Protein AF-A0A934S1L2-F1 (afdb_monomer)

Structure (mmCIF, N/CA/C/O backbone):
data_AF-A0A934S1L2-F1
#
_entry.id   AF-A0A934S1L2-F1
#
loop_
_atom_site.group_PDB
_atom_site.id
_atom_site.type_symbol
_atom_site.label_atom_id
_atom_site.label_alt_id
_atom_site.label_comp_id
_atom_site.label_asym_id
_atom_site.label_entity_id
_atom_site.label_seq_id
_atom_site.pdbx_PDB_ins_code
_atom_site.Cartn_x
_atom_site.Cartn_y
_atom_site.Cartn_z
_atom_site.occupancy
_atom_site.B_iso_or_equiv
_atom_site.auth_seq_id
_atom_site.auth_comp_id
_atom_site.auth_asym_id
_atom_site.auth_atom_id
_atom_site.pdbx_PDB_model_num
ATOM 1 N N . MET A 1 1 ? -12.663 4.516 -68.652 1.00 31.70 1 MET A N 1
ATOM 2 C CA . MET A 1 1 ? -12.032 4.063 -69.914 1.00 31.70 1 MET A CA 1
ATOM 3 C C . MET A 1 1 ? -10.531 4.299 -69.807 1.00 31.70 1 MET A C 1
ATOM 5 O O . MET A 1 1 ? -10.120 5.447 -69.832 1.00 31.70 1 MET A O 1
ATOM 9 N N . LYS A 1 2 ? -9.725 3.248 -69.613 1.00 24.12 2 LYS A N 1
ATOM 10 C CA . LYS A 1 2 ? -8.250 3.314 -69.620 1.00 24.12 2 LYS A CA 1
ATOM 11 C C . LYS A 1 2 ? -7.743 2.659 -70.919 1.00 24.12 2 LYS A C 1
ATOM 13 O O . LYS A 1 2 ? -8.262 1.589 -71.253 1.00 24.12 2 LYS A O 1
ATOM 18 N N . PRO A 1 3 ? -6.792 3.243 -71.672 1.00 32.38 3 PRO A N 1
ATOM 19 C CA . PRO A 1 3 ? -6.249 2.599 -72.861 1.00 32.38 3 PRO A CA 1
ATOM 20 C C . PRO A 1 3 ? -5.174 1.571 -72.479 1.00 32.38 3 PRO A C 1
ATOM 22 O O . PRO A 1 3 ? -4.343 1.805 -71.607 1.00 32.38 3 PRO A O 1
ATOM 25 N N . LYS A 1 4 ? -5.214 0.414 -73.148 1.00 32.12 4 LYS A N 1
ATOM 26 C CA . LYS A 1 4 ? -4.217 -0.660 -73.062 1.00 32.12 4 LYS A CA 1
ATOM 27 C C . LYS A 1 4 ? -2.995 -0.301 -73.911 1.00 32.12 4 LYS A C 1
ATOM 29 O O . LYS A 1 4 ? -3.156 -0.089 -75.112 1.00 32.12 4 LYS A O 1
ATOM 34 N N . LEU A 1 5 ? -1.792 -0.365 -73.341 1.00 25.08 5 LEU A N 1
ATOM 35 C CA . LEU A 1 5 ? -0.559 -0.552 -74.110 1.00 25.08 5 LEU A CA 1
ATOM 36 C C . LEU A 1 5 ? -0.109 -2.015 -73.974 1.00 25.08 5 LEU A C 1
ATOM 38 O O . LEU A 1 5 ? 0.040 -2.525 -72.869 1.00 25.08 5 LEU A O 1
ATOM 42 N N . LYS A 1 6 ? 0.057 -2.701 -75.110 1.00 32.34 6 LYS A N 1
ATOM 43 C CA . LYS A 1 6 ? 0.648 -4.044 -75.213 1.00 32.34 6 LYS A CA 1
ATOM 44 C C . LYS A 1 6 ? 2.148 -3.900 -75.479 1.00 32.34 6 LYS A C 1
ATOM 46 O O . LYS A 1 6 ? 2.502 -3.228 -76.444 1.00 32.34 6 LYS A O 1
ATOM 51 N N . LEU A 1 7 ? 2.995 -4.597 -74.723 1.00 27.27 7 LEU A N 1
ATOM 52 C CA . LEU A 1 7 ? 4.399 -4.822 -75.083 1.00 27.27 7 LEU A CA 1
ATOM 53 C C . LEU A 1 7 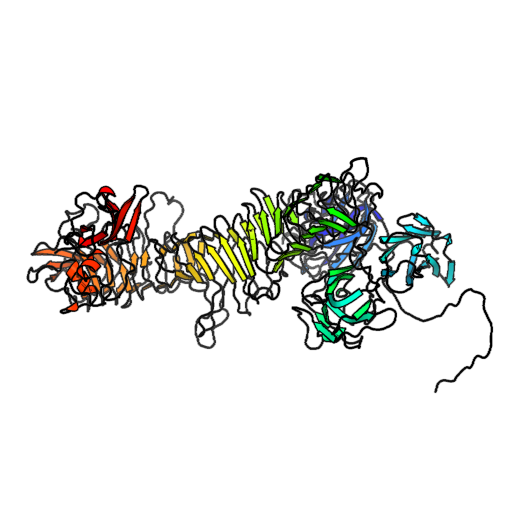? 4.588 -6.275 -75.548 1.00 27.27 7 LEU A C 1
ATOM 55 O O . LEU A 1 7 ? 4.289 -7.214 -74.818 1.00 27.27 7 LEU A O 1
ATOM 59 N N . ASN A 1 8 ? 5.082 -6.445 -76.776 1.00 31.16 8 ASN A N 1
ATOM 60 C CA . ASN A 1 8 ? 5.596 -7.702 -77.322 1.00 31.16 8 ASN A CA 1
ATOM 61 C C . ASN A 1 8 ? 7.125 -7.586 -77.404 1.00 31.16 8 ASN A C 1
ATOM 63 O O . ASN A 1 8 ? 7.610 -6.678 -78.074 1.00 31.16 8 ASN A O 1
ATOM 67 N N . GLY A 1 9 ? 7.880 -8.525 -76.828 1.00 29.22 9 GLY A N 1
ATOM 68 C CA . GLY A 1 9 ? 9.319 -8.641 -77.093 1.00 29.22 9 GLY A CA 1
ATOM 69 C C . GLY A 1 9 ? 10.062 -9.514 -76.086 1.00 29.22 9 GLY A C 1
ATOM 70 O O . GLY A 1 9 ? 10.144 -9.178 -74.916 1.00 29.22 9 GLY A O 1
ATOM 71 N N . ARG A 1 10 ? 10.595 -10.648 -76.554 1.00 34.94 10 ARG A N 1
ATOM 72 C CA . ARG A 1 10 ? 11.405 -11.609 -75.789 1.00 34.94 10 ARG A CA 1
ATOM 73 C C . ARG A 1 10 ? 12.843 -11.103 -75.624 1.00 34.94 10 ARG A C 1
ATOM 75 O O . ARG A 1 10 ? 13.474 -10.854 -76.643 1.00 34.94 10 ARG A O 1
ATOM 82 N N . PHE A 1 11 ? 13.391 -11.129 -74.407 1.00 26.38 11 PHE A N 1
ATOM 83 C CA . PHE A 1 11 ? 14.832 -11.287 -74.159 1.00 26.38 11 PHE A CA 1
ATOM 84 C C . PHE A 1 11 ? 15.067 -12.184 -72.935 1.00 26.38 11 PHE A C 1
ATOM 86 O O . PHE A 1 11 ? 14.374 -12.071 -71.928 1.00 26.38 11 PHE A O 1
ATOM 93 N N . ARG A 1 12 ? 16.011 -13.125 -73.068 1.00 29.88 12 ARG A N 1
ATOM 94 C CA . ARG A 1 12 ? 16.513 -14.002 -72.003 1.00 29.88 12 ARG A CA 1
ATOM 95 C C . ARG A 1 12 ? 17.789 -13.390 -71.413 1.00 29.88 12 ARG A C 1
ATOM 97 O O . ARG A 1 12 ? 18.685 -13.074 -72.184 1.00 29.88 12 ARG A O 1
ATOM 104 N N . ALA A 1 13 ? 17.797 -13.297 -70.081 1.00 37.22 13 ALA A N 1
ATOM 105 C CA . ALA A 1 13 ? 18.895 -13.322 -69.105 1.00 37.22 13 ALA A CA 1
ATOM 106 C C . ALA A 1 13 ? 20.261 -12.703 -69.473 1.00 37.22 13 ALA A C 1
ATOM 108 O O . ALA A 1 13 ? 20.979 -13.244 -70.309 1.00 37.22 13 ALA A O 1
ATOM 109 N N . ILE A 1 14 ? 20.655 -11.659 -68.733 1.00 27.20 14 ILE A N 1
ATOM 110 C CA . ILE A 1 14 ? 21.750 -11.655 -67.738 1.00 27.20 14 ILE A CA 1
ATOM 111 C C . ILE A 1 14 ? 21.571 -10.400 -66.852 1.00 27.20 14 ILE A C 1
ATOM 113 O O . ILE A 1 14 ? 21.129 -9.360 -67.330 1.00 27.20 14 ILE A O 1
ATOM 117 N N . SER A 1 15 ? 21.835 -10.580 -65.559 1.00 37.47 15 SER A N 1
ATOM 118 C CA . SER A 1 15 ? 21.619 -9.711 -64.398 1.00 37.47 15 SER A CA 1
ATOM 119 C C . SER A 1 15 ? 22.060 -8.249 -64.531 1.00 37.47 15 SER A C 1
ATOM 121 O O . SER A 1 15 ? 23.162 -7.991 -65.003 1.00 37.47 15 SER A O 1
ATOM 123 N N . ALA A 1 16 ? 21.212 -7.338 -64.032 1.00 29.36 16 ALA A N 1
ATOM 124 C CA . ALA A 1 16 ? 21.517 -6.097 -63.301 1.00 29.36 16 ALA A CA 1
ATOM 125 C C . ALA A 1 16 ? 20.371 -5.083 -63.484 1.00 29.36 16 ALA A C 1
ATOM 127 O O . ALA A 1 16 ? 20.005 -4.758 -64.610 1.00 29.36 16 ALA A O 1
ATOM 128 N N . ILE A 1 17 ? 19.872 -4.561 -62.359 1.00 36.16 17 ILE A N 1
ATOM 129 C CA . ILE A 1 17 ? 19.097 -3.317 -62.231 1.00 36.16 17 ILE A CA 1
ATOM 130 C C . ILE A 1 17 ? 17.709 -3.349 -62.898 1.00 36.16 17 ILE A C 1
ATOM 132 O O . ILE A 1 17 ? 17.526 -3.004 -64.064 1.00 36.16 17 ILE A O 1
ATOM 136 N N . ALA A 1 18 ? 16.693 -3.672 -62.098 1.00 25.02 18 ALA A N 1
ATOM 137 C CA . ALA A 1 18 ? 15.327 -3.225 -62.335 1.00 25.02 18 ALA A CA 1
ATOM 138 C C . ALA A 1 18 ? 14.848 -2.499 -61.077 1.00 25.02 18 ALA A C 1
ATOM 140 O O . ALA A 1 18 ? 14.294 -3.105 -60.167 1.00 25.02 18 ALA A O 1
ATOM 141 N N . ALA A 1 19 ? 15.091 -1.188 -61.054 1.00 31.86 19 ALA A N 1
ATOM 142 C CA . ALA A 1 19 ? 14.326 -0.253 -60.252 1.00 31.86 19 ALA A CA 1
ATOM 143 C C . ALA A 1 19 ? 12.846 -0.416 -60.629 1.00 31.86 19 ALA A C 1
ATOM 145 O O . ALA A 1 19 ? 12.402 0.033 -61.691 1.00 31.86 19 ALA A O 1
ATOM 146 N N . VAL A 1 20 ? 12.097 -1.123 -59.789 1.00 26.95 20 VAL A N 1
ATOM 147 C CA . VAL A 1 20 ? 10.642 -1.076 -59.792 1.00 26.95 20 VAL A CA 1
ATOM 148 C C . VAL A 1 20 ? 10.275 0.029 -58.820 1.00 26.95 20 VAL A C 1
ATOM 150 O O . VAL A 1 20 ? 10.408 -0.115 -57.613 1.00 26.95 20 VAL A O 1
ATOM 153 N N . ILE A 1 21 ? 9.832 1.152 -59.381 1.00 30.83 21 ILE A N 1
ATOM 154 C CA . ILE A 1 21 ? 9.065 2.167 -58.665 1.00 30.83 21 ILE A CA 1
ATOM 155 C C . ILE A 1 21 ? 7.718 1.515 -58.323 1.00 30.83 21 ILE A C 1
ATOM 157 O O . ILE A 1 21 ? 6.736 1.645 -59.054 1.00 30.83 21 ILE A O 1
ATOM 161 N N . THR A 1 22 ? 7.691 0.735 -57.252 1.00 26.05 22 THR A N 1
ATOM 162 C CA . THR A 1 22 ? 6.519 0.608 -56.395 1.00 26.05 22 THR A CA 1
ATOM 163 C C . THR A 1 22 ? 6.708 1.669 -55.332 1.00 26.05 22 THR A C 1
ATOM 165 O O . THR A 1 22 ? 7.604 1.563 -54.507 1.00 26.05 22 THR A O 1
ATOM 168 N N . THR A 1 23 ? 5.917 2.737 -55.409 1.00 29.34 23 THR A N 1
ATOM 169 C CA . THR A 1 23 ? 5.725 3.675 -54.301 1.00 29.34 23 THR A CA 1
ATOM 170 C C . THR A 1 23 ? 5.097 2.906 -53.142 1.00 29.34 23 THR A C 1
ATOM 172 O O . THR A 1 23 ? 3.876 2.885 -53.001 1.00 29.34 23 THR A O 1
ATOM 175 N N . THR A 1 24 ? 5.938 2.222 -52.376 1.00 28.72 24 THR A N 1
ATOM 176 C CA . THR A 1 24 ? 5.685 1.869 -50.986 1.00 28.72 24 THR A CA 1
ATOM 177 C C . THR A 1 24 ? 6.277 3.021 -50.193 1.00 28.72 24 THR A C 1
ATOM 179 O O . THR A 1 24 ? 7.479 3.253 -50.230 1.00 28.72 24 THR A O 1
ATOM 182 N N . VAL A 1 25 ? 5.405 3.830 -49.602 1.00 31.61 25 VAL A N 1
ATOM 183 C CA . VAL A 1 25 ? 5.801 4.835 -48.618 1.00 31.61 25 VAL A CA 1
ATOM 184 C C . VAL A 1 25 ? 6.008 4.053 -47.324 1.00 31.61 25 VAL A C 1
ATOM 186 O O . VAL A 1 25 ? 5.019 3.654 -46.717 1.00 31.61 25 VAL A O 1
ATOM 189 N N . CYS A 1 26 ? 7.258 3.780 -46.957 1.00 29.78 26 CYS A N 1
ATOM 190 C CA . CYS A 1 26 ? 7.635 3.242 -45.650 1.00 29.78 26 CYS A CA 1
ATOM 191 C C . CYS A 1 26 ? 8.630 4.204 -44.990 1.00 29.78 26 CYS A C 1
ATOM 193 O O . CYS A 1 26 ? 9.390 4.872 -45.680 1.00 29.78 26 CYS A O 1
ATOM 195 N N . PHE A 1 27 ? 8.502 4.316 -43.666 1.00 37.16 27 PHE A N 1
ATOM 196 C CA . PHE A 1 27 ? 9.268 5.146 -42.732 1.00 37.16 27 PHE A CA 1
ATOM 197 C C . PHE A 1 27 ? 9.518 6.607 -43.140 1.00 37.16 27 PHE A C 1
ATOM 199 O O . PHE A 1 27 ? 10.576 6.986 -43.619 1.00 37.16 27 PHE A O 1
ATOM 206 N N . THR A 1 28 ? 8.580 7.487 -42.784 1.00 34.00 28 THR A N 1
ATOM 207 C CA . THR A 1 28 ? 8.984 8.802 -42.270 1.00 34.00 28 THR A CA 1
ATOM 208 C C . THR A 1 28 ? 8.948 8.735 -40.748 1.00 34.00 28 THR A C 1
ATOM 210 O O . THR A 1 28 ? 8.066 9.328 -40.137 1.00 34.00 28 THR A O 1
ATOM 213 N N . ALA A 1 29 ? 9.891 8.022 -40.127 1.00 36.47 29 ALA A N 1
ATOM 214 C CA . ALA A 1 29 ? 10.466 8.650 -38.945 1.00 36.47 29 ALA A CA 1
ATOM 215 C C . ALA A 1 29 ? 11.124 9.908 -39.513 1.00 36.47 29 ALA A C 1
ATOM 217 O O . ALA A 1 29 ? 11.897 9.808 -40.470 1.00 36.47 29 ALA A O 1
ATOM 218 N N . SER A 1 30 ? 10.739 11.101 -39.064 1.00 39.38 30 SER A N 1
ATOM 219 C CA . SER A 1 30 ? 11.539 12.271 -39.409 1.00 39.38 30 SER A CA 1
ATOM 220 C C . SER A 1 30 ? 12.932 11.982 -38.869 1.00 39.38 30 SER A C 1
ATOM 222 O O . SER A 1 30 ? 13.122 12.000 -37.658 1.00 39.38 30 SER A O 1
ATOM 224 N N . ALA A 1 31 ? 13.866 11.628 -39.741 1.00 46.31 31 ALA A N 1
ATOM 225 C CA . ALA A 1 31 ? 15.243 11.405 -39.370 1.00 46.31 31 ALA A CA 1
ATOM 226 C C . ALA A 1 31 ? 15.805 12.765 -38.940 1.00 46.31 31 ALA A C 1
ATOM 228 O O . ALA A 1 31 ? 16.182 13.597 -39.773 1.00 46.31 31 ALA A O 1
ATOM 229 N N . GLN A 1 32 ? 15.699 13.070 -37.645 1.00 49.31 32 GLN A N 1
ATOM 230 C CA . GLN A 1 32 ? 16.144 14.343 -37.105 1.00 49.31 32 GLN A CA 1
ATOM 231 C C . GLN A 1 32 ? 17.663 14.297 -37.039 1.00 49.31 32 GLN A C 1
ATOM 233 O O . GLN A 1 32 ? 18.263 13.434 -36.413 1.00 49.31 32 GLN A O 1
ATOM 238 N N . ALA A 1 33 ? 18.291 15.218 -37.759 1.00 49.94 33 ALA A N 1
ATOM 239 C CA . ALA A 1 33 ? 19.727 15.396 -37.733 1.00 49.94 33 ALA A CA 1
ATOM 240 C C . ALA A 1 33 ? 20.171 15.807 -36.318 1.00 49.94 33 ALA A C 1
ATOM 242 O O . ALA A 1 33 ? 20.050 16.981 -35.960 1.00 49.94 33 ALA A O 1
ATOM 243 N N . LEU A 1 34 ? 20.694 14.853 -35.544 1.00 54.62 34 LEU A N 1
ATOM 244 C CA . LEU A 1 34 ? 21.275 15.106 -34.224 1.00 54.62 34 LEU A CA 1
ATOM 245 C C . LEU A 1 34 ? 22.608 15.847 -34.353 1.00 54.62 34 LEU A C 1
ATOM 247 O O . LEU A 1 34 ? 23.386 15.587 -35.277 1.00 54.62 34 LEU A O 1
ATOM 251 N N . SER A 1 35 ? 22.892 16.742 -33.409 1.00 65.19 35 SER A N 1
ATOM 252 C CA . SER A 1 35 ? 24.211 17.344 -33.218 1.00 65.19 35 SER A CA 1
ATOM 253 C C . SER A 1 35 ? 24.724 17.079 -31.820 1.00 65.19 35 SER A C 1
ATOM 255 O O . SER A 1 35 ? 24.060 17.395 -30.841 1.00 65.19 35 SER A O 1
ATOM 257 N N . GLU A 1 36 ? 25.962 16.607 -31.735 1.00 72.25 36 GLU A N 1
ATOM 258 C CA . GLU A 1 36 ? 26.721 16.662 -30.495 1.00 72.25 36 GLU A CA 1
ATOM 259 C C . GLU A 1 36 ? 27.206 18.093 -30.262 1.00 72.25 36 GLU A C 1
ATOM 261 O O . GLU A 1 36 ? 27.735 18.754 -31.164 1.00 72.25 36 GLU A O 1
ATOM 266 N N . VAL A 1 37 ? 27.039 18.577 -29.041 1.00 78.25 37 VAL A N 1
ATOM 267 C CA . VAL A 1 37 ? 27.641 19.824 -28.576 1.00 78.25 37 VAL A CA 1
ATOM 268 C C . VAL A 1 37 ? 28.447 19.537 -27.323 1.00 78.25 37 VAL A C 1
ATOM 270 O O . VAL A 1 37 ? 28.008 18.783 -26.460 1.00 78.25 37 VAL A O 1
ATOM 273 N N . THR A 1 38 ? 29.639 20.125 -27.238 1.00 86.94 38 THR A N 1
ATOM 274 C CA . THR A 1 38 ? 30.554 19.927 -26.110 1.00 86.94 38 THR A CA 1
ATOM 275 C C . THR A 1 38 ? 30.813 21.259 -25.425 1.00 86.94 38 THR A C 1
ATOM 277 O O . THR A 1 38 ? 31.438 22.153 -26.002 1.00 86.94 38 THR A O 1
ATOM 280 N N . TYR A 1 39 ? 30.375 21.380 -24.177 1.00 91.69 39 TYR A N 1
ATOM 281 C CA . TYR A 1 39 ? 30.543 22.577 -23.359 1.00 91.69 39 TYR A CA 1
ATOM 282 C C . TYR A 1 39 ? 30.825 22.210 -21.905 1.00 91.69 39 TYR A C 1
ATOM 284 O O . TYR A 1 39 ? 30.475 21.129 -21.444 1.00 91.69 39 TYR A O 1
ATOM 292 N N . GLN A 1 40 ? 31.490 23.111 -21.182 1.00 92.75 40 GLN A N 1
ATOM 293 C CA . GLN A 1 40 ? 31.696 22.956 -19.739 1.00 92.75 40 GLN A CA 1
ATOM 294 C C . GLN A 1 40 ? 30.504 23.492 -18.937 1.00 92.75 40 GLN A C 1
ATOM 296 O O . GLN A 1 40 ? 30.260 23.052 -17.820 1.00 92.75 40 GLN A O 1
ATOM 301 N N . TYR A 1 41 ? 29.751 24.431 -19.509 1.00 95.00 41 TYR A N 1
ATOM 302 C CA . TYR A 1 41 ? 28.587 25.029 -18.874 1.00 95.00 41 TYR A CA 1
ATOM 303 C C . TYR A 1 41 ? 27.391 24.920 -19.807 1.00 95.00 41 TYR A C 1
ATOM 305 O O . TYR A 1 41 ? 27.488 25.287 -20.982 1.00 95.00 41 TYR A O 1
ATOM 313 N N . TYR A 1 42 ? 26.265 24.474 -19.267 1.00 96.25 42 TYR A N 1
ATOM 314 C CA . TYR A 1 42 ? 24.977 24.488 -19.948 1.00 96.25 42 TYR A CA 1
ATOM 315 C C . TYR A 1 42 ? 24.009 25.370 -19.177 1.00 96.25 42 TYR A C 1
ATOM 317 O O . TYR A 1 42 ? 24.064 25.441 -17.951 1.00 96.25 42 TYR A O 1
ATOM 325 N N . ARG A 1 43 ? 23.130 26.069 -19.889 1.00 95.06 43 ARG A N 1
ATOM 326 C CA . ARG A 1 43 ? 22.120 26.933 -19.283 1.00 95.06 43 ARG A CA 1
ATOM 327 C C . ARG A 1 43 ? 20.747 26.636 -19.858 1.00 95.06 43 ARG A C 1
ATOM 329 O O . ARG A 1 43 ? 20.564 26.684 -21.074 1.00 95.06 43 ARG A O 1
ATOM 336 N N . PHE A 1 44 ? 19.800 26.348 -18.972 1.00 95.12 44 PHE A N 1
ATOM 337 C CA . PHE A 1 44 ? 18.397 26.135 -19.297 1.00 95.12 44 PHE A CA 1
ATOM 338 C C . PHE A 1 44 ? 17.598 27.372 -18.887 1.00 95.12 44 PHE A C 1
ATOM 340 O O . PHE A 1 44 ? 17.523 27.721 -17.708 1.00 95.12 44 PHE A O 1
ATOM 347 N N . THR A 1 45 ? 17.007 28.048 -19.869 1.00 93.38 45 THR A N 1
ATOM 348 C CA . THR A 1 45 ? 16.276 29.301 -19.657 1.00 93.38 45 THR A CA 1
ATOM 349 C C . THR A 1 45 ? 14.818 29.117 -20.052 1.00 93.38 45 THR A C 1
ATOM 351 O O . THR A 1 45 ? 14.500 29.048 -21.242 1.00 93.38 45 THR A O 1
ATOM 354 N N . THR A 1 46 ? 13.914 29.083 -19.070 1.00 92.69 46 THR A N 1
ATOM 355 C CA . THR A 1 46 ? 12.468 29.127 -19.324 1.00 92.69 46 THR A CA 1
ATOM 356 C C . THR A 1 46 ? 12.103 30.458 -19.973 1.00 92.69 46 THR A C 1
ATOM 358 O O . THR A 1 46 ? 12.494 31.528 -19.513 1.00 92.69 46 THR A O 1
ATOM 361 N N . THR A 1 47 ? 11.338 30.399 -21.059 1.00 92.38 47 THR A N 1
ATOM 362 C CA . THR A 1 47 ? 10.825 31.588 -21.757 1.00 92.38 47 THR A CA 1
ATOM 363 C C . THR A 1 47 ? 9.312 31.728 -21.642 1.00 92.38 47 THR A C 1
ATOM 365 O O . THR A 1 47 ? 8.808 32.832 -21.831 1.00 92.38 47 THR A O 1
ATOM 368 N N . ALA A 1 48 ? 8.599 30.650 -21.296 1.00 90.69 48 ALA A N 1
ATOM 369 C CA . ALA A 1 48 ? 7.208 30.700 -20.860 1.00 90.69 48 ALA A CA 1
ATOM 370 C C . ALA A 1 48 ? 6.821 29.470 -20.023 1.00 90.69 48 ALA A C 1
ATOM 372 O O . ALA A 1 48 ? 7.326 28.373 -20.284 1.00 90.69 48 ALA A O 1
ATOM 373 N N . ALA A 1 49 ? 5.862 29.626 -19.104 1.00 88.88 49 ALA A N 1
ATOM 374 C CA . ALA A 1 49 ? 5.246 28.524 -18.348 1.00 88.88 49 ALA A CA 1
ATOM 375 C C . ALA A 1 49 ? 3.778 28.267 -18.746 1.00 88.88 49 ALA A C 1
ATOM 377 O O . ALA A 1 49 ? 3.111 29.124 -19.336 1.00 88.88 49 ALA A O 1
ATOM 378 N N . ASN A 1 50 ? 3.261 27.080 -18.418 1.00 84.88 50 ASN A N 1
ATOM 379 C CA . ASN A 1 50 ? 1.892 26.625 -18.722 1.00 84.88 50 ASN A CA 1
ATOM 380 C C . ASN A 1 50 ? 0.780 27.581 -18.242 1.00 84.88 50 ASN A C 1
ATOM 382 O O . ASN A 1 50 ? -0.228 27.750 -18.925 1.00 84.88 50 ASN A O 1
ATOM 386 N N . GLY A 1 51 ? 0.955 28.214 -17.083 1.00 79.44 51 GLY A N 1
ATOM 387 C CA . GLY A 1 51 ? 0.003 29.146 -16.469 1.00 79.44 51 GLY A CA 1
ATOM 388 C C . GLY A 1 51 ? 0.071 30.578 -16.989 1.00 79.44 51 GLY A C 1
ATOM 389 O O . GLY A 1 51 ? -0.717 31.418 -16.554 1.00 79.44 51 GLY A O 1
ATOM 390 N N . GLY A 1 52 ? 1.000 30.862 -17.903 1.00 77.44 52 GLY A N 1
ATOM 391 C CA . GLY A 1 52 ? 1.343 32.214 -18.331 1.00 77.44 52 GLY A CA 1
ATOM 392 C C . GLY A 1 52 ? 2.387 32.889 -17.434 1.00 77.44 52 GLY A C 1
ATOM 393 O O . GLY A 1 52 ? 2.681 32.446 -16.326 1.00 77.44 52 GLY A O 1
ATOM 394 N N . ASP A 1 53 ? 2.933 34.000 -17.924 1.00 77.00 53 ASP A N 1
ATOM 395 C CA . ASP A 1 53 ? 4.179 34.593 -17.407 1.00 77.00 53 ASP A CA 1
ATOM 396 C C . ASP A 1 53 ? 3.930 35.693 -16.351 1.00 77.00 53 ASP A C 1
ATOM 398 O O . ASP A 1 53 ? 4.731 36.603 -16.171 1.00 77.00 53 ASP A O 1
ATOM 402 N N . GLY A 1 54 ? 2.771 35.660 -15.680 1.00 70.75 54 GLY A N 1
ATOM 403 C CA . GLY A 1 54 ? 2.316 36.739 -14.791 1.00 70.75 54 GLY A CA 1
ATOM 404 C C . GLY A 1 54 ? 3.132 36.889 -13.502 1.00 70.75 54 GLY A C 1
ATOM 405 O O . GLY A 1 54 ? 3.323 38.013 -13.043 1.00 70.75 54 GLY A O 1
ATOM 406 N N . ASN A 1 55 ? 3.632 35.769 -12.964 1.00 73.94 55 ASN A N 1
ATOM 407 C CA . ASN A 1 55 ? 4.416 35.715 -11.721 1.00 73.94 55 ASN A CA 1
ATOM 408 C C . ASN A 1 55 ? 5.846 35.177 -11.921 1.00 73.94 55 ASN A C 1
ATOM 410 O O . ASN A 1 55 ? 6.615 35.155 -10.966 1.00 73.94 55 ASN A O 1
ATOM 414 N N . TYR A 1 56 ? 6.192 34.729 -13.137 1.00 83.94 56 TYR A N 1
ATOM 415 C CA . TYR A 1 56 ? 7.478 34.096 -13.476 1.00 83.94 56 TYR A CA 1
ATOM 416 C C . TYR A 1 56 ? 7.904 32.950 -12.537 1.00 83.94 56 TYR A C 1
ATOM 418 O O . TYR A 1 56 ? 9.089 32.713 -12.326 1.00 83.94 56 TYR A O 1
ATOM 426 N N . GLU A 1 57 ? 6.927 32.224 -11.994 1.00 87.06 57 GLU A N 1
ATOM 427 C CA . GLU A 1 57 ? 7.161 31.035 -11.175 1.00 87.06 57 GLU A CA 1
ATOM 428 C C . GLU A 1 57 ? 7.443 29.820 -12.056 1.00 87.06 57 GLU A C 1
ATOM 430 O O . GLU A 1 57 ? 6.741 29.588 -13.049 1.00 87.06 57 GLU A O 1
ATOM 435 N N . GLN A 1 58 ? 8.432 29.024 -11.665 1.00 88.31 58 GLN A N 1
ATOM 436 C CA . GLN A 1 58 ? 8.824 27.816 -12.381 1.00 88.31 58 GLN A CA 1
ATOM 437 C C . GLN A 1 58 ? 9.245 26.703 -11.427 1.00 88.31 58 GLN A C 1
ATOM 439 O O . GLN A 1 58 ? 9.695 26.956 -10.312 1.00 88.31 58 GLN A O 1
ATOM 444 N N . GLN A 1 59 ? 9.072 25.464 -11.876 1.00 90.31 59 GLN A N 1
ATOM 445 C CA . GLN A 1 59 ? 9.482 24.283 -11.126 1.00 90.31 59 GLN A CA 1
ATOM 446 C C . GLN A 1 59 ? 9.778 23.114 -12.061 1.00 90.31 59 GLN A C 1
ATOM 448 O O . GLN A 1 59 ? 9.154 22.986 -13.122 1.00 90.31 59 GLN A O 1
ATOM 453 N N . LEU A 1 60 ? 10.685 22.250 -11.628 1.00 89.50 60 LEU A N 1
ATOM 454 C CA . LEU A 1 60 ? 11.093 21.018 -12.297 1.00 89.50 60 LEU A CA 1
ATOM 455 C C . LEU A 1 60 ? 11.540 20.022 -11.221 1.00 89.50 60 LEU A C 1
ATOM 457 O O . LEU A 1 60 ? 12.056 20.445 -10.188 1.00 89.50 60 LEU A O 1
ATOM 461 N N . SER A 1 61 ? 11.339 18.728 -11.455 1.00 83.31 61 SER A N 1
ATOM 462 C CA . SER A 1 61 ? 11.800 17.693 -10.519 1.00 83.31 61 SER A CA 1
ATOM 463 C C . SER A 1 61 ? 13.131 17.089 -10.909 1.00 83.31 61 SER A C 1
ATOM 465 O O . SER A 1 61 ? 13.914 16.783 -10.038 1.00 83.31 61 SER A O 1
ATOM 467 N N . GLU A 1 62 ? 13.420 16.963 -12.200 1.00 85.31 62 GLU A N 1
ATOM 468 C CA . GLU A 1 62 ? 14.674 16.366 -12.658 1.00 85.31 62 GLU A CA 1
ATOM 469 C C . GLU A 1 62 ? 14.992 16.884 -14.063 1.00 85.31 62 GLU A C 1
ATOM 471 O O . GLU A 1 62 ? 14.092 17.301 -14.802 1.00 85.31 62 GLU A O 1
ATOM 476 N N . ILE A 1 63 ? 16.259 16.857 -14.454 1.00 88.25 63 ILE A N 1
ATOM 477 C CA . ILE A 1 63 ? 16.714 17.108 -15.820 1.00 88.25 63 ILE A CA 1
ATOM 478 C C . ILE A 1 63 ? 17.789 16.091 -16.186 1.00 88.25 63 ILE A C 1
ATOM 480 O O . ILE A 1 63 ? 18.719 15.850 -15.417 1.00 88.25 63 ILE A O 1
ATOM 484 N N . ALA A 1 64 ? 17.685 15.497 -17.371 1.00 83.00 64 ALA A N 1
ATOM 485 C CA . ALA A 1 64 ? 18.696 14.572 -17.851 1.00 83.00 64 ALA A CA 1
ATOM 486 C C . ALA A 1 64 ? 19.312 15.048 -19.161 1.00 83.00 64 ALA A C 1
ATOM 488 O O . ALA A 1 64 ? 18.659 15.606 -20.045 1.00 83.00 64 ALA A O 1
ATOM 489 N N . PHE A 1 65 ? 20.608 14.785 -19.281 1.00 84.88 65 PHE A N 1
ATOM 490 C CA . PHE A 1 65 ? 21.356 14.947 -20.513 1.00 84.88 65 PHE A CA 1
ATOM 491 C C . PHE A 1 65 ? 21.711 13.581 -21.071 1.00 84.88 65 PHE A C 1
ATOM 493 O O . PHE A 1 65 ? 22.055 12.669 -20.318 1.00 84.88 65 PHE A O 1
ATOM 500 N N . TYR A 1 66 ? 21.653 13.459 -22.392 1.00 74.69 66 TYR A N 1
ATOM 501 C CA . TYR A 1 66 ? 21.961 12.229 -23.102 1.00 74.69 66 TYR A CA 1
ATOM 502 C C . TYR A 1 66 ? 23.051 12.478 -24.131 1.00 74.69 66 TYR A C 1
ATOM 504 O O . TYR A 1 66 ? 23.100 13.537 -24.761 1.00 74.69 66 TYR A O 1
ATOM 512 N N . ASN A 1 67 ? 23.888 11.471 -24.340 1.00 75.12 67 ASN A N 1
ATOM 513 C CA . ASN A 1 67 ? 24.776 11.375 -25.483 1.00 75.12 67 ASN A CA 1
ATOM 514 C C . ASN A 1 67 ? 24.435 10.112 -26.284 1.00 75.12 67 ASN A C 1
ATOM 516 O O . ASN A 1 67 ? 24.615 9.003 -25.791 1.00 75.12 67 ASN A O 1
ATOM 520 N N . HIS A 1 68 ? 23.901 10.283 -27.491 1.00 66.62 68 HIS A N 1
ATOM 521 C CA . HIS A 1 68 ? 23.391 9.222 -28.367 1.00 66.62 68 HIS A CA 1
ATOM 522 C C . HIS A 1 68 ? 22.488 8.220 -27.630 1.00 66.62 68 HIS A C 1
ATOM 524 O O . HIS A 1 68 ? 22.732 7.017 -27.615 1.00 66.62 68 HIS A O 1
ATOM 530 N N . GLY A 1 69 ? 21.474 8.745 -26.934 1.00 58.91 69 GLY A N 1
ATOM 531 C CA . GLY A 1 69 ? 20.519 7.941 -26.164 1.00 58.91 69 GLY A CA 1
ATOM 532 C C . GLY A 1 69 ? 21.050 7.401 -24.831 1.00 58.91 69 GLY A C 1
ATOM 533 O O . GLY A 1 69 ? 20.267 6.879 -24.042 1.00 58.91 69 GLY A O 1
ATOM 534 N N . VAL A 1 70 ? 22.342 7.570 -24.524 1.00 60.81 70 VAL A N 1
ATOM 535 C CA . VAL A 1 70 ? 22.933 7.191 -23.232 1.00 60.81 70 VAL A CA 1
ATOM 536 C C . VAL A 1 70 ? 22.807 8.348 -22.247 1.00 60.81 70 VAL A C 1
ATOM 538 O O . VAL A 1 70 ? 23.373 9.416 -22.475 1.00 60.81 70 VAL A O 1
ATOM 541 N N . ARG A 1 71 ? 22.078 8.145 -21.144 1.00 69.25 71 ARG A N 1
ATOM 542 C CA . ARG A 1 71 ? 21.919 9.141 -20.073 1.00 69.25 71 ARG A CA 1
ATOM 543 C C . ARG A 1 71 ? 23.248 9.381 -19.349 1.00 69.25 71 ARG A C 1
ATOM 545 O O . ARG A 1 71 ? 23.965 8.436 -19.034 1.00 69.25 71 ARG A O 1
ATOM 552 N N . LEU A 1 72 ? 23.567 10.641 -19.068 1.00 74.69 72 LEU A N 1
ATOM 553 C CA . LEU A 1 72 ? 24.746 11.025 -18.291 1.00 74.69 72 LEU A CA 1
ATOM 554 C C . LEU A 1 72 ? 24.507 10.881 -16.779 1.00 74.69 72 LEU A C 1
ATOM 556 O O . LEU A 1 72 ? 23.428 11.200 -16.281 1.00 74.69 72 LEU A O 1
ATOM 560 N N . ASN A 1 73 ? 25.545 10.467 -16.045 1.00 73.56 73 ASN A N 1
ATOM 561 C CA . ASN A 1 73 ? 25.525 10.324 -14.587 1.00 73.56 73 ASN A CA 1
ATOM 562 C C . ASN A 1 73 ? 25.773 11.652 -13.856 1.00 73.56 73 ASN A C 1
ATOM 564 O O . ASN A 1 73 ? 26.922 11.983 -13.556 1.00 73.56 73 ASN A O 1
ATOM 568 N N . LEU A 1 74 ? 24.703 12.397 -13.566 1.00 79.06 74 LEU A N 1
ATOM 569 C CA . LEU A 1 74 ? 24.784 13.724 -12.943 1.00 79.06 74 LEU A CA 1
ATOM 570 C C . LEU A 1 74 ? 24.787 13.706 -11.397 1.00 79.06 74 LEU A C 1
ATOM 572 O O . LEU A 1 74 ? 25.479 14.526 -10.799 1.00 79.06 74 LEU A O 1
ATOM 576 N N . ASN A 1 75 ? 24.088 12.770 -10.739 1.00 68.38 75 ASN A N 1
ATOM 577 C CA . ASN A 1 75 ? 24.088 12.620 -9.263 1.00 68.38 75 ASN A CA 1
ATOM 578 C C . ASN A 1 75 ? 25.319 11.888 -8.718 1.00 68.38 75 ASN A C 1
ATOM 580 O O . ASN A 1 75 ? 25.519 11.853 -7.506 1.00 68.38 75 ASN A O 1
ATOM 584 N N . GLY A 1 76 ? 26.088 11.208 -9.569 1.00 57.00 76 GLY A N 1
ATOM 585 C CA . GLY A 1 76 ? 27.045 10.200 -9.112 1.00 57.00 76 GLY A CA 1
ATOM 586 C C . GLY A 1 76 ? 26.392 8.873 -8.697 1.00 57.00 76 GLY A C 1
ATOM 587 O O . GLY A 1 76 ? 27.122 7.945 -8.361 1.00 57.00 76 GLY A O 1
ATOM 588 N N . ASN A 1 77 ? 25.060 8.752 -8.788 1.00 47.03 77 ASN A N 1
ATOM 589 C CA . ASN A 1 77 ? 24.291 7.544 -8.460 1.00 47.03 77 ASN A CA 1
ATOM 590 C C . ASN A 1 77 ? 23.926 6.710 -9.707 1.00 47.03 77 ASN A C 1
ATOM 592 O O . ASN A 1 77 ? 23.228 5.711 -9.587 1.00 47.03 77 ASN A O 1
ATOM 596 N N . LEU A 1 78 ? 24.360 7.093 -10.913 1.00 43.53 78 LEU A N 1
ATOM 597 C CA . LEU A 1 78 ? 24.151 6.319 -12.146 1.00 43.53 78 LEU A CA 1
ATOM 598 C C . LEU A 1 78 ? 25.471 5.715 -12.644 1.00 43.53 78 LEU A C 1
ATOM 600 O O . LEU A 1 78 ? 26.156 6.342 -13.431 1.00 43.53 78 LEU A O 1
ATOM 604 N N . THR A 1 79 ? 25.900 4.510 -12.278 1.00 38.12 79 THR A N 1
ATOM 605 C CA . THR A 1 79 ? 27.247 4.042 -12.688 1.00 38.12 79 THR A CA 1
ATOM 606 C C . THR A 1 79 ? 27.423 3.690 -14.178 1.00 38.12 79 THR A C 1
ATOM 608 O O . THR A 1 79 ? 28.431 3.083 -14.541 1.00 38.12 79 THR A O 1
ATOM 611 N N . SER A 1 80 ? 26.528 4.099 -15.091 1.00 34.91 80 SER A N 1
ATOM 612 C CA . SER A 1 80 ? 26.863 4.123 -16.523 1.00 34.91 80 SER A CA 1
ATOM 613 C C . SER A 1 80 ? 27.730 5.344 -16.839 1.00 34.91 80 SER A C 1
ATOM 615 O O . SER A 1 80 ? 27.235 6.463 -16.978 1.00 34.91 80 SER A O 1
ATOM 617 N N . GLY A 1 81 ? 29.033 5.101 -16.975 1.00 46.09 81 GLY A N 1
ATOM 618 C CA . GLY A 1 81 ? 30.040 6.138 -17.191 1.00 46.09 81 GLY A CA 1
ATOM 619 C C . GLY A 1 81 ? 30.586 6.706 -15.882 1.00 46.09 81 GLY A C 1
ATOM 620 O O . GLY A 1 81 ? 29.934 6.650 -14.838 1.00 46.09 81 GLY A O 1
ATOM 621 N N . ASP A 1 82 ? 31.813 7.231 -15.942 1.00 48.62 82 ASP A N 1
ATOM 622 C CA . ASP A 1 82 ? 32.408 7.966 -14.826 1.00 48.62 82 ASP A CA 1
ATOM 623 C C . ASP A 1 82 ? 31.414 9.034 -14.353 1.00 48.62 82 ASP A C 1
ATOM 625 O O . ASP A 1 82 ? 30.826 9.729 -15.187 1.00 48.62 82 ASP A O 1
ATOM 629 N N . ALA A 1 83 ? 31.211 9.150 -13.033 1.00 64.62 83 ALA A N 1
ATOM 630 C CA . ALA A 1 83 ? 30.401 10.223 -12.463 1.00 64.62 83 ALA A CA 1
ATOM 631 C C . ALA A 1 83 ? 30.819 11.543 -13.107 1.00 64.62 83 ALA A C 1
ATOM 633 O O . ALA A 1 83 ? 32.015 11.833 -13.185 1.00 64.62 83 ALA A O 1
ATOM 634 N N . VAL A 1 84 ? 29.843 12.300 -13.604 1.00 76.69 84 VAL A N 1
ATOM 635 C CA . VAL A 1 84 ? 30.065 13.564 -14.297 1.00 76.69 84 VAL A CA 1
ATOM 636 C C . VAL A 1 84 ? 29.674 14.663 -13.315 1.00 76.69 84 VAL A C 1
ATOM 638 O O . VAL A 1 84 ? 28.509 15.064 -13.296 1.00 76.69 84 VAL A O 1
ATOM 641 N N . PRO A 1 85 ? 30.597 15.135 -12.453 1.00 80.81 85 PRO A N 1
ATOM 642 C CA . PRO A 1 85 ? 30.225 16.012 -11.360 1.00 80.81 85 PRO A CA 1
ATOM 643 C C . PRO A 1 85 ? 29.697 17.321 -11.936 1.00 80.81 85 PRO A C 1
ATOM 645 O O . PRO A 1 85 ? 30.347 17.964 -12.772 1.00 80.81 85 PRO A O 1
ATOM 648 N N . VAL A 1 86 ? 28.503 17.691 -11.488 1.00 88.31 86 VAL A N 1
ATOM 649 C CA . VAL A 1 86 ? 27.809 18.898 -11.912 1.00 88.31 86 VAL A CA 1
ATOM 650 C C . VAL A 1 86 ? 27.391 19.699 -10.692 1.00 88.31 86 VAL A C 1
ATOM 652 O O . VAL A 1 86 ? 26.954 19.160 -9.679 1.00 88.31 86 VAL A O 1
ATOM 655 N N . THR A 1 87 ? 27.531 21.013 -10.784 1.00 88.31 87 THR A N 1
ATOM 656 C CA . THR A 1 87 ? 26.904 21.951 -9.855 1.00 88.31 87 THR A CA 1
ATOM 657 C C . THR A 1 87 ? 25.751 22.630 -10.574 1.00 88.31 87 THR A C 1
ATOM 659 O O . THR A 1 87 ? 25.952 23.187 -11.657 1.00 88.31 87 THR A O 1
ATOM 662 N N . VAL A 1 88 ? 24.559 22.593 -9.979 1.00 90.00 88 VAL A N 1
ATOM 663 C CA . VAL A 1 88 ? 23.363 23.248 -10.517 1.00 90.00 88 VAL A CA 1
ATOM 664 C C . VAL A 1 88 ? 23.046 24.479 -9.678 1.00 90.00 88 VAL A C 1
ATOM 666 O O . VAL A 1 88 ? 22.915 24.388 -8.460 1.00 90.00 88 VAL A O 1
ATOM 669 N N . THR A 1 89 ? 22.941 25.645 -10.315 1.00 88.81 89 THR A N 1
ATOM 670 C CA . THR A 1 89 ? 22.619 26.907 -9.633 1.00 88.81 89 THR A CA 1
ATOM 671 C C . THR A 1 89 ? 21.619 27.745 -10.412 1.00 88.81 89 THR A C 1
ATOM 673 O O . THR A 1 89 ? 21.514 27.658 -11.635 1.00 88.81 89 THR A O 1
ATOM 676 N N . GLU A 1 90 ? 20.904 28.614 -9.703 1.00 88.12 90 GLU A N 1
ATOM 677 C CA . GLU A 1 90 ? 20.187 29.716 -10.334 1.00 88.12 90 GLU A CA 1
ATOM 678 C C . GLU A 1 90 ? 21.161 30.834 -10.721 1.00 88.12 90 GLU A C 1
ATOM 680 O O . GLU A 1 90 ? 22.011 31.263 -9.933 1.00 88.12 90 GLU A O 1
ATOM 685 N N . GLN A 1 91 ? 21.047 31.338 -11.949 1.00 83.50 91 GLN A N 1
ATOM 686 C CA . GLN A 1 91 ? 21.953 32.366 -12.443 1.00 83.50 91 GLN A CA 1
ATOM 687 C C . GLN A 1 91 ? 21.847 33.657 -11.613 1.00 83.50 91 GLN A C 1
ATOM 689 O O . GLN A 1 91 ? 20.837 34.355 -11.647 1.00 83.50 91 GLN A O 1
ATOM 694 N N . GLY A 1 92 ? 22.950 34.037 -10.961 1.00 73.12 92 GLY A N 1
ATOM 695 C CA . GLY A 1 92 ? 23.052 35.282 -10.191 1.00 73.12 92 GLY A CA 1
ATOM 696 C C . GLY A 1 92 ? 22.635 35.164 -8.723 1.00 73.12 92 GLY A C 1
ATOM 697 O O . GLY A 1 92 ? 22.622 36.185 -8.035 1.00 73.12 92 GLY A O 1
ATOM 698 N N . VAL A 1 93 ? 22.340 33.951 -8.250 1.00 69.38 93 VAL A N 1
ATOM 699 C CA . VAL A 1 93 ? 22.094 33.627 -6.840 1.00 69.38 93 VAL A CA 1
ATOM 700 C C . VAL A 1 93 ? 23.330 32.907 -6.290 1.00 69.38 93 VAL A C 1
ATOM 702 O O . VAL A 1 93 ? 23.908 32.061 -6.976 1.00 69.38 93 VAL A O 1
ATOM 705 N N . ASP A 1 94 ? 23.782 33.273 -5.086 1.00 59.09 94 ASP A N 1
ATOM 706 C CA . ASP A 1 94 ? 24.860 32.528 -4.423 1.00 59.09 94 ASP A CA 1
ATOM 707 C C . ASP A 1 94 ? 24.362 31.102 -4.125 1.00 59.09 94 ASP A C 1
ATOM 709 O O . ASP A 1 94 ? 23.226 30.954 -3.671 1.00 59.09 94 ASP A O 1
ATOM 713 N N . PRO A 1 95 ? 25.170 30.057 -4.376 1.00 56.62 95 PRO A N 1
ATOM 714 C CA . PRO A 1 95 ? 24.762 28.679 -4.136 1.00 56.62 95 PRO A CA 1
ATOM 715 C C . PRO A 1 95 ? 24.375 28.506 -2.665 1.00 56.62 95 PRO A C 1
ATOM 717 O O . PRO A 1 95 ? 25.204 28.674 -1.768 1.00 56.62 95 PRO A O 1
ATOM 720 N N . VAL A 1 96 ? 23.103 28.200 -2.427 1.00 55.28 96 VAL A N 1
ATOM 721 C CA . VAL A 1 96 ? 22.620 27.761 -1.123 1.00 55.28 96 VAL A CA 1
ATOM 722 C C . VAL A 1 96 ? 22.833 26.254 -1.088 1.00 55.28 96 VAL A C 1
ATOM 724 O O . VAL A 1 96 ? 22.276 25.530 -1.908 1.00 55.28 96 VAL A O 1
ATOM 727 N N . GLU A 1 97 ? 23.693 25.782 -0.188 1.00 49.78 97 GLU A N 1
ATOM 728 C CA . GLU A 1 97 ? 23.669 24.371 0.184 1.00 49.78 97 GLU A CA 1
ATOM 729 C C . GLU A 1 97 ? 22.411 24.156 1.034 1.00 49.78 97 GLU A C 1
ATOM 731 O O . GLU A 1 97 ? 22.266 24.794 2.079 1.00 49.78 97 GLU A O 1
ATOM 736 N N . ASP A 1 98 ? 21.547 23.239 0.596 1.00 53.09 98 ASP A N 1
ATOM 737 C CA . ASP A 1 98 ? 20.562 22.559 1.447 1.00 53.09 98 ASP A CA 1
ATOM 738 C C . ASP A 1 98 ? 19.241 23.316 1.730 1.00 53.09 98 ASP A C 1
ATOM 740 O O . ASP A 1 98 ? 18.813 23.474 2.876 1.00 53.09 98 ASP A O 1
ATOM 744 N N . ASP A 1 99 ? 18.546 23.774 0.684 1.00 61.59 99 ASP A N 1
ATOM 745 C CA . ASP A 1 99 ? 17.113 24.078 0.752 1.00 61.59 99 ASP A CA 1
ATOM 746 C C . ASP A 1 99 ? 16.259 22.926 0.195 1.00 61.59 99 ASP A C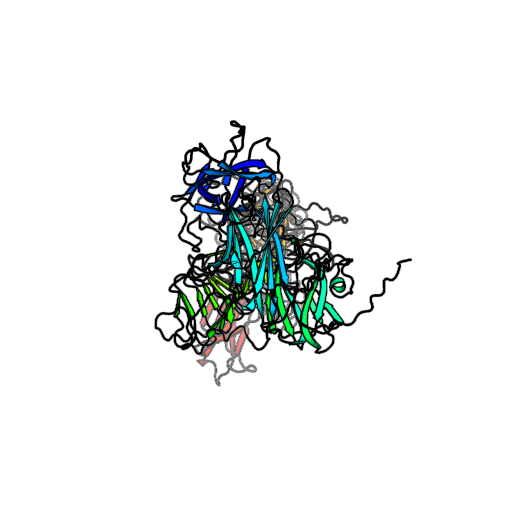 1
ATOM 748 O O . ASP A 1 99 ? 16.586 22.286 -0.801 1.00 61.59 99 ASP A O 1
ATOM 752 N N . ALA A 1 100 ? 15.119 22.667 0.847 1.00 77.00 100 ALA A N 1
ATOM 753 C CA . ALA A 1 100 ? 14.216 21.563 0.506 1.00 77.00 100 ALA A CA 1
ATOM 754 C C . ALA A 1 100 ? 13.675 21.616 -0.939 1.00 77.00 100 ALA A C 1
ATOM 756 O O . ALA A 1 100 ? 13.180 20.607 -1.437 1.00 77.00 100 ALA A O 1
ATOM 757 N N . GLU A 1 101 ? 13.769 22.770 -1.608 1.00 83.88 101 GLU A N 1
ATOM 758 C CA . GLU A 1 101 ? 13.334 22.974 -2.994 1.00 83.88 101 GLU A CA 1
ATOM 759 C C . GLU A 1 101 ? 14.441 23.580 -3.890 1.00 83.88 101 GLU A C 1
ATOM 761 O O . GLU A 1 101 ? 14.159 24.321 -4.837 1.00 83.88 101 GLU A O 1
ATOM 766 N N . GLY A 1 102 ? 15.706 23.278 -3.584 1.00 85.12 102 GLY A N 1
ATOM 767 C CA . GLY A 1 102 ? 16.877 23.834 -4.262 1.00 85.12 102 GLY A CA 1
ATOM 768 C C . GLY A 1 102 ? 17.156 23.307 -5.671 1.00 85.12 102 GLY A C 1
ATOM 769 O O . GLY A 1 102 ? 16.676 22.236 -6.045 1.00 85.12 102 GLY A O 1
ATOM 770 N N . PRO A 1 103 ? 18.008 23.994 -6.465 1.00 88.00 103 PRO A N 1
ATOM 771 C CA . PRO A 1 103 ? 18.367 23.576 -7.828 1.00 88.00 103 PRO A CA 1
ATOM 772 C C . PRO A 1 103 ? 19.043 22.204 -7.926 1.00 88.00 103 PRO A C 1
ATOM 774 O O . PRO A 1 103 ? 18.962 21.561 -8.970 1.00 88.00 103 PRO A O 1
ATOM 777 N N . MET A 1 104 ? 19.704 21.743 -6.859 1.00 85.94 104 MET A N 1
ATOM 778 C CA . MET A 1 104 ? 20.351 20.424 -6.832 1.00 85.94 104 MET A CA 1
ATOM 779 C C . MET A 1 104 ? 19.353 19.262 -6.820 1.00 85.94 104 MET A C 1
ATOM 781 O O . MET A 1 104 ? 19.725 18.166 -7.231 1.00 85.94 104 MET A O 1
ATOM 785 N N . ASN A 1 105 ? 18.087 19.507 -6.463 1.00 84.75 105 ASN A N 1
ATOM 786 C CA . ASN A 1 105 ? 17.025 18.507 -6.586 1.00 84.75 105 ASN A CA 1
ATOM 787 C C . ASN A 1 105 ? 16.795 18.084 -8.046 1.00 84.75 105 ASN A C 1
ATOM 789 O O . ASN A 1 105 ? 16.207 17.050 -8.285 1.00 84.75 105 ASN A O 1
ATOM 793 N N . LEU A 1 106 ? 17.275 18.849 -9.037 1.00 86.94 106 LEU A N 1
ATOM 794 C CA . LEU A 1 106 ? 17.119 18.514 -10.460 1.00 86.94 106 LEU A CA 1
ATOM 795 C C . LEU A 1 106 ? 18.001 17.374 -10.954 1.00 86.94 106 LEU A C 1
ATOM 797 O O . LEU A 1 106 ? 17.875 16.980 -12.114 1.00 86.94 106 LEU A O 1
ATOM 801 N N . VAL A 1 107 ? 18.962 16.951 -10.146 1.00 82.75 107 VAL A N 1
ATOM 802 C CA . VAL A 1 107 ? 19.940 15.935 -10.524 1.00 82.75 107 VAL A CA 1
ATOM 803 C C . VAL A 1 107 ? 20.102 14.903 -9.423 1.00 82.75 107 VAL A C 1
ATOM 805 O O . VAL A 1 107 ? 21.112 14.216 -9.426 1.00 82.75 107 VAL A O 1
ATOM 808 N N . ASP A 1 108 ? 19.178 14.810 -8.462 1.00 71.56 108 ASP A N 1
ATOM 809 C CA . ASP A 1 108 ? 19.270 13.889 -7.323 1.00 71.56 108 ASP A CA 1
ATOM 810 C C . ASP A 1 108 ? 18.702 12.493 -7.645 1.00 71.56 108 ASP A C 1
ATOM 812 O O . ASP A 1 108 ? 19.001 11.519 -6.948 1.00 71.56 108 ASP A O 1
ATOM 816 N N . GLY A 1 109 ? 17.989 12.357 -8.769 1.00 68.31 109 GLY A N 1
ATOM 817 C CA . GLY A 1 109 ? 17.365 11.114 -9.213 1.00 68.31 109 GLY A CA 1
ATOM 818 C C . GLY A 1 109 ? 16.008 10.825 -8.565 1.00 68.31 109 GLY A C 1
ATOM 819 O O . GLY A 1 109 ? 15.503 9.710 -8.713 1.00 68.31 109 GLY A O 1
ATOM 820 N N . LEU A 1 110 ? 15.406 11.787 -7.863 1.00 68.50 110 LEU A N 1
ATOM 821 C CA . LEU A 1 110 ? 14.127 11.657 -7.172 1.00 68.50 110 LEU A CA 1
ATOM 822 C C . LEU A 1 110 ? 13.070 12.559 -7.819 1.00 68.50 110 LEU A C 1
ATOM 824 O O . LEU A 1 110 ? 13.080 13.772 -7.689 1.00 68.50 110 LEU A O 1
ATOM 828 N N . LEU A 1 111 ? 12.032 11.966 -8.416 1.00 68.06 111 LEU A N 1
ATOM 829 C CA . LEU A 1 111 ? 10.912 12.754 -8.962 1.00 68.06 111 LEU A CA 1
ATOM 830 C C . LEU A 1 111 ? 10.050 13.433 -7.879 1.00 68.06 111 LEU A C 1
ATOM 832 O O . LEU A 1 111 ? 9.179 14.240 -8.190 1.00 68.06 111 LEU A O 1
ATOM 836 N N . THR A 1 112 ? 10.251 13.071 -6.611 1.00 64.12 112 THR A N 1
ATOM 837 C CA . THR A 1 112 ? 9.480 13.578 -5.469 1.00 64.12 112 THR A CA 1
ATOM 838 C C . THR A 1 112 ? 10.071 14.837 -4.850 1.00 64.12 112 THR A C 1
ATOM 840 O O . THR A 1 112 ? 9.359 15.556 -4.145 1.00 64.12 112 THR A O 1
ATOM 843 N N . THR A 1 113 ? 11.359 15.091 -5.071 1.00 75.75 113 THR A N 1
ATOM 844 C CA . THR A 1 113 ? 11.976 16.380 -4.772 1.00 75.75 113 THR A CA 1
ATOM 845 C C . THR A 1 113 ? 11.747 17.289 -5.979 1.00 75.75 113 THR A C 1
ATOM 847 O O . THR A 1 113 ? 11.376 16.852 -7.074 1.00 75.75 113 THR A O 1
ATOM 850 N N . LYS A 1 114 ? 11.836 18.597 -5.771 1.00 85.25 114 LYS A N 1
ATOM 851 C CA . LYS A 1 114 ? 11.701 19.553 -6.869 1.00 85.25 114 LYS A CA 1
ATOM 852 C C . LYS A 1 114 ? 12.588 20.742 -6.623 1.00 85.25 114 LYS A C 1
ATOM 854 O O . LYS A 1 114 ? 12.779 21.139 -5.479 1.00 85.25 114 LYS A O 1
ATOM 859 N N . TRP A 1 115 ? 13.054 21.347 -7.695 1.00 90.88 115 TRP A N 1
ATOM 860 C CA . TRP A 1 115 ? 13.460 22.735 -7.651 1.00 90.88 115 TRP A CA 1
ATOM 861 C C . TRP A 1 115 ? 12.235 23.623 -7.856 1.00 90.88 115 TRP A C 1
ATOM 863 O O . TRP A 1 115 ? 11.422 23.384 -8.760 1.00 90.88 115 TRP A O 1
ATOM 873 N N . TYR A 1 116 ? 12.114 24.662 -7.037 1.00 88.75 116 TYR A N 1
ATOM 874 C CA . TYR A 1 116 ? 11.123 25.717 -7.202 1.00 88.75 116 TYR A CA 1
ATOM 875 C C . TYR A 1 116 ? 11.801 27.086 -7.215 1.00 88.75 116 TYR A C 1
ATOM 877 O O . TYR A 1 116 ? 12.603 27.416 -6.348 1.00 88.75 116 TYR A O 1
ATOM 885 N N . SER A 1 117 ? 11.416 27.908 -8.189 1.00 85.56 117 SER A N 1
ATOM 886 C CA . SER A 1 117 ? 11.866 29.289 -8.317 1.00 85.56 117 SER A CA 1
ATOM 887 C C . SER A 1 117 ? 10.658 30.217 -8.362 1.00 85.56 117 SER A C 1
ATOM 889 O O . SER A 1 117 ? 9.843 30.164 -9.291 1.00 85.56 117 SER A O 1
ATOM 891 N N . GLY A 1 118 ? 10.541 31.073 -7.348 1.00 77.00 118 GLY A N 1
ATOM 892 C CA . GLY A 1 118 ? 9.511 32.102 -7.237 1.00 77.00 118 GLY A CA 1
ATOM 893 C C . GLY A 1 118 ? 9.856 33.130 -6.156 1.00 77.00 118 GLY A C 1
ATOM 894 O O . GLY A 1 118 ? 10.501 32.810 -5.162 1.00 77.00 118 GLY A O 1
ATOM 895 N N . GLY A 1 119 ? 9.458 34.387 -6.359 1.00 61.00 119 GLY A N 1
ATOM 896 C CA . GLY A 1 119 ? 9.732 35.470 -5.408 1.00 61.00 119 GLY A CA 1
ATOM 897 C C . GLY A 1 119 ? 8.769 35.487 -4.215 1.00 61.00 119 GLY A C 1
ATOM 898 O O . GLY A 1 119 ? 7.619 35.057 -4.322 1.00 61.00 119 GLY A O 1
ATOM 899 N N . ALA A 1 120 ? 9.207 36.053 -3.084 1.00 56.34 120 ALA A N 1
ATOM 900 C CA . ALA A 1 120 ? 8.286 36.487 -2.033 1.00 56.34 120 ALA A CA 1
ATOM 901 C C . ALA A 1 120 ? 7.304 37.536 -2.609 1.00 56.34 120 ALA A C 1
ATOM 903 O O . ALA A 1 120 ? 7.676 38.261 -3.533 1.00 56.34 120 ALA A O 1
ATOM 904 N N . PRO A 1 121 ? 6.078 37.696 -2.069 1.00 52.12 121 PRO A N 1
ATOM 905 C CA . PRO A 1 121 ? 5.061 38.611 -2.616 1.00 52.12 121 PRO A CA 1
ATOM 906 C C . PRO A 1 121 ? 5.511 40.075 -2.789 1.00 52.12 121 PRO A C 1
ATOM 908 O O . PRO A 1 121 ? 4.853 40.855 -3.475 1.00 52.12 121 PRO A O 1
ATOM 911 N N . GLU A 1 122 ? 6.605 40.455 -2.132 1.00 54.91 122 GLU A N 1
ATOM 912 C CA . GLU A 1 122 ? 7.203 41.787 -2.119 1.00 54.91 122 GLU A CA 1
ATOM 913 C C . GLU A 1 122 ? 8.317 42.000 -3.168 1.00 54.91 122 GLU A C 1
ATOM 915 O O . GLU A 1 122 ? 8.628 43.151 -3.469 1.00 54.91 122 GLU A O 1
ATOM 920 N N . ASP A 1 123 ? 8.796 40.932 -3.820 1.00 58.69 123 ASP A N 1
ATOM 921 C CA . ASP A 1 123 ? 9.758 40.947 -4.931 1.00 58.69 123 ASP A CA 1
ATOM 922 C C . ASP A 1 123 ? 9.202 40.136 -6.117 1.00 58.69 123 ASP A C 1
ATOM 924 O O . ASP A 1 123 ? 9.651 39.029 -6.406 1.00 58.69 123 ASP A O 1
ATOM 928 N N . THR A 1 124 ? 8.192 40.663 -6.820 1.00 60.00 124 THR A N 1
ATOM 929 C CA . THR A 1 124 ? 7.691 40.028 -8.054 1.00 60.00 124 THR A CA 1
ATOM 930 C C . THR A 1 124 ? 8.813 39.963 -9.095 1.00 60.00 124 THR A C 1
ATOM 932 O O . THR A 1 124 ? 9.247 41.029 -9.561 1.00 60.00 124 THR A O 1
ATOM 935 N N . PRO A 1 125 ? 9.274 38.763 -9.496 1.00 69.62 125 PRO A N 1
ATOM 936 C CA . PRO A 1 125 ? 10.288 38.632 -10.530 1.00 69.62 125 PRO A CA 1
ATOM 937 C C . PRO A 1 125 ? 9.776 39.240 -11.841 1.00 69.62 125 PRO A C 1
ATOM 939 O O . PRO A 1 125 ? 8.574 39.299 -12.096 1.00 69.62 125 PRO A O 1
ATOM 942 N N . THR A 1 126 ? 10.689 39.736 -12.676 1.00 77.62 126 THR A N 1
ATOM 943 C CA . THR A 1 126 ? 10.343 40.340 -13.983 1.00 77.62 126 THR A CA 1
ATOM 944 C C . THR A 1 126 ? 10.733 39.460 -15.171 1.00 77.62 126 THR A C 1
ATOM 946 O O . THR A 1 126 ? 10.479 39.835 -16.315 1.00 77.62 126 THR A O 1
ATOM 949 N N . ALA A 1 127 ? 11.355 38.312 -14.895 1.00 83.94 127 ALA A N 1
ATOM 950 C CA . ALA A 1 127 ? 11.752 37.278 -15.839 1.00 83.94 127 ALA A CA 1
ATOM 951 C C . ALA A 1 127 ? 11.981 35.960 -15.079 1.00 83.94 127 ALA A C 1
ATOM 953 O O . ALA A 1 127 ? 12.212 35.985 -13.870 1.00 83.94 127 ALA A O 1
ATOM 954 N N . TYR A 1 128 ? 11.963 34.837 -15.798 1.00 88.12 128 TYR A N 1
ATOM 955 C CA . TYR A 1 128 ? 12.405 33.548 -15.269 1.00 88.12 128 TYR A CA 1
ATOM 956 C C . TYR A 1 128 ? 13.915 33.558 -15.018 1.00 88.12 128 TYR A C 1
ATOM 958 O O . TYR A 1 128 ? 14.684 34.012 -15.871 1.00 88.12 128 TYR A O 1
ATOM 966 N N . THR A 1 129 ? 14.342 33.037 -13.870 1.00 87.81 129 THR A N 1
ATOM 967 C CA . THR A 1 129 ? 15.763 32.880 -13.542 1.00 87.81 129 THR A CA 1
ATOM 968 C C . THR A 1 129 ? 16.326 31.646 -14.261 1.00 87.81 129 THR A C 1
ATOM 970 O O . THR A 1 129 ? 15.766 30.561 -14.113 1.00 87.81 129 THR A O 1
ATOM 973 N N . PRO A 1 130 ? 17.401 31.759 -15.061 1.00 91.00 130 PRO A N 1
ATOM 974 C CA . PRO A 1 130 ? 17.999 30.599 -15.722 1.00 91.00 130 PRO A CA 1
ATOM 975 C C . PRO A 1 130 ? 18.651 29.614 -14.745 1.00 91.00 130 PRO A C 1
ATOM 977 O O . PRO A 1 130 ? 19.278 30.035 -13.772 1.00 91.00 130 PRO A O 1
ATOM 980 N N . LEU A 1 131 ? 18.594 28.323 -15.072 1.00 93.25 131 LEU A N 1
ATOM 981 C CA . LEU A 1 131 ? 19.371 27.265 -14.422 1.00 93.25 131 LEU A CA 1
ATOM 982 C C . LEU A 1 131 ? 20.721 27.102 -15.118 1.00 93.25 131 LEU A C 1
ATOM 984 O O . LEU A 1 131 ? 20.771 27.010 -16.345 1.00 93.25 131 LEU A O 1
ATOM 988 N N . VAL A 1 132 ? 21.804 27.031 -14.350 1.00 93.88 132 VAL A N 1
ATOM 989 C CA . VAL A 1 132 ? 23.170 26.825 -14.843 1.00 93.88 132 VAL A CA 1
ATOM 990 C C . VAL A 1 132 ? 23.697 25.487 -14.342 1.00 93.88 132 VAL A C 1
ATOM 992 O O . VAL A 1 132 ? 23.770 25.260 -13.140 1.00 93.88 132 VAL A O 1
ATOM 995 N N . PHE A 1 133 ? 24.116 24.641 -15.277 1.00 94.12 133 PHE A N 1
ATOM 996 C CA . PHE A 1 133 ? 24.793 23.369 -15.050 1.00 94.12 133 PHE A CA 1
ATOM 997 C C . PHE A 1 133 ? 26.282 23.576 -15.313 1.00 94.12 133 PHE A C 1
ATOM 999 O O . PHE A 1 133 ? 26.693 23.763 -16.462 1.00 94.12 133 PHE A O 1
ATOM 1006 N N . ALA A 1 134 ? 27.087 23.593 -14.255 1.00 92.94 134 ALA A N 1
ATOM 1007 C CA . ALA A 1 134 ? 28.532 23.766 -14.323 1.00 92.94 134 ALA A CA 1
ATOM 1008 C C . ALA A 1 134 ? 29.237 22.424 -14.110 1.00 92.94 134 ALA A C 1
ATOM 1010 O O . ALA A 1 134 ? 29.148 21.841 -13.032 1.00 92.94 134 ALA A O 1
ATOM 1011 N N . PHE A 1 135 ? 29.954 21.958 -15.129 1.00 91.38 135 PHE A N 1
ATOM 1012 C CA . PHE A 1 135 ? 30.687 20.696 -15.100 1.00 91.38 135 PHE A CA 1
ATOM 1013 C C . PHE A 1 135 ? 32.172 20.900 -14.783 1.00 91.38 135 PHE A C 1
ATOM 1015 O O . PHE A 1 135 ? 32.790 21.891 -15.188 1.00 91.38 135 PHE A O 1
ATOM 1022 N N . GLU A 1 136 ? 32.794 19.928 -14.113 1.00 87.62 136 GLU A N 1
ATOM 1023 C CA . GLU A 1 136 ? 34.240 19.970 -13.836 1.00 87.62 136 GLU A CA 1
ATOM 1024 C C . GLU A 1 136 ? 35.101 19.880 -15.109 1.00 87.62 136 GLU A C 1
ATOM 1026 O O . GLU A 1 136 ? 36.196 20.446 -15.169 1.00 87.62 136 GLU A O 1
ATOM 1031 N N . ALA A 1 137 ? 34.584 19.231 -16.153 1.00 87.19 137 ALA A N 1
ATOM 1032 C CA . ALA A 1 137 ? 35.196 19.126 -17.474 1.00 87.19 137 ALA A CA 1
ATOM 1033 C C . ALA A 1 137 ? 34.143 19.333 -18.579 1.00 87.19 137 ALA A C 1
ATOM 1035 O O . ALA A 1 137 ? 32.953 19.189 -18.315 1.00 87.19 137 ALA A O 1
ATOM 1036 N N . PRO A 1 138 ? 34.540 19.673 -19.822 1.00 87.50 138 PRO A N 1
ATOM 1037 C CA . PRO A 1 138 ? 33.601 19.755 -20.936 1.00 87.50 138 PRO A CA 1
ATOM 1038 C C . PRO A 1 138 ? 32.866 18.428 -21.172 1.00 87.50 138 PRO A C 1
ATOM 1040 O O . PRO A 1 138 ? 33.502 17.391 -21.352 1.00 87.50 138 PRO A O 1
ATOM 1043 N N . VAL A 1 139 ? 31.536 18.488 -21.216 1.00 87.44 139 VAL A N 1
ATOM 1044 C CA . VAL A 1 139 ? 30.629 17.348 -21.399 1.00 87.44 139 VAL A CA 1
ATOM 1045 C C . VAL A 1 139 ? 29.971 17.437 -22.767 1.00 87.44 139 VAL A C 1
ATOM 1047 O O . VAL A 1 139 ? 29.578 18.527 -23.186 1.00 87.44 139 VAL A O 1
ATOM 1050 N N . THR A 1 140 ? 29.853 16.302 -23.458 1.00 84.62 140 THR A N 1
ATOM 1051 C CA . THR A 1 140 ? 29.181 16.203 -24.763 1.00 84.62 140 THR A CA 1
ATOM 1052 C C . THR A 1 140 ? 27.764 15.679 -24.588 1.00 84.62 140 THR A C 1
ATOM 1054 O O . THR A 1 140 ? 27.575 14.666 -23.917 1.00 84.62 140 THR A O 1
ATOM 1057 N N . ILE A 1 141 ? 26.791 16.359 -25.195 1.00 84.00 141 ILE A N 1
ATOM 1058 C CA . ILE A 1 141 ? 25.379 15.960 -25.200 1.00 84.00 141 ILE A CA 1
ATOM 1059 C C . ILE A 1 141 ? 24.832 15.979 -26.633 1.00 84.00 141 ILE A C 1
ATOM 1061 O O . ILE A 1 141 ? 25.269 16.792 -27.451 1.00 84.00 141 ILE A O 1
ATOM 1065 N N . SER A 1 142 ? 23.865 15.112 -26.925 1.00 75.12 142 SER A N 1
ATOM 1066 C CA . SER A 1 142 ? 23.124 15.045 -28.194 1.00 75.12 142 SER A CA 1
ATOM 1067 C C . SER A 1 142 ? 21.630 15.342 -28.024 1.00 75.12 142 SER A C 1
ATOM 1069 O O . SER A 1 142 ? 20.969 15.751 -28.978 1.00 75.12 142 SER A O 1
ATOM 1071 N N . SER A 1 143 ? 21.092 15.128 -26.822 1.00 78.06 143 SER A N 1
ATOM 1072 C CA . SER A 1 143 ? 19.700 15.408 -26.463 1.00 78.06 143 SER A CA 1
ATOM 1073 C C . SER A 1 143 ? 19.551 15.600 -24.949 1.00 78.06 143 SER A C 1
ATOM 1075 O O . SER A 1 143 ? 20.495 15.399 -24.179 1.00 78.06 143 SER A O 1
ATOM 1077 N N . TYR A 1 144 ? 18.380 16.058 -24.516 1.00 87.56 144 TYR A N 1
ATOM 1078 C CA . TYR A 1 144 ? 18.064 16.311 -23.107 1.00 87.56 144 TYR A CA 1
ATOM 1079 C C . TYR A 1 144 ? 16.574 16.124 -22.830 1.00 87.56 144 TYR A C 1
ATOM 1081 O O . TYR A 1 144 ? 15.758 16.293 -23.726 1.00 87.56 144 TYR A O 1
ATOM 1089 N N . ASP A 1 145 ? 16.179 15.846 -21.599 1.00 84.06 145 ASP A N 1
ATOM 1090 C CA . ASP A 1 145 ? 14.780 15.897 -21.167 1.00 84.06 145 ASP A CA 1
ATOM 1091 C C . ASP A 1 145 ? 14.675 16.462 -19.745 1.00 84.06 145 ASP A C 1
ATOM 1093 O O . ASP A 1 145 ? 15.677 16.769 -19.102 1.00 84.06 145 ASP A O 1
ATOM 1097 N N . PHE A 1 146 ? 13.447 16.665 -19.271 1.00 85.69 146 PHE A N 1
ATOM 1098 C CA . PHE A 1 146 ? 13.187 17.068 -17.894 1.00 85.69 146 PHE A CA 1
ATOM 1099 C C . PHE A 1 146 ? 11.894 16.449 -17.371 1.00 85.69 146 PHE A C 1
ATOM 1101 O O . PHE A 1 146 ? 10.979 16.129 -18.142 1.00 85.69 146 PHE A O 1
ATOM 1108 N N . ALA A 1 147 ? 11.810 16.318 -16.051 1.00 79.12 147 ALA A N 1
ATOM 1109 C CA . ALA A 1 147 ? 10.634 15.856 -15.342 1.00 79.12 147 ALA A CA 1
ATOM 1110 C C . ALA A 1 147 ? 9.823 17.013 -14.759 1.00 79.12 147 ALA A C 1
ATOM 1112 O O . ALA A 1 147 ? 10.341 17.962 -14.162 1.00 79.12 147 ALA A O 1
ATOM 1113 N N . SER A 1 148 ? 8.511 16.912 -14.935 1.00 76.88 148 SER A N 1
ATOM 1114 C CA . SER A 1 148 ? 7.528 17.798 -14.321 1.00 76.88 148 SER A CA 1
ATOM 1115 C C . SER A 1 148 ? 7.485 17.592 -12.806 1.00 76.88 148 SER A C 1
ATOM 1117 O O . SER A 1 148 ? 7.532 16.445 -12.370 1.00 76.88 148 SER A O 1
ATOM 1119 N N . ALA A 1 149 ? 7.297 18.660 -12.031 1.00 81.50 149 ALA A N 1
ATOM 1120 C CA . ALA A 1 149 ? 7.238 18.564 -10.574 1.00 81.50 149 ALA A CA 1
ATOM 1121 C C . ALA A 1 149 ? 5.850 18.205 -10.011 1.00 81.50 149 ALA A C 1
ATOM 1123 O O . ALA A 1 149 ? 4.827 18.321 -10.699 1.00 81.50 149 ALA A O 1
ATOM 1124 N N . ASN A 1 150 ? 5.831 17.840 -8.724 1.00 72.50 150 ASN A N 1
ATOM 1125 C CA . ASN A 1 150 ? 4.675 17.281 -8.007 1.00 72.50 150 ASN A CA 1
ATOM 1126 C C . ASN A 1 150 ? 3.585 18.274 -7.574 1.00 72.50 150 ASN A C 1
ATOM 1128 O O . ASN A 1 150 ? 2.502 17.861 -7.167 1.00 72.50 150 ASN A O 1
ATOM 1132 N N . ASP A 1 151 ? 3.817 19.583 -7.691 1.00 73.69 151 ASP A N 1
ATOM 1133 C CA . ASP A 1 151 ? 2.934 20.591 -7.082 1.00 73.69 151 ASP A CA 1
ATOM 1134 C C . ASP A 1 151 ? 1.896 21.199 -8.055 1.00 73.69 151 ASP A C 1
ATOM 1136 O O . ASP A 1 151 ? 0.739 20.771 -8.102 1.00 73.69 151 ASP A O 1
ATOM 1140 N N . TYR A 1 152 ? 2.271 22.174 -8.899 1.00 78.44 152 TYR A N 1
ATOM 1141 C CA . TYR A 1 152 ? 1.348 22.808 -9.854 1.00 78.44 152 TYR A CA 1
ATOM 1142 C C . TYR A 1 152 ? 1.809 22.779 -11.319 1.00 78.44 152 TYR A C 1
ATOM 1144 O O . TYR A 1 152 ? 2.760 23.453 -11.705 1.00 78.44 152 TYR A O 1
ATOM 1152 N N . MET A 1 153 ? 1.006 22.149 -12.192 1.00 78.88 153 MET A N 1
ATOM 1153 C CA . MET A 1 153 ? 1.269 22.098 -13.644 1.00 78.88 153 MET A CA 1
ATOM 1154 C C . MET A 1 153 ? 1.403 23.463 -14.322 1.00 78.88 153 MET A C 1
ATOM 1156 O O . MET A 1 153 ? 2.027 23.549 -15.378 1.00 78.88 153 MET A O 1
ATOM 1160 N N . TYR A 1 154 ? 0.822 24.525 -13.753 1.00 85.38 154 TYR A N 1
ATOM 1161 C CA . TYR A 1 154 ? 0.891 25.867 -14.335 1.00 85.38 154 TYR A CA 1
ATOM 1162 C C . TYR A 1 154 ? 2.312 26.456 -14.289 1.00 85.38 154 TYR A C 1
ATOM 1164 O O . TYR A 1 154 ? 2.634 27.318 -15.102 1.00 85.38 154 TYR A O 1
ATOM 1172 N N . ARG A 1 155 ? 3.172 25.983 -13.381 1.00 87.75 155 ARG A N 1
ATOM 1173 C CA . ARG A 1 155 ? 4.559 26.447 -13.226 1.00 87.75 155 ARG A CA 1
ATOM 1174 C C . ARG A 1 155 ? 5.543 25.698 -14.132 1.00 87.75 155 ARG A C 1
ATOM 1176 O O . ARG A 1 155 ? 6.724 26.015 -14.153 1.00 87.75 155 ARG A O 1
ATOM 1183 N N . HIS A 1 156 ? 5.096 24.683 -14.872 1.00 87.62 156 HIS A N 1
ATOM 1184 C CA . HIS A 1 156 ? 6.001 23.903 -15.716 1.00 87.62 156 HIS A CA 1
ATOM 1185 C C . HIS A 1 156 ? 6.404 24.693 -16.972 1.00 87.62 156 HIS A C 1
ATOM 1187 O O . HIS A 1 156 ? 5.533 25.336 -17.578 1.00 87.62 156 HIS A O 1
ATOM 1193 N N . PRO A 1 157 ? 7.684 24.634 -17.393 1.00 90.44 157 PRO A N 1
ATOM 1194 C CA . PRO A 1 157 ? 8.130 25.234 -18.646 1.00 90.44 157 PRO A CA 1
ATOM 1195 C C . PRO A 1 157 ? 7.335 24.698 -19.844 1.00 90.44 157 PRO A C 1
ATOM 1197 O O . PRO A 1 157 ? 7.192 23.489 -20.012 1.00 90.44 157 PRO A O 1
ATOM 1200 N N . ARG A 1 158 ? 6.838 25.605 -20.692 1.00 88.31 158 ARG A N 1
ATOM 1201 C CA . ARG A 1 158 ? 6.210 25.291 -21.994 1.00 88.31 158 ARG A CA 1
ATOM 1202 C C . ARG A 1 158 ? 7.017 25.803 -23.189 1.00 88.31 158 ARG A C 1
ATOM 1204 O O . ARG A 1 158 ? 6.781 25.397 -24.321 1.00 88.31 158 ARG A O 1
ATOM 1211 N N . SER A 1 159 ? 7.940 26.729 -22.940 1.00 91.44 159 SER A N 1
ATOM 1212 C CA . SER A 1 159 ? 8.900 27.246 -23.916 1.00 91.44 159 SER A CA 1
ATOM 1213 C C . SER A 1 159 ? 10.213 27.529 -23.197 1.00 91.44 159 SER A C 1
ATOM 1215 O O . SER A 1 159 ? 10.197 28.040 -22.075 1.00 91.44 159 SER A O 1
ATOM 1217 N N . TRP A 1 160 ? 11.349 27.239 -23.826 1.00 94.00 160 TRP A N 1
ATOM 1218 C CA . TRP A 1 160 ? 12.675 27.415 -23.225 1.00 94.00 160 TRP A CA 1
ATOM 1219 C C . TRP A 1 160 ? 13.781 27.455 -24.285 1.00 94.00 160 TRP A C 1
ATOM 1221 O O . TRP A 1 160 ? 13.579 27.095 -25.449 1.00 94.00 160 TRP A O 1
ATOM 1231 N N . THR A 1 161 ? 14.965 27.890 -23.869 1.00 95.12 161 THR A N 1
ATOM 1232 C CA . THR A 1 161 ? 16.205 27.767 -24.641 1.00 95.12 161 THR A CA 1
ATOM 1233 C C . THR A 1 161 ? 17.230 26.971 -23.852 1.00 95.12 161 THR A C 1
ATOM 1235 O O . THR A 1 161 ? 17.397 27.209 -22.654 1.00 95.12 161 THR A O 1
ATOM 1238 N N . LEU A 1 162 ? 17.944 26.079 -24.538 1.00 94.88 162 LEU A N 1
ATOM 1239 C CA . LEU A 1 162 ? 19.155 25.451 -24.020 1.00 94.88 162 LEU A CA 1
ATOM 1240 C C . LEU A 1 162 ? 20.368 26.130 -24.659 1.00 94.88 162 LEU A C 1
ATOM 1242 O O . LEU A 1 162 ? 20.414 26.354 -25.873 1.00 94.88 162 LEU A O 1
ATOM 1246 N N . GLU A 1 163 ? 21.349 26.478 -23.839 1.00 94.81 163 GLU A N 1
ATOM 1247 C CA . GLU A 1 163 ? 22.523 27.244 -24.245 1.00 94.81 163 GLU A CA 1
ATOM 1248 C C . GLU A 1 163 ? 23.803 26.586 -23.721 1.00 94.81 163 GLU A C 1
ATOM 1250 O O . GLU A 1 163 ? 23.812 26.037 -22.623 1.00 94.81 163 GLU A O 1
ATOM 1255 N N . GLY A 1 164 ? 24.896 26.671 -24.481 1.00 92.69 164 GLY A N 1
ATOM 1256 C CA . GLY A 1 164 ? 26.203 26.119 -24.115 1.00 92.69 164 GLY A CA 1
ATOM 1257 C C . GLY A 1 164 ? 27.292 27.188 -24.020 1.00 92.69 164 GLY A C 1
ATOM 1258 O O . GLY A 1 164 ? 27.289 28.166 -24.776 1.00 92.69 164 GLY A O 1
ATOM 1259 N N . SER A 1 165 ? 28.236 27.016 -23.093 1.00 94.50 165 SER A N 1
ATOM 1260 C CA . SER A 1 165 ? 29.392 27.898 -22.911 1.00 94.50 165 SER A CA 1
ATOM 1261 C C . SER A 1 165 ? 30.658 27.141 -22.501 1.00 94.50 165 SER A C 1
ATOM 1263 O O . SER A 1 165 ? 30.634 26.175 -21.741 1.00 94.50 165 SER A O 1
ATOM 1265 N N . SER A 1 166 ? 31.805 27.594 -23.010 1.00 92.56 166 SER A N 1
ATOM 1266 C CA . SER A 1 166 ? 33.125 27.085 -22.619 1.00 92.56 166 SER A CA 1
ATOM 1267 C C . SER A 1 166 ? 33.755 27.855 -21.455 1.00 92.56 166 SER A C 1
ATOM 1269 O O . SER A 1 166 ? 34.734 27.386 -20.891 1.00 92.56 166 SER A O 1
ATOM 1271 N N . ASP A 1 167 ? 33.255 29.051 -21.133 1.00 90.69 167 ASP A N 1
ATOM 1272 C CA . ASP A 1 167 ? 33.844 29.950 -20.128 1.00 90.69 167 ASP A CA 1
ATOM 1273 C C . ASP A 1 167 ? 32.865 30.364 -19.018 1.00 90.69 167 ASP A C 1
ATOM 1275 O O . ASP A 1 167 ? 33.246 31.111 -18.118 1.00 90.69 167 ASP A O 1
ATOM 1279 N N . GLY A 1 168 ? 31.612 29.902 -19.085 1.00 88.44 168 GLY A N 1
ATOM 1280 C CA . GLY A 1 168 ? 30.555 30.217 -18.123 1.00 88.44 168 GLY A CA 1
ATOM 1281 C C . GLY A 1 168 ? 30.030 31.652 -18.230 1.00 88.44 168 GLY A C 1
ATOM 1282 O O . GLY A 1 168 ? 29.181 32.052 -17.434 1.00 88.44 168 GLY A O 1
ATOM 1283 N N . VAL A 1 169 ? 30.508 32.432 -19.207 1.00 88.81 169 VAL A N 1
ATOM 1284 C CA . VAL A 1 169 ? 30.176 33.853 -19.397 1.00 88.81 169 VAL A CA 1
ATOM 1285 C C . VAL A 1 169 ? 29.488 34.074 -20.740 1.00 88.81 169 VAL A C 1
ATOM 1287 O O . VAL A 1 169 ? 28.443 34.722 -20.808 1.00 88.81 169 VAL A O 1
ATOM 1290 N N . ASN A 1 170 ? 30.060 33.543 -21.818 1.00 90.69 170 ASN A N 1
ATOM 1291 C CA . ASN A 1 170 ? 29.564 33.698 -23.178 1.00 90.69 170 ASN A CA 1
ATOM 1292 C C . ASN A 1 170 ? 28.788 32.447 -23.583 1.00 90.69 170 ASN A C 1
ATOM 1294 O O . ASN A 1 170 ? 29.382 31.404 -23.858 1.00 90.69 170 ASN A O 1
ATOM 1298 N N . TYR A 1 171 ? 27.463 32.564 -23.623 1.00 93.00 171 TYR A N 1
ATOM 1299 C CA . TYR A 1 171 ? 26.561 31.474 -23.988 1.00 93.00 171 TYR A CA 1
ATOM 1300 C C . TYR A 1 171 ? 26.135 31.567 -25.451 1.00 93.00 171 TYR A C 1
ATOM 1302 O O . TYR A 1 171 ? 25.870 32.653 -25.972 1.00 93.00 171 TYR A O 1
ATOM 1310 N N . THR A 1 172 ? 26.066 30.409 -26.102 1.00 90.44 172 THR A N 1
ATOM 1311 C CA . THR A 1 172 ? 25.515 30.237 -27.448 1.00 90.44 172 THR A CA 1
ATOM 1312 C C . THR A 1 172 ? 24.255 29.390 -27.351 1.00 90.44 172 THR A C 1
ATOM 1314 O O . THR A 1 172 ? 24.281 28.334 -26.725 1.00 90.44 172 THR A O 1
ATOM 1317 N N . VAL A 1 173 ? 23.161 29.836 -27.970 1.00 90.50 173 VAL A N 1
ATOM 1318 C CA . VAL A 1 173 ? 21.924 29.047 -28.055 1.00 90.50 173 VAL A CA 1
ATOM 1319 C C . VAL A 1 173 ? 22.186 27.801 -28.899 1.00 90.50 173 VAL A C 1
ATOM 1321 O O . VAL A 1 173 ? 22.626 27.924 -30.043 1.00 90.50 173 VAL A O 1
ATOM 1324 N N . ILE A 1 174 ? 21.920 26.628 -28.325 1.00 88.44 174 ILE A N 1
ATOM 1325 C CA . ILE A 1 174 ? 22.077 25.320 -28.978 1.00 88.44 174 ILE A CA 1
ATOM 1326 C C . ILE A 1 174 ? 20.730 24.653 -29.266 1.00 88.44 174 ILE A C 1
ATOM 1328 O O . ILE A 1 174 ? 20.632 23.923 -30.244 1.00 88.44 174 ILE A O 1
ATOM 1332 N N . ASP A 1 175 ? 19.681 24.955 -28.493 1.00 89.38 175 ASP A N 1
ATOM 1333 C CA . ASP A 1 175 ? 18.310 24.533 -28.797 1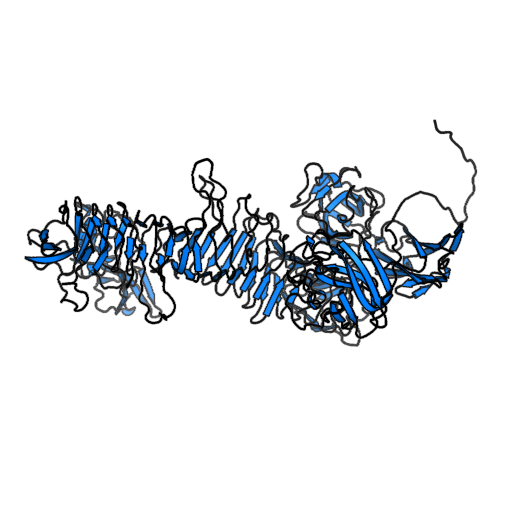.00 89.38 175 ASP A CA 1
ATOM 1334 C C . ASP A 1 175 ? 17.276 25.595 -28.380 1.00 89.38 175 ASP A C 1
ATOM 1336 O O . ASP A 1 175 ? 17.496 26.406 -27.474 1.00 89.38 175 ASP A O 1
ATOM 1340 N N . THR A 1 176 ? 16.132 25.617 -29.062 1.00 90.94 176 THR A N 1
ATOM 1341 C CA . THR A 1 176 ? 14.989 26.487 -28.760 1.00 90.94 176 THR A CA 1
ATOM 1342 C C . THR A 1 176 ? 13.689 25.722 -28.951 1.00 90.94 176 THR A C 1
ATOM 1344 O O . THR A 1 176 ? 13.391 25.242 -30.045 1.00 90.94 176 THR A O 1
ATOM 1347 N N . ARG A 1 177 ? 12.868 25.683 -27.900 1.00 90.44 177 ARG A N 1
ATOM 1348 C CA . ARG A 1 177 ? 11.554 25.034 -27.900 1.00 90.44 177 ARG A CA 1
ATOM 1349 C C . ARG A 1 177 ? 10.466 26.055 -27.593 1.00 90.44 177 ARG A C 1
ATOM 1351 O O . ARG A 1 177 ? 10.629 26.932 -26.744 1.00 90.44 177 ARG A O 1
ATOM 1358 N N . THR A 1 178 ? 9.353 25.977 -28.318 1.00 91.25 178 THR A N 1
ATOM 1359 C CA . THR A 1 178 ? 8.236 26.925 -28.205 1.00 91.25 178 THR A CA 1
ATOM 1360 C C . THR A 1 178 ? 6.912 26.178 -28.210 1.00 91.25 178 THR A C 1
ATOM 1362 O O . THR A 1 178 ? 6.668 25.381 -29.110 1.00 91.25 178 THR A O 1
ATOM 1365 N N . ASP A 1 179 ? 6.062 26.472 -27.226 1.00 85.88 179 ASP A N 1
ATOM 1366 C CA . ASP A 1 179 ? 4.710 25.922 -27.067 1.00 85.88 179 ASP A CA 1
ATOM 1367 C C . ASP A 1 179 ? 4.673 24.381 -26.988 1.00 85.88 179 ASP A C 1
ATOM 1369 O O . ASP A 1 179 ? 3.755 23.730 -27.487 1.00 85.88 179 ASP A O 1
ATOM 1373 N N . VAL A 1 180 ? 5.671 23.801 -26.318 1.00 80.12 180 VAL A N 1
ATOM 1374 C CA . VAL A 1 180 ? 5.814 22.367 -26.046 1.00 80.12 180 VAL A CA 1
ATOM 1375 C C . VAL A 1 180 ? 5.476 22.130 -24.568 1.00 80.12 180 VAL A C 1
ATOM 1377 O O . VAL A 1 180 ? 6.316 22.318 -23.696 1.00 80.12 180 VAL A O 1
ATOM 1380 N N . ALA A 1 181 ? 4.216 21.794 -24.271 1.00 70.81 181 ALA A N 1
ATOM 1381 C CA . ALA A 1 181 ? 3.673 21.805 -22.906 1.00 70.81 181 ALA A CA 1
ATOM 1382 C C . ALA A 1 181 ? 3.580 20.404 -22.256 1.00 70.81 181 ALA A C 1
ATOM 1384 O O . ALA A 1 181 ? 2.935 19.523 -22.834 1.00 70.81 181 ALA A O 1
ATOM 1385 N N . PRO A 1 182 ? 4.118 20.209 -21.034 1.00 69.12 182 PRO A N 1
ATOM 1386 C CA . PRO A 1 182 ? 3.881 19.014 -20.223 1.00 69.12 182 PRO A CA 1
ATOM 1387 C C . PRO A 1 182 ? 2.398 18.805 -19.915 1.00 69.12 182 PRO A C 1
ATOM 1389 O O . PRO A 1 182 ? 1.712 19.741 -19.497 1.00 69.12 182 PRO A O 1
ATOM 1392 N N . VAL A 1 183 ? 1.916 17.570 -20.097 1.00 61.09 183 VAL A N 1
ATOM 1393 C CA . VAL A 1 183 ? 0.508 17.175 -19.872 1.00 61.09 183 VAL A CA 1
ATOM 1394 C C . VAL A 1 183 ? 0.295 16.340 -18.607 1.00 61.09 183 VAL A C 1
ATOM 1396 O O . VAL A 1 183 ? -0.846 16.064 -18.245 1.00 61.09 183 VAL A O 1
ATOM 1399 N N . SER A 1 184 ? 1.375 15.973 -17.921 1.00 57.59 184 SER A N 1
ATOM 1400 C CA . SER A 1 184 ? 1.376 15.187 -16.687 1.00 57.59 184 SER A CA 1
ATOM 1401 C C . SER A 1 184 ? 2.286 15.817 -15.626 1.00 57.59 184 SER A C 1
ATOM 1403 O O . SER A 1 184 ? 3.054 16.739 -15.914 1.00 57.59 184 SER A O 1
ATOM 1405 N N . ARG A 1 185 ? 2.127 15.351 -14.383 1.00 62.34 185 ARG A N 1
ATOM 1406 C CA . ARG A 1 185 ? 3.013 15.613 -13.236 1.00 62.34 185 ARG A CA 1
ATOM 1407 C C . ARG A 1 185 ? 3.902 14.391 -12.992 1.00 62.34 185 ARG A C 1
ATOM 1409 O O . ARG A 1 185 ? 3.625 13.335 -13.565 1.00 62.34 185 ARG A O 1
ATOM 1416 N N . ASP A 1 186 ? 4.946 14.543 -12.179 1.00 58.84 186 ASP A N 1
ATOM 1417 C CA . ASP A 1 186 ? 5.792 13.455 -11.648 1.00 58.84 186 ASP A CA 1
ATOM 1418 C C . ASP A 1 186 ? 6.323 12.482 -12.696 1.00 58.84 186 ASP A C 1
ATOM 1420 O O . ASP A 1 186 ? 6.445 11.278 -12.483 1.00 58.84 186 ASP A O 1
ATOM 1424 N N . SER A 1 187 ? 6.580 13.003 -13.889 1.00 57.66 187 SER A N 1
ATOM 1425 C CA . SER A 1 187 ? 6.989 12.209 -15.031 1.00 57.66 187 SER A CA 1
ATOM 1426 C C . SER A 1 187 ? 7.921 13.010 -15.916 1.00 57.66 187 SER A C 1
ATOM 1428 O O . SER A 1 187 ? 7.813 14.233 -16.045 1.00 57.66 187 SER A O 1
ATOM 1430 N N . TYR A 1 188 ? 8.839 12.293 -16.553 1.00 61.38 188 TYR A N 1
ATOM 1431 C CA . TYR A 1 188 ? 9.620 12.841 -17.645 1.00 61.38 188 TYR A CA 1
ATOM 1432 C C . TYR A 1 188 ? 8.702 13.234 -18.793 1.00 61.38 188 TYR A C 1
ATOM 1434 O O . TYR A 1 188 ? 7.886 12.439 -19.263 1.00 61.38 188 TYR A O 1
ATOM 1442 N N . PHE A 1 189 ? 8.852 14.471 -19.257 1.00 60.25 189 PHE A N 1
ATOM 1443 C CA . PHE A 1 189 ? 8.021 15.009 -20.324 1.00 60.25 189 PHE A CA 1
ATOM 1444 C C . PHE A 1 189 ? 8.308 14.345 -21.685 1.00 60.25 189 PHE A C 1
ATOM 1446 O O . PHE A 1 189 ? 7.408 14.231 -22.515 1.00 60.25 189 PHE A O 1
ATOM 1453 N N . ALA A 1 190 ? 9.532 13.854 -21.898 1.00 54.66 190 ALA A N 1
ATOM 1454 C CA . ALA A 1 190 ? 9.960 13.177 -23.123 1.00 54.66 190 ALA A CA 1
ATOM 1455 C C . ALA A 1 190 ? 10.829 11.944 -22.808 1.00 54.66 190 ALA A C 1
ATOM 1457 O O . ALA A 1 190 ? 11.994 11.883 -23.189 1.00 54.66 190 ALA A O 1
ATOM 1458 N N . TYR A 1 191 ? 10.270 10.968 -22.084 1.00 43.09 191 TYR A N 1
ATOM 1459 C CA . TYR A 1 191 ? 10.983 9.729 -21.762 1.00 43.09 191 TYR A CA 1
ATOM 1460 C C . TYR A 1 191 ? 11.176 8.857 -23.017 1.00 43.09 191 TYR A C 1
ATOM 1462 O O . TYR A 1 191 ? 10.193 8.513 -23.670 1.00 43.09 191 TYR A O 1
ATOM 1470 N N . GLN A 1 192 ? 12.431 8.497 -23.317 1.00 43.66 192 GLN A N 1
ATOM 1471 C CA . GLN A 1 192 ? 12.896 7.773 -24.518 1.00 43.66 192 GLN A CA 1
ATOM 1472 C C . GLN A 1 192 ? 12.767 8.548 -25.838 1.00 43.66 192 GLN A C 1
ATOM 1474 O O . GLN A 1 192 ? 11.913 8.290 -26.682 1.00 43.66 192 GLN A O 1
ATOM 1479 N N . GLY A 1 193 ? 13.688 9.493 -26.013 1.00 52.56 193 GLY A N 1
ATOM 1480 C CA . GLY A 1 193 ? 13.899 10.250 -27.247 1.00 52.56 193 GLY A CA 1
ATOM 1481 C C . GLY A 1 193 ? 14.489 11.626 -26.964 1.00 52.56 193 GLY A C 1
ATOM 1482 O O . GLY A 1 193 ? 15.303 12.111 -27.737 1.00 52.56 193 GLY A O 1
ATOM 1483 N N . GLY A 1 194 ? 14.153 12.216 -25.811 1.00 66.12 194 GLY A N 1
ATOM 1484 C CA . GLY A 1 194 ? 14.616 13.546 -25.433 1.00 66.12 194 GLY A CA 1
ATOM 1485 C C . GLY A 1 194 ? 14.257 14.632 -26.455 1.00 66.12 194 GLY A C 1
ATOM 1486 O O . GLY A 1 194 ? 13.628 14.423 -27.491 1.00 66.12 194 GLY A O 1
ATOM 1487 N N . PHE A 1 195 ? 14.640 15.855 -26.140 1.00 77.31 195 PHE A N 1
ATOM 1488 C CA . PHE A 1 195 ? 14.706 16.960 -27.072 1.00 77.31 195 PHE A CA 1
ATOM 1489 C C . PHE A 1 195 ? 16.056 16.902 -27.778 1.00 77.31 195 PHE A C 1
ATOM 1491 O O . PHE A 1 195 ? 17.081 17.310 -27.232 1.00 77.31 195 PHE A O 1
ATOM 1498 N N . ASP A 1 196 ? 16.039 16.389 -29.002 1.00 77.44 196 ASP A N 1
ATOM 1499 C CA . ASP A 1 196 ? 17.213 16.341 -29.869 1.00 77.44 196 ASP A CA 1
ATOM 1500 C C . ASP A 1 196 ? 17.801 17.725 -30.138 1.00 77.44 196 ASP A C 1
ATOM 1502 O O . ASP A 1 196 ? 17.074 18.693 -30.389 1.00 77.44 196 ASP A O 1
ATOM 1506 N N . ILE A 1 197 ? 19.130 17.824 -30.116 1.00 80.31 197 ILE A N 1
ATOM 1507 C CA . ILE A 1 197 ? 19.829 19.076 -30.401 1.00 80.31 197 ILE A CA 1
ATOM 1508 C C . ILE A 1 197 ? 19.927 19.264 -31.924 1.00 80.31 197 ILE A C 1
ATOM 1510 O O . ILE A 1 197 ? 20.512 18.416 -32.607 1.00 80.31 197 ILE A O 1
ATOM 1514 N N . PRO A 1 198 ? 19.398 20.369 -32.486 1.00 73.12 198 PRO A N 1
ATOM 1515 C CA . PRO A 1 198 ? 19.393 20.593 -33.931 1.00 73.12 198 PRO A CA 1
ATOM 1516 C C . PRO A 1 198 ? 20.801 20.718 -34.544 1.00 73.12 198 PRO A C 1
ATOM 1518 O O . PRO A 1 198 ? 21.641 21.472 -34.050 1.00 73.12 198 PRO A O 1
ATOM 1521 N N . SER A 1 199 ? 21.051 20.058 -35.685 1.00 67.38 199 SER A N 1
ATOM 1522 C CA . SER A 1 199 ? 22.331 20.166 -36.408 1.00 67.38 199 SER A CA 1
ATOM 1523 C C . SER A 1 199 ? 22.542 21.476 -37.173 1.00 67.38 199 SER A C 1
ATOM 1525 O O . SER A 1 199 ? 21.662 21.978 -37.871 1.00 67.38 199 SER A O 1
ATOM 1527 N N . SER A 1 200 ? 23.776 21.995 -37.107 1.00 65.31 200 SER A N 1
ATOM 1528 C CA . SER A 1 200 ? 24.258 23.147 -37.890 1.00 65.31 200 SER A CA 1
ATOM 1529 C C . SER A 1 200 ? 24.930 22.762 -39.224 1.00 65.31 200 SER A C 1
ATOM 1531 O O . SER A 1 200 ? 25.326 23.638 -39.993 1.00 65.31 200 SER A O 1
ATOM 1533 N N . SER A 1 201 ? 25.019 21.460 -39.532 1.00 66.38 201 SER A N 1
ATOM 1534 C CA . SER A 1 201 ? 25.761 20.899 -40.678 1.00 66.38 201 SER A CA 1
ATOM 1535 C C . SER A 1 201 ? 25.110 21.098 -42.055 1.00 66.38 201 SER A C 1
ATOM 1537 O O . SER A 1 201 ? 25.766 20.907 -43.083 1.00 66.38 201 SER A O 1
ATOM 1539 N N . GLY A 1 202 ? 23.809 21.409 -42.098 1.00 68.25 202 GLY A N 1
ATOM 1540 C CA . GLY A 1 202 ? 23.029 21.428 -43.340 1.00 68.25 202 GLY A CA 1
ATOM 1541 C C . GLY A 1 202 ? 22.808 20.051 -43.984 1.00 68.25 202 GLY A C 1
ATOM 1542 O O . GLY A 1 202 ? 22.349 19.994 -45.129 1.00 68.25 202 GLY A O 1
ATOM 1543 N N . LEU A 1 203 ? 23.151 18.962 -43.283 1.00 74.56 203 LEU A N 1
ATOM 1544 C CA . LEU A 1 203 ? 22.846 17.585 -43.664 1.00 74.56 203 LEU A CA 1
ATOM 1545 C C . LEU A 1 203 ? 21.529 17.137 -43.013 1.00 74.56 203 LEU A C 1
ATOM 1547 O O . LEU A 1 203 ? 21.231 17.506 -41.881 1.00 74.56 203 LEU A O 1
ATOM 1551 N N . THR A 1 204 ? 20.752 16.321 -43.718 1.00 74.50 204 THR A N 1
ATOM 1552 C CA . THR A 1 204 ? 19.541 15.650 -43.214 1.00 74.50 204 THR A CA 1
ATOM 1553 C C . THR A 1 204 ? 19.441 14.275 -43.856 1.00 74.50 204 THR A C 1
ATOM 1555 O O . THR A 1 204 ? 19.858 14.102 -44.999 1.00 74.50 204 THR A O 1
ATOM 1558 N N . PHE A 1 205 ? 18.913 13.283 -43.152 1.00 72.06 205 PHE A N 1
ATOM 1559 C CA . PHE A 1 205 ? 18.632 11.987 -43.762 1.00 72.06 205 PHE A CA 1
ATOM 1560 C C . PHE A 1 205 ? 17.315 12.080 -44.553 1.00 72.06 205 PHE A C 1
ATOM 1562 O O . PHE A 1 205 ? 16.304 12.550 -44.042 1.00 72.06 205 PHE A O 1
ATOM 1569 N N . ASP A 1 206 ? 17.368 11.695 -45.828 1.00 72.56 206 ASP A N 1
ATOM 1570 C CA . ASP A 1 206 ? 16.245 11.675 -46.777 1.00 72.56 206 ASP A CA 1
ATOM 1571 C C . ASP A 1 206 ? 15.342 10.463 -46.528 1.00 72.56 206 ASP A C 1
ATOM 1573 O O . ASP A 1 206 ? 14.123 10.573 -46.437 1.00 72.56 206 ASP A O 1
ATOM 1577 N N . TYR A 1 207 ? 15.975 9.292 -46.427 1.00 67.31 207 TYR A N 1
ATOM 1578 C CA . TYR A 1 207 ? 15.323 8.013 -46.196 1.00 67.31 207 TYR A CA 1
ATOM 1579 C C . TYR A 1 207 ? 16.291 7.039 -45.527 1.00 67.31 207 TYR A C 1
ATOM 1581 O O . TYR A 1 207 ? 17.518 7.156 -45.657 1.00 67.31 207 TYR A O 1
ATOM 1589 N N . PHE A 1 208 ? 15.718 6.062 -44.835 1.00 67.62 208 PHE A N 1
ATOM 1590 C CA . PHE A 1 208 ? 16.439 5.020 -44.129 1.00 67.62 208 PHE A CA 1
ATOM 1591 C C . PHE A 1 208 ? 15.579 3.749 -44.122 1.00 67.62 208 PHE A C 1
ATOM 1593 O O . PHE A 1 208 ? 14.615 3.663 -43.366 1.00 67.62 208 PHE A O 1
ATOM 1600 N N . ASP A 1 209 ? 15.906 2.784 -44.986 1.00 66.25 209 ASP A N 1
ATOM 1601 C CA . ASP A 1 209 ? 15.020 1.662 -45.315 1.00 66.25 209 ASP A CA 1
ATOM 1602 C C . ASP A 1 209 ? 15.707 0.312 -45.087 1.00 66.25 209 ASP A C 1
ATOM 1604 O O . ASP A 1 209 ? 16.803 0.070 -45.595 1.00 66.25 209 ASP A O 1
ATOM 1608 N N . CYS A 1 210 ? 15.031 -0.611 -44.402 1.00 58.56 210 CYS A N 1
ATOM 1609 C CA . CYS A 1 210 ? 15.399 -2.025 -44.393 1.00 58.56 210 CYS A CA 1
ATOM 1610 C C . CYS A 1 210 ? 14.540 -2.786 -45.416 1.00 58.56 210 CYS A C 1
ATOM 1612 O O . CYS A 1 210 ? 13.344 -2.540 -45.551 1.00 58.56 210 CYS A O 1
ATOM 1614 N N . TYR A 1 211 ? 15.146 -3.680 -46.196 1.00 54.19 211 TYR A N 1
ATOM 1615 C CA . TYR A 1 211 ? 14.418 -4.520 -47.148 1.00 54.19 211 TYR A CA 1
ATOM 1616 C C . TYR A 1 211 ? 14.824 -5.981 -46.983 1.00 54.19 211 TYR A C 1
ATOM 1618 O O . TYR A 1 211 ? 16.020 -6.228 -47.115 1.00 54.19 211 TYR A O 1
ATOM 1626 N N . PRO A 1 212 ? 13.879 -6.932 -46.827 1.00 51.97 212 PRO A N 1
ATOM 1627 C CA . PRO A 1 212 ? 12.427 -6.717 -46.740 1.00 51.97 212 PRO A CA 1
ATOM 1628 C C . PRO A 1 212 ? 11.978 -6.191 -45.360 1.00 51.97 212 PRO A C 1
ATOM 1630 O O . PRO A 1 212 ? 12.586 -6.543 -44.359 1.00 51.97 212 PRO A O 1
ATOM 1633 N N . ASP A 1 213 ? 10.892 -5.402 -45.320 1.00 61.22 213 ASP A N 1
ATOM 1634 C CA . ASP A 1 213 ? 10.168 -5.049 -44.081 1.00 61.22 213 ASP A CA 1
ATOM 1635 C C . ASP A 1 213 ? 9.701 -6.349 -43.401 1.00 61.22 213 ASP A C 1
ATOM 1637 O O . ASP A 1 213 ? 8.795 -7.018 -43.929 1.00 61.22 213 ASP A O 1
ATOM 1641 N N . PRO A 1 214 ? 10.345 -6.767 -42.295 1.00 64.25 214 PRO A N 1
ATOM 1642 C CA . PRO A 1 214 ? 10.472 -5.971 -41.064 1.00 64.25 214 PRO A CA 1
ATOM 1643 C C . PRO A 1 214 ? 11.893 -5.855 -40.470 1.00 64.25 214 PRO A C 1
ATOM 1645 O O . PRO A 1 214 ? 12.807 -6.577 -40.844 1.00 64.25 214 PRO A O 1
ATOM 1648 N N . ALA A 1 215 ? 12.054 -5.023 -39.430 1.00 68.12 215 ALA A N 1
ATOM 1649 C CA . ALA A 1 215 ? 13.301 -4.867 -38.656 1.00 68.12 215 ALA A CA 1
ATOM 1650 C C . ALA A 1 215 ? 13.762 -6.136 -37.896 1.00 68.12 215 ALA A C 1
ATOM 1652 O O . ALA A 1 215 ? 14.854 -6.157 -37.321 1.00 68.12 215 ALA A O 1
ATOM 1653 N N . ILE A 1 216 ? 12.932 -7.188 -37.895 1.00 71.19 216 ILE A N 1
ATOM 1654 C CA . ILE A 1 216 ? 13.286 -8.538 -37.452 1.00 71.19 216 ILE A CA 1
ATOM 1655 C C . ILE A 1 216 ? 13.256 -9.467 -38.670 1.00 71.19 216 ILE A C 1
ATOM 1657 O O . ILE A 1 216 ? 12.184 -9.722 -39.222 1.00 71.19 216 ILE A O 1
ATOM 1661 N N . VAL A 1 217 ? 14.417 -9.985 -39.075 1.00 70.38 217 VAL A N 1
ATOM 1662 C CA . VAL A 1 217 ? 14.588 -10.780 -40.309 1.00 70.38 217 VAL A CA 1
ATOM 1663 C C . VAL A 1 217 ? 15.150 -12.169 -40.028 1.00 70.38 217 VAL A C 1
ATOM 1665 O O . VAL A 1 217 ? 15.852 -12.361 -39.036 1.00 70.38 217 VAL A O 1
ATOM 1668 N N . ALA A 1 218 ? 14.879 -13.139 -40.907 1.00 69.88 218 ALA A N 1
ATOM 1669 C CA . ALA A 1 218 ? 15.482 -14.462 -40.792 1.00 69.88 218 ALA A CA 1
ATOM 1670 C C . ALA A 1 218 ? 16.935 -14.467 -41.307 1.00 69.88 218 ALA A C 1
ATOM 1672 O O . ALA A 1 218 ? 17.274 -13.803 -42.292 1.00 69.88 218 ALA A O 1
ATOM 1673 N N . ALA A 1 219 ? 17.806 -15.245 -40.669 1.00 64.00 219 ALA A N 1
ATOM 1674 C CA . ALA A 1 219 ? 19.184 -15.431 -41.097 1.00 64.00 219 ALA A CA 1
ATOM 1675 C C . ALA A 1 219 ? 19.233 -16.012 -42.523 1.00 64.00 219 ALA A C 1
ATOM 1677 O O . ALA A 1 219 ? 18.721 -17.099 -42.792 1.00 64.00 219 ALA A O 1
ATOM 1678 N N . GLY A 1 220 ? 19.878 -15.290 -43.444 1.00 58.50 220 GLY A N 1
ATOM 1679 C CA . GLY A 1 220 ? 19.982 -15.684 -44.852 1.00 58.50 220 GLY A CA 1
ATOM 1680 C C . GLY A 1 220 ? 18.874 -15.151 -45.768 1.00 58.50 220 GLY A C 1
ATOM 1681 O O . GLY A 1 220 ? 18.946 -15.397 -46.976 1.00 58.50 220 GLY A O 1
ATOM 1682 N N . ASP A 1 221 ? 17.903 -14.390 -45.248 1.00 64.06 221 ASP A N 1
ATOM 1683 C CA . ASP A 1 221 ? 17.063 -13.533 -46.089 1.00 64.06 221 ASP A CA 1
ATOM 1684 C C . ASP A 1 221 ? 17.926 -12.454 -46.767 1.00 64.06 221 ASP A C 1
ATOM 1686 O O . ASP A 1 221 ? 18.951 -12.018 -46.236 1.00 64.06 221 ASP A O 1
ATOM 1690 N N . THR A 1 222 ? 17.543 -12.022 -47.975 1.00 61.03 222 THR A N 1
ATOM 1691 C CA . THR A 1 222 ? 18.220 -10.910 -48.660 1.00 61.03 222 THR A CA 1
ATOM 1692 C C . THR A 1 222 ? 17.852 -9.597 -47.977 1.00 61.03 222 THR A C 1
ATOM 1694 O O . THR A 1 222 ? 16.961 -8.895 -48.455 1.00 61.03 222 THR A O 1
ATOM 1697 N N . SER A 1 223 ? 18.523 -9.307 -46.864 1.00 62.94 223 SER A N 1
ATOM 1698 C CA . SER A 1 223 ? 18.251 -8.162 -46.002 1.00 62.94 223 SER A CA 1
ATOM 1699 C C . SER A 1 223 ? 19.272 -7.052 -46.246 1.00 62.94 223 SER A C 1
ATOM 1701 O O . SER A 1 223 ? 20.445 -7.190 -45.907 1.00 62.94 223 SER A O 1
ATOM 1703 N N . SER A 1 224 ? 18.851 -5.945 -46.856 1.00 69.12 224 SER A N 1
ATOM 1704 C CA . SER A 1 224 ? 19.715 -4.786 -47.105 1.00 69.12 224 SER A CA 1
ATOM 1705 C C . SER A 1 224 ? 19.217 -3.558 -46.369 1.00 69.12 224 SER A C 1
ATOM 1707 O O . SER A 1 224 ? 18.021 -3.271 -46.404 1.00 69.12 224 SER A O 1
ATOM 1709 N N . LEU A 1 225 ? 20.144 -2.797 -45.801 1.00 72.50 225 LEU A N 1
ATOM 1710 C CA . LEU A 1 225 ? 19.890 -1.445 -45.340 1.00 72.50 225 LEU A CA 1
ATOM 1711 C C . LEU A 1 225 ? 20.229 -0.454 -46.454 1.00 72.50 225 LEU A C 1
ATOM 1713 O O . LEU A 1 225 ? 21.362 -0.435 -46.935 1.00 72.50 225 LEU A O 1
ATOM 1717 N N . GLY A 1 226 ? 19.262 0.370 -46.842 1.00 77.25 226 GLY A N 1
ATOM 1718 C CA . GLY A 1 226 ? 19.433 1.519 -47.720 1.00 77.25 226 GLY A CA 1
ATOM 1719 C C . GLY A 1 226 ? 19.383 2.829 -46.937 1.00 77.25 226 GLY A C 1
ATOM 1720 O O . GLY A 1 226 ? 18.570 2.985 -46.033 1.00 77.25 226 GLY A O 1
ATOM 1721 N N . TRP A 1 227 ? 20.222 3.793 -47.307 1.00 78.69 227 TRP A N 1
ATOM 1722 C CA . TRP A 1 227 ? 20.202 5.140 -46.725 1.00 78.69 227 TRP A CA 1
ATOM 1723 C C . TRP A 1 227 ? 20.278 6.206 -47.811 1.00 78.69 227 TRP A C 1
ATOM 1725 O O . TRP A 1 227 ? 20.930 6.001 -48.837 1.00 78.69 227 TRP A O 1
ATOM 1735 N N . GLY A 1 228 ? 19.666 7.361 -47.557 1.00 83.19 228 GLY A N 1
ATOM 1736 C CA . GLY A 1 228 ? 19.812 8.589 -48.334 1.00 83.19 228 GLY A CA 1
ATOM 1737 C C . GLY A 1 228 ? 20.053 9.783 -47.416 1.00 83.19 228 GLY A C 1
ATOM 1738 O O . GLY A 1 228 ? 19.386 9.928 -46.402 1.00 83.19 228 GLY A O 1
ATOM 1739 N N . ILE A 1 229 ? 21.009 10.643 -47.760 1.00 83.00 229 ILE A N 1
ATOM 1740 C CA . ILE A 1 229 ? 21.387 11.844 -47.004 1.00 83.00 229 ILE A CA 1
ATOM 1741 C C . ILE A 1 229 ? 21.337 13.044 -47.947 1.00 83.00 229 ILE A C 1
ATOM 1743 O O . ILE A 1 229 ? 22.074 13.096 -48.934 1.00 83.00 229 ILE A O 1
ATOM 1747 N N . LEU A 1 230 ? 20.490 14.021 -47.644 1.00 82.94 230 LEU A N 1
ATOM 1748 C CA . LEU A 1 230 ? 20.448 15.324 -48.296 1.00 82.94 230 LEU A CA 1
ATOM 1749 C C . LEU A 1 230 ? 21.472 16.258 -47.653 1.00 82.94 230 LEU A C 1
ATOM 1751 O O . LEU A 1 230 ? 21.499 16.425 -46.439 1.00 82.94 230 LEU A O 1
ATOM 1755 N N . GLY A 1 231 ? 22.279 16.919 -48.474 1.00 81.25 231 GLY A N 1
ATOM 1756 C CA . GLY A 1 231 ? 23.126 18.037 -48.078 1.00 81.25 231 GLY A CA 1
ATOM 1757 C C . GLY A 1 231 ? 22.820 19.277 -48.907 1.00 81.25 231 GLY A C 1
ATOM 1758 O O . GLY A 1 231 ? 22.748 19.212 -50.140 1.00 81.25 231 GLY A O 1
ATOM 1759 N N . ASP A 1 232 ? 22.667 20.422 -48.249 1.00 77.75 232 ASP A N 1
ATOM 1760 C CA . ASP A 1 232 ? 22.512 21.712 -48.922 1.00 77.75 232 ASP A CA 1
ATOM 1761 C C . ASP A 1 232 ? 23.887 22.349 -49.194 1.00 77.75 232 ASP A C 1
ATOM 1763 O O . ASP A 1 232 ? 24.701 22.611 -48.309 1.00 77.75 232 ASP A O 1
ATOM 1767 N N . THR A 1 233 ? 24.162 22.616 -50.468 1.00 68.56 233 THR A N 1
ATOM 1768 C CA . THR A 1 233 ? 25.400 23.254 -50.950 1.00 68.56 233 THR A CA 1
ATOM 1769 C C . THR A 1 233 ? 25.628 24.669 -50.413 1.00 68.56 233 THR A C 1
ATOM 1771 O O . THR A 1 233 ? 26.759 25.150 -50.465 1.00 68.56 233 THR A O 1
ATOM 1774 N N . SER A 1 234 ? 24.600 25.333 -49.882 1.00 67.31 234 SER A N 1
ATOM 1775 C CA . SER A 1 234 ? 24.707 26.650 -49.244 1.00 67.31 234 SER A CA 1
ATOM 1776 C C . SER A 1 234 ? 25.164 26.601 -47.780 1.00 67.31 234 SER A C 1
ATOM 1778 O O . SER A 1 234 ? 25.633 27.617 -47.266 1.00 67.31 234 SER A O 1
ATOM 1780 N N . THR A 1 235 ? 25.099 25.433 -47.136 1.00 63.62 235 THR A N 1
ATOM 1781 C CA . THR A 1 235 ? 25.381 25.233 -45.703 1.00 63.62 235 THR A CA 1
ATOM 1782 C C . THR A 1 235 ? 26.356 24.087 -45.422 1.00 63.62 235 THR A C 1
ATOM 1784 O O . THR A 1 235 ? 26.509 23.704 -44.270 1.00 63.62 235 THR A O 1
ATOM 1787 N N . GLY A 1 236 ? 27.098 23.596 -46.423 1.00 67.62 236 GLY A N 1
ATOM 1788 C CA . GLY A 1 236 ? 28.189 22.622 -46.225 1.00 67.62 236 GLY A CA 1
ATOM 1789 C C . GLY A 1 236 ? 28.313 21.555 -47.313 1.00 67.62 236 GLY A C 1
ATOM 1790 O O . GLY A 1 236 ? 29.379 20.961 -47.467 1.00 67.62 236 GLY A O 1
ATOM 1791 N N . GLY A 1 237 ? 27.272 21.372 -48.132 1.00 77.88 237 GLY A N 1
ATOM 1792 C CA . GLY A 1 237 ? 27.253 20.415 -49.240 1.00 77.88 237 GLY A CA 1
ATOM 1793 C C . GLY A 1 237 ? 27.074 18.961 -48.801 1.00 77.88 237 GLY A C 1
ATOM 1794 O O . GLY A 1 237 ? 26.690 18.683 -47.670 1.00 77.88 237 GLY A O 1
ATOM 1795 N N . ALA A 1 238 ? 27.314 18.036 -49.735 1.00 82.56 238 ALA A N 1
ATOM 1796 C CA . ALA A 1 238 ? 27.195 16.592 -49.523 1.00 82.56 238 ALA A CA 1
ATOM 1797 C C . ALA A 1 238 ? 28.114 16.077 -48.395 1.00 82.56 238 ALA A C 1
ATOM 1799 O O . ALA A 1 238 ? 29.163 16.682 -48.152 1.00 82.56 238 ALA A O 1
ATOM 1800 N N . PRO A 1 239 ? 27.781 14.940 -47.757 1.00 86.62 239 PRO A N 1
ATOM 1801 C CA . PRO A 1 239 ? 28.666 14.318 -46.777 1.00 86.62 239 PRO A CA 1
ATOM 1802 C C . PRO A 1 239 ? 30.027 13.961 -47.398 1.00 86.62 239 PRO A C 1
ATOM 1804 O O . PRO A 1 239 ? 30.103 13.435 -48.510 1.00 86.62 239 PRO A O 1
ATOM 1807 N N . THR A 1 240 ? 31.105 14.251 -46.669 1.00 87.81 240 THR A N 1
ATOM 1808 C CA . THR A 1 240 ? 32.491 13.881 -47.000 1.00 87.81 240 THR A CA 1
ATOM 1809 C C . THR A 1 240 ? 32.923 12.550 -46.386 1.00 87.81 240 THR A C 1
ATOM 1811 O O . THR A 1 240 ? 33.900 11.968 -46.851 1.00 87.81 240 THR A O 1
ATOM 1814 N N . SER A 1 241 ? 32.207 12.069 -45.371 1.00 88.31 241 SER A N 1
ATOM 1815 C CA . SER A 1 241 ? 32.375 10.741 -44.774 1.00 88.31 241 SER A CA 1
ATOM 1816 C C . SER A 1 241 ? 31.020 10.188 -44.354 1.00 88.31 241 SER A C 1
ATOM 1818 O O . SER A 1 241 ? 30.189 10.946 -43.849 1.00 88.31 241 SER A O 1
ATOM 1820 N N . ILE A 1 242 ? 30.816 8.887 -44.553 1.00 88.19 242 ILE A N 1
ATOM 1821 C CA . ILE A 1 242 ? 29.669 8.134 -44.041 1.00 88.19 242 ILE A CA 1
ATOM 1822 C C . ILE A 1 242 ? 30.211 6.869 -43.382 1.00 88.19 242 ILE A C 1
ATOM 1824 O O . ILE A 1 242 ? 30.856 6.060 -44.047 1.00 88.19 242 ILE A O 1
ATOM 1828 N N . THR A 1 243 ? 29.945 6.698 -42.095 1.00 82.50 243 THR A N 1
ATOM 1829 C CA . THR A 1 243 ? 30.475 5.595 -41.289 1.00 82.50 243 THR A CA 1
ATOM 1830 C C . THR A 1 243 ? 29.340 4.907 -40.549 1.00 82.50 243 THR A C 1
ATOM 1832 O O . THR A 1 243 ? 28.432 5.579 -40.075 1.00 82.50 243 THR A O 1
ATOM 1835 N N . LEU A 1 244 ? 29.400 3.585 -40.420 1.00 78.50 244 LEU A N 1
ATOM 1836 C CA . LEU A 1 244 ? 28.526 2.812 -39.540 1.00 78.50 244 LEU A CA 1
ATOM 1837 C C . LEU A 1 244 ? 29.249 2.510 -38.221 1.00 78.50 244 LEU A C 1
ATOM 1839 O O . LEU A 1 244 ? 30.396 2.049 -38.232 1.00 78.50 244 LEU A O 1
ATOM 1843 N N . MET A 1 245 ? 28.582 2.759 -37.100 1.00 66.38 245 MET A N 1
ATOM 1844 C CA . MET A 1 245 ? 29.035 2.421 -35.749 1.00 66.38 245 MET A CA 1
ATOM 1845 C C . MET A 1 245 ? 28.052 1.436 -35.093 1.00 66.38 245 MET A C 1
ATOM 1847 O O . MET A 1 245 ? 26.872 1.529 -35.412 1.00 66.38 245 MET A O 1
ATOM 1851 N N . PRO A 1 246 ? 28.491 0.532 -34.194 1.00 51.69 246 PRO A N 1
ATOM 1852 C CA . PRO A 1 246 ? 29.886 0.237 -33.849 1.00 51.69 246 PRO A CA 1
ATOM 1853 C C . PRO A 1 246 ? 30.644 -0.455 -35.003 1.00 51.69 246 PRO A C 1
ATOM 1855 O O . PRO A 1 246 ? 30.049 -0.976 -35.940 1.00 51.69 246 PRO A O 1
ATOM 1858 N N . GLY A 1 247 ? 31.983 -0.421 -34.966 1.00 60.84 247 GLY A N 1
ATOM 1859 C CA . GLY A 1 247 ? 32.849 -1.087 -35.958 1.00 60.84 247 GLY A CA 1
ATOM 1860 C C . GLY A 1 247 ? 33.508 -0.173 -37.000 1.00 60.84 247 GLY A C 1
ATOM 1861 O O . GLY A 1 247 ? 34.352 -0.639 -37.764 1.00 60.84 247 GLY A O 1
ATOM 1862 N N . ASN A 1 248 ? 33.182 1.126 -37.005 1.00 68.06 248 ASN A N 1
ATOM 1863 C CA . ASN A 1 248 ? 33.775 2.152 -37.876 1.00 68.06 248 ASN A CA 1
ATOM 1864 C C . ASN A 1 248 ? 33.822 1.741 -39.359 1.00 68.06 248 ASN A C 1
ATOM 1866 O O . ASN A 1 248 ? 34.823 1.951 -40.052 1.00 68.06 248 ASN A O 1
ATOM 1870 N N . ILE A 1 249 ? 32.744 1.133 -39.850 1.00 77.88 249 ILE A N 1
ATOM 1871 C CA . ILE A 1 249 ? 32.684 0.632 -41.223 1.00 77.88 249 ILE A CA 1
ATOM 1872 C C . ILE A 1 249 ? 32.479 1.824 -42.159 1.00 77.88 249 ILE A C 1
ATOM 1874 O O . ILE A 1 249 ? 31.466 2.513 -42.084 1.00 77.88 249 ILE A O 1
ATOM 1878 N N . ASP A 1 250 ? 33.444 2.072 -43.045 1.00 83.75 250 ASP A N 1
ATOM 1879 C CA . ASP A 1 250 ? 33.380 3.170 -44.012 1.00 83.75 250 ASP A CA 1
ATOM 1880 C C . ASP A 1 250 ? 32.396 2.851 -45.150 1.00 83.75 250 ASP A C 1
ATOM 1882 O O . ASP A 1 250 ? 32.689 2.087 -46.077 1.00 83.75 250 ASP A O 1
ATOM 1886 N N . LEU A 1 251 ? 31.224 3.481 -45.093 1.00 85.38 251 LEU A N 1
ATOM 1887 C CA . LEU A 1 251 ? 30.168 3.384 -46.097 1.00 85.38 251 LEU A CA 1
ATOM 1888 C C . LEU A 1 251 ? 30.351 4.385 -47.244 1.00 85.38 251 LEU A C 1
ATOM 1890 O O . LEU A 1 251 ? 29.635 4.310 -48.245 1.00 85.38 251 LEU A O 1
ATOM 1894 N N . THR A 1 252 ? 31.316 5.305 -47.153 1.00 84.62 252 THR A N 1
ATOM 1895 C CA . THR A 1 252 ? 31.551 6.343 -48.171 1.00 84.62 252 THR A CA 1
ATOM 1896 C C . THR A 1 252 ? 31.803 5.712 -49.540 1.00 84.62 252 THR A C 1
ATOM 1898 O O . THR A 1 252 ? 31.264 6.162 -50.551 1.00 84.62 252 THR A O 1
ATOM 1901 N N . SER A 1 253 ? 32.560 4.611 -49.573 1.00 80.19 253 SER A N 1
ATOM 1902 C CA . SER A 1 253 ? 32.870 3.861 -50.799 1.00 80.19 253 SER A CA 1
ATOM 1903 C C . SER A 1 253 ? 31.683 3.086 -51.395 1.00 80.19 253 SER A C 1
ATOM 1905 O O . SER A 1 253 ? 31.724 2.722 -52.571 1.00 80.19 253 SER A O 1
ATOM 1907 N N . LEU A 1 254 ? 30.625 2.869 -50.608 1.00 81.12 254 LEU A N 1
ATOM 1908 C CA . LEU A 1 254 ? 29.382 2.198 -51.004 1.00 81.12 254 LEU A CA 1
ATOM 1909 C C . LEU A 1 254 ? 28.281 3.192 -51.415 1.00 81.12 254 LEU A C 1
ATOM 1911 O O . LEU A 1 254 ? 27.176 2.781 -51.774 1.00 81.12 254 LEU A O 1
ATOM 1915 N N . SER A 1 255 ? 28.579 4.494 -51.378 1.00 86.31 255 SER A N 1
ATOM 1916 C CA . SER A 1 255 ? 27.617 5.562 -51.641 1.00 86.31 255 SER A CA 1
ATOM 1917 C C . SER A 1 255 ? 27.699 6.127 -53.067 1.00 86.31 255 SER A C 1
ATOM 1919 O O . SER A 1 255 ? 28.727 6.072 -53.746 1.00 86.31 255 SER A O 1
ATOM 1921 N N . GLN A 1 256 ? 26.586 6.682 -53.535 1.00 86.19 256 GLN A N 1
ATOM 1922 C CA . GLN A 1 256 ? 26.435 7.396 -54.798 1.00 86.19 256 GLN A CA 1
ATOM 1923 C C . GLN A 1 256 ? 25.813 8.764 -54.536 1.00 86.19 256 GLN A C 1
ATOM 1925 O O . GLN A 1 256 ? 24.965 8.902 -53.662 1.00 86.19 256 GLN A O 1
ATOM 1930 N N . THR A 1 257 ? 26.193 9.770 -55.326 1.00 85.31 257 THR A N 1
ATOM 1931 C CA . THR A 1 257 ? 25.754 11.153 -55.112 1.00 85.31 257 THR A CA 1
ATOM 1932 C C . THR A 1 257 ? 25.074 11.731 -56.349 1.00 85.31 257 THR A C 1
ATOM 1934 O O . THR A 1 257 ? 25.592 11.637 -57.464 1.00 85.31 257 THR A O 1
ATOM 1937 N N . THR A 1 258 ? 23.930 12.386 -56.155 1.00 84.50 258 THR A N 1
ATOM 1938 C CA . THR A 1 258 ? 23.195 13.123 -57.191 1.00 84.50 258 THR A CA 1
ATOM 1939 C C . THR A 1 258 ? 22.850 14.531 -56.719 1.00 84.50 258 THR A C 1
ATOM 1941 O O . THR A 1 258 ? 22.333 14.702 -55.623 1.00 84.50 258 THR A O 1
ATOM 1944 N N . THR A 1 259 ? 23.080 15.545 -57.555 1.00 82.69 259 THR A N 1
ATOM 1945 C CA . THR A 1 259 ? 22.801 16.955 -57.221 1.00 82.69 259 THR A CA 1
ATOM 1946 C C . THR A 1 259 ? 21.649 17.501 -58.060 1.00 82.69 259 THR A C 1
ATOM 1948 O O . THR A 1 259 ? 21.645 17.358 -59.285 1.00 82.69 259 THR A O 1
ATOM 1951 N N . SER A 1 260 ? 20.699 18.176 -57.412 1.00 78.50 260 SER A N 1
ATOM 1952 C CA . SER A 1 260 ? 19.585 18.885 -58.045 1.00 78.50 260 SER A CA 1
ATOM 1953 C C . SER A 1 260 ? 19.403 20.264 -57.403 1.00 78.50 260 SER A C 1
ATOM 1955 O O . SER A 1 260 ? 18.967 20.393 -56.260 1.00 78.50 260 SER A O 1
ATOM 1957 N N . GLY A 1 261 ? 19.742 21.326 -58.141 1.00 82.44 261 GLY A N 1
ATOM 1958 C CA . GLY A 1 261 ? 19.721 22.689 -57.602 1.00 82.44 261 GLY A CA 1
ATOM 1959 C C . GLY A 1 261 ? 20.773 22.882 -56.505 1.00 82.44 261 GLY A C 1
ATOM 1960 O O . GLY A 1 261 ? 21.943 22.585 -56.732 1.00 82.44 261 GLY A O 1
ATOM 1961 N N . THR A 1 262 ? 20.363 23.395 -55.341 1.00 78.25 262 THR A N 1
ATOM 1962 C CA . THR A 1 262 ? 21.232 23.545 -54.161 1.00 78.25 262 THR A CA 1
ATOM 1963 C C . THR A 1 262 ? 21.307 22.286 -53.297 1.00 78.25 262 THR A C 1
ATOM 1965 O O . THR A 1 262 ? 22.158 22.231 -52.416 1.00 78.25 262 THR A O 1
ATOM 1968 N N . GLN A 1 263 ? 20.480 21.267 -53.553 1.00 80.44 263 GLN A N 1
ATOM 1969 C CA . GLN A 1 263 ? 20.470 20.021 -52.786 1.00 80.44 263 GLN A CA 1
ATOM 1970 C C . GLN A 1 263 ? 21.300 18.930 -53.457 1.00 80.44 263 GLN A C 1
ATOM 1972 O O . GLN A 1 263 ? 21.270 18.751 -54.679 1.00 80.44 263 GLN A O 1
ATOM 1977 N N . THR A 1 264 ? 22.016 18.169 -52.641 1.00 83.12 264 THR A N 1
ATOM 1978 C CA . THR A 1 264 ? 22.768 16.988 -53.054 1.00 83.12 264 THR A CA 1
ATOM 1979 C C . THR A 1 264 ? 22.340 15.789 -52.221 1.00 83.12 264 THR A C 1
ATOM 1981 O O . THR A 1 264 ? 22.468 15.830 -51.009 1.00 83.12 264 THR A O 1
ATOM 1984 N N . THR A 1 265 ? 21.869 14.725 -52.863 1.00 85.44 265 THR A N 1
ATOM 1985 C CA . THR A 1 265 ? 21.503 13.462 -52.211 1.00 85.44 265 THR A CA 1
ATOM 1986 C C . THR A 1 265 ? 22.656 12.475 -52.347 1.00 85.44 265 THR A C 1
ATOM 1988 O O . THR A 1 265 ? 23.037 12.143 -53.472 1.00 85.44 265 THR A O 1
ATOM 1991 N N . THR A 1 266 ? 23.200 11.991 -51.234 1.00 87.38 266 THR A N 1
ATOM 1992 C CA . THR A 1 266 ? 24.151 10.873 -51.180 1.00 87.38 266 THR A CA 1
ATOM 1993 C C . THR A 1 266 ? 23.455 9.649 -50.598 1.00 87.38 266 THR A C 1
ATOM 1995 O O . THR A 1 266 ? 22.942 9.720 -49.490 1.00 87.38 266 THR A O 1
ATOM 1998 N N . TYR A 1 267 ? 23.431 8.531 -51.319 1.00 87.19 267 TYR A N 1
ATOM 1999 C CA . TYR A 1 267 ? 22.698 7.323 -50.933 1.00 87.19 267 TYR A CA 1
ATOM 2000 C C . TYR A 1 267 ? 23.517 6.048 -51.140 1.00 87.19 267 TYR A C 1
ATOM 2002 O O . TYR A 1 267 ? 24.420 6.026 -51.975 1.00 87.19 267 TYR A O 1
ATOM 2010 N N . GLY A 1 268 ? 23.210 4.972 -50.421 1.00 84.31 268 GLY A N 1
ATOM 2011 C CA . GLY A 1 268 ? 23.922 3.694 -50.530 1.00 84.31 268 GLY A CA 1
ATOM 2012 C C . GLY A 1 268 ? 23.128 2.512 -49.978 1.00 84.31 268 GLY A C 1
ATOM 2013 O O . GLY A 1 268 ? 22.005 2.690 -49.510 1.00 84.31 268 GLY A O 1
ATOM 2014 N N . TYR A 1 269 ? 23.709 1.312 -50.095 1.00 80.31 269 TYR A N 1
ATOM 2015 C CA . TYR A 1 269 ? 23.140 0.062 -49.577 1.00 80.31 269 TYR A CA 1
ATOM 2016 C C . TYR A 1 269 ? 24.226 -0.808 -48.931 1.00 80.31 269 TYR A C 1
ATOM 2018 O O . TYR A 1 269 ? 25.334 -0.904 -49.469 1.00 80.31 269 TYR A O 1
ATOM 2026 N N . ILE A 1 270 ? 23.899 -1.481 -47.827 1.00 74.81 270 ILE A N 1
ATOM 2027 C CA . ILE A 1 270 ? 24.746 -2.482 -47.161 1.00 74.81 270 ILE A CA 1
ATOM 2028 C C . ILE A 1 270 ? 23.939 -3.749 -46.867 1.00 74.81 270 ILE A C 1
ATOM 2030 O O . ILE A 1 270 ? 22.749 -3.682 -46.569 1.00 74.81 270 ILE A O 1
ATOM 2034 N N . ASP A 1 271 ? 24.585 -4.907 -46.990 1.00 72.81 271 ASP A N 1
ATOM 2035 C CA . ASP A 1 271 ? 24.006 -6.204 -46.638 1.00 72.81 271 ASP A CA 1
ATOM 2036 C C . ASP A 1 271 ? 24.073 -6.397 -45.116 1.00 72.81 271 ASP A C 1
ATOM 2038 O O . ASP A 1 271 ? 25.167 -6.444 -44.545 1.00 72.81 271 ASP A O 1
ATOM 2042 N N . LEU A 1 272 ? 22.915 -6.500 -44.462 1.00 65.12 272 LEU A N 1
ATOM 2043 C CA . LEU A 1 272 ? 22.818 -6.629 -43.005 1.00 65.12 272 LEU A CA 1
ATOM 2044 C C . LEU A 1 272 ? 23.419 -7.950 -42.503 1.00 65.12 272 LEU A C 1
ATOM 2046 O O . LEU A 1 272 ? 23.885 -8.026 -41.372 1.00 65.12 272 LEU A O 1
ATOM 2050 N N . THR A 1 273 ? 23.503 -8.979 -43.351 1.00 58.91 273 THR A N 1
ATOM 2051 C CA . THR A 1 273 ? 24.141 -10.254 -42.980 1.00 58.91 273 THR A CA 1
ATOM 2052 C C . THR A 1 273 ? 25.669 -10.166 -42.901 1.00 58.91 273 THR A C 1
ATOM 2054 O O . THR A 1 273 ? 26.317 -11.086 -42.407 1.00 58.91 273 THR A O 1
ATOM 2057 N N . SER A 1 274 ? 26.262 -9.063 -43.374 1.00 61.12 274 SER A N 1
ATOM 2058 C CA . SER A 1 274 ? 27.714 -8.834 -43.365 1.00 61.12 274 SER A CA 1
ATOM 2059 C C . SER A 1 274 ? 28.233 -8.058 -42.148 1.00 61.12 274 SER A C 1
ATOM 2061 O O . SER A 1 274 ? 29.442 -7.848 -42.050 1.00 61.12 274 SER A O 1
ATOM 2063 N N . ILE A 1 275 ? 27.346 -7.642 -41.236 1.00 63.03 275 ILE A N 1
ATOM 2064 C CA . ILE A 1 275 ? 27.657 -6.738 -40.115 1.00 63.03 275 ILE A CA 1
ATOM 2065 C C . ILE A 1 275 ? 27.373 -7.329 -38.711 1.00 63.03 275 ILE A C 1
ATOM 2067 O O . ILE A 1 275 ? 27.276 -6.553 -37.771 1.00 63.03 275 ILE A O 1
ATOM 2071 N N . ASP A 1 276 ? 27.287 -8.664 -38.577 1.00 54.28 276 ASP A N 1
ATOM 2072 C CA . ASP A 1 276 ? 27.018 -9.476 -37.353 1.00 54.28 276 ASP A CA 1
ATOM 2073 C C . ASP A 1 276 ? 27.499 -8.883 -35.995 1.00 54.28 276 ASP A C 1
ATOM 2075 O O . ASP A 1 276 ? 28.650 -8.424 -35.955 1.00 54.28 276 ASP A O 1
ATOM 2079 N N . PRO A 1 277 ? 26.730 -8.950 -34.868 1.00 62.59 277 PRO A N 1
ATOM 2080 C CA . PRO A 1 277 ? 25.351 -9.445 -34.656 1.00 62.59 277 PRO A CA 1
ATOM 2081 C C . PRO A 1 277 ? 24.290 -8.349 -34.416 1.00 62.59 277 PRO A C 1
ATOM 2083 O O . PRO A 1 277 ? 24.602 -7.167 -34.334 1.00 62.59 277 PRO A O 1
ATOM 2086 N N . SER A 1 278 ? 23.016 -8.768 -34.295 1.00 60.09 278 SER A N 1
ATOM 2087 C CA . SER A 1 278 ? 21.848 -7.946 -33.909 1.00 60.09 278 SER A CA 1
ATOM 2088 C C . SER A 1 278 ? 22.192 -6.856 -32.890 1.00 60.09 278 SER A C 1
ATOM 2090 O O . SER A 1 278 ? 22.820 -7.137 -31.872 1.00 60.09 278 SER A O 1
ATOM 2092 N N . GLY A 1 279 ? 21.724 -5.631 -33.115 1.00 59.97 279 GLY A N 1
ATOM 2093 C CA . GLY A 1 279 ? 22.036 -4.520 -32.224 1.00 59.97 279 GLY A CA 1
ATOM 2094 C C . GLY A 1 279 ? 21.571 -3.173 -32.754 1.00 59.97 279 GLY A C 1
ATOM 2095 O O . GLY A 1 279 ? 20.918 -3.082 -33.799 1.00 59.97 279 GLY A O 1
ATOM 2096 N N . THR A 1 280 ? 21.917 -2.129 -32.006 1.00 63.94 280 THR A N 1
ATOM 2097 C CA . THR A 1 280 ? 21.729 -0.735 -32.410 1.00 63.94 280 THR A CA 1
ATOM 2098 C C . THR A 1 280 ? 22.993 -0.232 -33.087 1.00 63.94 280 THR A C 1
ATOM 2100 O O . THR A 1 280 ? 24.101 -0.412 -32.581 1.00 63.94 280 THR A O 1
ATOM 2103 N N . TYR A 1 281 ? 22.813 0.404 -34.235 1.00 67.94 281 TYR A N 1
ATOM 2104 C CA . TYR A 1 281 ? 23.874 0.971 -35.040 1.00 67.94 281 TYR A CA 1
ATOM 2105 C C . TYR A 1 281 ? 23.559 2.426 -35.352 1.00 67.94 281 TYR A C 1
ATOM 2107 O O . TYR A 1 281 ? 22.403 2.799 -35.540 1.00 67.94 281 TYR A O 1
ATOM 2115 N N . THR A 1 282 ? 24.606 3.224 -35.494 1.00 69.50 282 THR A N 1
ATOM 2116 C CA . THR A 1 282 ? 24.508 4.637 -35.847 1.00 69.50 282 THR A CA 1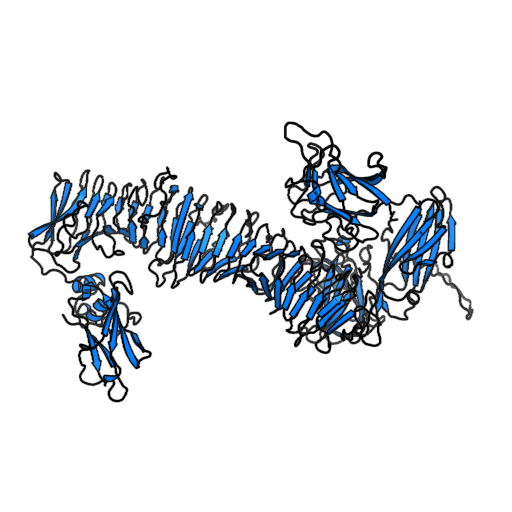
ATOM 2117 C C . THR A 1 282 ? 25.189 4.859 -37.187 1.00 69.50 282 THR A C 1
ATOM 2119 O O . THR A 1 282 ? 26.384 4.578 -37.343 1.00 69.50 282 THR A O 1
ATOM 2122 N N . ILE A 1 283 ? 24.458 5.385 -38.171 1.00 78.00 283 ILE A N 1
ATOM 2123 C CA . ILE A 1 283 ? 25.090 5.992 -39.344 1.00 78.00 283 ILE A CA 1
ATOM 2124 C C . ILE A 1 283 ? 25.531 7.402 -38.977 1.00 78.00 283 ILE A C 1
ATOM 2126 O O . ILE A 1 283 ? 24.722 8.248 -38.606 1.00 78.00 283 ILE A O 1
ATOM 2130 N N . VAL A 1 284 ? 26.821 7.660 -39.153 1.00 81.50 284 VAL A N 1
ATOM 2131 C CA . VAL A 1 284 ? 27.464 8.953 -38.941 1.00 81.50 284 VAL A CA 1
ATOM 2132 C C . VAL A 1 284 ? 27.809 9.554 -40.292 1.00 81.50 284 VAL A C 1
ATOM 2134 O O . VAL A 1 284 ? 28.599 8.978 -41.041 1.00 81.50 284 VAL A O 1
ATOM 2137 N N . ALA A 1 285 ? 27.252 10.719 -40.604 1.00 84.62 285 ALA A N 1
ATOM 2138 C CA . ALA A 1 285 ? 27.565 11.453 -41.822 1.00 84.62 285 ALA A CA 1
ATOM 2139 C C . ALA A 1 285 ? 28.108 12.844 -41.494 1.00 84.62 285 ALA A C 1
ATOM 2141 O O . ALA A 1 285 ? 27.466 13.617 -40.791 1.00 84.62 285 ALA A O 1
ATOM 2142 N N . SER A 1 286 ? 29.277 13.190 -42.033 1.00 84.38 286 SER A N 1
ATOM 2143 C CA . SER A 1 286 ? 29.943 14.463 -41.719 1.00 84.38 286 SER A CA 1
ATOM 2144 C C . SER A 1 286 ? 30.305 15.244 -42.969 1.00 84.38 286 SER A C 1
ATOM 2146 O O . SER A 1 286 ? 30.680 14.664 -43.991 1.00 84.38 286 SER A O 1
ATOM 2148 N N . ASN A 1 287 ? 30.256 16.570 -42.872 1.00 83.50 287 ASN A N 1
ATOM 2149 C CA . ASN A 1 287 ? 30.855 17.510 -43.817 1.00 83.50 287 ASN A CA 1
ATOM 2150 C C . ASN A 1 287 ? 31.732 18.536 -43.065 1.00 83.50 287 ASN A C 1
ATOM 2152 O O . ASN A 1 287 ? 31.992 18.405 -41.871 1.00 83.50 287 ASN A O 1
ATOM 2156 N N . ALA A 1 288 ? 32.213 19.570 -43.762 1.00 78.12 288 ALA A N 1
ATOM 2157 C CA . ALA A 1 288 ? 33.076 20.594 -43.164 1.00 78.12 288 ALA A CA 1
ATOM 2158 C C . ALA A 1 288 ? 32.385 21.474 -42.099 1.00 78.12 288 ALA A C 1
ATOM 2160 O O . ALA A 1 288 ? 33.076 22.174 -41.360 1.00 78.12 288 ALA A O 1
ATOM 2161 N N . ASN A 1 289 ? 31.051 21.457 -42.042 1.00 74.69 289 ASN A N 1
ATOM 2162 C CA . ASN A 1 289 ? 30.235 22.318 -41.191 1.00 74.69 289 ASN A CA 1
ATOM 2163 C C . ASN A 1 289 ? 29.560 21.561 -40.040 1.00 74.69 289 ASN A C 1
ATOM 2165 O O . ASN A 1 289 ? 28.950 22.196 -39.186 1.00 74.69 289 ASN A O 1
ATOM 2169 N N . GLY A 1 290 ? 29.677 20.233 -39.991 1.00 71.75 290 GLY A N 1
ATOM 2170 C CA . GLY A 1 290 ? 29.216 19.434 -38.863 1.00 71.75 290 GLY A CA 1
ATOM 2171 C C . GLY A 1 290 ? 28.944 17.979 -39.225 1.00 71.75 290 GLY A C 1
ATOM 2172 O O . GLY A 1 290 ? 29.181 17.533 -40.351 1.00 71.75 290 GLY A O 1
ATOM 2173 N N . THR A 1 291 ? 28.420 17.256 -38.244 1.00 75.31 291 THR A N 1
ATOM 2174 C CA . THR A 1 291 ? 28.055 15.841 -38.338 1.00 75.31 291 THR A CA 1
ATOM 2175 C C . THR A 1 291 ? 26.559 15.681 -38.077 1.00 75.31 291 THR A C 1
ATOM 2177 O O . THR A 1 291 ? 25.956 16.506 -37.387 1.00 75.31 291 THR A O 1
ATOM 2180 N N . VAL A 1 292 ? 25.965 14.647 -38.667 1.00 73.50 292 VAL A N 1
ATOM 2181 C CA . VAL A 1 292 ? 24.621 14.153 -38.364 1.00 73.50 292 VAL A CA 1
ATOM 2182 C C . VAL A 1 292 ? 24.674 12.661 -38.101 1.00 73.50 292 VAL A C 1
ATOM 2184 O O . VAL A 1 292 ? 25.481 11.940 -38.696 1.00 73.50 292 VAL A O 1
ATOM 2187 N N . TYR A 1 293 ? 23.787 12.222 -37.225 1.00 73.31 293 TYR A N 1
ATOM 2188 C CA . TYR A 1 293 ? 23.693 10.851 -36.755 1.00 73.31 293 TYR A CA 1
ATOM 2189 C C . TYR A 1 293 ? 22.292 10.319 -37.059 1.00 73.31 293 TYR A C 1
ATOM 2191 O O . TYR A 1 293 ? 21.328 11.086 -37.030 1.00 73.31 293 TYR A O 1
ATOM 2199 N N . GLN A 1 294 ? 22.187 9.032 -37.377 1.00 73.25 294 GLN A N 1
ATOM 2200 C CA . GLN A 1 294 ? 20.917 8.316 -37.449 1.00 73.25 294 GLN A CA 1
ATOM 2201 C C . GLN A 1 294 ? 21.084 6.933 -36.841 1.00 73.25 294 GLN A C 1
ATOM 2203 O O . GLN A 1 294 ? 21.836 6.111 -37.371 1.00 73.25 294 GLN A O 1
ATOM 2208 N N . ASP A 1 295 ? 20.341 6.684 -35.770 1.00 69.38 295 ASP A N 1
ATOM 2209 C CA . ASP A 1 295 ? 20.293 5.383 -35.122 1.00 69.38 295 ASP A CA 1
ATOM 2210 C C . ASP A 1 295 ? 19.283 4.468 -35.808 1.00 69.38 295 ASP A C 1
ATOM 2212 O O . ASP A 1 295 ? 18.239 4.906 -36.302 1.00 69.38 295 ASP A O 1
ATOM 2216 N N . PHE A 1 296 ? 19.587 3.179 -35.820 1.00 68.81 296 PHE A N 1
ATOM 2217 C CA . PHE A 1 296 ? 18.649 2.128 -36.173 1.00 68.81 296 PHE A CA 1
ATOM 2218 C C . PHE A 1 296 ? 18.995 0.850 -35.432 1.00 68.81 296 PHE A C 1
ATOM 2220 O O . PHE A 1 296 ? 20.155 0.580 -35.125 1.00 68.81 296 PHE A O 1
ATOM 2227 N N . SER A 1 297 ? 17.984 0.025 -35.213 1.00 68.44 297 SER A N 1
ATOM 2228 C CA . SER A 1 297 ? 18.162 -1.289 -34.615 1.00 68.44 297 SER A CA 1
ATOM 2229 C C . SER A 1 297 ? 17.643 -2.346 -35.577 1.00 68.44 297 SER A C 1
ATOM 2231 O O . SER A 1 297 ? 16.599 -2.167 -36.208 1.00 68.44 297 SER A O 1
ATOM 2233 N N . TYR A 1 298 ? 18.352 -3.467 -35.675 1.00 69.88 298 TYR A N 1
ATOM 2234 C CA . TYR A 1 298 ? 17.845 -4.659 -36.352 1.00 69.88 298 TYR A CA 1
ATOM 2235 C C . TYR A 1 298 ? 18.110 -5.900 -35.504 1.00 69.88 298 TYR A C 1
ATOM 2237 O O . TYR A 1 298 ? 19.080 -5.961 -34.742 1.00 69.88 298 TYR A O 1
ATOM 2245 N N . ARG A 1 299 ? 17.237 -6.897 -35.646 1.00 72.31 299 ARG A N 1
ATOM 2246 C CA . ARG A 1 299 ? 17.367 -8.189 -34.973 1.00 72.31 299 ARG A CA 1
ATOM 2247 C C . ARG A 1 299 ? 17.266 -9.318 -35.991 1.00 72.31 299 ARG A C 1
ATOM 2249 O O . ARG A 1 299 ? 16.342 -9.366 -36.796 1.00 72.31 299 ARG A O 1
ATOM 2256 N N . VAL A 1 300 ? 18.219 -10.237 -35.957 1.00 72.25 300 VAL A N 1
ATOM 2257 C CA . VAL A 1 300 ? 18.214 -11.443 -36.789 1.00 72.25 300 VAL A CA 1
ATOM 2258 C C . VAL A 1 300 ? 17.710 -12.614 -35.956 1.00 72.25 300 VAL A C 1
ATO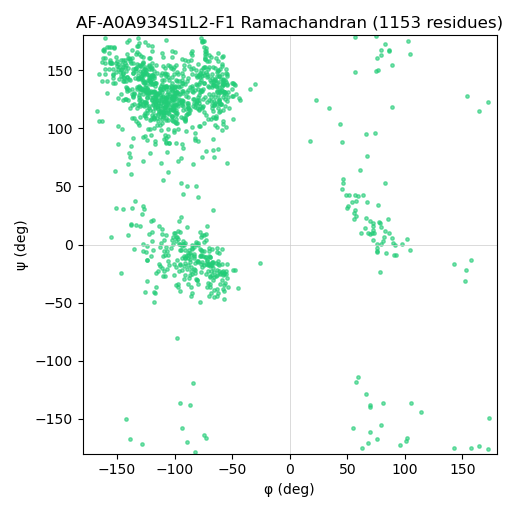M 2260 O O . VAL A 1 300 ? 18.180 -12.841 -34.843 1.00 72.25 300 VAL A O 1
ATOM 2263 N N . VAL A 1 301 ? 16.755 -13.355 -36.505 1.00 73.06 301 VAL A N 1
ATOM 2264 C CA . VAL A 1 301 ? 16.224 -14.609 -35.953 1.00 73.06 301 VAL A CA 1
ATOM 2265 C C . VAL A 1 301 ? 16.463 -15.747 -36.945 1.00 73.06 301 VAL A C 1
ATOM 2267 O O . VAL A 1 301 ? 16.879 -15.518 -38.076 1.00 73.06 301 VAL A O 1
ATOM 2270 N N . ASP A 1 302 ? 16.219 -16.994 -36.562 1.00 71.56 302 ASP A N 1
ATOM 2271 C CA . ASP A 1 302 ? 16.359 -18.142 -37.475 1.00 71.56 302 ASP A CA 1
ATOM 2272 C C . ASP A 1 302 ? 15.165 -18.332 -38.437 1.00 71.56 302 ASP A C 1
ATOM 2274 O O . ASP A 1 302 ? 15.294 -19.048 -39.431 1.00 71.56 302 ASP A O 1
ATOM 2278 N N . GLY A 1 303 ? 14.028 -17.668 -38.192 1.00 73.88 303 GLY A N 1
ATOM 2279 C CA . GLY A 1 303 ? 12.841 -17.732 -39.048 1.00 73.88 303 GLY A CA 1
ATOM 2280 C C . GLY A 1 303 ? 12.021 -19.013 -38.892 1.00 73.88 303 GLY A C 1
ATOM 2281 O O . GLY A 1 303 ? 11.466 -19.518 -39.873 1.00 73.88 303 GLY A O 1
ATOM 2282 N N . SER A 1 304 ? 11.956 -19.564 -37.686 1.00 79.44 304 SER A N 1
ATOM 2283 C CA . SER A 1 304 ? 11.319 -20.851 -37.421 1.00 79.44 304 SER A CA 1
ATOM 2284 C C . SER A 1 304 ? 9.796 -20.854 -37.500 1.00 79.44 304 SER A C 1
ATOM 2286 O O . SER A 1 304 ? 9.111 -19.843 -37.361 1.00 79.44 304 SER A O 1
ATOM 2288 N N . SER A 1 305 ? 9.247 -22.053 -37.711 1.00 87.38 305 SER A N 1
ATOM 2289 C CA . SER A 1 305 ? 7.806 -22.307 -37.671 1.00 87.38 305 SER A CA 1
ATOM 2290 C C . SER A 1 305 ? 7.397 -22.926 -36.340 1.00 87.38 305 SER A C 1
ATOM 2292 O O . SER A 1 305 ? 7.997 -23.898 -35.885 1.00 87.38 305 SER A O 1
ATOM 2294 N N . VAL A 1 306 ? 6.306 -22.434 -35.766 1.00 87.69 306 VAL A N 1
ATOM 2295 C CA . VAL A 1 306 ? 5.701 -22.952 -34.538 1.00 87.69 306 VAL A CA 1
ATOM 2296 C C . VAL A 1 306 ? 4.393 -23.673 -34.846 1.00 87.69 306 VAL A C 1
ATOM 2298 O O . VAL A 1 306 ? 3.730 -23.361 -35.831 1.00 87.69 306 VAL A O 1
ATOM 2301 N N . THR A 1 307 ? 4.012 -24.655 -34.022 1.00 92.38 307 THR A N 1
ATOM 2302 C CA . THR A 1 307 ? 2.684 -25.290 -34.076 1.00 92.38 307 THR A CA 1
ATOM 2303 C C . THR A 1 307 ? 2.003 -25.224 -32.713 1.00 92.38 307 THR A C 1
ATOM 2305 O O . THR A 1 307 ? 2.448 -25.875 -31.770 1.00 92.38 307 THR A O 1
ATOM 2308 N N . CYS A 1 308 ? 0.917 -24.459 -32.608 1.00 93.12 308 CYS A N 1
ATOM 2309 C CA . CYS A 1 308 ? 0.140 -24.299 -31.375 1.00 93.12 308 CYS A CA 1
ATOM 2310 C C . CYS A 1 308 ? -1.329 -23.967 -31.677 1.00 93.12 308 CYS A C 1
ATOM 2312 O O . CYS A 1 308 ? -1.687 -23.708 -32.828 1.00 93.12 308 CYS A O 1
ATOM 2314 N N . GLN A 1 309 ? -2.192 -24.004 -30.658 1.00 95.94 309 GLN A N 1
ATOM 2315 C CA . GLN A 1 309 ? -3.596 -23.588 -30.786 1.00 95.94 309 GLN A CA 1
ATOM 2316 C C . GLN A 1 309 ? -3.835 -22.162 -30.276 1.00 95.94 309 GLN A C 1
ATOM 2318 O O . GLN A 1 309 ? -4.684 -21.455 -30.820 1.00 95.94 309 GLN A O 1
ATOM 2323 N N . TYR A 1 310 ? -3.118 -21.756 -29.232 1.00 94.44 310 TYR A N 1
ATOM 2324 C CA . TYR A 1 310 ? -3.287 -20.465 -28.582 1.00 94.44 310 TYR A CA 1
ATOM 2325 C C . TYR A 1 310 ? -2.011 -19.640 -28.691 1.00 94.44 310 TYR A C 1
ATOM 2327 O O . TYR A 1 310 ? -0.906 -20.180 -28.590 1.00 94.44 310 TYR A O 1
ATOM 2335 N N . VAL A 1 311 ? -2.182 -18.332 -28.869 1.00 96.31 311 VAL A N 1
ATOM 2336 C CA . VAL A 1 311 ? -1.093 -17.351 -28.897 1.00 96.31 311 VAL A CA 1
ATOM 2337 C C . VAL A 1 311 ? -1.450 -16.200 -27.971 1.00 96.31 311 VAL A C 1
ATOM 2339 O O . VAL A 1 311 ? -2.581 -15.720 -28.008 1.00 96.31 311 VAL A O 1
ATOM 2342 N N . ARG A 1 312 ? -0.505 -15.747 -27.152 1.00 92.62 312 ARG A N 1
ATOM 2343 C CA . ARG A 1 312 ? -0.654 -14.581 -26.283 1.00 92.62 312 ARG A CA 1
ATOM 2344 C C . ARG A 1 312 ? 0.356 -13.516 -26.695 1.00 92.62 312 ARG A C 1
ATOM 2346 O O . ARG A 1 312 ? 1.544 -13.800 -26.794 1.00 92.62 312 ARG A O 1
ATOM 2353 N N . PHE A 1 313 ? -0.148 -12.318 -26.966 1.00 94.75 313 PHE A N 1
ATOM 2354 C CA . PHE A 1 313 ? 0.623 -11.109 -27.236 1.00 94.75 313 PHE A CA 1
ATOM 2355 C C . PHE A 1 313 ? 0.504 -10.192 -26.022 1.00 94.75 313 PHE A C 1
ATOM 2357 O O . PHE A 1 313 ? -0.603 -9.770 -25.681 1.00 94.75 313 PHE A O 1
ATOM 2364 N N . THR A 1 314 ? 1.628 -9.871 -25.392 1.00 85.50 314 THR A N 1
ATOM 2365 C CA . THR A 1 314 ? 1.684 -8.999 -24.215 1.00 85.50 314 THR A CA 1
ATOM 2366 C C . THR A 1 314 ? 2.518 -7.766 -24.557 1.00 85.50 314 THR A C 1
ATOM 2368 O O . THR A 1 314 ? 3.732 -7.902 -24.703 1.00 85.50 314 THR A O 1
ATOM 2371 N N . PRO A 1 315 ? 1.918 -6.572 -24.713 1.00 81.50 315 PRO A N 1
ATOM 2372 C CA . PRO A 1 315 ? 2.686 -5.349 -24.915 1.00 81.50 315 PRO A CA 1
ATOM 2373 C C . PRO A 1 315 ? 3.501 -5.027 -23.655 1.00 81.50 315 PRO A C 1
ATOM 2375 O O . PRO A 1 315 ? 2.997 -5.145 -22.541 1.00 81.50 315 PRO A O 1
ATOM 2378 N N . LEU A 1 316 ? 4.756 -4.619 -23.836 1.00 77.12 316 LEU A N 1
ATOM 2379 C CA . LEU A 1 316 ? 5.698 -4.329 -22.747 1.00 77.12 316 LEU A CA 1
ATOM 2380 C C . LEU A 1 316 ? 6.119 -2.859 -22.725 1.00 77.12 316 LEU A C 1
ATOM 2382 O O . LEU A 1 316 ? 6.244 -2.275 -21.654 1.00 77.12 316 LEU A O 1
ATOM 2386 N N . ALA A 1 317 ? 6.281 -2.248 -23.902 1.00 69.50 317 ALA A N 1
ATOM 2387 C CA . ALA A 1 317 ? 6.558 -0.823 -24.042 1.00 69.50 317 ALA A CA 1
ATOM 2388 C C . ALA A 1 317 ? 5.848 -0.230 -25.263 1.00 69.50 317 ALA A C 1
ATOM 2390 O O . ALA A 1 317 ? 5.543 -0.923 -26.241 1.00 69.50 317 ALA A O 1
ATOM 2391 N N . PHE A 1 318 ? 5.617 1.078 -25.206 1.00 78.38 318 PHE A N 1
ATOM 2392 C CA . PHE A 1 318 ? 4.945 1.867 -26.235 1.00 78.38 318 PHE A CA 1
ATOM 2393 C C . PHE A 1 318 ? 5.864 2.985 -26.714 1.00 78.38 318 PHE A C 1
ATOM 2395 O O . PHE A 1 318 ? 6.784 3.371 -26.002 1.00 78.38 318 PHE A O 1
ATOM 2402 N N . ARG A 1 319 ? 5.594 3.542 -27.900 1.00 79.31 319 ARG A N 1
ATOM 2403 C CA . ARG A 1 319 ? 6.396 4.651 -28.452 1.00 79.31 319 ARG A CA 1
ATOM 2404 C C . ARG A 1 319 ? 6.437 5.894 -27.544 1.00 79.31 319 ARG A C 1
ATOM 2406 O O . ARG A 1 319 ? 7.332 6.712 -27.677 1.00 79.31 319 ARG A O 1
ATOM 2413 N N . GLY A 1 320 ? 5.454 6.071 -26.662 1.00 65.88 320 GLY A N 1
ATOM 2414 C CA . GLY A 1 320 ? 5.461 7.121 -25.640 1.00 65.88 320 GLY A CA 1
ATOM 2415 C C . GLY A 1 320 ? 4.872 6.620 -24.324 1.00 65.88 320 GLY A C 1
ATOM 2416 O O . GLY A 1 320 ? 4.904 5.427 -24.032 1.00 65.88 320 GLY A O 1
ATOM 2417 N N . THR A 1 321 ? 4.252 7.511 -23.550 1.00 67.44 321 THR A N 1
ATOM 2418 C CA . THR A 1 321 ? 3.566 7.192 -22.283 1.00 67.44 321 THR A CA 1
ATOM 2419 C C . THR A 1 321 ? 2.037 7.219 -22.436 1.00 67.44 321 THR A C 1
ATOM 2421 O O . THR A 1 321 ? 1.345 8.036 -21.823 1.00 67.44 321 THR A O 1
ATOM 2424 N N . PRO A 1 322 ? 1.441 6.359 -23.282 1.00 75.94 322 PRO A N 1
ATOM 2425 C CA . PRO A 1 322 ? 0.024 6.438 -23.562 1.00 75.94 322 PRO A CA 1
ATOM 2426 C C . PRO A 1 322 ? -0.817 5.940 -22.380 1.00 75.94 322 PRO A C 1
ATOM 2428 O O . PRO A 1 322 ? -0.450 5.029 -21.627 1.00 75.94 322 PRO A O 1
ATOM 2431 N N . ASN A 1 323 ? -2.029 6.478 -22.296 1.00 79.44 323 ASN A N 1
ATOM 2432 C CA . ASN A 1 323 ? -3.078 5.984 -21.407 1.00 79.44 323 ASN A CA 1
ATOM 2433 C C . ASN A 1 323 ? -3.843 4.769 -21.971 1.00 79.44 323 ASN A C 1
ATOM 2435 O O . ASN A 1 323 ? -4.827 4.354 -21.375 1.00 79.44 323 ASN A O 1
ATOM 2439 N N . SER A 1 324 ? -3.469 4.260 -23.149 1.00 88.25 324 SER A N 1
ATOM 2440 C CA . SER A 1 324 ? -4.170 3.178 -23.858 1.00 88.25 324 SER A CA 1
ATOM 2441 C C . SER A 1 324 ? -3.289 2.543 -24.942 1.00 88.25 324 SER A C 1
ATOM 2443 O O . SER A 1 324 ? -2.364 3.186 -25.436 1.00 88.25 324 SER A O 1
ATOM 2445 N N . ILE A 1 325 ? -3.585 1.301 -25.329 1.00 93.75 325 ILE A N 1
ATOM 2446 C CA . ILE A 1 325 ? -3.034 0.622 -26.517 1.00 93.75 325 ILE A CA 1
ATOM 2447 C C . ILE A 1 325 ? -4.064 0.650 -27.641 1.00 93.75 325 ILE A C 1
ATOM 2449 O O . ILE A 1 325 ? -5.266 0.636 -27.373 1.00 93.75 325 ILE A O 1
ATOM 2453 N N . GLN A 1 326 ? -3.606 0.648 -28.895 1.00 95.50 326 GLN A N 1
ATOM 2454 C CA . GLN A 1 326 ? -4.488 0.437 -30.038 1.00 95.50 326 GLN A CA 1
ATOM 2455 C C . GLN A 1 326 ? -3.841 -0.307 -31.199 1.00 95.50 326 GLN A C 1
ATOM 2457 O O . GLN A 1 326 ? -2.676 -0.071 -31.511 1.00 95.50 326 GLN A O 1
ATOM 2462 N N . LEU A 1 327 ? -4.632 -1.133 -31.882 1.00 97.75 327 LEU A N 1
ATOM 2463 C CA . LEU A 1 327 ? -4.254 -1.838 -33.109 1.00 97.75 327 LEU A CA 1
ATOM 2464 C C . LEU A 1 327 ? -5.470 -1.939 -34.034 1.00 97.75 327 LEU A C 1
ATOM 2466 O O . LEU A 1 327 ? -6.597 -2.054 -33.555 1.00 97.75 327 LEU A O 1
ATOM 2470 N N . SER A 1 328 ? -5.246 -1.914 -35.343 1.00 96.94 328 SER A N 1
ATOM 2471 C CA . SER A 1 328 ? -6.301 -2.117 -36.344 1.00 96.94 328 SER A CA 1
ATOM 2472 C C . SER A 1 328 ? -6.464 -3.562 -36.774 1.00 96.94 328 SER A C 1
ATOM 2474 O O . SER A 1 328 ? -7.555 -3.949 -37.136 1.00 96.94 328 SER A O 1
ATOM 2476 N N . GLU A 1 329 ? -5.401 -4.360 -36.745 1.00 97.56 329 GLU A N 1
ATOM 2477 C CA . GLU A 1 329 ? -5.439 -5.754 -37.190 1.00 97.56 329 GLU A CA 1
ATOM 2478 C C . GLU A 1 329 ? -4.247 -6.504 -36.588 1.00 97.56 329 GLU A C 1
ATOM 2480 O O . GLU A 1 329 ? -3.191 -5.901 -36.361 1.00 97.56 329 GLU A O 1
ATOM 2485 N N . PHE A 1 330 ? -4.398 -7.808 -36.362 1.00 98.06 330 PHE A N 1
ATOM 2486 C CA . PHE A 1 330 ? -3.327 -8.718 -35.980 1.00 98.06 330 PHE A CA 1
ATOM 2487 C C . PHE A 1 330 ? -3.436 -10.034 -36.760 1.00 98.06 330 PHE A C 1
ATOM 2489 O O . PHE A 1 330 ? -4.410 -10.777 -36.651 1.00 98.06 330 PHE A O 1
ATOM 2496 N N . GLU A 1 331 ? -2.395 -10.364 -37.518 1.00 97.44 331 GLU A N 1
ATOM 2497 C CA . GLU A 1 331 ? -2.414 -11.471 -38.471 1.00 97.44 331 GLU A CA 1
ATOM 2498 C C . GLU A 1 331 ? -1.236 -12.423 -38.267 1.00 97.44 331 GLU A C 1
ATOM 2500 O O . GLU A 1 331 ? -0.111 -11.997 -38.010 1.00 97.44 331 GLU A O 1
ATOM 2505 N N . PHE A 1 332 ? -1.480 -13.720 -38.465 1.00 97.00 332 PHE A N 1
ATOM 2506 C CA . PHE A 1 332 ? -0.464 -14.775 -38.439 1.00 97.00 332 PHE A CA 1
ATOM 2507 C C . PHE A 1 332 ? -0.273 -15.366 -39.835 1.00 97.00 332 PHE A C 1
ATOM 2509 O O . PHE A 1 332 ? -1.236 -15.514 -40.586 1.00 97.00 332 PHE A O 1
ATOM 2516 N N . TYR A 1 333 ? 0.950 -15.759 -40.180 1.00 94.88 333 TYR A N 1
ATOM 2517 C CA . TYR A 1 333 ? 1.304 -16.253 -41.507 1.00 94.88 333 TYR A CA 1
ATOM 2518 C C . TYR A 1 333 ? 2.161 -17.514 -41.439 1.00 94.88 333 TYR A C 1
ATOM 2520 O O . TYR A 1 333 ? 3.025 -17.645 -40.581 1.00 94.88 333 TYR A O 1
ATOM 2528 N N . ASN A 1 334 ? 1.941 -18.430 -42.378 1.00 93.62 334 ASN A N 1
ATOM 2529 C CA . ASN A 1 334 ? 2.852 -19.521 -42.711 1.00 93.62 334 ASN A CA 1
ATOM 2530 C C . ASN A 1 334 ? 3.409 -19.254 -44.115 1.00 93.62 334 ASN A C 1
ATOM 2532 O O . ASN A 1 334 ? 2.713 -19.443 -45.126 1.00 93.62 334 ASN A O 1
ATOM 2536 N N . GLY A 1 335 ? 4.620 -18.703 -44.174 1.00 87.38 335 GLY A N 1
ATOM 2537 C CA . GLY A 1 335 ? 5.176 -18.083 -45.367 1.00 87.38 335 GLY A CA 1
ATOM 2538 C C . GLY A 1 335 ? 4.294 -16.926 -45.843 1.00 87.38 335 GLY A C 1
ATOM 2539 O O . GLY A 1 335 ? 4.130 -15.907 -45.173 1.00 87.38 335 GLY A O 1
ATOM 2540 N N . ASP A 1 336 ? 3.685 -17.088 -47.019 1.00 87.31 336 ASP A N 1
ATOM 2541 C CA . ASP A 1 336 ? 2.756 -16.098 -47.576 1.00 87.31 336 ASP A CA 1
ATOM 2542 C C . ASP A 1 336 ? 1.276 -16.368 -47.300 1.00 87.31 336 ASP A C 1
ATOM 2544 O O . ASP A 1 336 ? 0.418 -15.582 -47.703 1.00 87.31 336 ASP A O 1
ATOM 2548 N N . THR A 1 337 ? 0.963 -17.451 -46.593 1.00 94.50 337 THR A N 1
ATOM 2549 C CA . THR A 1 337 ? -0.420 -17.871 -46.347 1.00 94.50 337 THR A CA 1
ATOM 2550 C C . THR A 1 337 ? -0.902 -17.371 -44.991 1.00 94.50 337 THR A C 1
ATOM 2552 O O . THR A 1 337 ? -0.311 -17.729 -43.979 1.00 94.50 337 THR A O 1
ATOM 2555 N N . LEU A 1 338 ? -1.988 -16.592 -44.967 1.00 95.69 338 LEU A N 1
ATOM 2556 C CA . LEU A 1 338 ? -2.652 -16.151 -43.735 1.00 95.69 338 LEU A CA 1
ATOM 2557 C C . LEU A 1 338 ? -3.219 -17.355 -42.961 1.00 95.69 338 LEU A C 1
ATOM 2559 O O . LEU A 1 338 ? -3.901 -18.207 -43.542 1.00 95.69 338 LEU A O 1
ATOM 2563 N N . VAL A 1 339 ? -2.961 -17.412 -41.657 1.00 96.81 339 VAL A N 1
ATOM 2564 C CA . VAL A 1 339 ? -3.493 -18.419 -40.734 1.00 96.81 339 VAL A CA 1
ATOM 2565 C C . VAL A 1 339 ? -4.769 -17.877 -40.086 1.00 96.81 339 VAL A C 1
ATOM 2567 O O . VAL A 1 339 ? -4.737 -16.805 -39.483 1.00 96.81 339 VAL A O 1
ATOM 2570 N N . PRO A 1 340 ? -5.908 -18.584 -40.202 1.00 93.56 340 PRO A N 1
ATOM 2571 C CA . PRO A 1 340 ? -7.176 -18.086 -39.690 1.00 93.56 340 PRO A CA 1
ATOM 2572 C C . PRO A 1 340 ? -7.199 -18.088 -38.158 1.00 93.56 340 PRO A C 1
ATOM 2574 O O . PRO A 1 340 ? -6.958 -19.115 -37.520 1.00 93.56 340 PRO A O 1
ATOM 2577 N N . VAL A 1 341 ? -7.572 -16.951 -37.575 1.00 96.62 341 VAL A N 1
ATOM 2578 C CA . VAL A 1 341 ? -7.897 -16.837 -36.151 1.00 96.62 341 VAL A CA 1
ATOM 2579 C C . VAL A 1 341 ? -9.387 -17.113 -35.962 1.00 96.62 341 VAL A C 1
ATOM 2581 O O . VAL A 1 341 ? -10.224 -16.572 -36.680 1.00 96.62 341 VAL A O 1
ATOM 2584 N N . THR A 1 342 ? -9.739 -17.972 -35.002 1.00 96.00 342 THR A N 1
ATOM 2585 C CA . THR A 1 342 ? -11.148 -18.292 -34.710 1.00 96.00 342 THR A CA 1
ATOM 2586 C C . THR A 1 342 ? -11.768 -17.273 -33.761 1.00 96.00 342 THR A C 1
ATOM 2588 O O . THR A 1 342 ? -12.915 -16.871 -33.943 1.00 96.00 342 THR A O 1
ATOM 2591 N N . SER A 1 343 ? -11.026 -16.869 -32.733 1.00 97.00 343 SER A N 1
ATOM 2592 C CA . SER A 1 343 ? -11.455 -15.842 -31.787 1.00 97.00 343 SER A CA 1
ATOM 2593 C C . SER A 1 343 ? -10.258 -15.192 -31.111 1.00 97.00 343 SER A C 1
ATOM 2595 O O . SER A 1 343 ? -9.208 -15.816 -30.966 1.00 97.00 343 SER A O 1
ATOM 2597 N N . VAL A 1 344 ? -10.452 -13.976 -30.618 1.00 97.69 344 VAL A N 1
ATOM 2598 C CA . VAL A 1 344 ? -9.488 -13.245 -29.797 1.00 97.69 344 VAL A CA 1
ATOM 2599 C C . VAL A 1 344 ? -10.187 -12.735 -28.541 1.00 97.69 344 VAL A C 1
ATOM 2601 O O . VAL A 1 344 ? -11.365 -12.374 -28.575 1.00 97.69 344 VAL A O 1
ATOM 2604 N N . THR A 1 345 ? -9.470 -12.726 -27.427 1.00 95.44 345 THR A N 1
ATOM 2605 C CA . THR A 1 345 ? -9.916 -12.128 -26.168 1.00 95.44 345 THR A CA 1
ATOM 2606 C C . THR A 1 345 ? -8.879 -11.133 -25.674 1.00 95.44 345 THR A C 1
ATOM 2608 O O . THR A 1 345 ? -7.687 -11.335 -25.885 1.00 95.44 345 THR A O 1
ATOM 2611 N N . ASN A 1 346 ? -9.331 -10.090 -24.986 1.00 93.81 346 ASN A N 1
ATOM 2612 C CA . ASN A 1 346 ? -8.488 -9.143 -24.261 1.00 93.81 346 ASN A CA 1
ATOM 2613 C C . ASN A 1 346 ? -8.864 -9.264 -22.775 1.00 93.81 346 ASN A C 1
ATOM 2615 O O . ASN A 1 346 ? -9.839 -8.639 -22.346 1.00 93.81 346 ASN A O 1
ATOM 2619 N N . PRO A 1 347 ? -8.209 -10.175 -22.024 1.00 85.12 347 PRO A N 1
ATOM 2620 C CA . PRO A 1 347 ? -8.536 -10.420 -20.623 1.00 85.12 347 PRO A CA 1
ATOM 2621 C C . PRO A 1 347 ? -8.429 -9.130 -19.810 1.00 85.12 347 PRO A C 1
ATOM 2623 O O . PRO A 1 347 ? -7.439 -8.414 -19.923 1.00 85.12 347 PRO A O 1
ATOM 2626 N N . ASN A 1 348 ? -9.454 -8.838 -19.005 1.00 83.75 348 ASN A N 1
ATOM 2627 C CA . ASN A 1 348 ? -9.565 -7.604 -18.217 1.00 83.75 348 ASN A CA 1
ATOM 2628 C C . ASN A 1 348 ? -9.509 -6.309 -19.053 1.00 83.75 348 ASN A C 1
ATOM 2630 O O . ASN A 1 348 ? -9.136 -5.262 -18.536 1.00 83.75 348 ASN A O 1
ATOM 2634 N N . GLY A 1 349 ? -9.871 -6.363 -20.338 1.00 83.19 349 GLY A N 1
ATOM 2635 C CA . GLY A 1 349 ? -9.874 -5.209 -21.233 1.00 83.19 349 GLY A CA 1
ATOM 2636 C C . GLY A 1 349 ? -10.900 -4.135 -20.876 1.00 83.19 349 GLY A C 1
ATOM 2637 O O . GLY A 1 349 ? -12.069 -4.435 -20.628 1.00 83.19 349 GLY A O 1
ATOM 2638 N N . ASN A 1 350 ? -10.489 -2.873 -20.942 1.00 90.44 350 ASN A N 1
ATOM 2639 C CA . ASN A 1 350 ? -11.341 -1.692 -20.865 1.00 90.44 350 ASN A CA 1
ATOM 2640 C C . ASN A 1 350 ? -11.436 -1.039 -22.251 1.00 90.44 350 ASN A C 1
ATOM 2642 O O . ASN A 1 350 ? -10.657 -0.148 -22.602 1.00 90.44 350 ASN A O 1
ATOM 2646 N N . THR A 1 351 ? -12.400 -1.515 -23.042 1.00 89.38 351 THR A N 1
ATOM 2647 C CA . THR A 1 351 ? -12.563 -1.141 -24.455 1.00 89.38 351 THR A CA 1
ATOM 2648 C C . THR A 1 351 ? -13.899 -0.423 -24.696 1.00 89.38 351 THR A C 1
ATOM 2650 O O . THR A 1 351 ? -14.936 -0.866 -24.189 1.00 89.38 351 THR A O 1
ATOM 2653 N N . PRO A 1 352 ? -13.937 0.676 -25.473 1.00 90.06 352 PRO A N 1
ATOM 2654 C CA . PRO A 1 352 ? -15.193 1.276 -25.915 1.00 90.06 352 PRO A CA 1
ATOM 2655 C C . PRO A 1 352 ? -16.013 0.317 -26.789 1.00 90.06 352 PRO A C 1
ATOM 2657 O O . PRO A 1 352 ? -15.467 -0.463 -27.563 1.00 90.06 352 PRO A O 1
ATOM 2660 N N . ALA A 1 353 ? -17.344 0.434 -26.752 1.00 82.75 353 ALA A N 1
ATOM 2661 C CA . ALA A 1 353 ? -18.247 -0.508 -27.427 1.00 82.75 353 ALA A CA 1
ATOM 2662 C C . ALA A 1 353 ? -18.044 -0.645 -28.955 1.00 82.75 353 ALA A C 1
ATOM 2664 O O . ALA A 1 353 ? -18.387 -1.680 -29.519 1.00 82.75 353 ALA A O 1
ATOM 2665 N N . ALA A 1 354 ? -17.514 0.384 -29.629 1.00 88.88 354 ALA A N 1
ATOM 2666 C CA . ALA A 1 354 ? -17.224 0.365 -31.069 1.00 88.88 354 ALA A CA 1
ATOM 2667 C C . ALA A 1 354 ? -15.764 -0.008 -31.402 1.00 88.88 354 ALA A C 1
ATOM 2669 O O . ALA A 1 354 ? -15.417 -0.137 -32.573 1.00 88.88 354 ALA A O 1
ATOM 2670 N N . GLU A 1 355 ? -14.920 -0.171 -30.384 1.00 94.62 355 GLU A N 1
ATOM 2671 C CA . GLU A 1 355 ? -13.467 -0.349 -30.493 1.00 94.62 355 GLU A CA 1
ATOM 2672 C C . GLU A 1 355 ? -13.018 -1.608 -29.732 1.00 94.62 355 GLU A C 1
ATOM 2674 O O . GLU A 1 355 ? -11.951 -1.661 -29.120 1.00 94.62 355 GLU A O 1
ATOM 2679 N N . GLY A 1 356 ? -13.889 -2.620 -29.720 1.00 94.50 356 GLY A N 1
ATOM 2680 C CA . GLY A 1 356 ? -13.670 -3.873 -29.010 1.00 94.50 356 GLY A CA 1
ATOM 2681 C C . GLY A 1 356 ? -12.628 -4.768 -29.682 1.00 94.50 356 GLY A C 1
ATOM 2682 O O . GLY A 1 356 ? -12.271 -4.593 -30.845 1.00 94.50 356 GLY A O 1
ATOM 2683 N N . VAL A 1 357 ? -12.181 -5.785 -28.942 1.00 96.12 357 VAL A N 1
ATOM 2684 C CA . VAL A 1 357 ? -11.093 -6.691 -29.352 1.00 96.12 357 VAL A CA 1
ATOM 2685 C C . VAL A 1 357 ? -11.334 -7.406 -30.686 1.00 96.12 357 VAL A C 1
ATOM 2687 O O . VAL A 1 357 ? -10.383 -7.754 -31.369 1.00 96.12 357 VAL A O 1
ATOM 2690 N N . ALA A 1 358 ? -12.590 -7.592 -31.102 1.00 95.12 358 ALA A N 1
ATOM 2691 C CA . ALA A 1 358 ? -12.915 -8.224 -32.381 1.00 95.12 358 ALA A CA 1
ATOM 2692 C C . ALA A 1 358 ? -12.354 -7.466 -33.597 1.00 95.12 358 ALA A C 1
ATOM 2694 O O . ALA A 1 358 ? -12.123 -8.091 -34.627 1.00 95.12 358 ALA A O 1
ATOM 2695 N N . ASN A 1 359 ? -12.102 -6.160 -33.461 1.00 96.56 359 ASN A N 1
ATOM 2696 C CA . ASN A 1 359 ? -11.567 -5.338 -34.540 1.00 96.56 359 ASN A CA 1
ATOM 2697 C C . ASN A 1 359 ? -10.128 -5.735 -34.917 1.00 96.56 359 ASN A C 1
ATOM 2699 O O . ASN A 1 359 ? -9.724 -5.463 -36.028 1.00 96.56 359 ASN A O 1
ATOM 2703 N N . VAL A 1 360 ? -9.361 -6.426 -34.057 1.00 97.31 360 VAL A N 1
ATOM 2704 C CA . VAL A 1 360 ? -8.001 -6.889 -34.425 1.00 97.31 360 VAL A CA 1
ATOM 2705 C C . VAL A 1 360 ? -7.979 -8.159 -35.283 1.00 97.31 360 VAL A C 1
ATOM 2707 O O . VAL A 1 360 ? -6.893 -8.680 -35.513 1.00 97.31 360 VAL A O 1
ATOM 2710 N N . ILE A 1 361 ? -9.138 -8.722 -35.640 1.00 97.12 361 ILE A N 1
ATOM 2711 C CA . ILE A 1 361 ? -9.248 -9.940 -36.467 1.00 97.12 361 ILE A CA 1
ATOM 2712 C C . ILE A 1 361 ? -10.363 -9.833 -37.527 1.00 97.12 361 ILE A C 1
ATOM 2714 O O . ILE A 1 361 ? -10.870 -10.860 -37.994 1.00 97.12 361 ILE A O 1
ATOM 2718 N N . ASP A 1 362 ? -10.837 -8.623 -37.844 1.00 95.25 362 ASP A N 1
ATOM 2719 C CA . ASP A 1 362 ? -12.022 -8.408 -38.690 1.00 95.25 362 ASP A CA 1
ATOM 2720 C C . ASP A 1 362 ? -11.712 -8.252 -40.192 1.00 95.25 362 ASP A C 1
ATOM 2722 O O . ASP A 1 362 ? -12.629 -8.326 -41.022 1.00 95.25 362 ASP A O 1
ATOM 2726 N N . GLY A 1 363 ? -10.436 -8.129 -40.564 1.00 94.06 363 GLY A N 1
ATOM 2727 C CA . GLY A 1 363 ? -9.974 -7.936 -41.936 1.00 94.06 363 GLY A CA 1
ATOM 2728 C C . GLY A 1 363 ? -10.046 -6.485 -42.427 1.00 94.06 363 GLY A C 1
ATOM 2729 O O . GLY A 1 363 ? -9.851 -6.257 -43.629 1.00 94.06 363 GLY A O 1
ATOM 2730 N N . ASP A 1 364 ? -10.381 -5.512 -41.574 1.00 93.81 364 ASP A N 1
ATOM 2731 C CA . ASP A 1 364 ? -10.563 -4.102 -41.922 1.00 93.81 364 ASP A CA 1
ATOM 2732 C C . ASP A 1 364 ? -9.567 -3.195 -41.187 1.00 93.81 364 ASP A C 1
ATOM 2734 O O . ASP A 1 364 ? -9.794 -2.719 -40.082 1.00 93.81 364 ASP A O 1
ATOM 2738 N N . TYR A 1 365 ? -8.500 -2.804 -41.889 1.00 94.69 365 TYR A N 1
ATOM 2739 C CA . TYR A 1 365 ? -7.444 -1.936 -41.349 1.00 94.69 365 TYR A CA 1
ATOM 2740 C C . TYR A 1 365 ? -7.922 -0.521 -40.963 1.00 94.69 365 TYR A C 1
ATOM 2742 O O . TYR A 1 365 ? -7.114 0.299 -40.529 1.00 94.69 365 TYR A O 1
ATOM 2750 N N . SER A 1 366 ? -9.193 -0.176 -41.197 1.00 93.00 366 SER A N 1
ATOM 2751 C CA . SER A 1 366 ? -9.782 1.108 -40.806 1.00 93.00 366 SER A CA 1
ATOM 2752 C C . SER A 1 366 ? -10.574 1.063 -39.498 1.00 93.00 366 SER A C 1
ATOM 2754 O O . SER A 1 366 ? -10.887 2.130 -38.955 1.00 93.00 366 SER A O 1
ATOM 2756 N N . THR A 1 367 ? -10.888 -0.126 -38.977 1.00 94.19 367 THR A N 1
ATOM 2757 C CA . THR A 1 367 ? -11.428 -0.302 -37.624 1.00 94.19 367 THR A CA 1
ATOM 2758 C C . THR A 1 367 ? -10.266 -0.378 -36.631 1.00 94.19 367 THR A C 1
ATOM 2760 O O . THR A 1 367 ? -9.099 -0.456 -37.018 1.00 94.19 367 THR A O 1
ATOM 2763 N N . LYS A 1 368 ? -10.539 -0.235 -35.330 1.00 95.31 368 LYS A N 1
ATOM 2764 C CA . LYS A 1 368 ? -9.489 -0.352 -34.311 1.00 95.31 368 LYS A CA 1
ATOM 2765 C C . LYS A 1 368 ? -9.991 -0.991 -33.040 1.00 95.31 368 LYS A C 1
ATOM 2767 O O . LYS A 1 368 ? -11.108 -0.721 -32.607 1.00 95.31 368 LYS A O 1
ATOM 2772 N N . TRP A 1 369 ? -9.137 -1.771 -32.414 1.00 97.56 369 TRP A N 1
ATOM 2773 C CA . TRP A 1 369 ? -9.231 -2.075 -31.001 1.00 97.56 369 TRP A CA 1
ATOM 2774 C C . TRP A 1 369 ? -8.507 -0.989 -30.207 1.00 97.56 369 TRP A C 1
ATOM 2776 O O . TRP A 1 369 ? -7.414 -0.567 -30.589 1.00 97.56 369 TRP A O 1
ATOM 2786 N N . LEU A 1 370 ? -9.129 -0.530 -29.124 1.00 96.25 370 LEU A N 1
ATOM 2787 C CA . LEU A 1 370 ? -8.552 0.400 -28.157 1.00 96.25 370 LEU A CA 1
ATOM 2788 C C . LEU A 1 370 ? -8.782 -0.161 -26.758 1.00 96.25 370 LEU A C 1
ATOM 2790 O O . LEU A 1 370 ? -9.929 -0.407 -26.388 1.00 96.25 370 LEU A O 1
ATOM 2794 N N . ASP A 1 371 ? -7.720 -0.290 -25.970 1.00 95.38 371 ASP A N 1
ATOM 2795 C CA . ASP A 1 371 ? -7.810 -0.714 -24.573 1.00 95.38 371 ASP A CA 1
ATOM 2796 C C . ASP A 1 371 ? -7.080 0.261 -23.642 1.00 95.38 371 ASP A C 1
ATOM 2798 O O . ASP A 1 371 ? -5.883 0.518 -23.790 1.00 95.38 371 ASP A O 1
ATOM 2802 N N . PHE A 1 372 ? -7.802 0.801 -22.660 1.00 90.56 372 PHE A N 1
ATOM 2803 C CA . PHE A 1 372 ? -7.248 1.706 -21.647 1.00 90.56 372 PHE A CA 1
ATOM 2804 C C . PHE A 1 372 ? -6.431 0.981 -20.575 1.00 90.56 372 PHE A C 1
ATOM 2806 O O . PHE A 1 372 ? -5.583 1.602 -19.934 1.00 90.56 372 PHE A O 1
ATOM 2813 N N . ASN A 1 373 ? -6.621 -0.331 -20.414 1.00 85.12 373 ASN A N 1
ATOM 2814 C CA . ASN A 1 373 ? -5.834 -1.126 -19.471 1.00 85.12 373 ASN A CA 1
ATOM 2815 C C . ASN A 1 373 ? -4.485 -1.562 -20.052 1.00 85.12 373 ASN A C 1
ATOM 2817 O O . ASN A 1 373 ? -3.623 -2.020 -19.302 1.00 85.12 373 ASN A O 1
ATOM 2821 N N . LYS A 1 374 ? -4.272 -1.362 -21.362 1.00 87.50 374 LYS A N 1
ATOM 2822 C CA . LYS A 1 374 ? -3.048 -1.753 -22.079 1.00 87.50 374 LYS A CA 1
ATOM 2823 C C . LYS A 1 374 ? -2.747 -3.252 -21.946 1.00 87.50 374 LYS A C 1
ATOM 2825 O O . LYS A 1 374 ? -1.590 -3.659 -21.963 1.00 87.50 374 LYS A O 1
ATOM 2830 N N . GLY A 1 375 ? -3.795 -4.057 -21.795 1.00 79.88 375 GLY A N 1
ATOM 2831 C CA . GLY A 1 375 ? -3.735 -5.498 -21.630 1.00 79.88 375 GLY A CA 1
ATOM 2832 C C . GLY A 1 375 ? -3.380 -6.226 -22.925 1.00 79.88 375 GLY A C 1
ATOM 2833 O O . GLY A 1 375 ? -3.511 -5.700 -24.030 1.00 79.88 375 GLY A O 1
ATOM 2834 N N . GLY A 1 376 ? -2.935 -7.471 -22.773 1.00 87.56 376 GLY A N 1
ATOM 2835 C CA . GLY A 1 376 ? -2.566 -8.333 -23.890 1.00 87.56 376 GLY A CA 1
ATOM 2836 C C . GLY A 1 376 ? -3.753 -8.896 -24.677 1.00 87.56 376 GLY A C 1
ATOM 2837 O O . GLY A 1 376 ? -4.916 -8.822 -24.265 1.00 87.56 376 GLY A O 1
ATOM 2838 N N . LEU A 1 377 ? -3.438 -9.511 -25.814 1.00 96.81 377 LEU A N 1
ATOM 2839 C CA . LEU A 1 377 ? -4.372 -10.249 -26.660 1.00 96.81 377 LEU A CA 1
ATOM 2840 C C . LEU A 1 377 ? -4.109 -11.747 -26.529 1.00 96.81 377 LEU A C 1
ATOM 2842 O O . LEU A 1 377 ? -2.965 -12.191 -26.584 1.00 96.81 377 LEU A O 1
ATOM 2846 N N . VAL A 1 378 ? -5.172 -12.535 -26.395 1.00 96.56 378 VAL A N 1
ATOM 2847 C CA . VAL A 1 378 ? -5.117 -14.000 -26.415 1.00 96.56 378 VAL A CA 1
ATOM 2848 C C . VAL A 1 378 ? -5.913 -14.497 -27.612 1.00 96.56 378 VAL A C 1
ATOM 2850 O O . VAL A 1 378 ? -7.139 -14.378 -27.657 1.00 96.56 378 VAL A O 1
ATOM 2853 N N . PHE A 1 379 ? -5.209 -15.049 -28.589 1.00 97.88 379 PHE A N 1
ATOM 2854 C CA . PHE A 1 379 ? -5.756 -15.593 -29.821 1.00 97.88 379 PHE A CA 1
ATOM 2855 C C . PHE A 1 379 ? -5.997 -17.094 -29.676 1.00 97.88 379 PHE A C 1
ATOM 2857 O O . PHE A 1 379 ? -5.148 -17.833 -29.181 1.00 97.88 379 PHE A O 1
ATOM 2864 N N . ASN A 1 380 ? -7.146 -17.555 -30.162 1.00 97.25 380 ASN A N 1
ATOM 2865 C CA . ASN A 1 380 ? -7.483 -18.962 -30.320 1.00 97.25 380 ASN A CA 1
ATOM 2866 C C . ASN A 1 380 ? -7.619 -19.265 -31.813 1.00 97.25 380 ASN A C 1
ATOM 2868 O O . ASN A 1 380 ? -8.516 -18.756 -32.494 1.00 97.25 380 ASN A O 1
ATOM 2872 N N . LEU A 1 381 ? -6.750 -20.133 -32.318 1.00 96.69 381 LEU A N 1
ATOM 2873 C CA . LEU A 1 381 ? -6.723 -20.557 -33.718 1.00 96.69 381 LEU A CA 1
ATOM 2874 C C . LEU A 1 381 ? -7.756 -21.668 -34.011 1.00 96.69 381 LEU A C 1
ATOM 2876 O O . LEU A 1 381 ? -7.865 -22.155 -35.133 1.00 96.69 381 LEU A O 1
ATOM 2880 N N . GLY A 1 382 ? -8.533 -22.087 -33.004 1.00 93.75 382 GLY A N 1
ATOM 2881 C CA . GLY A 1 382 ? -9.600 -23.096 -33.080 1.00 93.75 382 GLY A CA 1
ATOM 2882 C C . GLY A 1 382 ? -9.101 -24.545 -33.091 1.00 93.75 382 GLY A C 1
ATOM 2883 O O . GLY A 1 382 ? -9.829 -25.459 -32.708 1.00 93.75 382 GLY A O 1
ATOM 2884 N N . SER A 1 383 ? -7.857 -24.757 -33.512 1.00 93.06 383 SER A N 1
ATOM 2885 C CA . SER A 1 383 ? -7.108 -26.017 -33.473 1.00 93.06 383 SER A CA 1
ATOM 2886 C C . SER A 1 383 ? -5.613 -25.706 -33.550 1.00 93.06 383 SER A C 1
ATOM 2888 O O . SER A 1 383 ? -5.251 -24.570 -33.850 1.00 93.06 383 SER A O 1
ATOM 2890 N N . SER A 1 384 ? -4.740 -26.690 -33.322 1.00 94.50 384 SER A N 1
ATOM 2891 C CA . SER A 1 384 ? -3.305 -26.496 -33.549 1.00 94.50 384 SER A CA 1
ATOM 2892 C C . SER A 1 384 ? -3.025 -26.152 -35.021 1.00 94.50 384 SER A C 1
ATOM 2894 O O . SER A 1 384 ? -3.350 -26.937 -35.914 1.00 94.50 384 SER A O 1
ATOM 2896 N N . GLN A 1 385 ? -2.423 -24.990 -35.271 1.00 96.00 385 GLN A N 1
ATOM 2897 C CA . GLN A 1 385 ? -2.032 -24.482 -36.589 1.00 96.00 385 GLN A CA 1
ATOM 2898 C C . GLN A 1 385 ? -0.522 -24.236 -36.632 1.00 96.00 385 GLN A C 1
ATOM 2900 O O . GLN A 1 385 ? 0.084 -23.957 -35.600 1.00 96.00 385 GLN A O 1
ATOM 2905 N N . THR A 1 386 ? 0.075 -24.312 -37.825 1.00 94.94 386 THR A N 1
ATOM 2906 C CA . THR A 1 386 ? 1.500 -24.016 -38.045 1.00 94.94 386 THR A CA 1
ATOM 2907 C C . THR A 1 386 ? 1.673 -22.657 -38.719 1.00 94.94 386 THR A C 1
ATOM 2909 O O . THR A 1 386 ? 1.051 -22.428 -39.759 1.00 94.94 386 THR A O 1
ATOM 2912 N N . PHE A 1 387 ? 2.529 -21.794 -38.172 1.00 94.62 387 PHE A N 1
ATOM 2913 C CA . PHE A 1 387 ? 2.822 -20.445 -38.675 1.00 94.62 387 PHE A CA 1
ATOM 2914 C C . PHE A 1 387 ? 4.273 -20.043 -38.347 1.00 94.62 387 PHE A C 1
ATOM 2916 O O . PHE A 1 387 ? 4.885 -20.620 -37.453 1.00 94.62 387 PHE A O 1
ATOM 2923 N N . ASP A 1 388 ? 4.849 -19.121 -39.117 1.00 91.44 388 ASP A N 1
ATOM 2924 C CA . ASP A 1 388 ? 6.269 -18.721 -39.079 1.00 91.44 388 ASP A CA 1
ATOM 2925 C C . ASP A 1 388 ? 6.481 -17.203 -38.943 1.00 91.44 388 ASP A C 1
ATOM 2927 O O . ASP A 1 388 ? 7.609 -16.724 -38.823 1.00 91.44 388 ASP A O 1
ATOM 2931 N N . SER A 1 389 ? 5.397 -16.431 -38.997 1.00 90.88 389 SER A N 1
ATOM 2932 C CA . SER A 1 389 ? 5.438 -14.983 -38.859 1.00 90.88 389 SER A CA 1
ATOM 2933 C C . SER A 1 389 ? 4.105 -14.400 -38.407 1.00 90.88 389 SER A C 1
ATOM 2935 O O . SER A 1 389 ? 3.063 -15.059 -38.460 1.00 90.88 389 SER A O 1
ATOM 2937 N N . TYR A 1 390 ? 4.140 -13.148 -37.968 1.00 94.75 390 TYR A N 1
ATOM 2938 C CA . TYR A 1 390 ? 2.967 -12.348 -37.631 1.00 94.75 390 TYR A CA 1
ATOM 2939 C C . TYR A 1 390 ? 3.164 -10.901 -38.076 1.00 94.75 390 TYR A C 1
ATOM 2941 O O . TYR A 1 390 ? 4.277 -10.472 -38.366 1.00 94.75 390 TYR A O 1
ATOM 2949 N N . GLN A 1 391 ? 2.085 -10.138 -38.137 1.00 94.50 391 GLN A N 1
ATOM 2950 C CA . GLN A 1 391 ? 2.148 -8.688 -38.268 1.00 94.50 391 GLN A CA 1
ATOM 2951 C C . GLN A 1 391 ? 0.974 -8.059 -37.530 1.00 94.50 391 GLN A C 1
ATOM 2953 O O . GLN A 1 391 ? -0.057 -8.703 -37.334 1.00 94.50 391 GLN A O 1
ATOM 2958 N N . PHE A 1 392 ? 1.108 -6.787 -37.179 1.00 95.75 392 PHE A N 1
ATOM 2959 C CA . PHE A 1 392 ? -0.021 -5.984 -36.732 1.00 95.75 392 PHE A CA 1
ATOM 2960 C C . PHE A 1 392 ? -0.091 -4.672 -37.506 1.00 95.75 392 PHE A C 1
ATOM 2962 O O . PHE A 1 392 ? 0.866 -4.261 -38.168 1.00 95.75 392 PHE A O 1
ATOM 2969 N N . VAL A 1 393 ? -1.252 -4.028 -37.454 1.00 95.62 393 VAL A N 1
ATOM 2970 C CA . VAL A 1 393 ? -1.533 -2.777 -38.163 1.00 95.62 393 VAL A CA 1
ATOM 2971 C C . VAL A 1 393 ? -1.765 -1.665 -37.152 1.00 95.62 393 VAL A C 1
ATOM 2973 O O . VAL A 1 393 ? -2.548 -1.816 -36.214 1.00 95.62 393 VAL A O 1
ATOM 2976 N N . THR A 1 394 ? -1.083 -0.537 -37.338 1.00 94.44 394 THR A N 1
ATOM 2977 C CA . THR A 1 394 ? -1.267 0.659 -36.505 1.00 94.44 394 THR A CA 1
ATOM 2978 C C . THR A 1 394 ? -2.675 1.226 -36.681 1.00 94.44 394 THR A C 1
ATOM 2980 O O . THR A 1 394 ? -3.198 1.234 -37.789 1.00 94.44 394 THR A O 1
ATOM 2983 N N . ALA A 1 395 ? -3.289 1.733 -35.609 1.00 94.81 395 ALA A N 1
ATOM 2984 C CA . ALA A 1 395 ? -4.623 2.341 -35.687 1.00 94.81 395 ALA A CA 1
ATOM 2985 C C . ALA A 1 395 ? -4.623 3.722 -36.379 1.00 94.81 395 ALA A C 1
ATOM 2987 O O . ALA A 1 395 ? -3.645 4.111 -37.008 1.00 94.81 395 ALA A O 1
ATOM 2988 N N . ASN A 1 396 ? -5.705 4.500 -36.267 1.00 92.88 396 ASN A N 1
ATOM 2989 C CA . ASN A 1 396 ? -5.911 5.714 -37.068 1.00 92.88 396 ASN A CA 1
ATOM 2990 C C . ASN A 1 396 ? -5.511 7.062 -36.414 1.00 92.88 396 ASN A C 1
ATOM 2992 O O . ASN A 1 396 ? -5.278 8.014 -37.155 1.00 92.88 396 ASN A O 1
ATOM 2996 N N . ASP A 1 397 ? -5.429 7.197 -35.079 1.00 80.44 397 ASP A N 1
ATOM 2997 C CA . ASP A 1 397 ? -5.396 8.517 -34.394 1.00 80.44 397 ASP A CA 1
ATOM 2998 C C . ASP A 1 397 ? -4.142 8.927 -33.557 1.00 80.44 397 ASP A C 1
ATOM 3000 O O . ASP A 1 397 ? -3.730 10.077 -33.656 1.00 80.44 397 ASP A O 1
ATOM 3004 N N . ALA A 1 398 ? -3.509 8.059 -32.753 1.00 83.94 398 ALA A N 1
ATOM 3005 C CA . ALA A 1 398 ? -2.339 8.381 -31.912 1.00 83.94 398 ALA A CA 1
ATOM 3006 C C . ALA A 1 398 ? -1.137 7.410 -32.034 1.00 83.94 398 ALA A C 1
ATOM 3008 O O . ALA A 1 398 ? -1.242 6.243 -31.659 1.00 83.94 398 ALA A O 1
ATOM 3009 N N . ILE A 1 399 ? 0.027 7.922 -32.459 1.00 83.00 399 ILE A N 1
ATOM 3010 C CA . ILE A 1 399 ? 1.286 7.153 -32.606 1.00 83.00 399 ILE A CA 1
ATOM 3011 C C . ILE A 1 399 ? 1.912 6.708 -31.274 1.00 83.00 399 ILE A C 1
ATOM 3013 O O . ILE A 1 399 ? 2.603 5.697 -31.216 1.00 83.00 399 ILE A O 1
ATOM 3017 N N . ALA A 1 400 ? 1.664 7.446 -30.185 1.00 78.38 400 ALA A N 1
ATOM 3018 C CA . ALA A 1 400 ? 2.234 7.149 -28.867 1.00 78.38 400 ALA A CA 1
ATOM 3019 C C . ALA A 1 400 ? 1.681 5.849 -28.254 1.00 78.38 400 ALA A C 1
ATOM 3021 O O . ALA A 1 400 ? 2.266 5.320 -27.317 1.00 78.38 400 ALA A O 1
ATOM 3022 N N . ARG A 1 401 ? 0.546 5.356 -28.771 1.00 89.06 401 ARG A N 1
ATOM 3023 C CA . ARG A 1 401 ? -0.164 4.153 -28.306 1.00 89.06 401 ARG A CA 1
ATOM 3024 C C . ARG A 1 401 ? 0.312 2.864 -28.971 1.00 89.06 401 ARG A C 1
ATOM 3026 O O . ARG A 1 401 ? -0.157 1.788 -28.606 1.00 89.06 401 ARG A O 1
ATOM 3033 N N . ASP A 1 402 ? 1.173 2.981 -29.977 1.00 89.50 402 ASP A N 1
ATOM 3034 C CA . ASP A 1 402 ? 1.637 1.835 -30.740 1.00 89.50 402 ASP A CA 1
ATOM 3035 C C . ASP A 1 402 ? 2.685 1.061 -29.908 1.00 89.50 402 ASP A C 1
ATOM 3037 O O . ASP A 1 402 ? 3.593 1.686 -29.340 1.00 89.50 402 ASP A O 1
ATOM 3041 N N . PRO A 1 403 ? 2.575 -0.277 -29.796 1.00 89.75 403 PRO A N 1
ATOM 3042 C CA . PRO A 1 403 ? 3.552 -1.088 -29.080 1.00 89.75 403 PRO A CA 1
ATOM 3043 C C . PRO A 1 403 ? 4.887 -1.094 -29.831 1.00 89.75 403 PRO A C 1
ATOM 3045 O O . PRO A 1 403 ? 4.913 -1.178 -31.059 1.00 89.75 403 PRO A O 1
ATOM 3048 N N . VAL A 1 404 ? 5.992 -1.012 -29.093 1.00 79.81 404 VAL A N 1
ATOM 3049 C CA . VAL A 1 404 ? 7.372 -1.050 -29.623 1.00 79.81 404 VAL A CA 1
ATOM 3050 C C . VAL A 1 404 ? 8.214 -2.152 -28.980 1.00 79.81 404 VAL A C 1
ATOM 3052 O O . VAL A 1 404 ? 9.265 -2.509 -29.503 1.00 79.81 404 VAL A O 1
ATOM 3055 N N . GLN A 1 405 ? 7.734 -2.727 -27.876 1.00 80.25 405 GLN A N 1
ATOM 3056 C CA . GLN A 1 405 ? 8.264 -3.947 -27.273 1.00 80.25 405 GLN A CA 1
ATOM 3057 C C . GLN A 1 405 ? 7.105 -4.811 -26.787 1.00 80.25 405 GLN A C 1
ATOM 3059 O O . GLN A 1 405 ? 6.095 -4.284 -26.307 1.00 80.25 405 GLN A O 1
ATOM 3064 N N . TRP A 1 406 ? 7.226 -6.126 -26.922 1.00 83.56 406 TRP A N 1
ATOM 3065 C CA . TRP A 1 406 ? 6.186 -7.078 -26.540 1.00 83.56 406 TRP A CA 1
ATOM 3066 C C . TRP A 1 406 ? 6.734 -8.500 -26.388 1.00 83.56 406 TRP A C 1
ATOM 3068 O O . TRP A 1 406 ? 7.770 -8.861 -26.946 1.00 83.56 406 TRP A O 1
ATOM 3078 N N . GLN A 1 407 ? 5.993 -9.333 -25.666 1.00 82.69 407 GLN A N 1
ATOM 3079 C CA . GLN A 1 407 ? 6.245 -10.762 -25.528 1.00 82.69 407 GLN A CA 1
ATOM 3080 C C . GLN A 1 407 ? 5.206 -11.563 -26.316 1.00 82.69 407 GLN A C 1
ATOM 3082 O O . GLN A 1 407 ? 4.009 -11.267 -26.268 1.00 82.69 407 GLN A O 1
ATOM 3087 N N . MET A 1 408 ? 5.671 -12.588 -27.028 1.00 83.62 408 MET A N 1
ATOM 3088 C CA . MET A 1 408 ? 4.850 -13.580 -27.716 1.00 83.62 408 MET A CA 1
ATOM 3089 C C . MET A 1 408 ? 4.966 -14.920 -27.007 1.00 83.62 408 MET A C 1
ATOM 3091 O O . MET A 1 408 ? 6.062 -15.442 -26.810 1.00 83.62 408 MET A O 1
ATOM 3095 N N . GLU A 1 409 ? 3.829 -15.517 -26.676 1.00 85.19 409 GLU A N 1
ATOM 3096 C CA . GLU A 1 409 ? 3.759 -16.823 -26.029 1.00 85.19 409 GLU A CA 1
ATOM 3097 C C . GLU A 1 409 ? 2.780 -17.732 -26.758 1.00 85.19 409 GLU A C 1
ATOM 3099 O O . GLU A 1 409 ? 1.826 -17.283 -27.392 1.00 85.19 409 GLU A O 1
ATOM 3104 N N . ILE A 1 410 ? 3.002 -19.033 -26.646 1.00 86.31 410 ILE A N 1
ATOM 3105 C CA . ILE A 1 410 ? 2.213 -20.069 -27.301 1.00 86.31 410 ILE A CA 1
ATOM 3106 C C . ILE A 1 410 ? 1.716 -21.091 -26.288 1.00 86.31 410 ILE A C 1
ATOM 3108 O O . ILE A 1 410 ? 2.367 -21.361 -25.280 1.00 86.31 410 ILE A O 1
ATOM 3112 N N . SER A 1 411 ? 0.568 -21.695 -26.575 1.00 84.88 411 SER A N 1
ATOM 3113 C CA . SER A 1 411 ? 0.010 -22.777 -25.768 1.00 84.88 411 SER A CA 1
ATOM 3114 C C . SER A 1 411 ? -0.795 -23.761 -26.622 1.00 84.88 411 SER A C 1
ATOM 3116 O O . SER A 1 411 ? -1.342 -23.418 -27.676 1.00 84.88 411 SER A O 1
ATOM 3118 N N . ASN A 1 412 ? -0.869 -25.013 -26.169 1.00 88.31 412 ASN A N 1
ATOM 3119 C CA . ASN A 1 412 ? -1.746 -26.035 -26.746 1.00 88.31 412 ASN A CA 1
ATOM 3120 C C . ASN A 1 412 ? -3.030 -26.255 -25.934 1.00 88.31 412 ASN A C 1
ATOM 3122 O O . ASN A 1 412 ? -3.969 -26.842 -26.462 1.00 88.31 412 ASN A O 1
ATOM 3126 N N . ASP A 1 413 ? -3.088 -25.797 -24.683 1.00 81.44 413 ASP A N 1
ATOM 3127 C CA . ASP A 1 413 ? -4.216 -26.019 -23.766 1.00 81.44 413 ASP A CA 1
ATOM 3128 C C . ASP A 1 413 ? -4.871 -24.719 -23.268 1.00 81.44 413 ASP A C 1
ATOM 3130 O O . ASP A 1 413 ? -5.952 -24.760 -22.684 1.00 81.44 413 ASP A O 1
ATOM 3134 N N . GLY A 1 414 ? -4.252 -23.566 -23.534 1.00 78.44 414 GLY A N 1
ATOM 3135 C CA . GLY A 1 414 ? -4.707 -22.251 -23.084 1.00 78.44 414 GLY A CA 1
ATOM 3136 C C . GLY A 1 414 ? -4.360 -21.941 -21.624 1.00 78.44 414 GLY A C 1
ATOM 3137 O O . GLY A 1 414 ? -4.690 -20.856 -21.149 1.00 78.44 414 GLY A O 1
ATOM 3138 N N . THR A 1 415 ? -3.688 -22.855 -20.918 1.00 70.31 415 THR A N 1
ATOM 3139 C CA . THR A 1 415 ? -3.332 -22.723 -19.496 1.00 70.31 415 THR A CA 1
ATOM 3140 C C . THR A 1 415 ? -1.827 -22.723 -19.262 1.00 70.31 415 THR A C 1
ATOM 3142 O O . THR A 1 415 ? -1.333 -21.927 -18.469 1.00 70.31 415 THR A O 1
ATOM 3145 N N . THR A 1 416 ? -1.080 -23.577 -19.957 1.00 67.69 416 THR A N 1
ATOM 3146 C CA . THR A 1 416 ? 0.379 -23.646 -19.881 1.00 67.69 416 THR A CA 1
ATOM 3147 C C . THR A 1 416 ? 0.974 -22.926 -21.079 1.00 67.69 416 THR A C 1
ATOM 3149 O O . THR A 1 416 ? 0.709 -23.293 -22.225 1.00 67.69 416 THR A O 1
ATOM 3152 N N . TRP A 1 417 ? 1.771 -21.896 -20.809 1.00 75.69 417 TRP A N 1
ATOM 3153 C CA . TRP A 1 417 ? 2.329 -21.004 -21.820 1.00 75.69 417 TRP A CA 1
ATOM 3154 C C . TRP A 1 417 ? 3.835 -21.206 -21.952 1.00 75.69 417 TRP A C 1
ATOM 3156 O O . TRP A 1 417 ? 4.537 -21.439 -20.970 1.00 75.69 417 TRP A O 1
ATOM 3166 N N . THR A 1 418 ? 4.328 -21.133 -23.182 1.00 72.75 418 THR A N 1
ATOM 3167 C CA . THR A 1 418 ? 5.755 -21.138 -23.506 1.00 72.75 418 THR A CA 1
ATOM 3168 C C . THR A 1 418 ? 6.078 -19.850 -24.238 1.00 72.75 418 THR A C 1
ATOM 3170 O O . THR A 1 418 ? 5.364 -19.482 -25.170 1.00 72.75 418 THR A O 1
ATOM 3173 N N . VAL A 1 419 ? 7.143 -19.166 -23.830 1.00 75.00 419 VAL A N 1
ATOM 3174 C CA . VAL A 1 419 ? 7.616 -17.969 -24.529 1.00 75.00 419 VAL A CA 1
ATOM 3175 C C . VAL A 1 419 ? 8.160 -18.378 -25.894 1.00 75.00 419 VAL A C 1
ATOM 3177 O O . VAL A 1 419 ? 9.018 -19.250 -25.986 1.00 75.00 419 VAL A O 1
ATOM 3180 N N . LEU A 1 420 ? 7.612 -17.777 -26.949 1.00 76.31 420 LEU A N 1
ATOM 3181 C CA . LEU A 1 420 ? 8.065 -17.943 -28.327 1.00 76.31 420 LEU A CA 1
ATOM 3182 C C . LEU A 1 420 ? 9.025 -16.822 -28.717 1.00 76.31 420 LEU A C 1
ATOM 3184 O O . LEU A 1 420 ? 9.991 -17.078 -29.419 1.00 76.31 420 LEU A O 1
ATOM 3188 N N . ASP A 1 421 ? 8.756 -15.588 -28.292 1.00 77.75 421 ASP A N 1
ATOM 3189 C CA . ASP A 1 421 ? 9.626 -14.454 -28.590 1.00 77.75 421 ASP A CA 1
ATOM 3190 C C . ASP A 1 421 ? 9.510 -13.354 -27.526 1.00 77.75 421 ASP A C 1
ATOM 3192 O O . ASP A 1 421 ? 8.429 -13.107 -26.988 1.00 77.75 421 ASP A O 1
ATOM 3196 N N . TYR A 1 422 ? 10.617 -12.660 -27.269 1.00 72.81 422 TYR A N 1
ATOM 3197 C CA . TYR A 1 422 ? 10.678 -11.438 -26.473 1.00 72.81 422 TYR A CA 1
ATOM 3198 C C . TYR A 1 422 ? 11.240 -10.304 -27.343 1.00 72.81 422 TYR A C 1
ATOM 3200 O O . TYR A 1 422 ? 12.455 -10.124 -27.487 1.00 72.81 422 TYR A O 1
ATOM 3208 N N . VAL A 1 423 ? 10.338 -9.534 -27.955 1.00 71.81 423 VAL A N 1
ATOM 3209 C CA . VAL A 1 423 ? 10.677 -8.358 -28.764 1.00 71.81 423 VAL A CA 1
ATOM 3210 C C . VAL A 1 423 ? 10.948 -7.200 -27.811 1.00 71.81 423 VAL A C 1
ATOM 3212 O O . VAL A 1 423 ? 10.047 -6.481 -27.399 1.00 71.81 423 VAL A O 1
ATOM 3215 N N . GLY A 1 424 ? 12.208 -7.093 -27.411 1.00 57.91 424 GLY A N 1
ATOM 3216 C CA . GLY A 1 424 ? 12.686 -6.259 -26.306 1.00 57.91 424 GLY A CA 1
ATOM 3217 C C . GLY A 1 424 ? 14.028 -6.746 -25.758 1.00 57.91 424 GLY A C 1
ATOM 3218 O O . GLY A 1 424 ? 14.681 -6.031 -25.003 1.00 57.91 424 GLY A O 1
ATOM 3219 N N . SER A 1 425 ? 14.445 -7.964 -26.129 1.00 54.00 425 SER A N 1
ATOM 3220 C CA . SER A 1 425 ? 15.717 -8.565 -25.712 1.00 54.00 425 SER A CA 1
ATOM 3221 C C . SER A 1 425 ? 16.882 -7.671 -26.138 1.00 54.00 425 SER A C 1
ATOM 3223 O O . SER A 1 425 ? 16.848 -7.089 -27.227 1.00 54.00 425 SER A O 1
ATOM 3225 N N . GLY A 1 426 ? 17.866 -7.487 -25.253 1.00 49.34 426 GLY A N 1
ATOM 3226 C CA . GLY A 1 426 ? 18.948 -6.519 -25.457 1.00 49.34 426 GLY A CA 1
ATOM 3227 C C . GLY A 1 426 ? 18.470 -5.080 -25.704 1.00 49.34 426 GLY A C 1
ATOM 3228 O O . GLY A 1 426 ? 19.205 -4.283 -26.278 1.00 49.34 426 GLY A O 1
ATOM 3229 N N . GLY A 1 427 ? 17.246 -4.709 -25.290 1.00 50.53 427 GLY A N 1
ATOM 3230 C CA . GLY A 1 427 ? 16.687 -3.347 -25.431 1.00 50.53 427 GLY A CA 1
ATOM 3231 C C . GLY A 1 427 ? 16.367 -2.959 -26.843 1.00 50.53 427 GLY A C 1
ATOM 3232 O O . GLY A 1 427 ? 16.243 -1.776 -27.147 1.00 50.53 427 GLY A O 1
ATOM 3233 N N . PHE A 1 428 ? 16.225 -3.959 -27.698 1.00 59.88 428 PHE A N 1
ATOM 3234 C CA . PHE A 1 428 ? 15.711 -3.767 -29.025 1.00 59.88 428 PHE A CA 1
ATOM 3235 C C . PHE A 1 428 ? 14.330 -3.101 -28.943 1.00 59.88 428 PHE A C 1
ATOM 3237 O O . PHE A 1 428 ? 13.398 -3.637 -28.341 1.00 59.88 428 PHE A O 1
ATOM 3244 N N . VAL A 1 429 ? 14.208 -1.914 -29.530 1.00 63.25 429 VAL A N 1
ATOM 3245 C CA . VAL A 1 429 ? 12.937 -1.207 -29.698 1.00 63.25 429 VAL A CA 1
ATOM 3246 C C . VAL A 1 429 ? 12.507 -1.428 -31.138 1.00 63.25 429 VAL A C 1
ATOM 3248 O O . VAL A 1 429 ? 13.194 -1.003 -32.067 1.00 63.25 429 VAL A O 1
ATOM 3251 N N . TYR A 1 430 ? 11.387 -2.119 -31.343 1.00 77.31 430 TYR A N 1
ATOM 3252 C CA . TYR A 1 430 ? 10.887 -2.344 -32.690 1.00 77.31 430 TYR A CA 1
ATOM 3253 C C . TYR A 1 430 ? 10.414 -1.008 -33.285 1.00 77.31 430 TYR A C 1
ATOM 3255 O O . TYR A 1 430 ? 9.578 -0.330 -32.675 1.00 77.31 430 TYR A O 1
ATOM 3263 N N . PRO A 1 431 ? 10.889 -0.620 -34.482 1.00 72.88 431 PRO A N 1
ATOM 3264 C CA . PRO A 1 431 ? 10.466 0.604 -35.145 1.00 72.88 431 PRO A CA 1
ATOM 3265 C C . PRO A 1 431 ? 9.071 0.405 -35.745 1.00 72.88 431 PRO A C 1
ATOM 3267 O O . PRO A 1 431 ? 8.898 0.218 -36.947 1.00 72.88 431 PRO A O 1
ATOM 3270 N N . THR A 1 432 ? 8.039 0.418 -34.903 1.00 82.88 432 THR A N 1
ATOM 3271 C CA . THR A 1 432 ? 6.652 0.322 -35.367 1.00 82.88 432 THR A CA 1
ATOM 3272 C C . THR A 1 432 ? 6.368 1.483 -36.336 1.00 82.88 432 THR A C 1
ATOM 3274 O O . THR A 1 432 ? 6.877 2.588 -36.108 1.00 82.88 432 THR A O 1
ATOM 3277 N N . PRO A 1 433 ? 5.587 1.309 -37.419 1.00 79.94 433 PRO A N 1
ATOM 3278 C CA . PRO A 1 433 ? 5.315 2.403 -38.353 1.00 79.94 433 PRO A CA 1
ATOM 3279 C C . PRO A 1 433 ? 4.640 3.606 -37.676 1.00 79.94 433 PRO A C 1
ATOM 3281 O O . PRO A 1 433 ? 3.748 3.436 -36.855 1.00 79.94 433 PRO A O 1
ATOM 3284 N N . GLU A 1 434 ? 5.031 4.834 -38.019 1.00 76.19 434 GLU A N 1
ATOM 3285 C CA . GLU A 1 434 ? 4.301 6.045 -37.585 1.00 76.19 434 GLU A CA 1
ATOM 3286 C C . GLU A 1 434 ? 3.136 6.389 -38.516 1.00 76.19 434 GLU A C 1
ATOM 3288 O O . GLU A 1 434 ? 2.179 7.061 -38.124 1.00 76.19 434 GLU A O 1
ATOM 3293 N N . ALA A 1 435 ? 3.200 5.914 -39.764 1.00 80.06 435 ALA A N 1
ATOM 3294 C CA . ALA A 1 435 ? 2.069 5.966 -40.670 1.00 80.06 435 ALA A CA 1
ATOM 3295 C C . ALA A 1 435 ? 0.914 5.152 -40.074 1.00 80.06 435 ALA A C 1
ATOM 3297 O O . ALA A 1 435 ? 1.101 4.057 -39.541 1.00 80.06 435 ALA A O 1
ATOM 3298 N N . ARG A 1 436 ? -0.293 5.714 -40.133 1.00 90.44 436 ARG A N 1
ATOM 3299 C CA . ARG A 1 436 ? -1.491 5.116 -39.537 1.00 90.44 436 ARG A CA 1
ATOM 3300 C C . ARG A 1 436 ? -2.173 4.158 -40.502 1.00 90.44 436 ARG A C 1
ATOM 3302 O O . ARG A 1 436 ? -2.033 4.314 -41.717 1.00 90.44 436 ARG A O 1
ATOM 3309 N N . ASN A 1 437 ? -2.901 3.178 -39.972 1.00 88.38 437 ASN A N 1
ATOM 3310 C CA . ASN A 1 437 ? -3.485 2.073 -40.742 1.00 88.38 437 ASN A CA 1
ATOM 3311 C C . ASN A 1 437 ? -2.421 1.330 -41.576 1.00 88.38 437 ASN A C 1
ATOM 3313 O O . ASN A 1 437 ? -2.657 0.970 -42.732 1.00 88.38 437 ASN A O 1
ATOM 3317 N N . THR A 1 438 ? -1.212 1.186 -41.023 1.00 89.94 438 THR A N 1
ATOM 3318 C CA . THR A 1 438 ? -0.037 0.645 -41.723 1.00 89.94 438 THR A CA 1
ATOM 3319 C C . THR A 1 438 ? 0.462 -0.617 -41.026 1.00 89.94 438 THR A C 1
ATOM 3321 O O . THR A 1 438 ? 0.615 -0.637 -39.807 1.00 89.94 438 THR A O 1
ATOM 3324 N N . ALA A 1 439 ? 0.691 -1.678 -41.805 1.00 89.75 439 ALA A N 1
ATOM 3325 C CA . ALA A 1 439 ? 1.193 -2.954 -41.303 1.00 89.75 439 ALA A CA 1
ATOM 3326 C C . ALA A 1 439 ? 2.686 -2.875 -40.960 1.00 89.75 439 ALA A C 1
ATOM 3328 O O . ALA A 1 439 ? 3.453 -2.220 -41.663 1.00 89.75 439 ALA A O 1
ATOM 3329 N N . THR A 1 440 ? 3.108 -3.607 -39.932 1.00 85.38 440 THR A N 1
ATOM 3330 C CA . THR A 1 440 ? 4.512 -3.706 -39.490 1.00 85.38 440 THR A CA 1
ATOM 3331 C C . THR A 1 440 ? 5.433 -4.458 -40.449 1.00 85.38 440 THR A C 1
ATOM 3333 O O . THR A 1 440 ? 6.640 -4.459 -40.231 1.00 85.38 440 THR A O 1
ATOM 3336 N N . GLY A 1 441 ? 4.881 -5.141 -41.456 1.00 84.12 441 GLY A N 1
ATOM 3337 C CA . GLY A 1 441 ? 5.580 -6.213 -42.168 1.00 84.12 441 GLY A CA 1
ATOM 3338 C C . GLY A 1 441 ? 5.559 -7.526 -41.377 1.00 84.12 441 GLY A C 1
ATOM 3339 O O . GLY A 1 441 ? 5.181 -7.551 -40.203 1.00 84.12 441 GLY A O 1
ATOM 3340 N N . LYS A 1 442 ? 5.932 -8.633 -42.033 1.00 87.56 442 LYS A N 1
ATOM 3341 C CA . LYS A 1 442 ? 5.828 -9.999 -41.484 1.00 87.56 442 LYS A CA 1
ATOM 3342 C C . LYS A 1 442 ? 6.999 -10.340 -40.572 1.00 87.56 442 LYS A C 1
ATOM 3344 O O . LYS A 1 442 ? 8.026 -10.838 -41.031 1.00 87.56 442 LYS A O 1
ATOM 3349 N N . ILE A 1 443 ? 6.825 -10.078 -39.289 1.00 87.81 443 ILE A N 1
ATOM 3350 C CA . ILE A 1 443 ? 7.798 -10.328 -38.231 1.00 87.81 443 ILE A CA 1
ATOM 3351 C C . ILE A 1 443 ? 8.000 -11.835 -38.083 1.00 87.81 443 ILE A C 1
ATOM 3353 O O . ILE A 1 443 ? 7.042 -12.573 -37.846 1.00 87.81 443 ILE A O 1
ATOM 3357 N N . LYS A 1 444 ? 9.239 -12.293 -38.279 1.00 85.81 444 LYS A N 1
ATOM 3358 C CA . LYS A 1 444 ? 9.628 -13.708 -38.208 1.00 85.81 444 LYS A CA 1
ATOM 3359 C C . LYS A 1 444 ? 9.849 -14.148 -36.761 1.00 85.81 444 LYS A C 1
ATOM 3361 O O . LYS A 1 444 ? 10.324 -13.357 -35.951 1.00 85.81 444 LYS A O 1
ATOM 3366 N N . PHE A 1 445 ? 9.522 -15.404 -36.449 1.00 81.88 445 PHE A N 1
ATOM 3367 C CA . PHE A 1 445 ? 9.798 -15.978 -35.128 1.00 81.88 445 PHE A CA 1
ATOM 3368 C C . PHE A 1 445 ? 11.218 -16.555 -35.034 1.00 81.88 445 PHE A C 1
ATOM 3370 O O . PHE A 1 445 ? 11.751 -17.025 -36.045 1.00 81.88 445 PHE A O 1
ATOM 3377 N N . PRO A 1 446 ? 11.821 -16.561 -33.834 1.00 77.12 446 PRO A N 1
ATOM 3378 C CA . PRO A 1 446 ? 12.932 -17.454 -33.522 1.00 77.12 446 PRO A CA 1
ATOM 3379 C C . PRO A 1 446 ? 12.432 -18.903 -33.329 1.00 77.12 446 PRO A C 1
ATOM 3381 O O . PRO A 1 446 ? 11.228 -19.147 -33.197 1.00 77.12 446 PRO A O 1
ATOM 3384 N N . ASP A 1 447 ? 13.335 -19.883 -33.316 1.00 65.00 447 ASP A N 1
ATOM 3385 C CA . ASP A 1 447 ? 13.022 -21.279 -33.020 1.00 65.00 447 ASP A CA 1
ATOM 3386 C C . ASP A 1 447 ? 12.611 -21.392 -31.550 1.00 65.00 447 ASP A C 1
ATOM 3388 O O . ASP A 1 447 ? 13.420 -21.121 -30.665 1.00 65.00 447 ASP A O 1
ATOM 3392 N N . PRO A 1 448 ? 11.389 -21.859 -31.239 1.00 52.34 448 PRO A N 1
ATOM 3393 C CA . PRO A 1 448 ? 10.987 -22.087 -29.853 1.00 52.34 448 PRO A CA 1
ATOM 3394 C C . PRO A 1 448 ? 11.847 -23.153 -29.146 1.00 52.34 448 PRO A C 1
ATOM 3396 O O . PRO A 1 448 ? 11.779 -23.282 -27.925 1.00 52.34 448 PRO A O 1
ATOM 3399 N N . THR A 1 449 ? 12.629 -23.943 -29.893 1.00 46.84 449 THR A N 1
ATOM 3400 C CA . THR A 1 449 ? 13.630 -24.891 -29.380 1.00 46.84 449 THR A CA 1
ATOM 3401 C C . THR A 1 449 ? 15.075 -24.424 -29.541 1.00 46.84 449 THR A C 1
ATOM 3403 O O . THR A 1 449 ? 15.939 -24.931 -28.822 1.00 46.84 449 THR A O 1
ATOM 3406 N N . ALA A 1 450 ? 15.344 -23.436 -30.400 1.00 43.91 450 ALA A N 1
ATOM 3407 C CA . ALA A 1 450 ? 16.592 -22.686 -30.361 1.00 43.91 450 ALA A CA 1
ATOM 3408 C C . ALA A 1 450 ? 16.362 -21.448 -29.499 1.00 43.91 450 ALA A C 1
ATOM 3410 O O . ALA A 1 450 ? 16.148 -20.332 -29.966 1.00 43.91 450 ALA A O 1
ATOM 3411 N N . SER A 1 451 ? 16.483 -21.667 -28.190 1.00 38.62 451 SER A N 1
ATOM 3412 C CA . SER A 1 451 ? 16.977 -20.604 -27.325 1.00 38.62 451 SER A CA 1
ATOM 3413 C C . SER A 1 451 ? 18.179 -19.964 -28.032 1.00 38.62 451 SER A C 1
ATOM 3415 O O . SER A 1 451 ? 19.079 -20.655 -28.515 1.00 38.62 451 SER A O 1
ATOM 3417 N N . THR A 1 452 ? 18.094 -18.652 -28.191 1.00 40.81 452 THR A N 1
ATOM 3418 C CA . THR A 1 452 ? 18.991 -17.760 -28.925 1.00 40.81 452 THR A CA 1
ATOM 3419 C C . THR A 1 452 ? 20.446 -17.984 -28.543 1.00 40.81 452 THR A C 1
ATOM 3421 O O . THR A 1 452 ? 20.837 -17.604 -27.445 1.00 40.81 452 THR A O 1
ATOM 3424 N N . SER A 1 453 ? 21.252 -18.579 -29.433 1.00 45.00 453 SER A N 1
ATOM 3425 C CA . SER A 1 453 ? 22.563 -19.159 -29.088 1.00 45.00 453 SER A CA 1
ATOM 3426 C C . SER A 1 453 ? 22.435 -20.216 -27.978 1.00 45.00 453 SER A C 1
ATOM 3428 O O . SER A 1 453 ? 21.567 -20.142 -27.116 1.00 45.00 453 SER A O 1
ATOM 3430 N N . THR A 1 454 ? 23.274 -21.251 -27.953 1.00 54.19 454 THR A N 1
ATOM 3431 C CA . THR A 1 454 ? 23.438 -21.966 -26.678 1.00 54.19 454 THR A CA 1
ATOM 3432 C C . THR A 1 454 ? 23.779 -20.903 -25.635 1.00 54.19 454 THR A C 1
ATOM 3434 O O . THR A 1 454 ? 24.793 -20.231 -25.850 1.00 54.19 454 THR A O 1
ATOM 3437 N N . PRO A 1 455 ? 22.946 -20.696 -24.591 1.00 62.69 455 PRO A N 1
ATOM 3438 C CA . PRO A 1 455 ? 23.249 -19.717 -23.564 1.00 62.69 455 PRO A CA 1
ATOM 3439 C C . PRO A 1 455 ? 24.668 -19.970 -23.098 1.00 62.69 455 PRO A C 1
ATOM 3441 O O . PRO A 1 455 ? 25.062 -21.134 -22.958 1.00 62.69 455 PRO A O 1
ATOM 3444 N N . ILE A 1 456 ? 25.438 -18.913 -22.883 1.00 74.56 456 ILE A N 1
ATOM 3445 C CA . ILE A 1 456 ? 26.739 -19.079 -22.250 1.00 74.56 456 ILE A CA 1
ATOM 3446 C C . ILE A 1 456 ? 26.435 -19.564 -20.834 1.00 74.56 456 ILE A C 1
ATOM 3448 O O . ILE A 1 456 ? 25.947 -18.803 -19.998 1.00 74.56 456 ILE A O 1
ATOM 3452 N N . VAL A 1 457 ? 26.615 -20.865 -20.607 1.00 78.19 457 VAL A N 1
ATOM 3453 C CA . VAL A 1 457 ? 26.428 -21.493 -19.303 1.00 78.19 457 VAL A CA 1
ATOM 3454 C C . VAL A 1 457 ? 27.635 -21.146 -18.453 1.00 78.19 457 VAL A C 1
ATOM 3456 O O . VAL A 1 457 ? 28.766 -21.496 -18.772 1.00 78.19 457 VAL A O 1
ATOM 3459 N N . TRP A 1 458 ? 27.419 -20.449 -17.354 1.00 78.56 458 TRP A N 1
ATOM 3460 C CA . TRP A 1 458 ? 28.508 -20.174 -16.438 1.00 78.56 458 TRP A CA 1
ATOM 3461 C C . TRP A 1 458 ? 29.012 -21.478 -15.813 1.00 78.56 458 TRP A C 1
ATOM 3463 O O . TRP A 1 458 ? 28.244 -22.156 -15.143 1.00 78.56 458 TRP A O 1
ATOM 3473 N N . GLU A 1 459 ? 30.285 -21.841 -15.993 1.00 72.44 459 GLU A N 1
ATOM 3474 C CA . GLU A 1 459 ? 30.852 -23.056 -15.373 1.00 72.44 459 GLU A CA 1
ATOM 3475 C C . GLU A 1 459 ? 31.798 -22.763 -14.194 1.00 72.44 459 GLU A C 1
ATOM 3477 O O . GLU A 1 459 ? 31.970 -23.623 -13.330 1.00 72.44 459 GLU A O 1
ATOM 3482 N N . GLY A 1 460 ? 32.360 -21.549 -14.084 1.00 65.25 460 GLY A N 1
ATOM 3483 C CA . GLY A 1 460 ? 33.170 -21.140 -12.926 1.00 65.25 460 GLY A CA 1
ATOM 3484 C C . GLY A 1 460 ? 34.661 -21.509 -12.954 1.00 65.25 460 GLY A C 1
ATOM 3485 O O . GLY A 1 460 ? 35.287 -21.558 -11.897 1.00 65.25 460 GLY A O 1
ATOM 3486 N N . THR A 1 461 ? 35.257 -21.761 -14.126 1.00 56.12 461 THR A N 1
ATOM 3487 C CA . THR A 1 461 ? 36.592 -22.397 -14.259 1.00 56.12 461 THR A CA 1
ATOM 3488 C C . THR A 1 461 ? 37.810 -21.464 -14.159 1.00 56.12 461 THR A C 1
ATOM 3490 O O . THR A 1 461 ? 38.942 -21.944 -14.134 1.00 56.12 461 THR A O 1
ATOM 3493 N N . GLY A 1 462 ? 37.606 -20.151 -14.018 1.00 54.53 462 GLY A N 1
ATOM 3494 C CA . GLY A 1 462 ? 38.600 -19.218 -13.484 1.00 54.53 462 GLY A CA 1
ATOM 3495 C C . GLY A 1 462 ? 39.930 -19.082 -14.234 1.00 54.53 462 GLY A C 1
ATOM 3496 O O . GLY A 1 462 ? 40.955 -19.297 -13.603 1.00 54.53 462 GLY A O 1
ATOM 3497 N N . GLU A 1 463 ? 39.945 -18.600 -15.486 1.00 49.44 463 GLU A N 1
ATOM 3498 C CA . GLU A 1 463 ? 41.058 -17.785 -16.019 1.00 49.44 463 GLU A CA 1
ATOM 3499 C C . GLU A 1 463 ? 40.555 -16.700 -17.012 1.00 49.44 463 GLU A C 1
ATOM 3501 O O . GLU A 1 463 ? 40.385 -16.927 -18.202 1.00 49.44 463 GLU A O 1
ATOM 3506 N N . THR A 1 464 ? 40.412 -15.459 -16.524 1.00 47.72 464 THR A N 1
ATOM 3507 C CA . THR A 1 464 ? 40.496 -14.178 -17.279 1.00 47.72 464 THR A CA 1
ATOM 3508 C C . THR A 1 464 ? 39.385 -13.714 -18.250 1.00 47.72 464 THR A C 1
ATOM 3510 O O . THR A 1 464 ? 39.602 -12.694 -18.903 1.00 47.72 464 THR A O 1
ATOM 3513 N N . ALA A 1 465 ? 38.198 -14.328 -18.320 1.00 47.16 465 ALA A N 1
ATOM 3514 C CA . ALA A 1 465 ? 37.069 -13.781 -19.100 1.00 47.16 465 ALA A CA 1
ATOM 3515 C C . ALA A 1 465 ? 35.788 -13.625 -18.252 1.00 47.16 465 ALA A C 1
ATOM 3517 O O . ALA A 1 465 ? 35.502 -14.511 -17.439 1.00 47.16 465 ALA A O 1
ATOM 3518 N N . PRO A 1 466 ? 35.007 -12.534 -18.420 1.00 53.22 466 PRO A N 1
ATOM 3519 C CA . PRO A 1 466 ? 33.716 -12.404 -17.765 1.00 53.22 466 PRO A CA 1
ATOM 3520 C C . PRO A 1 466 ? 32.764 -13.397 -18.437 1.00 53.22 466 PRO A C 1
ATOM 3522 O O . PRO A 1 466 ? 32.381 -13.194 -19.576 1.00 53.22 466 PRO A O 1
ATOM 3525 N N . TRP A 1 467 ? 32.425 -14.476 -17.732 1.00 56.78 467 TRP A N 1
ATOM 3526 C CA . TRP A 1 467 ? 31.356 -15.428 -18.067 1.00 56.78 467 TRP A CA 1
ATOM 3527 C C . TRP A 1 467 ? 31.700 -16.365 -19.245 1.00 56.78 467 TRP A C 1
ATOM 3529 O O . TRP A 1 467 ? 31.554 -16.010 -20.408 1.00 56.78 467 TRP A O 1
ATOM 3539 N N . ASP A 1 468 ? 32.180 -17.577 -18.941 1.00 53.09 468 ASP A N 1
ATOM 3540 C CA . ASP A 1 468 ? 32.721 -18.526 -19.930 1.00 53.09 468 ASP A CA 1
ATOM 3541 C C . ASP A 1 468 ? 32.119 -19.939 -19.773 1.00 53.09 468 ASP A C 1
ATOM 3543 O O . ASP A 1 468 ? 32.050 -20.471 -18.659 1.00 53.09 468 ASP A O 1
ATOM 3547 N N . THR A 1 469 ? 31.738 -20.543 -20.905 1.00 48.00 469 THR A N 1
ATOM 3548 C CA . THR A 1 469 ? 31.761 -22.004 -21.125 1.00 48.00 469 THR A CA 1
ATOM 3549 C C . THR A 1 469 ? 33.064 -22.292 -21.849 1.00 48.00 469 THR A C 1
ATOM 3551 O O . THR A 1 469 ? 33.227 -21.677 -22.888 1.00 48.00 469 THR A O 1
ATOM 3554 N N . PHE A 1 470 ? 33.898 -23.240 -21.406 1.00 48.03 470 PHE A N 1
ATOM 3555 C CA . PHE A 1 470 ? 35.263 -23.620 -21.868 1.00 48.03 470 PHE A CA 1
ATOM 3556 C C . PHE A 1 470 ? 35.726 -23.354 -23.341 1.00 48.03 470 PHE A C 1
ATOM 3558 O O . PHE A 1 470 ? 36.924 -23.427 -23.610 1.00 48.03 470 PHE A O 1
ATOM 3565 N N . ASP A 1 471 ? 34.826 -23.080 -24.293 1.00 49.97 471 ASP A N 1
ATOM 3566 C CA . ASP A 1 471 ? 35.045 -22.800 -25.715 1.00 49.97 471 ASP A CA 1
ATOM 3567 C C . ASP A 1 471 ? 34.392 -21.487 -26.265 1.00 49.97 471 ASP A C 1
ATOM 3569 O O . ASP A 1 471 ? 34.549 -21.214 -27.461 1.00 49.97 471 ASP A O 1
ATOM 3573 N N . VAL A 1 472 ? 33.676 -20.658 -25.476 1.00 58.09 472 VAL A N 1
ATOM 3574 C CA . VAL A 1 472 ? 32.943 -19.454 -25.962 1.00 58.09 472 VAL A CA 1
ATOM 3575 C C . VAL A 1 472 ? 33.118 -18.238 -25.042 1.00 58.09 472 VAL A C 1
ATOM 3577 O O . VAL A 1 472 ? 32.508 -18.146 -23.983 1.00 58.09 472 VAL A O 1
ATOM 3580 N N . ALA A 1 473 ? 33.874 -17.243 -25.519 1.00 63.53 473 ALA A N 1
ATOM 3581 C CA . ALA A 1 473 ? 34.009 -15.955 -24.844 1.00 63.53 473 ALA A CA 1
ATOM 3582 C C . ALA A 1 473 ? 32.708 -15.135 -24.912 1.00 63.53 473 ALA A C 1
ATOM 3584 O O . ALA A 1 473 ? 32.109 -15.008 -25.983 1.00 63.53 473 ALA A O 1
ATOM 3585 N N . TYR A 1 474 ? 32.320 -14.530 -23.788 1.00 69.94 474 TYR A N 1
ATOM 3586 C CA . TYR A 1 474 ? 31.213 -13.580 -23.709 1.00 69.94 474 TYR A CA 1
ATOM 3587 C C . TYR A 1 474 ? 31.390 -12.369 -24.638 1.00 69.94 474 TYR A C 1
ATOM 3589 O O . TYR A 1 474 ? 32.476 -11.793 -24.757 1.00 69.94 474 TYR A O 1
ATOM 3597 N N . THR A 1 475 ? 30.276 -11.946 -25.235 1.00 67.75 475 THR A N 1
ATOM 3598 C CA . THR A 1 475 ? 30.114 -10.676 -25.948 1.00 67.75 475 THR A CA 1
ATOM 3599 C C . THR A 1 475 ? 28.783 -10.045 -25.556 1.00 67.75 475 THR A C 1
ATOM 3601 O O . THR A 1 475 ? 27.808 -10.766 -25.333 1.00 67.75 475 THR A O 1
ATOM 3604 N N . ASP A 1 476 ? 28.715 -8.714 -25.525 1.00 62.44 476 ASP A N 1
ATOM 3605 C CA . ASP A 1 476 ? 27.461 -8.004 -25.253 1.00 62.44 476 ASP A CA 1
ATOM 3606 C C . ASP A 1 476 ? 26.336 -8.431 -26.207 1.00 62.44 476 ASP A C 1
ATOM 3608 O O . ASP A 1 476 ? 26.570 -8.778 -27.367 1.00 62.44 476 ASP A O 1
ATOM 3612 N N . GLY A 1 477 ? 25.111 -8.464 -25.682 1.00 56.06 477 GLY A N 1
ATOM 3613 C CA . GLY A 1 477 ? 23.937 -9.024 -26.354 1.00 56.06 477 GLY A CA 1
ATOM 3614 C C . GLY A 1 477 ? 23.776 -10.546 -26.227 1.00 56.06 477 GLY A C 1
ATOM 3615 O O . GLY A 1 477 ? 22.727 -11.062 -26.610 1.00 56.06 477 GLY A O 1
ATOM 3616 N N . ALA A 1 478 ? 24.744 -11.279 -25.661 1.00 63.25 478 ALA A N 1
ATOM 3617 C CA . ALA A 1 478 ? 24.616 -12.724 -25.440 1.00 63.25 478 ALA A CA 1
ATOM 3618 C C . ALA A 1 478 ? 23.622 -13.071 -24.314 1.00 63.25 478 ALA A C 1
ATOM 3620 O O . ALA A 1 478 ? 23.520 -12.350 -23.318 1.00 63.25 478 ALA A O 1
ATOM 3621 N N . THR A 1 479 ? 22.926 -14.205 -24.447 1.00 74.00 479 THR A N 1
ATOM 3622 C CA . THR A 1 479 ? 22.141 -14.805 -23.355 1.00 74.00 479 THR A CA 1
ATOM 3623 C C . THR A 1 479 ? 23.055 -15.617 -22.446 1.00 74.00 479 THR A C 1
ATOM 3625 O O . THR A 1 479 ? 23.849 -16.433 -22.920 1.00 74.00 479 THR A O 1
ATOM 3628 N N . VAL A 1 480 ? 22.925 -15.430 -21.135 1.00 80.56 480 VAL A N 1
ATOM 3629 C CA . VAL A 1 480 ? 23.797 -16.060 -20.136 1.00 80.56 480 VAL A CA 1
ATOM 3630 C C . VAL A 1 480 ? 22.949 -16.859 -19.155 1.00 80.56 480 VAL A C 1
ATOM 3632 O O . VAL A 1 480 ? 21.954 -16.354 -18.634 1.00 80.56 480 VAL A O 1
ATOM 3635 N N . LEU A 1 481 ? 23.339 -18.112 -18.915 1.00 83.31 481 LEU A N 1
ATOM 3636 C CA . LEU A 1 481 ? 22.640 -19.048 -18.037 1.00 83.31 481 LEU A CA 1
ATOM 3637 C C . LEU A 1 481 ? 23.516 -19.428 -16.840 1.00 83.31 481 LEU A C 1
ATOM 3639 O O . LEU A 1 481 ? 24.628 -19.924 -16.991 1.00 83.31 481 LEU A O 1
ATOM 3643 N N . PHE A 1 482 ? 22.961 -19.279 -15.648 1.00 87.62 482 PHE A N 1
ATOM 3644 C CA . PHE A 1 482 ? 23.508 -19.768 -14.392 1.00 87.62 482 PHE A CA 1
ATOM 3645 C C . PHE A 1 482 ? 22.594 -20.882 -13.887 1.00 87.62 482 PHE A C 1
ATOM 3647 O O . PHE A 1 482 ? 21.431 -20.626 -13.585 1.00 87.62 482 PHE A O 1
ATOM 3654 N N . ASP A 1 483 ? 23.067 -22.123 -13.810 1.00 87.38 483 ASP A N 1
ATOM 3655 C CA . ASP A 1 483 ? 22.241 -23.257 -13.383 1.00 87.38 483 ASP A CA 1
ATOM 3656 C C . ASP A 1 483 ? 22.933 -24.115 -12.318 1.00 87.38 483 ASP A C 1
ATOM 3658 O O . ASP A 1 483 ? 24.054 -23.853 -11.902 1.00 87.38 483 ASP A O 1
ATOM 3662 N N . ASP A 1 484 ? 22.274 -25.152 -11.809 1.00 87.00 484 ASP A N 1
ATOM 3663 C CA . ASP A 1 484 ? 22.856 -25.985 -10.750 1.00 87.00 484 ASP A CA 1
ATOM 3664 C C . ASP A 1 484 ? 24.082 -26.821 -11.196 1.00 87.00 484 ASP A C 1
ATOM 3666 O O . ASP A 1 484 ? 24.703 -27.489 -10.357 1.00 87.00 484 ASP A O 1
ATOM 3670 N N . THR A 1 485 ? 24.475 -26.796 -12.475 1.00 85.31 485 THR A N 1
ATOM 3671 C CA . THR A 1 485 ? 25.651 -27.523 -12.982 1.00 85.31 485 THR A CA 1
ATOM 3672 C C . THR A 1 485 ? 26.972 -26.785 -12.751 1.00 85.31 485 THR A C 1
ATOM 3674 O O . THR A 1 485 ? 27.999 -27.453 -12.634 1.00 85.31 485 THR A O 1
ATOM 3677 N N . SER A 1 486 ? 26.954 -25.459 -12.563 1.00 82.94 486 SER A N 1
ATOM 3678 C CA . SER A 1 486 ? 28.160 -24.627 -12.404 1.00 82.94 486 SER A CA 1
ATOM 3679 C C . SER A 1 486 ? 28.988 -24.975 -11.161 1.00 82.94 486 SER A C 1
ATOM 3681 O O . SER A 1 486 ? 28.438 -25.289 -10.100 1.00 82.94 486 SER A O 1
ATOM 3683 N N . GLU A 1 487 ? 30.318 -24.874 -11.235 1.00 81.56 487 GLU A N 1
ATOM 3684 C CA . GLU A 1 487 ? 31.202 -25.148 -10.088 1.00 81.56 487 GLU A CA 1
ATOM 3685 C C . GLU A 1 487 ? 31.299 -23.966 -9.110 1.00 81.56 487 GLU A C 1
ATOM 3687 O O . GLU A 1 487 ? 31.460 -24.182 -7.906 1.00 81.56 487 GLU A O 1
ATOM 3692 N N . ALA A 1 488 ? 31.161 -22.731 -9.605 1.00 82.75 488 ALA A N 1
ATOM 3693 C CA . ALA A 1 488 ? 31.237 -21.506 -8.810 1.00 82.75 488 ALA A CA 1
ATOM 3694 C C . ALA A 1 488 ? 29.923 -20.722 -8.849 1.00 82.75 488 ALA A C 1
ATOM 3696 O O . ALA A 1 488 ? 29.396 -20.432 -9.921 1.00 82.75 488 ALA A O 1
ATOM 3697 N N . THR A 1 489 ? 29.433 -20.326 -7.674 1.00 87.56 489 THR A N 1
ATOM 3698 C CA . THR A 1 489 ? 28.158 -19.608 -7.539 1.00 87.56 489 THR A CA 1
ATOM 3699 C C . THR A 1 489 ? 28.306 -18.142 -7.134 1.00 87.56 489 THR A C 1
ATOM 3701 O O . THR A 1 489 ? 27.344 -17.388 -7.225 1.00 87.56 489 THR A O 1
ATOM 3704 N N . ALA A 1 490 ? 29.514 -17.719 -6.752 1.00 87.19 490 ALA A N 1
ATOM 3705 C CA . ALA A 1 490 ? 29.866 -16.312 -6.599 1.00 87.19 490 ALA A CA 1
ATOM 3706 C C . ALA A 1 490 ? 30.414 -15.783 -7.931 1.00 87.19 490 ALA A C 1
ATOM 3708 O O . ALA A 1 490 ? 31.489 -16.190 -8.379 1.00 87.19 490 ALA A O 1
ATOM 3709 N N . ILE A 1 491 ? 29.658 -14.901 -8.573 1.00 86.12 491 ILE A N 1
ATOM 3710 C CA . ILE A 1 491 ? 29.939 -14.354 -9.898 1.00 86.12 491 ILE A CA 1
ATOM 3711 C C . ILE A 1 491 ? 30.517 -12.953 -9.719 1.00 86.12 491 ILE A C 1
ATOM 3713 O O . ILE A 1 491 ? 29.831 -12.056 -9.234 1.00 86.12 491 ILE A O 1
ATOM 3717 N N . ASN A 1 492 ? 31.773 -12.757 -10.127 1.00 82.25 492 ASN A N 1
ATOM 3718 C CA . ASN A 1 492 ? 32.414 -11.444 -10.135 1.00 82.25 492 ASN A CA 1
ATOM 3719 C C . ASN A 1 492 ? 32.442 -10.871 -11.555 1.00 82.25 492 ASN A C 1
ATOM 3721 O O . ASN A 1 492 ? 33.021 -11.465 -12.463 1.00 82.25 492 ASN A O 1
ATOM 3725 N N . VAL A 1 493 ? 31.817 -9.715 -11.738 1.00 77.38 493 VAL A N 1
ATOM 3726 C CA . VAL A 1 493 ? 31.811 -8.943 -12.978 1.00 77.38 493 VAL A CA 1
ATOM 3727 C C . VAL A 1 493 ? 32.994 -7.976 -12.930 1.00 77.38 493 VAL A C 1
ATOM 3729 O O . VAL A 1 493 ? 32.923 -6.934 -12.288 1.00 77.38 493 VAL A O 1
ATOM 3732 N N . ASP A 1 494 ? 34.112 -8.339 -13.560 1.00 68.88 494 ASP A N 1
ATOM 3733 C CA . ASP A 1 494 ? 35.366 -7.561 -13.492 1.00 68.88 494 ASP A CA 1
ATOM 3734 C C . ASP A 1 494 ? 35.313 -6.224 -14.260 1.00 68.88 494 ASP A C 1
ATOM 3736 O O . ASP A 1 494 ? 36.101 -5.316 -13.989 1.00 68.88 494 ASP A O 1
ATOM 3740 N N . ALA A 1 495 ? 34.413 -6.121 -15.239 1.00 67.38 495 ALA A N 1
ATOM 3741 C CA . ALA A 1 495 ? 34.133 -4.926 -16.026 1.00 67.38 495 ALA A CA 1
ATOM 3742 C C . ALA A 1 495 ? 32.658 -4.931 -16.437 1.00 67.38 495 ALA A C 1
ATOM 3744 O O . ALA A 1 495 ? 32.079 -6.002 -16.594 1.00 67.38 495 ALA A O 1
ATOM 3745 N N . SER A 1 496 ? 32.065 -3.750 -16.616 1.00 65.75 496 SER A N 1
ATOM 3746 C CA . SER A 1 496 ? 30.673 -3.586 -17.042 1.00 65.75 496 SER A CA 1
ATOM 3747 C C . SER A 1 496 ? 30.349 -4.422 -18.285 1.00 65.75 496 SER A C 1
ATOM 3749 O O . SER A 1 496 ? 31.049 -4.321 -19.293 1.00 65.75 496 SER A O 1
ATOM 3751 N N . VAL A 1 497 ? 29.279 -5.216 -18.213 1.00 67.81 497 VAL A N 1
ATOM 3752 C CA . VAL A 1 497 ? 28.779 -6.064 -19.309 1.00 67.81 497 VAL A CA 1
ATOM 3753 C C . VAL A 1 497 ? 27.312 -5.749 -19.608 1.00 67.81 497 VAL A C 1
ATOM 3755 O O . VAL A 1 497 ? 26.557 -5.422 -18.689 1.00 67.81 497 VAL A O 1
ATOM 3758 N N . ALA A 1 498 ? 26.892 -5.869 -20.870 1.00 67.25 498 ALA A N 1
ATOM 3759 C CA . ALA A 1 498 ? 25.511 -5.670 -21.320 1.00 67.25 498 ALA A CA 1
ATOM 3760 C C . ALA A 1 498 ? 24.926 -6.923 -22.014 1.00 67.25 498 ALA A C 1
ATOM 3762 O O . ALA A 1 498 ? 24.869 -6.982 -23.247 1.00 67.25 498 ALA A O 1
ATOM 3763 N N . PRO A 1 499 ? 24.490 -7.945 -21.249 1.00 70.38 499 PRO A N 1
ATOM 3764 C CA . PRO A 1 499 ? 23.915 -9.165 -21.816 1.00 70.38 499 PRO A CA 1
ATOM 3765 C C . PRO A 1 499 ? 22.604 -8.899 -22.572 1.00 70.38 499 PRO A C 1
ATOM 3767 O O . PRO A 1 499 ? 21.928 -7.896 -22.350 1.00 70.38 499 PRO A O 1
ATOM 3770 N N . GLY A 1 500 ? 22.204 -9.819 -23.450 1.00 61.47 500 GLY A N 1
ATOM 3771 C CA . GLY A 1 500 ? 20.887 -9.782 -24.102 1.00 61.47 500 GLY A CA 1
ATOM 3772 C C . GLY A 1 500 ? 19.767 -10.303 -23.199 1.00 61.47 500 GLY A C 1
ATOM 3773 O O . GLY A 1 500 ? 18.644 -9.792 -23.234 1.00 61.47 500 GLY A O 1
ATOM 3774 N N . GLU A 1 501 ? 20.087 -11.297 -22.366 1.00 72.50 501 GLU A N 1
ATOM 3775 C CA . GLU A 1 501 ? 19.220 -11.888 -21.343 1.00 72.50 501 GLU A CA 1
ATOM 3776 C C . GLU A 1 501 ? 20.064 -12.634 -20.298 1.00 72.50 501 GLU A C 1
ATOM 3778 O O . GLU A 1 501 ? 21.112 -13.200 -20.614 1.00 72.50 501 GLU A O 1
ATOM 3783 N N . ILE A 1 502 ? 19.608 -12.637 -19.048 1.00 84.00 502 ILE A N 1
ATOM 3784 C CA . ILE A 1 502 ? 20.293 -13.262 -17.917 1.00 84.00 502 ILE A CA 1
ATOM 3785 C C . ILE A 1 502 ? 19.320 -14.212 -17.235 1.00 84.00 502 ILE A C 1
ATOM 3787 O O . ILE A 1 502 ? 18.257 -13.791 -16.783 1.00 84.00 502 ILE A O 1
ATOM 3791 N N . ILE A 1 503 ? 19.680 -15.488 -17.136 1.00 84.38 503 ILE A N 1
ATOM 3792 C CA . ILE A 1 503 ? 18.809 -16.530 -16.594 1.00 84.38 503 ILE A CA 1
ATOM 3793 C C . ILE A 1 503 ? 19.514 -17.224 -15.434 1.00 84.38 503 ILE A C 1
ATOM 3795 O O . ILE A 1 503 ? 20.603 -17.764 -15.594 1.00 84.38 503 ILE A O 1
ATOM 3799 N N . PHE A 1 504 ? 18.856 -17.277 -14.282 1.00 90.81 504 PHE A N 1
ATOM 3800 C CA . PHE A 1 504 ? 19.249 -18.086 -13.134 1.00 90.81 504 PHE A CA 1
ATOM 3801 C C . PHE A 1 504 ? 18.261 -19.243 -12.971 1.00 90.81 504 PHE A C 1
ATOM 3803 O O . PHE A 1 504 ? 17.099 -19.028 -12.648 1.00 90.81 504 PHE A O 1
ATOM 3810 N N . ASN A 1 505 ? 18.713 -20.476 -13.182 1.00 88.69 505 ASN A N 1
ATOM 3811 C CA . ASN A 1 505 ? 17.966 -21.717 -12.982 1.00 88.69 505 ASN A CA 1
ATOM 3812 C C . ASN A 1 505 ? 18.556 -22.492 -11.802 1.00 88.69 505 ASN A C 1
ATOM 3814 O O . ASN A 1 505 ? 19.174 -23.544 -11.973 1.00 88.69 505 ASN A O 1
ATOM 3818 N N . ASN A 1 506 ? 18.373 -21.968 -10.595 1.00 90.69 506 ASN A N 1
ATOM 3819 C CA . ASN A 1 506 ? 19.020 -22.499 -9.404 1.00 90.69 506 ASN A CA 1
ATOM 3820 C C . ASN A 1 506 ? 17.985 -22.985 -8.386 1.00 90.69 506 ASN A C 1
ATOM 3822 O O . ASN A 1 506 ? 17.243 -22.209 -7.784 1.00 90.69 506 ASN A O 1
ATOM 3826 N N . SER A 1 507 ? 17.900 -24.303 -8.218 1.00 90.19 507 SER A N 1
ATOM 3827 C CA . SER A 1 507 ? 17.020 -24.947 -7.236 1.00 90.19 507 SER A CA 1
ATOM 3828 C C . SER A 1 507 ? 17.794 -25.545 -6.066 1.00 90.19 507 SER A C 1
ATOM 3830 O O . SER A 1 507 ? 17.235 -25.666 -4.978 1.00 90.19 507 SER A O 1
ATOM 3832 N N . SER A 1 508 ? 19.057 -25.927 -6.278 1.00 91.69 508 SER A N 1
ATOM 3833 C CA . SER A 1 508 ? 19.903 -26.567 -5.260 1.00 91.69 508 SER A CA 1
ATOM 3834 C C . SER A 1 508 ? 21.057 -25.703 -4.754 1.00 91.69 508 SER A C 1
ATOM 3836 O O . SER A 1 508 ? 21.599 -25.992 -3.687 1.00 91.69 508 SER A O 1
ATOM 3838 N N . LYS A 1 509 ? 21.445 -24.676 -5.513 1.00 92.62 509 LYS A N 1
ATOM 3839 C CA . LYS A 1 509 ? 22.540 -23.756 -5.200 1.00 92.62 509 LYS A CA 1
ATOM 3840 C C . LYS A 1 509 ? 22.041 -22.320 -5.105 1.00 92.62 509 LYS A C 1
ATOM 3842 O O . LYS A 1 509 ? 21.117 -21.932 -5.814 1.00 92.62 509 LYS A O 1
ATOM 3847 N N . ASP A 1 510 ? 22.725 -21.529 -4.290 1.00 95.81 510 ASP A N 1
ATOM 3848 C CA . ASP A 1 510 ? 22.509 -20.089 -4.190 1.00 95.81 510 ASP A CA 1
ATOM 3849 C C . ASP A 1 510 ? 23.603 -19.356 -4.959 1.00 95.81 510 ASP A C 1
ATOM 3851 O O . ASP A 1 510 ? 24.781 -19.711 -4.848 1.00 95.81 510 ASP A O 1
ATOM 3855 N N . TYR A 1 511 ? 23.204 -18.350 -5.731 1.00 94.81 511 TYR A N 1
ATOM 3856 C CA . TYR A 1 511 ? 24.093 -17.524 -6.540 1.00 94.81 511 TYR A CA 1
ATOM 3857 C C . TYR A 1 511 ? 24.237 -16.130 -5.949 1.00 94.81 511 TYR A C 1
ATOM 3859 O O . TYR A 1 511 ? 23.271 -15.573 -5.434 1.00 94.81 511 TYR A O 1
ATOM 3867 N N . SER A 1 512 ? 25.422 -15.543 -6.079 1.00 92.75 512 SER A N 1
ATOM 3868 C CA . SER A 1 512 ? 25.648 -14.127 -5.807 1.00 92.75 512 SER A CA 1
ATOM 3869 C C . SER A 1 512 ? 26.322 -13.448 -6.990 1.00 92.75 512 SER A C 1
ATOM 3871 O O . SER A 1 512 ? 27.183 -14.033 -7.648 1.00 92.75 512 SER A O 1
ATOM 3873 N N . LEU A 1 513 ? 25.911 -12.218 -7.277 1.00 89.31 513 LEU A N 1
ATOM 3874 C CA . LEU A 1 513 ? 26.436 -11.395 -8.353 1.00 89.31 513 LEU A CA 1
ATOM 3875 C C . LEU A 1 513 ? 27.045 -10.122 -7.771 1.00 89.31 513 LEU A C 1
ATOM 3877 O O . LEU A 1 513 ? 26.343 -9.326 -7.154 1.00 89.31 513 LEU A O 1
ATOM 3881 N N . GLN A 1 514 ? 28.335 -9.920 -8.016 1.00 85.31 514 GLN A N 1
ATOM 3882 C CA . GLN A 1 514 ? 29.117 -8.796 -7.505 1.00 85.31 514 GLN A CA 1
ATOM 3883 C C . GLN A 1 514 ? 30.034 -8.201 -8.588 1.00 85.31 514 GLN A C 1
ATOM 3885 O O . GLN A 1 514 ? 30.262 -8.828 -9.620 1.00 85.31 514 GLN A O 1
ATOM 3890 N N . GLY A 1 515 ? 30.608 -7.020 -8.351 1.00 80.56 515 GLY A N 1
ATOM 3891 C CA . GLY A 1 515 ? 31.608 -6.382 -9.217 1.00 80.56 515 GLY A CA 1
ATOM 3892 C C . GLY A 1 515 ? 31.117 -5.082 -9.861 1.00 80.56 515 GLY A C 1
ATOM 3893 O O . GLY A 1 515 ? 30.396 -4.310 -9.241 1.00 80.56 515 GLY A O 1
ATOM 3894 N N . SER A 1 516 ? 31.529 -4.819 -11.102 1.00 71.50 516 SER A N 1
ATOM 3895 C CA . SER A 1 516 ? 31.237 -3.584 -11.853 1.00 71.50 516 SER A CA 1
ATOM 3896 C C . SER A 1 516 ? 29.774 -3.413 -12.294 1.00 71.50 516 SER A C 1
ATOM 3898 O O . SER A 1 516 ? 29.433 -2.356 -12.829 1.00 71.50 516 SER A O 1
ATOM 3900 N N . GLY A 1 517 ? 28.927 -4.424 -12.074 1.00 72.31 517 GLY A N 1
ATOM 3901 C CA . GLY A 1 517 ? 27.493 -4.371 -12.362 1.00 72.31 517 GLY A CA 1
ATOM 3902 C C . GLY A 1 517 ? 27.100 -4.742 -13.794 1.00 72.31 517 GLY A C 1
ATOM 3903 O O . GLY A 1 517 ? 27.934 -4.841 -14.698 1.00 72.31 517 GLY A O 1
ATOM 3904 N N . LEU A 1 518 ? 25.799 -4.955 -13.990 1.00 76.75 518 LEU A N 1
ATOM 3905 C CA . LEU A 1 518 ? 25.171 -5.266 -15.282 1.00 76.75 518 LEU A CA 1
ATOM 3906 C C . LEU A 1 518 ? 24.583 -4.016 -15.935 1.00 76.75 518 LEU A C 1
ATOM 3908 O O . LEU A 1 518 ? 24.052 -3.168 -15.228 1.00 76.75 518 LEU A O 1
ATOM 3912 N N . TYR A 1 519 ? 24.601 -3.920 -17.265 1.00 68.50 519 TYR A N 1
ATOM 3913 C CA . TYR A 1 519 ? 24.117 -2.751 -18.008 1.00 68.50 519 TYR A CA 1
ATOM 3914 C C . TYR A 1 519 ? 23.198 -3.122 -19.164 1.00 68.50 519 TYR A C 1
ATOM 3916 O O . TYR A 1 519 ? 23.053 -4.281 -19.552 1.00 68.50 519 TYR A O 1
ATOM 3924 N N . GLY A 1 520 ? 22.590 -2.088 -19.736 1.00 59.06 520 GLY A N 1
ATOM 3925 C CA . GLY A 1 520 ? 21.737 -2.211 -20.896 1.00 59.06 520 GLY A CA 1
ATOM 3926 C C . GLY A 1 520 ? 20.353 -2.662 -20.479 1.00 59.06 520 GLY A C 1
ATOM 3927 O O . GLY A 1 520 ? 19.742 -2.146 -19.551 1.00 59.06 520 GLY A O 1
ATOM 3928 N N . SER A 1 521 ? 19.809 -3.592 -21.220 1.00 61.88 521 SER A N 1
ATOM 3929 C CA . SER A 1 521 ? 18.365 -3.784 -21.346 1.00 61.88 521 SER A CA 1
ATOM 3930 C C . SER A 1 521 ? 18.005 -5.261 -21.313 1.00 61.88 521 SER A C 1
ATOM 3932 O O . SER A 1 521 ? 16.895 -5.656 -21.671 1.00 61.88 521 SER A O 1
ATOM 3934 N N . ALA A 1 522 ? 18.958 -6.070 -20.845 1.00 65.19 522 ALA A N 1
ATOM 3935 C CA . ALA A 1 522 ? 18.756 -7.464 -20.526 1.00 65.19 522 ALA A CA 1
ATOM 3936 C C . ALA A 1 522 ? 17.601 -7.605 -19.537 1.00 65.19 522 ALA A C 1
ATOM 3938 O O . ALA A 1 522 ? 17.517 -6.866 -18.549 1.00 65.19 522 ALA A O 1
ATOM 3939 N N . ASN A 1 523 ? 16.757 -8.603 -19.772 1.00 73.12 523 ASN A N 1
ATOM 3940 C CA . ASN A 1 523 ? 15.928 -9.116 -18.698 1.00 73.12 523 ASN A CA 1
ATOM 3941 C C . ASN A 1 523 ? 16.781 -9.973 -17.769 1.00 73.12 523 ASN A C 1
ATOM 3943 O O . ASN A 1 523 ? 17.679 -10.686 -18.224 1.00 73.12 523 ASN A O 1
ATOM 3947 N N . LEU A 1 524 ? 16.439 -9.957 -16.487 1.00 86.06 524 LEU A N 1
ATOM 3948 C CA . LEU A 1 524 ? 16.936 -10.912 -15.510 1.00 86.06 524 LEU A CA 1
ATOM 3949 C C . LEU A 1 524 ? 15.787 -11.835 -15.118 1.00 86.06 524 LEU A C 1
ATOM 3951 O O . LEU A 1 524 ? 14.797 -11.383 -14.551 1.00 86.06 524 LEU A O 1
ATOM 3955 N N . VAL A 1 525 ? 15.925 -13.128 -15.394 1.00 84.62 525 VAL A N 1
ATOM 3956 C CA . VAL A 1 525 ? 14.945 -14.157 -15.042 1.00 84.62 525 VAL A CA 1
ATOM 3957 C C . VAL A 1 525 ? 15.527 -15.064 -13.965 1.00 84.62 525 VAL A C 1
ATOM 3959 O O . VAL A 1 525 ? 16.571 -15.682 -14.155 1.00 84.62 525 VAL A O 1
ATOM 3962 N N . LYS A 1 526 ? 14.831 -15.180 -12.837 1.00 90.50 526 LYS A N 1
ATOM 3963 C CA . LYS A 1 526 ? 15.169 -16.055 -11.716 1.00 90.50 526 LYS A CA 1
ATOM 3964 C C . LYS A 1 526 ? 14.134 -17.167 -11.585 1.00 90.50 526 LYS A C 1
ATOM 3966 O O . LYS A 1 526 ? 12.963 -16.930 -11.303 1.00 90.50 526 LYS A O 1
ATOM 3971 N N . ASN A 1 527 ? 14.597 -18.397 -11.746 1.00 84.50 527 ASN A N 1
ATOM 3972 C CA . ASN A 1 527 ? 13.851 -19.638 -11.604 1.00 84.50 527 ASN A CA 1
ATOM 3973 C C . ASN A 1 527 ? 14.473 -20.511 -10.503 1.00 84.50 527 ASN A C 1
ATOM 3975 O O . ASN A 1 527 ? 15.614 -20.310 -10.079 1.00 84.50 527 ASN A O 1
ATOM 3979 N N . GLY A 1 528 ? 13.732 -21.533 -10.078 1.00 85.06 528 GLY A N 1
ATOM 3980 C CA . GLY A 1 528 ? 14.175 -22.478 -9.052 1.00 85.06 528 GLY A CA 1
ATOM 3981 C C . GLY A 1 528 ? 14.120 -21.916 -7.628 1.00 85.06 528 GLY A C 1
ATOM 3982 O O . GLY A 1 528 ? 14.043 -20.713 -7.414 1.00 85.06 528 GLY A O 1
ATOM 3983 N N . SER A 1 529 ? 14.122 -22.803 -6.637 1.00 89.44 529 SER A N 1
ATOM 3984 C CA . SER A 1 529 ? 13.907 -22.460 -5.223 1.00 89.44 529 SER A CA 1
ATOM 3985 C C . SER A 1 529 ? 15.087 -21.791 -4.508 1.00 89.44 529 SER A C 1
ATOM 3987 O O . SER A 1 529 ? 14.909 -21.358 -3.376 1.00 89.44 529 SER A O 1
ATOM 3989 N N . GLY A 1 530 ? 16.277 -21.736 -5.113 1.00 94.06 530 GLY A N 1
ATOM 3990 C CA . GLY A 1 530 ? 17.470 -21.155 -4.488 1.00 94.06 530 GLY A CA 1
ATOM 3991 C C . GLY A 1 530 ? 17.440 -19.627 -4.431 1.00 94.06 530 GLY A C 1
ATOM 3992 O O . GLY A 1 530 ? 16.552 -18.983 -4.999 1.00 94.06 530 GLY A O 1
ATOM 3993 N N . ILE A 1 531 ? 18.440 -19.044 -3.782 1.00 97.88 531 ILE A N 1
ATOM 3994 C CA . ILE A 1 531 ? 18.630 -17.597 -3.634 1.00 97.88 531 ILE A CA 1
ATOM 3995 C C . ILE A 1 531 ? 19.452 -17.059 -4.813 1.00 97.88 531 ILE A C 1
ATOM 3997 O O . ILE A 1 531 ? 20.399 -17.700 -5.273 1.00 97.88 531 ILE A O 1
ATOM 4001 N N . LEU A 1 532 ? 19.091 -15.880 -5.314 1.00 97.38 532 LEU A N 1
ATOM 4002 C CA . LEU A 1 532 ? 19.974 -15.027 -6.108 1.00 97.38 532 LEU A CA 1
ATOM 4003 C C . LEU A 1 532 ? 20.240 -13.740 -5.336 1.00 97.38 532 LEU A C 1
ATOM 4005 O O . LEU A 1 532 ? 19.301 -13.017 -5.031 1.00 97.38 532 LEU A O 1
ATOM 4009 N N . SER A 1 533 ? 21.504 -13.450 -5.059 1.00 96.38 533 SER A N 1
ATOM 4010 C CA . SER A 1 533 ? 21.947 -12.232 -4.391 1.00 96.38 533 SER A CA 1
ATOM 4011 C C . SER A 1 533 ? 22.515 -11.231 -5.392 1.00 96.38 533 SER A C 1
ATOM 4013 O O . SER A 1 533 ? 23.424 -11.565 -6.152 1.00 96.38 533 SER A O 1
ATOM 4015 N N . LEU A 1 534 ? 21.992 -10.008 -5.398 1.00 94.06 534 LEU A N 1
ATOM 4016 C CA . LEU A 1 534 ? 22.521 -8.880 -6.160 1.00 94.06 534 LEU A CA 1
ATOM 4017 C C . LEU A 1 534 ? 23.333 -7.987 -5.216 1.00 94.06 534 LEU A C 1
ATOM 4019 O O . LEU A 1 534 ? 22.783 -7.163 -4.483 1.00 94.06 534 LEU A O 1
ATOM 4023 N N . ASP A 1 535 ? 24.652 -8.166 -5.241 1.00 91.62 535 ASP A N 1
ATOM 4024 C CA . ASP A 1 535 ? 25.614 -7.560 -4.311 1.00 91.62 535 ASP A CA 1
ATOM 4025 C C . ASP A 1 535 ? 26.300 -6.317 -4.884 1.00 91.62 535 ASP A C 1
ATOM 4027 O O . ASP A 1 535 ? 27.252 -5.785 -4.313 1.00 91.62 535 ASP A O 1
ATOM 4031 N N . SER A 1 536 ? 25.872 -5.859 -6.054 1.00 82.31 536 SER A N 1
ATOM 4032 C CA . SER A 1 536 ? 26.444 -4.698 -6.729 1.00 82.31 536 SER A CA 1
ATOM 4033 C C . SER A 1 536 ? 25.368 -3.891 -7.421 1.00 82.31 536 SER A C 1
ATOM 4035 O O . SER A 1 536 ? 24.282 -4.401 -7.706 1.00 82.31 536 SER A O 1
ATOM 4037 N N . ASP A 1 537 ? 25.686 -2.626 -7.670 1.00 81.81 537 ASP A N 1
ATOM 4038 C CA . ASP A 1 537 ? 24.831 -1.732 -8.433 1.00 81.81 537 ASP A CA 1
ATOM 4039 C C . ASP A 1 537 ? 24.659 -2.301 -9.846 1.00 81.81 537 ASP A C 1
ATOM 4041 O O . ASP A 1 537 ? 25.634 -2.697 -10.485 1.00 81.81 537 ASP A O 1
ATOM 4045 N N . ASN A 1 538 ? 23.424 -2.361 -10.339 1.00 75.94 538 ASN A N 1
ATOM 4046 C CA . ASN A 1 538 ? 23.122 -2.772 -11.709 1.00 75.94 538 ASN A CA 1
ATOM 4047 C C . ASN A 1 538 ? 22.372 -1.641 -12.411 1.00 75.94 538 ASN A C 1
ATOM 4049 O O . ASN A 1 538 ? 21.802 -0.780 -11.759 1.00 75.94 538 ASN A O 1
ATOM 4053 N N . TYR A 1 539 ? 22.363 -1.652 -13.740 1.00 71.06 539 TYR A N 1
ATOM 4054 C CA . TYR A 1 539 ? 21.816 -0.625 -14.641 1.00 71.06 539 TYR A CA 1
ATOM 4055 C C . TYR A 1 539 ? 20.986 -1.277 -15.737 1.00 71.06 539 TYR A C 1
ATOM 4057 O O . TYR A 1 539 ? 21.011 -0.872 -16.899 1.00 71.06 539 TYR A O 1
ATOM 4065 N N . LEU A 1 540 ? 20.267 -2.333 -15.357 1.00 69.94 540 LEU A N 1
ATOM 4066 C CA . LEU A 1 540 ? 19.347 -3.029 -16.238 1.00 69.94 540 LEU A CA 1
ATOM 4067 C C . LEU A 1 540 ? 18.072 -2.208 -16.411 1.00 69.94 540 LEU A C 1
ATOM 4069 O O . LEU A 1 540 ? 17.384 -1.883 -15.442 1.00 69.94 540 LEU A O 1
ATOM 4073 N N . SER A 1 541 ? 17.724 -1.934 -17.660 1.00 66.81 541 SER A N 1
ATOM 4074 C CA . SER A 1 541 ? 16.447 -1.339 -18.058 1.00 66.81 541 SER A CA 1
ATOM 4075 C C . SER A 1 541 ? 15.392 -2.355 -18.481 1.00 66.81 541 SER A C 1
ATOM 4077 O O . SER A 1 541 ? 14.202 -2.043 -18.455 1.00 66.81 541 SER A O 1
ATOM 4079 N N . GLY A 1 542 ? 15.812 -3.585 -18.797 1.00 62.72 542 GLY A N 1
ATOM 4080 C CA . GLY A 1 542 ? 14.924 -4.727 -19.020 1.00 62.72 542 GLY A CA 1
ATOM 4081 C C . GLY A 1 542 ? 14.325 -5.235 -17.713 1.00 62.72 542 GLY A C 1
ATOM 4082 O O . GLY A 1 542 ? 14.781 -4.865 -16.634 1.00 62.72 542 GLY A O 1
ATOM 4083 N N . SER A 1 543 ? 13.282 -6.059 -17.791 1.00 76.12 543 SER A N 1
ATOM 4084 C CA . SER A 1 543 ? 12.509 -6.496 -16.620 1.00 76.12 543 SER A CA 1
ATOM 4085 C C . SER A 1 543 ? 13.291 -7.455 -15.716 1.00 76.12 543 SER A C 1
ATOM 4087 O O . SER A 1 543 ? 14.158 -8.197 -16.170 1.00 76.12 543 SER A O 1
ATOM 4089 N N . VAL A 1 544 ? 12.949 -7.470 -14.428 1.00 86.38 544 VAL A N 1
ATOM 4090 C CA . VAL A 1 544 ? 13.423 -8.470 -13.465 1.00 86.38 544 VAL A CA 1
ATOM 4091 C C . VAL A 1 544 ? 12.243 -9.374 -13.150 1.00 86.38 544 VAL A C 1
ATOM 4093 O O . VAL A 1 544 ? 11.222 -8.901 -12.663 1.00 86.38 544 VAL A O 1
ATOM 4096 N N . GLN A 1 545 ? 12.351 -10.659 -13.453 1.00 85.81 545 GLN A N 1
ATOM 4097 C CA . GLN A 1 545 ? 11.281 -11.628 -13.264 1.00 85.81 545 GLN A CA 1
ATOM 4098 C C . GLN A 1 545 ? 11.736 -12.745 -12.336 1.00 85.81 545 GLN A C 1
ATOM 4100 O O . GLN A 1 545 ? 12.618 -13.528 -12.675 1.00 85.81 545 GLN A O 1
ATOM 4105 N N . VAL A 1 546 ? 11.096 -12.848 -11.178 1.00 91.25 546 VAL A N 1
ATOM 4106 C CA . VAL A 1 546 ? 11.316 -13.902 -10.191 1.00 91.25 546 VAL A CA 1
ATOM 4107 C C . VAL A 1 546 ? 10.130 -14.852 -10.254 1.00 91.25 546 VAL A C 1
ATOM 4109 O O . VAL A 1 546 ? 9.027 -14.521 -9.835 1.00 91.25 546 VAL A O 1
ATOM 4112 N N . ASN A 1 547 ? 10.351 -16.039 -10.810 1.00 80.69 547 ASN A N 1
ATOM 4113 C CA . ASN A 1 547 ? 9.325 -17.072 -10.948 1.00 80.69 547 ASN A CA 1
ATOM 4114 C C . ASN A 1 547 ? 9.290 -18.027 -9.747 1.00 80.69 547 ASN A C 1
ATOM 4116 O O . ASN A 1 547 ? 8.261 -18.650 -9.501 1.00 80.69 547 ASN A O 1
ATOM 4120 N N . ALA A 1 548 ? 10.414 -18.191 -9.040 1.00 81.38 548 ALA A N 1
ATOM 4121 C CA . ALA A 1 548 ? 10.529 -19.028 -7.846 1.00 81.38 548 ALA A CA 1
ATOM 4122 C C . ALA A 1 548 ? 11.757 -18.638 -6.998 1.00 81.38 548 ALA A C 1
ATOM 4124 O O . ALA A 1 548 ? 12.752 -18.123 -7.523 1.00 81.38 548 ALA A O 1
ATOM 4125 N N . GLY A 1 549 ? 11.695 -18.955 -5.701 1.00 94.75 549 GLY A N 1
ATOM 4126 C CA . GLY A 1 549 ? 12.791 -18.753 -4.752 1.00 94.75 549 GLY A CA 1
ATOM 4127 C C . GLY A 1 549 ? 12.919 -17.309 -4.268 1.00 94.75 549 GLY A C 1
ATOM 4128 O O . GLY A 1 549 ? 11.947 -16.551 -4.274 1.00 94.75 549 GLY A O 1
ATOM 4129 N N . THR A 1 550 ? 14.132 -16.950 -3.850 1.00 98.12 550 THR A N 1
ATOM 4130 C CA . THR A 1 550 ? 14.433 -15.641 -3.259 1.00 98.12 550 THR A CA 1
ATOM 4131 C C . THR A 1 550 ? 15.323 -14.810 -4.177 1.00 98.12 550 THR A C 1
ATOM 4133 O O . THR A 1 550 ? 16.325 -15.306 -4.701 1.00 98.12 550 THR A O 1
ATOM 4136 N N . LEU A 1 551 ? 14.989 -13.529 -4.324 1.00 97.88 551 LEU A N 1
ATOM 4137 C CA . LEU A 1 551 ? 15.888 -12.494 -4.825 1.00 97.88 551 LEU A CA 1
ATOM 4138 C C . LEU A 1 551 ? 16.332 -11.623 -3.642 1.00 97.88 551 LEU A C 1
ATOM 4140 O O . LEU A 1 551 ? 15.506 -10.932 -3.056 1.00 97.88 551 LEU A O 1
ATOM 4144 N N . SER A 1 552 ? 17.616 -11.666 -3.292 1.00 97.62 552 SER A N 1
ATOM 4145 C CA . SER A 1 552 ? 18.225 -10.835 -2.249 1.00 97.62 552 SER A CA 1
ATOM 4146 C C . SER A 1 552 ? 18.912 -9.628 -2.867 1.00 97.62 552 SER A C 1
ATOM 4148 O O . SER A 1 552 ? 19.690 -9.754 -3.812 1.00 97.62 552 SER A O 1
ATOM 4150 N N . VAL A 1 553 ? 18.636 -8.450 -2.325 1.00 95.25 553 VAL A N 1
ATOM 4151 C CA . VAL A 1 553 ? 19.126 -7.164 -2.808 1.00 95.25 553 VAL A CA 1
ATOM 4152 C C . VAL A 1 553 ? 20.042 -6.548 -1.763 1.00 95.25 553 VAL A C 1
ATOM 4154 O O . VAL A 1 553 ? 19.584 -6.035 -0.744 1.00 95.25 553 VAL A O 1
ATOM 4157 N N . ASN A 1 554 ? 21.343 -6.563 -2.038 1.00 93.06 554 ASN A N 1
ATOM 4158 C CA . ASN A 1 554 ? 22.375 -6.143 -1.088 1.00 93.06 554 ASN A CA 1
ATOM 4159 C C . ASN A 1 554 ? 23.044 -4.813 -1.487 1.00 93.06 554 ASN A C 1
ATOM 4161 O O . ASN A 1 554 ? 23.960 -4.351 -0.808 1.00 93.06 554 ASN A O 1
ATOM 4165 N N . SER A 1 555 ? 22.574 -4.171 -2.560 1.00 87.62 555 SER A N 1
ATOM 4166 C CA . SER A 1 555 ? 22.994 -2.840 -3.018 1.00 87.62 555 SER A CA 1
ATOM 4167 C C . SER A 1 555 ? 21.773 -1.927 -3.202 1.00 87.62 555 SER A C 1
ATOM 4169 O O . SER A 1 555 ? 20.712 -2.383 -3.629 1.00 87.62 555 SER A O 1
ATOM 4171 N N . GLY A 1 556 ? 21.936 -0.627 -2.928 1.00 79.94 556 GLY A N 1
ATOM 4172 C CA . GLY A 1 556 ? 20.871 0.371 -3.085 1.00 79.94 556 GLY A CA 1
ATOM 4173 C C . GLY A 1 556 ? 20.448 0.637 -4.535 1.00 79.94 556 GLY A C 1
ATOM 4174 O O . GLY A 1 556 ? 19.350 1.144 -4.761 1.00 79.94 556 GLY A O 1
ATOM 4175 N N . LEU A 1 557 ? 21.278 0.245 -5.508 1.00 78.50 557 LEU A N 1
ATOM 4176 C CA . LEU A 1 557 ? 21.034 0.363 -6.951 1.00 78.50 557 LEU A CA 1
ATOM 4177 C C . LEU A 1 557 ? 21.021 -1.006 -7.643 1.00 78.50 557 LEU A C 1
ATOM 4179 O O . LEU A 1 557 ? 21.207 -1.111 -8.854 1.00 78.50 557 LEU A O 1
ATOM 4183 N N . ALA A 1 558 ? 20.790 -2.091 -6.903 1.00 82.69 558 ALA A N 1
ATOM 4184 C CA . ALA A 1 558 ? 20.769 -3.437 -7.474 1.00 82.69 558 ALA A CA 1
ATOM 4185 C C . ALA A 1 558 ? 19.726 -3.616 -8.593 1.00 82.69 558 ALA A C 1
ATOM 4187 O O . ALA A 1 558 ? 19.874 -4.505 -9.429 1.00 82.69 558 ALA A O 1
ATOM 4188 N N . PHE A 1 559 ? 18.681 -2.783 -8.614 1.00 73.12 559 PHE A N 1
ATOM 4189 C CA . PHE A 1 559 ? 17.607 -2.812 -9.603 1.00 73.12 559 PHE A CA 1
ATOM 4190 C C . PHE A 1 559 ? 17.766 -1.832 -10.761 1.00 73.12 559 PHE A C 1
ATOM 4192 O O . PHE A 1 559 ? 16.799 -1.655 -11.496 1.00 73.12 559 PHE A O 1
ATOM 4199 N N . GLY A 1 560 ? 18.905 -1.182 -10.969 1.00 68.56 560 GLY A N 1
ATOM 4200 C CA . GLY A 1 560 ? 18.972 -0.152 -12.004 1.00 68.56 560 GLY A CA 1
ATOM 4201 C C . GLY A 1 560 ? 18.923 1.266 -11.472 1.00 68.56 560 GLY A C 1
ATOM 4202 O O . GLY A 1 560 ? 18.644 1.515 -10.300 1.00 68.56 560 GLY A O 1
ATOM 4203 N N . ASP A 1 561 ? 19.089 2.188 -12.422 1.00 60.62 561 ASP A N 1
ATOM 4204 C CA . ASP A 1 561 ? 18.621 3.566 -12.311 1.00 60.62 561 ASP A CA 1
ATOM 4205 C C . ASP A 1 561 ? 17.198 3.577 -11.710 1.00 60.62 561 ASP A C 1
ATOM 4207 O O . ASP A 1 561 ? 16.299 2.930 -12.269 1.00 60.62 561 ASP A O 1
ATOM 4211 N N . PRO A 1 562 ? 16.962 4.304 -10.601 1.00 54.25 562 PRO A N 1
ATOM 4212 C CA . PRO A 1 562 ? 15.646 4.461 -9.996 1.00 54.25 562 PRO A CA 1
ATOM 4213 C C . PRO A 1 562 ? 14.600 5.078 -10.920 1.00 54.25 562 PRO A C 1
ATOM 4215 O O . PRO A 1 562 ? 13.469 5.204 -10.471 1.00 54.25 562 PRO A O 1
ATOM 4218 N N . LEU A 1 563 ? 14.968 5.487 -12.141 1.00 51.94 563 LEU A N 1
ATOM 4219 C CA . LEU A 1 563 ? 14.115 6.050 -13.186 1.00 51.94 563 LEU A CA 1
ATOM 4220 C C . LEU A 1 563 ? 13.870 5.092 -14.371 1.00 51.94 563 LEU A C 1
ATOM 4222 O O . LEU A 1 563 ? 13.311 5.490 -15.398 1.00 51.94 563 LEU A O 1
ATOM 4226 N N . SER A 1 564 ? 14.292 3.833 -14.256 1.00 56.56 564 SER A N 1
ATOM 4227 C CA . SER A 1 564 ? 14.207 2.825 -15.315 1.00 56.56 564 SER A CA 1
ATOM 4228 C C . SER A 1 564 ? 12.796 2.226 -15.474 1.00 56.56 564 SER A C 1
ATOM 4230 O O . SER A 1 564 ? 12.144 1.922 -14.477 1.00 56.56 564 SER A O 1
ATOM 4232 N N . PRO A 1 565 ? 12.299 1.975 -16.703 1.00 53.09 565 PRO A N 1
ATOM 4233 C CA . PRO A 1 565 ? 10.889 1.672 -16.950 1.00 53.09 565 PRO A CA 1
ATOM 4234 C C . PRO A 1 565 ? 10.550 0.184 -16.763 1.00 53.09 565 PRO A C 1
ATOM 4236 O O . PRO A 1 565 ? 9.409 -0.225 -16.982 1.00 53.09 565 PRO A O 1
ATOM 4239 N N . GLY A 1 566 ? 11.541 -0.645 -16.418 1.00 66.12 566 GLY A N 1
ATOM 4240 C CA . GLY A 1 566 ? 11.386 -2.089 -16.323 1.00 66.12 566 GLY A CA 1
ATOM 4241 C C . GLY A 1 566 ? 10.447 -2.501 -15.191 1.00 66.12 566 GLY A C 1
ATOM 4242 O O . GLY A 1 566 ? 10.317 -1.822 -14.173 1.00 66.12 566 GLY A O 1
ATOM 4243 N N . THR A 1 567 ? 9.803 -3.654 -15.348 1.00 76.81 567 THR A N 1
ATOM 4244 C CA . THR A 1 567 ? 8.945 -4.221 -14.300 1.00 76.81 567 THR A CA 1
ATOM 4245 C C . THR A 1 567 ? 9.752 -5.189 -13.437 1.00 76.81 567 THR A C 1
ATOM 4247 O O . THR A 1 567 ? 10.617 -5.904 -13.945 1.00 76.81 567 THR A O 1
ATOM 4250 N N . LEU A 1 568 ? 9.502 -5.186 -12.131 1.00 87.50 568 LEU A N 1
ATOM 4251 C CA . LEU A 1 568 ? 9.911 -6.217 -11.185 1.00 87.50 568 LEU A CA 1
ATOM 4252 C C . LEU A 1 568 ? 8.708 -7.135 -10.943 1.00 87.50 568 LEU A C 1
ATOM 4254 O O . LEU A 1 568 ? 7.755 -6.750 -10.267 1.00 87.50 568 LEU A O 1
ATOM 4258 N N . TYR A 1 569 ? 8.739 -8.324 -11.538 1.00 83.19 569 TYR A N 1
ATOM 4259 C CA . TYR A 1 569 ? 7.725 -9.360 -11.372 1.00 83.19 569 TYR A CA 1
ATOM 4260 C C . TYR A 1 569 ? 8.143 -10.324 -10.266 1.00 83.19 569 TYR A C 1
ATOM 4262 O O . TYR A 1 569 ? 9.183 -10.973 -10.374 1.00 83.19 569 TYR A O 1
ATOM 4270 N N . MET A 1 570 ? 7.305 -10.456 -9.245 1.00 92.62 570 MET A N 1
ATOM 4271 C CA . MET A 1 570 ? 7.428 -11.450 -8.183 1.00 92.62 570 MET A CA 1
ATOM 4272 C C . MET A 1 570 ? 6.263 -12.434 -8.313 1.00 92.62 570 MET A C 1
ATOM 4274 O O . MET A 1 570 ? 5.108 -12.063 -8.104 1.00 92.62 570 MET A O 1
ATOM 4278 N N . GLY A 1 571 ? 6.558 -13.667 -8.723 1.00 83.44 571 GLY A N 1
ATOM 4279 C CA . GLY A 1 571 ? 5.571 -14.736 -8.867 1.00 83.44 571 GLY A CA 1
ATOM 4280 C C . GLY A 1 571 ? 5.138 -15.357 -7.535 1.00 83.44 571 GLY A C 1
ATOM 4281 O O . GLY A 1 571 ? 5.714 -15.086 -6.481 1.00 83.44 571 GLY A O 1
ATOM 4282 N N . ALA A 1 572 ? 4.150 -16.250 -7.601 1.00 86.38 572 ALA A N 1
ATOM 4283 C CA . ALA A 1 572 ? 3.589 -16.905 -6.420 1.00 86.38 572 ALA A CA 1
ATOM 4284 C C . ALA A 1 572 ? 4.647 -17.656 -5.597 1.00 86.38 572 ALA A C 1
ATOM 4286 O O . ALA A 1 572 ? 5.406 -18.473 -6.125 1.00 86.38 572 ALA A O 1
ATOM 4287 N N . GLY A 1 573 ? 4.667 -17.399 -4.287 1.00 87.75 573 GLY A N 1
ATOM 4288 C CA . GLY A 1 573 ? 5.583 -18.020 -3.331 1.00 87.75 573 GLY A CA 1
ATOM 4289 C C . GLY A 1 573 ? 7.036 -17.550 -3.435 1.00 87.75 573 GLY A C 1
ATOM 4290 O O . GLY A 1 573 ? 7.928 -18.253 -2.961 1.00 87.75 573 GLY A O 1
ATOM 4291 N N . THR A 1 574 ? 7.291 -16.408 -4.075 1.00 96.75 574 THR A N 1
ATOM 4292 C CA . THR A 1 574 ? 8.631 -15.808 -4.148 1.00 96.75 574 THR A CA 1
ATOM 4293 C C . THR A 1 574 ? 8.879 -14.823 -3.014 1.00 96.75 574 THR A C 1
ATOM 4295 O O . THR A 1 574 ? 7.941 -14.223 -2.486 1.00 96.75 574 THR A O 1
ATOM 4298 N N . THR A 1 575 ? 10.154 -14.632 -2.673 1.00 98.38 575 THR A N 1
ATOM 4299 C CA . THR A 1 575 ? 10.583 -13.647 -1.672 1.00 98.38 575 THR A CA 1
ATOM 4300 C C . THR A 1 575 ? 11.520 -12.621 -2.298 1.00 98.38 575 THR A C 1
ATOM 4302 O O . THR A 1 575 ? 12.493 -12.980 -2.964 1.00 98.38 575 THR A O 1
ATOM 4305 N N . LEU A 1 576 ? 11.248 -11.342 -2.056 1.00 98.06 576 LEU A N 1
ATOM 4306 C CA . LEU A 1 576 ? 12.176 -10.243 -2.288 1.00 98.06 576 LEU A CA 1
ATOM 4307 C C . LEU A 1 576 ? 12.785 -9.808 -0.950 1.00 98.06 576 LEU A C 1
ATOM 4309 O O . LEU A 1 576 ? 12.081 -9.234 -0.126 1.00 98.06 576 LEU A O 1
ATOM 4313 N N . GLU A 1 577 ? 14.073 -10.060 -0.737 1.00 98.12 577 GLU A N 1
ATOM 4314 C CA . GLU A 1 577 ? 14.796 -9.631 0.467 1.00 98.12 577 GLU A CA 1
ATOM 4315 C C . GLU A 1 577 ? 15.556 -8.331 0.191 1.00 98.12 577 GLU A C 1
ATOM 4317 O O . GLU A 1 577 ? 16.437 -8.287 -0.667 1.00 98.12 577 GLU A O 1
ATOM 4322 N N . ILE A 1 578 ? 15.239 -7.261 0.917 1.00 97.44 578 ILE A N 1
ATOM 4323 C CA . ILE A 1 578 ? 15.896 -5.955 0.789 1.00 97.44 578 ILE A CA 1
ATOM 4324 C C . ILE A 1 578 ? 16.943 -5.824 1.893 1.00 97.44 578 ILE A C 1
ATOM 4326 O O . ILE A 1 578 ? 16.655 -5.304 2.959 1.00 97.44 578 ILE A O 1
ATOM 4330 N N . GLN A 1 579 ? 18.167 -6.296 1.672 1.00 95.06 579 GLN A N 1
ATOM 4331 C CA . GLN A 1 579 ? 19.238 -6.275 2.683 1.00 95.06 579 GLN A CA 1
ATOM 4332 C C . GLN A 1 579 ? 19.986 -4.929 2.749 1.00 95.06 579 GLN A C 1
ATOM 4334 O O . GLN A 1 579 ? 20.759 -4.689 3.676 1.00 95.06 579 GLN A O 1
ATOM 4339 N N . SER A 1 580 ? 19.775 -4.041 1.773 1.00 90.62 580 SER A N 1
ATOM 4340 C CA . SER A 1 580 ? 20.304 -2.671 1.739 1.00 90.62 580 SER A CA 1
ATOM 4341 C C . SER A 1 580 ? 19.204 -1.690 1.350 1.00 90.62 580 SER A C 1
ATOM 4343 O O . SER A 1 580 ? 18.262 -2.068 0.662 1.00 90.62 580 SER A O 1
ATOM 4345 N N . THR A 1 581 ? 19.295 -0.433 1.792 1.00 87.88 581 THR A N 1
ATOM 4346 C CA . THR A 1 581 ? 18.255 0.564 1.505 1.00 87.88 581 THR A CA 1
ATOM 4347 C C . THR A 1 581 ? 18.185 0.842 0.008 1.00 87.88 581 THR A C 1
ATOM 4349 O O . THR A 1 581 ? 19.167 1.278 -0.588 1.00 87.88 581 THR A O 1
ATOM 4352 N N . VAL A 1 582 ? 17.012 0.611 -0.582 1.00 84.75 582 VAL A N 1
ATOM 4353 C CA . VAL A 1 582 ? 16.772 0.669 -2.031 1.00 84.75 582 VAL A CA 1
ATOM 4354 C C . VAL A 1 582 ? 15.690 1.687 -2.345 1.00 84.75 582 VAL A C 1
ATOM 4356 O O . VAL A 1 582 ? 14.683 1.773 -1.642 1.00 84.75 582 VAL A O 1
ATOM 4359 N N . ALA A 1 583 ? 15.878 2.408 -3.445 1.00 82.06 583 ALA A N 1
ATOM 4360 C CA . ALA A 1 583 ? 14.891 3.289 -4.052 1.00 82.06 583 ALA A CA 1
ATOM 4361 C C . ALA A 1 583 ? 14.627 2.846 -5.497 1.00 82.06 583 ALA A C 1
ATOM 4363 O O . ALA A 1 583 ? 15.568 2.630 -6.257 1.00 82.06 583 ALA A O 1
ATOM 4364 N N . THR A 1 584 ? 13.362 2.704 -5.900 1.00 77.50 584 THR A N 1
ATOM 4365 C CA . THR A 1 584 ? 13.037 2.317 -7.283 1.00 77.50 584 THR A CA 1
ATOM 4366 C C . THR A 1 584 ? 11.677 2.833 -7.754 1.00 77.50 584 THR A C 1
ATOM 4368 O O . THR A 1 584 ? 10.697 2.776 -7.011 1.00 77.50 584 THR A O 1
ATOM 4371 N N . ASN A 1 585 ? 11.587 3.309 -9.001 1.00 73.88 585 ASN A N 1
ATOM 4372 C CA . ASN A 1 585 ? 10.321 3.645 -9.665 1.00 73.88 585 ASN A CA 1
ATOM 4373 C C . ASN A 1 585 ? 9.786 2.530 -10.580 1.00 73.88 585 ASN A C 1
ATOM 4375 O O . ASN A 1 585 ? 8.791 2.735 -11.282 1.00 73.88 585 ASN A O 1
ATOM 4379 N N . ARG A 1 586 ? 10.452 1.372 -10.604 1.00 79.44 586 ARG A N 1
ATOM 4380 C CA . ARG A 1 586 ? 10.051 0.234 -11.432 1.00 79.44 586 ARG A CA 1
ATOM 4381 C C . ARG A 1 586 ? 8.614 -0.145 -11.128 1.00 79.44 586 ARG A C 1
ATOM 4383 O O . ARG A 1 586 ? 8.158 -0.030 -9.988 1.00 79.44 586 ARG A O 1
ATOM 4390 N N . VAL A 1 587 ? 7.894 -0.641 -12.127 1.00 77.88 587 VAL A N 1
ATOM 4391 C CA . VAL A 1 587 ? 6.593 -1.258 -11.849 1.00 77.88 587 VAL A CA 1
ATOM 4392 C C . VAL A 1 587 ? 6.847 -2.456 -10.937 1.00 77.88 587 VAL A C 1
ATOM 4394 O O . VAL A 1 587 ? 7.658 -3.311 -11.276 1.00 77.88 587 VAL A O 1
ATOM 4397 N N . LEU A 1 588 ? 6.193 -2.514 -9.781 1.00 85.12 588 LEU A N 1
ATOM 4398 C CA . LEU A 1 588 ? 6.296 -3.639 -8.856 1.00 85.12 588 LEU A CA 1
ATOM 4399 C C . LEU A 1 588 ? 5.046 -4.496 -9.016 1.00 85.12 588 LEU A C 1
ATOM 4401 O O . LEU A 1 588 ? 3.956 -4.053 -8.671 1.00 85.12 588 LEU A O 1
ATOM 4405 N N . SER A 1 589 ? 5.195 -5.694 -9.569 1.00 85.44 589 SER A N 1
ATOM 4406 C CA . SER A 1 589 ? 4.100 -6.641 -9.778 1.00 85.44 589 SER A CA 1
ATOM 4407 C C . SER A 1 589 ? 4.254 -7.811 -8.822 1.00 85.44 589 SER A C 1
ATOM 4409 O O . SER A 1 589 ? 5.177 -8.607 -8.975 1.00 85.44 589 SER A O 1
ATOM 4411 N N . LEU A 1 590 ? 3.351 -7.915 -7.850 1.00 87.75 590 LEU A N 1
ATOM 4412 C CA . LEU A 1 590 ? 3.376 -8.930 -6.801 1.00 87.75 590 LEU A CA 1
ATOM 4413 C C . LEU A 1 590 ? 2.205 -9.889 -6.992 1.00 87.75 590 LEU A C 1
ATOM 4415 O O . LEU A 1 590 ? 1.050 -9.460 -6.975 1.00 87.75 590 LEU A O 1
ATOM 4419 N N . THR A 1 591 ? 2.515 -11.173 -7.145 1.00 85.94 591 THR A N 1
ATOM 4420 C CA . THR A 1 591 ? 1.530 -12.250 -7.213 1.00 85.94 591 THR A CA 1
ATOM 4421 C C . THR A 1 591 ? 1.797 -13.229 -6.082 1.00 85.94 591 THR A C 1
ATOM 4423 O O . THR A 1 591 ? 2.794 -13.932 -6.164 1.00 85.94 591 THR A O 1
ATOM 4426 N N . ASP A 1 592 ? 0.962 -13.277 -5.038 1.00 87.81 592 ASP A N 1
ATOM 4427 C CA . ASP A 1 592 ? 1.146 -14.167 -3.868 1.00 87.81 592 ASP A CA 1
ATOM 4428 C C . ASP A 1 592 ? 2.598 -14.191 -3.328 1.00 87.81 592 ASP A C 1
ATOM 4430 O O . ASP A 1 592 ? 3.197 -15.257 -3.150 1.00 87.81 592 ASP A O 1
ATOM 4434 N N . ALA A 1 593 ? 3.200 -13.010 -3.148 1.00 94.31 593 ALA A N 1
ATOM 4435 C CA . ALA A 1 593 ? 4.637 -12.832 -2.918 1.00 94.31 593 ALA A CA 1
ATOM 4436 C C . ALA A 1 593 ? 4.958 -12.159 -1.574 1.00 94.31 593 ALA A C 1
ATOM 4438 O O . ALA A 1 593 ? 4.161 -11.381 -1.039 1.00 94.31 593 ALA A O 1
ATOM 4439 N N . THR A 1 594 ? 6.171 -12.405 -1.074 1.00 98.12 594 THR A N 1
ATOM 4440 C CA . THR A 1 594 ? 6.696 -11.823 0.169 1.00 98.12 594 THR A CA 1
ATOM 4441 C C . THR A 1 594 ? 7.768 -10.771 -0.121 1.00 98.12 594 THR A C 1
ATOM 4443 O O . THR A 1 594 ? 8.659 -10.999 -0.939 1.00 98.12 594 THR A O 1
ATOM 4446 N N . VAL A 1 595 ? 7.731 -9.635 0.577 1.00 98.31 595 VAL A N 1
ATOM 4447 C CA . VAL A 1 595 ? 8.840 -8.668 0.643 1.00 98.31 595 VAL A CA 1
ATOM 4448 C C . VAL A 1 595 ? 9.350 -8.618 2.078 1.00 98.31 595 VAL A C 1
ATOM 4450 O O . VAL A 1 595 ? 8.612 -8.239 2.986 1.00 98.31 595 VAL A O 1
ATOM 4453 N N . ASP A 1 596 ? 10.614 -8.974 2.272 1.00 98.38 596 ASP A N 1
ATOM 4454 C CA . ASP A 1 596 ? 11.292 -8.937 3.564 1.00 98.38 596 ASP A CA 1
ATOM 4455 C C . ASP A 1 596 ? 12.217 -7.721 3.644 1.00 98.38 596 ASP A C 1
ATOM 4457 O O . ASP A 1 596 ? 13.061 -7.507 2.770 1.00 98.38 596 ASP A O 1
ATOM 4461 N N . VAL A 1 597 ? 12.046 -6.905 4.686 1.00 98.19 597 VAL A N 1
ATOM 4462 C CA . VAL A 1 597 ? 12.901 -5.737 4.943 1.00 98.19 597 VAL A CA 1
ATOM 4463 C C . VAL A 1 597 ? 13.436 -5.832 6.377 1.00 98.19 597 VAL A C 1
ATOM 4465 O O . VAL A 1 597 ? 12.650 -5.697 7.316 1.00 98.19 597 VAL A O 1
ATOM 4468 N N . PRO A 1 598 ? 14.743 -6.055 6.589 1.00 97.06 598 PRO A N 1
ATOM 4469 C CA . PRO A 1 598 ? 15.346 -6.241 7.900 1.00 97.06 598 PRO A CA 1
ATOM 4470 C C . PRO A 1 598 ? 15.495 -4.917 8.665 1.00 97.06 598 PRO A C 1
ATOM 4472 O O . PRO A 1 598 ? 15.200 -3.831 8.163 1.00 97.06 598 PRO A O 1
ATOM 4475 N N . THR A 1 599 ? 15.953 -5.006 9.916 1.00 95.44 599 THR A N 1
ATOM 4476 C CA . THR A 1 599 ? 16.133 -3.849 10.807 1.00 95.44 599 THR A CA 1
ATOM 4477 C C . THR A 1 599 ? 17.042 -2.795 10.179 1.00 95.44 599 THR A C 1
ATOM 4479 O O . THR A 1 599 ? 18.039 -3.135 9.550 1.00 95.44 599 THR A O 1
ATOM 4482 N N . ASP A 1 600 ? 16.710 -1.519 10.384 1.00 91.19 600 ASP A N 1
ATOM 4483 C CA . ASP A 1 600 ? 17.468 -0.354 9.900 1.00 91.19 600 ASP A CA 1
ATOM 4484 C C . ASP A 1 600 ? 17.594 -0.237 8.367 1.00 91.19 600 ASP A C 1
ATOM 4486 O O . ASP A 1 600 ? 18.311 0.633 7.869 1.00 91.19 600 ASP A O 1
ATOM 4490 N N . VAL A 1 601 ? 16.858 -1.054 7.607 1.00 94.62 601 VAL A N 1
ATOM 4491 C CA . VAL A 1 601 ? 16.779 -0.976 6.145 1.00 94.62 601 VAL A CA 1
ATOM 4492 C C . VAL A 1 601 ? 15.430 -0.408 5.710 1.00 94.62 601 VAL A C 1
ATOM 4494 O O . VAL A 1 601 ? 14.404 -0.586 6.373 1.00 94.62 601 VAL A O 1
ATOM 4497 N N . SER A 1 602 ? 15.434 0.335 4.601 1.00 91.81 602 SER A N 1
ATOM 4498 C CA . SER A 1 602 ? 14.224 0.888 3.992 1.00 91.81 6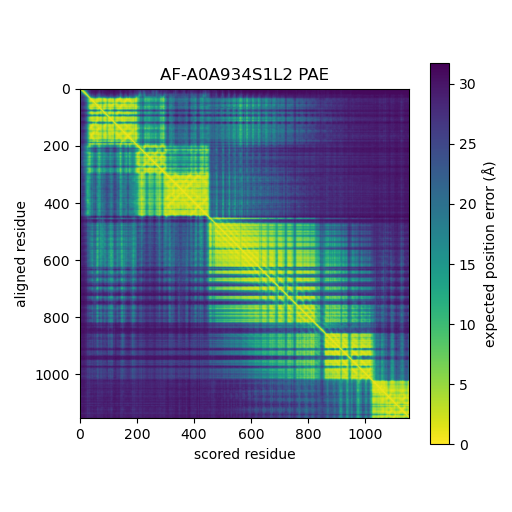02 SER A CA 1
ATOM 4499 C C . SER A 1 602 ? 14.092 0.507 2.519 1.00 91.81 602 SER A C 1
ATOM 4501 O O . SER A 1 602 ? 15.042 0.634 1.751 1.00 91.81 602 SER A O 1
ATOM 4503 N N . PHE A 1 603 ? 12.894 0.103 2.104 1.00 93.25 603 PHE A N 1
ATOM 4504 C CA . PHE A 1 603 ? 12.536 -0.075 0.703 1.00 93.25 603 PHE A CA 1
ATOM 4505 C C . PHE A 1 603 ? 11.597 1.043 0.257 1.00 93.25 603 PHE A C 1
ATOM 4507 O O . PHE A 1 603 ? 10.436 1.081 0.663 1.00 93.25 603 PHE A O 1
ATOM 4514 N N . TYR A 1 604 ? 12.094 1.949 -0.579 1.00 86.00 604 TYR A N 1
ATOM 4515 C CA . TYR A 1 604 ? 11.319 3.035 -1.161 1.00 86.00 604 TYR A CA 1
ATOM 4516 C C . TYR A 1 604 ? 10.870 2.664 -2.574 1.00 86.00 604 TYR A C 1
ATOM 4518 O O . TYR A 1 604 ? 11.683 2.546 -3.495 1.00 86.00 604 TYR A O 1
ATOM 4526 N N . HIS A 1 605 ? 9.564 2.501 -2.755 1.00 85.00 605 HIS A N 1
ATOM 4527 C CA . HIS A 1 605 ? 8.965 2.211 -4.052 1.00 85.00 605 HIS A CA 1
ATOM 4528 C C . HIS A 1 605 ? 8.120 3.392 -4.522 1.00 85.00 605 HIS A C 1
ATOM 4530 O O . HIS A 1 605 ? 7.154 3.779 -3.866 1.00 85.00 605 HIS A O 1
ATOM 4536 N N . TYR A 1 606 ? 8.495 3.954 -5.669 1.00 73.81 606 TYR A N 1
ATOM 4537 C CA . TYR A 1 606 ? 7.854 5.128 -6.268 1.00 73.81 606 TYR A CA 1
ATOM 4538 C C . TYR A 1 606 ? 7.026 4.797 -7.515 1.00 73.81 606 TYR A C 1
ATOM 4540 O O . TYR A 1 606 ? 6.330 5.647 -8.070 1.00 73.81 606 TYR A O 1
ATOM 4548 N N . GLY A 1 607 ? 7.150 3.561 -7.998 1.00 71.00 607 GLY A N 1
ATOM 4549 C CA . GLY A 1 607 ? 6.551 3.109 -9.243 1.00 71.00 607 GLY A CA 1
ATOM 4550 C C . GLY A 1 607 ? 5.087 2.716 -9.112 1.00 71.00 607 GLY A C 1
ATOM 4551 O O . GLY A 1 607 ? 4.481 2.740 -8.042 1.00 71.00 607 GLY A O 1
ATOM 4552 N N . LYS A 1 608 ? 4.511 2.261 -10.226 1.00 74.06 608 LYS A N 1
ATOM 4553 C CA . LYS A 1 608 ? 3.195 1.616 -10.209 1.00 74.06 608 LYS A CA 1
ATOM 4554 C C . LYS A 1 608 ? 3.278 0.284 -9.452 1.00 74.06 608 LYS A C 1
ATOM 4556 O O . LYS A 1 608 ? 4.114 -0.552 -9.782 1.00 74.06 608 LYS A O 1
ATOM 4561 N N . LEU A 1 609 ? 2.379 0.067 -8.495 1.00 77.69 609 LEU A N 1
ATOM 4562 C CA . LEU A 1 609 ? 2.166 -1.231 -7.850 1.00 77.69 609 LEU A CA 1
ATOM 4563 C C . LEU A 1 609 ? 1.085 -2.024 -8.609 1.00 77.69 609 LEU A C 1
ATOM 4565 O O . LEU A 1 609 ? 0.075 -1.469 -9.044 1.00 77.69 609 LEU A O 1
ATOM 4569 N N . ILE A 1 610 ? 1.296 -3.320 -8.805 1.00 76.12 610 ILE A N 1
ATOM 4570 C CA . ILE A 1 610 ? 0.311 -4.260 -9.343 1.00 76.12 610 ILE A CA 1
ATOM 4571 C C . ILE A 1 610 ? 0.186 -5.394 -8.335 1.00 76.12 610 ILE A C 1
ATOM 4573 O O . ILE A 1 610 ? 1.183 -6.041 -8.018 1.00 76.12 610 ILE A O 1
ATOM 4577 N N . LEU A 1 611 ? -1.026 -5.613 -7.829 1.00 76.62 611 LEU A N 1
ATOM 4578 C CA . LEU A 1 611 ? -1.319 -6.676 -6.870 1.00 76.62 611 LEU A CA 1
ATOM 4579 C C . LEU A 1 611 ? -2.187 -7.748 -7.524 1.00 76.62 611 LEU A C 1
ATOM 4581 O O . LEU A 1 611 ? -3.222 -7.448 -8.125 1.00 76.62 611 LEU A O 1
ATOM 4585 N N . ASP A 1 612 ? -1.774 -8.997 -7.364 1.00 77.00 612 ASP A N 1
ATOM 4586 C CA . ASP A 1 612 ? -2.520 -10.189 -7.743 1.00 77.00 612 ASP A CA 1
ATOM 4587 C C . ASP A 1 612 ? -2.468 -11.180 -6.565 1.00 77.00 612 ASP A C 1
ATOM 4589 O O . ASP A 1 612 ? -1.393 -11.576 -6.131 1.00 77.00 612 ASP A O 1
ATOM 4593 N N . GLY A 1 613 ? -3.606 -11.521 -5.960 1.00 79.81 613 GLY A N 1
ATOM 4594 C CA . GLY A 1 613 ? -3.609 -12.307 -4.715 1.00 79.81 613 GLY A CA 1
ATOM 4595 C C . GLY A 1 613 ? -3.090 -11.547 -3.479 1.00 79.81 613 GLY A C 1
ATOM 4596 O O . GLY A 1 613 ? -3.443 -10.377 -3.281 1.00 79.81 613 GLY A O 1
ATOM 4597 N N . THR A 1 614 ? -2.307 -12.225 -2.630 1.00 87.12 614 THR A N 1
ATOM 4598 C CA . THR A 1 614 ? -1.829 -11.710 -1.332 1.00 87.12 614 THR A CA 1
ATOM 4599 C C . THR A 1 614 ? -0.382 -11.215 -1.393 1.00 87.12 614 THR A C 1
ATOM 4601 O O . THR A 1 614 ? 0.534 -11.944 -1.759 1.00 87.12 614 THR A O 1
ATOM 4604 N N . PHE A 1 615 ? -0.139 -9.982 -0.959 1.00 91.00 615 PHE A N 1
ATOM 4605 C CA . PHE A 1 615 ? 1.206 -9.465 -0.708 1.00 91.00 615 PHE A CA 1
ATOM 4606 C C . PHE A 1 615 ? 1.519 -9.534 0.791 1.00 91.00 615 PHE A C 1
ATOM 4608 O O . PHE A 1 615 ? 0.765 -8.990 1.594 1.00 91.00 615 PHE A O 1
ATOM 4615 N N . THR A 1 616 ? 2.642 -10.148 1.175 1.00 96.19 616 THR A N 1
ATOM 4616 C CA . THR A 1 616 ? 3.096 -10.200 2.574 1.00 96.19 616 THR A CA 1
ATOM 4617 C C . THR A 1 616 ? 4.368 -9.379 2.790 1.00 96.19 616 THR A C 1
ATOM 4619 O O . THR A 1 616 ? 5.388 -9.613 2.149 1.00 96.19 616 THR A O 1
ATOM 4622 N N . LYS A 1 617 ? 4.340 -8.439 3.735 1.00 97.12 617 LYS A N 1
ATOM 4623 C CA . LYS A 1 617 ? 5.509 -7.705 4.233 1.00 97.12 617 LYS A CA 1
ATOM 4624 C C . LYS A 1 617 ? 6.017 -8.355 5.521 1.00 97.12 617 LYS A C 1
ATOM 4626 O O . LYS A 1 617 ? 5.272 -8.459 6.496 1.00 97.12 617 LYS A O 1
ATOM 4631 N N . THR A 1 618 ? 7.291 -8.733 5.534 1.00 97.69 618 THR A N 1
ATOM 4632 C CA . THR A 1 618 ? 8.004 -9.271 6.702 1.00 97.69 618 THR A CA 1
ATOM 4633 C C . THR A 1 618 ? 9.245 -8.439 7.033 1.00 97.69 618 THR A C 1
ATOM 4635 O O . THR A 1 618 ? 9.619 -7.515 6.299 1.00 97.69 618 THR A O 1
ATOM 4638 N N . GLY A 1 619 ? 9.858 -8.742 8.175 1.00 97.12 619 GLY A N 1
ATOM 4639 C CA . GLY A 1 619 ? 11.046 -8.070 8.685 1.00 97.12 619 GLY A CA 1
ATOM 4640 C C . GLY A 1 619 ? 10.748 -6.690 9.299 1.00 97.12 619 GLY A C 1
ATOM 4641 O O . GLY A 1 619 ? 9.829 -5.995 8.866 1.00 97.12 619 GLY A O 1
ATOM 4642 N N . PRO A 1 620 ? 11.529 -6.244 10.294 1.00 96.25 620 PRO A N 1
ATOM 4643 C CA . PRO A 1 620 ? 11.197 -5.067 11.104 1.00 96.25 620 PRO A CA 1
ATOM 4644 C C . PRO A 1 620 ? 11.469 -3.714 10.419 1.00 96.25 620 PRO A C 1
ATOM 4646 O O . PRO A 1 620 ? 11.180 -2.664 10.992 1.00 96.25 620 PRO A O 1
ATOM 4649 N N . GLY A 1 621 ? 12.045 -3.706 9.216 1.00 95.50 621 GLY A N 1
ATOM 4650 C CA . GLY A 1 621 ? 12.362 -2.500 8.454 1.00 95.50 621 GLY A CA 1
ATOM 4651 C C . GLY A 1 621 ? 11.152 -1.825 7.808 1.00 95.50 621 GLY A C 1
ATOM 4652 O O . GLY A 1 621 ? 10.019 -2.323 7.842 1.00 95.50 621 GLY A O 1
ATOM 4653 N N . LEU A 1 622 ? 11.413 -0.673 7.189 1.00 94.69 622 LEU A N 1
ATOM 4654 C CA . LEU A 1 622 ? 10.408 0.167 6.537 1.00 94.69 622 LEU A CA 1
ATOM 4655 C C . LEU A 1 622 ? 10.243 -0.225 5.067 1.00 94.69 622 LEU A C 1
ATOM 4657 O O . LEU A 1 622 ? 11.199 -0.196 4.303 1.00 94.69 622 LEU A O 1
ATOM 4661 N N . MET A 1 623 ? 9.019 -0.484 4.629 1.00 94.25 623 MET A N 1
ATOM 4662 C CA . MET A 1 623 ? 8.646 -0.415 3.220 1.00 94.25 623 MET A CA 1
ATOM 4663 C C . MET A 1 623 ? 7.751 0.800 3.023 1.00 94.25 623 MET A C 1
ATOM 4665 O O . MET A 1 623 ? 6.718 0.924 3.674 1.00 94.25 623 MET A O 1
ATOM 4669 N N . LYS A 1 624 ? 8.151 1.711 2.143 1.00 88.00 624 LYS A N 1
ATOM 4670 C CA . LYS A 1 624 ? 7.435 2.951 1.866 1.00 88.00 624 LYS A CA 1
ATOM 4671 C C . LYS A 1 624 ? 6.958 2.959 0.423 1.00 88.00 624 LYS A C 1
ATOM 4673 O O . LYS A 1 624 ? 7.760 2.840 -0.502 1.00 88.00 624 LYS A O 1
ATOM 4678 N N . LEU A 1 625 ? 5.653 3.120 0.249 1.00 81.56 625 LEU A N 1
ATOM 4679 C CA . LEU A 1 625 ? 4.981 3.181 -1.042 1.00 81.56 625 LEU A CA 1
ATOM 4680 C C . LEU A 1 625 ? 4.614 4.639 -1.349 1.00 81.56 625 LEU A C 1
ATOM 4682 O O . LEU A 1 625 ? 3.898 5.288 -0.583 1.00 81.56 625 LEU A O 1
ATOM 4686 N N . SER A 1 626 ? 5.162 5.174 -2.441 1.00 69.25 626 SER A N 1
ATOM 4687 C CA . SER A 1 626 ? 5.135 6.598 -2.799 1.00 69.25 626 SER A CA 1
ATOM 4688 C C . SER A 1 626 ? 4.924 6.821 -4.307 1.00 69.25 626 SER A C 1
ATOM 4690 O O . SER A 1 626 ? 5.832 7.277 -4.990 1.00 69.25 626 SER A O 1
ATOM 4692 N N . GLY A 1 627 ? 3.749 6.528 -4.865 1.00 56.94 627 GLY A N 1
ATOM 4693 C CA . GLY A 1 627 ? 3.480 6.672 -6.306 1.00 56.94 627 GLY A CA 1
ATOM 4694 C C . GLY A 1 627 ? 2.071 7.189 -6.603 1.00 56.94 627 GLY A C 1
ATOM 4695 O O . GLY A 1 627 ? 1.105 6.708 -6.028 1.00 56.94 627 GLY A O 1
ATOM 4696 N N . TYR A 1 628 ? 1.932 8.168 -7.504 1.00 44.91 628 TYR A N 1
ATOM 4697 C CA . TYR A 1 628 ? 0.639 8.788 -7.830 1.00 44.91 628 TYR A CA 1
ATOM 4698 C C . TYR A 1 628 ? -0.167 7.971 -8.861 1.00 44.91 628 TYR A C 1
ATOM 4700 O O . TYR A 1 628 ? 0.283 7.727 -9.981 1.00 44.91 628 TYR A O 1
ATOM 4708 N N . GLY A 1 629 ? -1.414 7.621 -8.528 1.00 48.19 629 GLY A N 1
ATOM 4709 C CA . GLY A 1 629 ? -2.506 7.617 -9.513 1.00 48.19 629 GLY A CA 1
ATOM 4710 C C . GLY A 1 629 ? -2.631 6.450 -10.510 1.00 48.19 629 GLY A C 1
ATOM 4711 O O . GLY A 1 629 ? -3.344 6.612 -11.506 1.00 48.19 629 GLY A O 1
ATOM 4712 N N . GLY A 1 630 ? -2.021 5.279 -10.286 1.00 47.34 630 GLY A N 1
ATOM 4713 C CA . GLY A 1 630 ? -2.049 4.207 -11.300 1.00 47.34 630 GLY A CA 1
ATOM 4714 C C . GLY A 1 630 ? -1.874 2.758 -10.845 1.00 47.34 630 GLY A C 1
ATOM 4715 O O . GLY A 1 630 ? -1.778 1.896 -11.724 1.00 47.34 630 GLY A O 1
ATOM 4716 N N . SER A 1 631 ? -1.827 2.477 -9.534 1.00 54.97 631 SER A N 1
ATOM 4717 C CA . SER A 1 631 ? -1.829 1.098 -9.017 1.00 54.97 631 SER A CA 1
ATOM 4718 C C . SER A 1 631 ? -3.036 0.335 -9.576 1.00 54.97 631 SER A C 1
ATOM 4720 O O . SER A 1 631 ? -4.050 0.955 -9.873 1.00 54.97 631 SER A O 1
ATOM 4722 N N . THR A 1 632 ? -2.941 -0.967 -9.824 1.00 54.50 632 THR A N 1
ATOM 4723 C CA . THR A 1 632 ? -4.078 -1.763 -10.327 1.00 54.50 632 THR A CA 1
ATOM 4724 C C . THR A 1 632 ? -4.073 -3.133 -9.684 1.00 54.50 632 THR A C 1
ATOM 4726 O O . THR A 1 632 ? -3.034 -3.787 -9.644 1.00 54.50 632 THR A O 1
ATOM 4729 N N . THR A 1 633 ? -5.236 -3.586 -9.245 1.00 53.44 633 THR A N 1
ATOM 4730 C CA . THR A 1 633 ? -5.499 -4.987 -8.939 1.00 53.44 633 THR A CA 1
ATOM 4731 C C . THR A 1 633 ? -5.768 -5.744 -10.242 1.00 53.44 633 THR A C 1
ATOM 4733 O O . THR A 1 633 ? -6.310 -5.180 -11.202 1.00 53.44 633 THR A O 1
ATOM 4736 N N . SER A 1 634 ? -5.339 -7.004 -10.335 1.00 50.50 634 SER A N 1
ATOM 4737 C CA . SER A 1 634 ? -5.863 -7.897 -11.377 1.00 50.50 634 SER A CA 1
ATOM 4738 C C . SER A 1 634 ? -7.380 -8.058 -11.143 1.00 50.50 634 SER A C 1
ATOM 4740 O O . SER A 1 634 ? -7.865 -7.788 -10.055 1.00 50.50 634 SER A O 1
ATOM 4742 N N . GLY A 1 635 ? -8.191 -8.428 -12.135 1.00 45.72 635 GLY A N 1
ATOM 4743 C CA . GLY A 1 635 ? -9.658 -8.503 -11.980 1.00 45.72 635 GLY A CA 1
ATOM 4744 C C . GLY A 1 635 ? -10.195 -9.586 -11.019 1.00 45.72 635 GLY A C 1
ATOM 4745 O O . GLY A 1 635 ? -11.274 -10.113 -11.284 1.00 45.72 635 GLY A O 1
ATOM 4746 N N . ALA A 1 636 ? -9.454 -9.982 -9.978 1.00 44.22 636 ALA A N 1
ATOM 4747 C CA . ALA A 1 636 ? -9.859 -10.957 -8.972 1.00 44.22 636 ALA A CA 1
ATOM 4748 C C . ALA A 1 636 ? -10.753 -10.327 -7.883 1.00 44.22 636 ALA A C 1
ATOM 4750 O O . ALA A 1 636 ? -10.640 -9.151 -7.544 1.00 44.22 636 ALA A O 1
ATOM 4751 N N . ASP A 1 637 ? -11.654 -11.132 -7.310 1.00 52.00 637 ASP A N 1
ATOM 4752 C CA . ASP A 1 637 ? -12.691 -10.665 -6.376 1.00 52.00 637 ASP A CA 1
ATOM 4753 C C . ASP A 1 637 ? -12.151 -10.217 -4.990 1.00 52.00 637 ASP A C 1
ATOM 4755 O O . ASP A 1 637 ? -12.903 -9.630 -4.202 1.00 52.00 637 ASP A O 1
ATOM 4759 N N . SER A 1 638 ? -10.868 -10.462 -4.674 1.00 59.69 638 SER A N 1
ATOM 4760 C CA . SER A 1 638 ? -10.221 -10.048 -3.417 1.00 59.69 638 SER A CA 1
ATOM 4761 C C . SER A 1 638 ? -8.691 -9.990 -3.513 1.00 59.69 638 SER A C 1
ATOM 4763 O O . SER A 1 638 ? -8.070 -10.979 -3.905 1.00 59.69 638 SER A O 1
ATOM 4765 N N . HIS A 1 639 ? -8.097 -8.880 -3.069 1.00 72.31 639 HIS A N 1
ATOM 4766 C CA . HIS A 1 639 ? -6.648 -8.707 -2.889 1.00 72.31 639 HIS A CA 1
ATOM 4767 C C . HIS A 1 639 ? -6.350 -8.341 -1.439 1.00 72.31 639 HIS A C 1
ATOM 4769 O O . HIS A 1 639 ? -7.095 -7.557 -0.842 1.00 72.31 639 HIS A O 1
ATOM 4775 N N . GLU A 1 640 ? -5.265 -8.878 -0.883 1.00 82.19 640 GLU A N 1
ATOM 4776 C CA . GLU A 1 640 ? -4.890 -8.633 0.511 1.00 82.19 640 GLU A CA 1
ATOM 4777 C C . GLU A 1 640 ? -3.427 -8.203 0.634 1.00 82.19 640 GLU A C 1
ATOM 4779 O O . GLU A 1 640 ? -2.531 -8.799 0.042 1.00 82.19 640 GLU A O 1
ATOM 4784 N N . ILE A 1 641 ? -3.185 -7.169 1.432 1.00 88.56 641 ILE A N 1
ATOM 4785 C CA . ILE A 1 641 ? -1.867 -6.827 1.957 1.00 88.56 641 ILE A CA 1
ATOM 4786 C C . ILE A 1 641 ? -1.802 -7.323 3.397 1.00 88.56 641 ILE A C 1
ATOM 4788 O O . ILE A 1 641 ? -2.654 -6.971 4.207 1.00 88.56 641 ILE A O 1
ATOM 4792 N N . VAL A 1 642 ? -0.775 -8.087 3.741 1.00 93.56 642 VAL A N 1
ATOM 4793 C CA . VAL A 1 642 ? -0.527 -8.549 5.108 1.00 93.56 642 VAL A CA 1
ATOM 4794 C C . VAL A 1 642 ? 0.820 -8.016 5.574 1.00 93.56 642 VAL A C 1
ATOM 4796 O O . VAL A 1 642 ? 1.828 -8.211 4.903 1.00 93.56 642 VAL A O 1
ATOM 4799 N N . VAL A 1 643 ? 0.853 -7.347 6.721 1.00 97.50 643 VAL A N 1
ATOM 4800 C CA . VAL A 1 643 ? 2.081 -6.877 7.370 1.00 97.50 643 VAL A CA 1
ATOM 4801 C C . VAL A 1 643 ? 2.277 -7.695 8.636 1.00 97.50 643 VAL A C 1
ATOM 4803 O O . VAL A 1 643 ? 1.574 -7.489 9.621 1.00 97.50 643 VAL A O 1
ATOM 4806 N N . GLU A 1 644 ? 3.216 -8.635 8.591 1.00 97.00 644 GLU A N 1
ATOM 4807 C CA . GLU A 1 644 ? 3.532 -9.519 9.721 1.00 97.00 644 GLU A CA 1
ATOM 4808 C C . GLU A 1 644 ? 4.583 -8.889 10.655 1.00 97.00 644 GLU A C 1
ATOM 4810 O O . GLU A 1 644 ? 4.592 -9.155 11.854 1.00 97.00 644 GLU A O 1
ATOM 4815 N N . ASP A 1 645 ? 5.471 -8.042 10.116 1.00 96.25 645 ASP A N 1
ATOM 4816 C CA . ASP A 1 645 ? 6.489 -7.319 10.888 1.00 96.25 645 ASP A CA 1
ATOM 4817 C C . ASP A 1 645 ? 6.940 -6.022 10.185 1.00 96.25 645 ASP A C 1
ATOM 4819 O O . ASP A 1 645 ? 6.848 -5.871 8.956 1.00 96.25 645 ASP A O 1
ATOM 4823 N N . GLY A 1 646 ? 7.447 -5.082 10.981 1.00 96.56 646 GLY A N 1
ATOM 4824 C CA . GLY A 1 646 ? 7.939 -3.784 10.530 1.00 96.56 646 GLY A CA 1
ATOM 4825 C C . GLY A 1 646 ? 6.838 -2.847 10.049 1.00 96.56 646 GLY A C 1
ATOM 4826 O O . GLY A 1 646 ? 5.663 -3.010 10.369 1.00 96.56 646 GLY A O 1
ATOM 4827 N N . VAL A 1 647 ? 7.225 -1.828 9.282 1.00 95.75 647 VAL A N 1
ATOM 4828 C CA . VAL A 1 647 ? 6.304 -0.769 8.846 1.00 95.75 647 VAL A CA 1
ATOM 4829 C C . VAL A 1 647 ? 6.072 -0.860 7.345 1.00 95.75 647 VAL A C 1
ATOM 4831 O O . VAL A 1 647 ? 7.030 -0.827 6.573 1.00 95.75 647 VAL A O 1
ATOM 4834 N N . LEU A 1 648 ? 4.807 -0.904 6.929 1.00 93.69 648 LEU A N 1
ATOM 4835 C CA . LEU A 1 648 ? 4.385 -0.561 5.573 1.00 93.69 648 LEU A CA 1
ATOM 4836 C C . LEU A 1 648 ? 3.723 0.821 5.601 1.00 93.69 648 LEU A C 1
ATOM 4838 O O . LEU A 1 648 ? 2.659 0.988 6.194 1.00 93.69 648 LEU A O 1
ATOM 4842 N N . ASP A 1 649 ? 4.367 1.807 4.983 1.00 88.06 649 ASP A N 1
ATOM 4843 C CA . ASP A 1 649 ? 3.955 3.212 4.999 1.00 88.06 649 ASP A CA 1
ATOM 4844 C C . ASP A 1 649 ? 3.413 3.663 3.638 1.00 88.06 649 ASP A C 1
ATOM 4846 O O . ASP A 1 649 ? 4.108 3.586 2.620 1.00 88.06 649 ASP A O 1
ATOM 4850 N N . PHE A 1 650 ? 2.183 4.173 3.632 1.00 79.75 650 PHE A N 1
ATOM 4851 C CA . PHE A 1 650 ? 1.544 4.805 2.483 1.00 79.75 650 PHE A CA 1
ATOM 4852 C C . PHE A 1 650 ? 1.654 6.329 2.608 1.00 79.75 650 PHE A C 1
ATOM 4854 O O . PHE A 1 650 ? 0.984 6.957 3.437 1.00 79.75 650 PHE A O 1
ATOM 4861 N N . SER A 1 651 ? 2.503 6.938 1.779 1.00 66.62 651 SER A N 1
ATOM 4862 C CA . SER A 1 651 ? 2.958 8.322 1.983 1.00 66.62 651 SER A CA 1
ATOM 4863 C C . SER A 1 651 ? 2.625 9.315 0.867 1.00 66.62 651 SER A C 1
ATOM 4865 O O . SER A 1 651 ? 3.033 10.467 0.961 1.00 66.62 651 SER A O 1
ATOM 4867 N N . THR A 1 652 ? 1.901 8.908 -0.174 1.00 63.44 652 THR A N 1
ATOM 4868 C CA . THR A 1 652 ? 1.265 9.765 -1.203 1.00 63.44 652 THR A CA 1
ATOM 4869 C C . THR A 1 652 ? 0.066 9.006 -1.807 1.00 63.44 652 THR A C 1
ATOM 4871 O O . THR A 1 652 ? -0.094 7.833 -1.487 1.00 63.44 652 THR A O 1
ATOM 4874 N N . ASP A 1 653 ? -0.793 9.643 -2.623 1.00 53.03 653 ASP A N 1
ATOM 4875 C CA . ASP A 1 653 ? -2.017 9.081 -3.257 1.00 53.03 653 ASP A CA 1
ATOM 4876 C C . ASP A 1 653 ? -1.792 7.782 -4.087 1.00 53.03 653 ASP A C 1
ATOM 4878 O O . ASP A 1 653 ? -1.898 7.770 -5.319 1.00 53.03 653 ASP A O 1
ATOM 4882 N N . MET A 1 654 ? -1.508 6.664 -3.412 1.00 53.38 654 MET A N 1
ATOM 4883 C CA . MET A 1 654 ? -1.130 5.373 -4.004 1.00 53.38 654 MET A CA 1
ATOM 4884 C C . MET A 1 654 ? -2.237 4.740 -4.854 1.00 53.38 654 MET A C 1
ATOM 4886 O O . MET A 1 654 ? -1.962 3.978 -5.788 1.00 53.38 654 MET A O 1
ATOM 4890 N N . PHE A 1 655 ? -3.498 5.045 -4.551 1.00 52.88 655 PHE A N 1
ATOM 4891 C CA . PHE A 1 655 ? -4.654 4.376 -5.136 1.00 52.88 655 PHE A CA 1
ATOM 4892 C C . PHE A 1 655 ? -5.578 5.380 -5.840 1.00 52.88 655 PHE A C 1
ATOM 4894 O O . PHE A 1 655 ? -6.140 6.277 -5.218 1.00 52.88 655 PHE A O 1
ATOM 4901 N N . ASN A 1 656 ? -5.739 5.224 -7.160 1.00 44.94 656 ASN A N 1
ATOM 4902 C CA . ASN A 1 656 ? -6.694 5.993 -7.969 1.00 44.94 656 ASN A CA 1
ATOM 4903 C C . ASN A 1 656 ? -8.097 5.345 -7.921 1.00 44.94 656 ASN A C 1
ATOM 4905 O O . ASN A 1 656 ? -8.232 4.164 -7.605 1.00 44.94 656 ASN A O 1
ATOM 4909 N N . GLN A 1 657 ? -9.130 6.098 -8.311 1.00 39.62 657 GLN A N 1
ATOM 4910 C CA . GLN A 1 657 ? -10.565 5.767 -8.291 1.00 39.62 657 GLN A CA 1
ATOM 4911 C C . GLN A 1 657 ? -10.941 4.389 -8.869 1.00 39.62 657 GLN A C 1
ATOM 4913 O O . GLN A 1 657 ? -12.007 3.867 -8.554 1.00 39.62 657 GLN A O 1
ATOM 4918 N N . THR A 1 658 ? -10.103 3.791 -9.719 1.00 39.97 658 THR A N 1
ATOM 4919 C CA . THR A 1 658 ? -10.396 2.528 -10.412 1.00 39.97 658 THR A CA 1
ATOM 4920 C C . THR A 1 658 ? -10.003 1.265 -9.638 1.00 39.97 658 THR A C 1
ATOM 4922 O O . THR A 1 658 ? -10.485 0.199 -9.997 1.00 39.97 658 THR A O 1
ATOM 4925 N N . VAL A 1 659 ? -9.146 1.347 -8.611 1.00 41.88 659 VAL A N 1
ATOM 4926 C CA . VAL A 1 659 ? -8.577 0.164 -7.910 1.00 41.88 659 VAL A CA 1
ATOM 4927 C C . VAL A 1 659 ? -9.509 -0.397 -6.835 1.00 41.88 659 VAL A C 1
ATOM 4929 O O . VAL A 1 659 ? -9.427 -1.565 -6.474 1.00 41.88 659 VAL A O 1
ATOM 4932 N N . PHE A 1 660 ? -10.449 0.417 -6.354 1.00 44.81 660 PHE A N 1
ATOM 4933 C CA . PHE A 1 660 ? -11.418 0.030 -5.322 1.00 44.81 660 PHE A CA 1
ATOM 4934 C C . PHE A 1 660 ? -12.768 -0.427 -5.896 1.00 44.81 660 PHE A C 1
ATOM 4936 O O . PHE A 1 660 ? -13.786 -0.449 -5.205 1.00 44.81 660 PHE A O 1
ATOM 4943 N N . ASN A 1 661 ? -12.799 -0.818 -7.173 1.00 40.41 661 ASN A N 1
ATOM 4944 C CA . ASN A 1 661 ? -13.914 -1.607 -7.701 1.00 40.41 661 ASN A CA 1
ATOM 4945 C C . ASN A 1 661 ? -13.827 -3.096 -7.279 1.00 40.41 661 ASN A C 1
ATOM 4947 O O . ASN A 1 661 ? -14.801 -3.826 -7.456 1.00 40.41 661 ASN A O 1
ATOM 4951 N N . THR A 1 662 ? -12.699 -3.525 -6.692 1.00 45.16 662 THR A N 1
ATOM 4952 C CA . THR A 1 662 ? -12.447 -4.855 -6.099 1.00 45.16 662 THR A CA 1
ATOM 4953 C C . THR A 1 662 ? -12.224 -4.748 -4.584 1.00 45.16 662 THR A C 1
ATOM 4955 O O . THR A 1 662 ? -11.688 -3.744 -4.119 1.00 45.16 662 THR A O 1
ATOM 4958 N N . ARG A 1 663 ? -12.620 -5.766 -3.798 1.00 54.25 663 ARG A N 1
ATOM 4959 C CA . ARG A 1 663 ? -12.486 -5.778 -2.325 1.00 54.25 663 ARG A CA 1
ATOM 4960 C C . ARG A 1 663 ? -11.004 -5.754 -1.922 1.00 54.25 663 ARG A C 1
ATOM 4962 O O . ARG A 1 663 ? -10.304 -6.744 -2.137 1.00 54.25 663 ARG A O 1
ATOM 4969 N N . PHE A 1 664 ? -10.538 -4.650 -1.345 1.00 61.22 664 PHE A N 1
ATOM 4970 C CA . PHE A 1 664 ? -9.153 -4.493 -0.888 1.00 61.22 664 PHE A CA 1
ATOM 4971 C C . PHE A 1 664 ? -9.051 -4.697 0.628 1.00 61.22 664 PHE A C 1
ATOM 4973 O O . PHE A 1 664 ? -9.761 -4.046 1.391 1.00 61.22 664 PHE A O 1
ATOM 4980 N N . PHE A 1 665 ? -8.160 -5.572 1.083 1.00 74.75 665 PHE A N 1
ATOM 4981 C CA . PHE A 1 665 ? -7.920 -5.815 2.507 1.00 74.75 665 PHE A CA 1
ATOM 4982 C C . PHE A 1 665 ? -6.478 -5.466 2.857 1.00 74.75 665 PHE A C 1
ATOM 4984 O O . PHE A 1 665 ? -5.562 -5.785 2.101 1.00 74.75 665 PHE A O 1
ATOM 4991 N N . ALA A 1 666 ? -6.268 -4.818 4.000 1.00 83.56 666 ALA A N 1
ATOM 4992 C CA . ALA A 1 666 ? -4.936 -4.654 4.567 1.00 83.56 666 ALA A CA 1
ATOM 4993 C C . ALA A 1 666 ? -4.959 -5.063 6.039 1.00 83.56 666 ALA A C 1
ATOM 4995 O O . ALA A 1 666 ? -5.703 -4.480 6.827 1.00 83.56 666 ALA A O 1
ATOM 4996 N N . THR A 1 667 ? -4.140 -6.048 6.395 1.00 90.94 667 THR A N 1
ATOM 4997 C CA . THR A 1 667 ? -4.095 -6.658 7.724 1.00 90.94 667 THR A CA 1
ATOM 4998 C C . THR A 1 667 ? -2.710 -6.466 8.341 1.00 90.94 667 THR A C 1
ATOM 5000 O O . THR A 1 667 ? -1.710 -6.865 7.751 1.00 90.94 667 THR A O 1
ATOM 5003 N N . ALA A 1 668 ? -2.634 -5.874 9.531 1.00 95.88 668 ALA A N 1
ATOM 5004 C CA . ALA A 1 668 ? -1.432 -5.844 10.363 1.00 95.88 668 ALA A CA 1
ATOM 5005 C C . ALA A 1 668 ? -1.530 -6.912 11.463 1.00 95.88 668 ALA A C 1
ATOM 5007 O O . ALA A 1 668 ? -2.556 -6.996 12.140 1.00 95.88 668 ALA A O 1
ATOM 5008 N N . ARG A 1 669 ? -0.468 -7.695 11.666 1.00 94.88 669 ARG A N 1
ATOM 5009 C CA . ARG A 1 669 ? -0.377 -8.745 12.694 1.00 94.88 669 ARG A CA 1
ATOM 5010 C C . ARG A 1 669 ? 0.874 -8.591 13.537 1.00 94.88 669 ARG A C 1
ATOM 5012 O O . ARG A 1 669 ? 1.858 -8.046 13.051 1.00 94.88 669 ARG A O 1
ATOM 5019 N N . GLY A 1 670 ? 0.872 -9.110 14.765 1.00 93.56 670 GLY A N 1
ATOM 5020 C CA . GLY A 1 670 ? 2.091 -9.197 15.572 1.00 93.56 670 GLY A CA 1
ATOM 5021 C C . GLY A 1 670 ? 2.744 -7.831 15.794 1.00 93.56 670 GLY A C 1
ATOM 5022 O O . GLY A 1 670 ? 2.145 -6.938 16.383 1.00 93.56 670 GLY A O 1
ATOM 5023 N N . SER A 1 671 ? 3.980 -7.660 15.322 1.00 94.88 671 SER A N 1
ATOM 5024 C CA . SER A 1 671 ? 4.712 -6.382 15.351 1.00 94.88 671 SER A CA 1
ATOM 5025 C C . SER A 1 671 ? 4.555 -5.544 14.076 1.00 94.88 671 SER A C 1
ATOM 5027 O O . SER A 1 671 ? 5.158 -4.476 13.966 1.00 94.88 671 SER A O 1
ATOM 5029 N N . GLY A 1 672 ? 3.754 -6.005 13.115 1.00 97.62 672 GLY A N 1
ATOM 5030 C CA . GLY A 1 672 ? 3.457 -5.308 11.874 1.00 97.62 672 GLY A CA 1
ATOM 5031 C C . GLY A 1 672 ? 2.669 -4.015 12.079 1.00 97.62 672 GLY A C 1
ATOM 5032 O O . GLY A 1 672 ? 1.744 -3.932 12.894 1.00 97.62 672 GLY A O 1
ATOM 5033 N N . VAL A 1 673 ? 3.026 -2.999 11.294 1.00 96.31 673 VAL A N 1
ATOM 5034 C CA . VAL A 1 673 ? 2.424 -1.665 11.314 1.00 96.31 673 VAL A CA 1
ATOM 5035 C C . VAL A 1 673 ? 1.986 -1.260 9.909 1.00 96.31 673 VAL A C 1
ATOM 5037 O O . VAL A 1 673 ? 2.809 -1.129 9.000 1.00 96.31 673 VAL A O 1
ATOM 5040 N N . LEU A 1 674 ? 0.692 -0.995 9.745 1.00 91.62 674 LEU A N 1
ATOM 5041 C CA . LEU A 1 674 ? 0.127 -0.316 8.578 1.00 91.62 674 LEU A CA 1
ATOM 5042 C C . LEU A 1 674 ? 0.058 1.184 8.866 1.00 91.62 674 LEU A C 1
ATOM 5044 O O . LEU A 1 674 ? -0.771 1.619 9.665 1.00 91.62 674 LEU A O 1
ATOM 5048 N N . ARG A 1 675 ? 0.910 1.982 8.222 1.00 88.38 675 ARG A N 1
ATOM 5049 C CA . ARG A 1 675 ? 1.013 3.426 8.465 1.00 88.38 675 ARG A CA 1
ATOM 5050 C C . ARG A 1 675 ? 0.476 4.240 7.292 1.00 88.38 675 ARG A C 1
ATOM 5052 O O . ARG A 1 675 ? 0.839 3.991 6.149 1.00 88.38 675 ARG A O 1
ATOM 5059 N N . ALA A 1 676 ? -0.308 5.275 7.581 1.00 79.56 676 ALA A N 1
ATOM 5060 C CA . ALA A 1 676 ? -0.554 6.379 6.656 1.00 79.56 676 ALA A CA 1
ATOM 5061 C C . ALA A 1 676 ? 0.113 7.661 7.158 1.00 79.56 676 ALA A C 1
ATOM 5063 O O . ALA A 1 676 ? -0.324 8.277 8.138 1.00 79.56 676 ALA A O 1
ATOM 5064 N N . SER A 1 677 ? 1.163 8.079 6.452 1.00 76.81 677 SER A N 1
ATOM 5065 C CA . SER A 1 677 ? 1.949 9.276 6.772 1.00 76.81 677 SER A CA 1
ATOM 5066 C C . SER A 1 677 ? 1.632 10.502 5.917 1.00 76.81 677 SER A C 1
ATOM 5068 O O . SER A 1 677 ? 2.214 11.562 6.140 1.00 76.81 677 SER A O 1
ATOM 5070 N N . ALA A 1 678 ? 0.682 10.400 4.985 1.00 67.56 678 ALA A N 1
ATOM 5071 C CA . ALA A 1 678 ? 0.227 11.520 4.162 1.00 67.56 678 ALA A CA 1
ATOM 5072 C C . ALA A 1 678 ? -1.290 11.718 4.187 1.00 67.56 678 ALA A C 1
ATOM 5074 O O . ALA A 1 678 ? -2.043 10.796 4.511 1.00 67.56 678 ALA A O 1
ATOM 5075 N N . TYR A 1 679 ? -1.706 12.928 3.786 1.00 57.53 679 TYR A N 1
ATOM 5076 C CA . TYR A 1 679 ? -3.073 13.473 3.840 1.00 57.53 679 TYR A CA 1
ATOM 5077 C C . TYR A 1 679 ? -4.160 12.545 3.262 1.00 57.53 679 TYR A C 1
ATOM 5079 O O . TYR A 1 679 ? -5.336 12.644 3.612 1.00 57.53 679 TYR A O 1
ATOM 5087 N N . SER A 1 680 ? -3.750 11.614 2.403 1.00 57.00 680 SER A N 1
ATOM 5088 C CA . SER A 1 680 ? -4.582 10.674 1.660 1.00 57.00 680 SER A CA 1
ATOM 5089 C C . SER A 1 680 ? -3.909 9.304 1.484 1.00 57.00 680 SER A C 1
ATOM 5091 O O . SER A 1 680 ? -4.163 8.612 0.501 1.00 57.00 680 SER A O 1
ATOM 5093 N N . GLY A 1 681 ? -3.060 8.876 2.429 1.00 56.44 681 GLY A N 1
ATOM 5094 C CA . GLY A 1 681 ? -2.290 7.622 2.319 1.00 56.44 681 GLY A CA 1
ATOM 5095 C C . GLY A 1 681 ? -3.139 6.366 2.047 1.00 56.44 681 GLY A C 1
ATOM 5096 O O . GLY A 1 681 ? -2.687 5.457 1.360 1.00 56.44 681 GLY A O 1
ATOM 5097 N N . PHE A 1 682 ? -4.400 6.344 2.494 1.00 61.12 682 PHE A N 1
ATOM 5098 C CA . PHE A 1 682 ? -5.361 5.265 2.210 1.00 61.12 682 PHE A CA 1
ATOM 5099 C C . PHE A 1 682 ? -6.375 5.591 1.081 1.00 61.12 682 PHE A C 1
ATOM 5101 O O . PHE A 1 682 ? -7.310 4.825 0.865 1.00 61.12 682 PHE A O 1
ATOM 5108 N N . GLY A 1 683 ? -6.178 6.696 0.342 1.00 51.75 683 GLY A N 1
ATOM 5109 C CA . GLY A 1 683 ? -7.032 7.210 -0.745 1.00 51.75 683 GLY A CA 1
ATOM 5110 C C . GLY A 1 683 ? -8.134 8.155 -0.243 1.00 51.75 683 GLY A C 1
ATOM 5111 O O . GLY A 1 683 ? -8.968 7.740 0.554 1.00 51.75 683 GLY A O 1
ATOM 5112 N N . GLY A 1 684 ? -8.151 9.431 -0.675 1.00 45.88 684 GLY A N 1
ATOM 5113 C CA . GLY A 1 684 ? -8.999 10.435 -0.001 1.00 45.88 684 GLY A CA 1
ATOM 5114 C C . GLY A 1 684 ? -9.635 11.579 -0.797 1.00 45.88 684 GLY A C 1
ATOM 5115 O O . GLY A 1 684 ? -10.673 12.055 -0.355 1.00 45.88 684 GLY A O 1
ATOM 5116 N N . ASP A 1 685 ? -9.125 12.030 -1.948 1.00 37.97 685 ASP A N 1
ATOM 5117 C CA . ASP A 1 685 ? -9.604 13.326 -2.486 1.00 37.97 685 ASP A CA 1
ATOM 5118 C C . ASP A 1 685 ? -10.753 13.241 -3.518 1.00 37.97 685 ASP A C 1
ATOM 5120 O O . ASP A 1 685 ? -11.280 14.266 -3.945 1.00 37.97 685 ASP A O 1
ATOM 5124 N N . TYR A 1 686 ? -11.182 12.037 -3.937 1.00 39.12 686 TYR A N 1
ATOM 5125 C CA . TYR A 1 686 ? -12.180 11.894 -5.018 1.00 39.12 686 TYR A CA 1
ATOM 5126 C C . TYR A 1 686 ? -13.083 10.643 -4.940 1.00 39.12 686 TYR A C 1
ATOM 5128 O O . TYR A 1 686 ? -13.511 10.110 -5.965 1.00 39.12 686 TYR A O 1
ATOM 5136 N N . ILE A 1 687 ? -13.394 10.151 -3.736 1.00 44.59 687 ILE A N 1
ATOM 5137 C CA . ILE A 1 687 ? -14.303 9.003 -3.524 1.00 44.59 687 ILE A CA 1
ATOM 5138 C C . ILE A 1 687 ? -15.739 9.501 -3.263 1.00 44.59 687 ILE A C 1
ATOM 5140 O O . ILE A 1 687 ? -16.364 9.166 -2.265 1.00 44.59 687 ILE A O 1
ATOM 5144 N N . GLU A 1 688 ? -16.277 10.352 -4.141 1.00 40.78 688 GLU A N 1
ATOM 5145 C CA . GLU A 1 688 ? -17.659 10.856 -4.000 1.00 40.78 688 GLU A CA 1
ATOM 5146 C C . GLU A 1 688 ? -18.714 9.946 -4.668 1.00 40.78 688 GLU A C 1
ATOM 5148 O O . GLU A 1 688 ? -19.904 10.143 -4.435 1.00 40.78 688 GLU A O 1
ATOM 5153 N N . TYR A 1 689 ? -18.331 8.947 -5.488 1.00 35.38 689 TYR A N 1
ATOM 5154 C CA . TYR A 1 689 ? -19.297 8.308 -6.406 1.00 35.38 689 TYR A CA 1
ATOM 5155 C C . TYR A 1 689 ? -19.243 6.781 -6.627 1.00 35.38 689 TYR A C 1
ATOM 5157 O O . TYR A 1 689 ? -19.998 6.305 -7.478 1.00 35.38 689 TYR A O 1
ATOM 5165 N N . VAL A 1 690 ? -18.455 5.972 -5.901 1.00 35.56 690 VAL A N 1
ATOM 5166 C CA . VAL A 1 690 ? -18.456 4.501 -6.126 1.00 35.56 690 VAL A CA 1
ATOM 5167 C C . VAL A 1 690 ? -18.474 3.695 -4.814 1.00 35.56 690 VAL A C 1
ATOM 5169 O O . VAL A 1 690 ? -17.629 3.937 -3.955 1.00 35.56 690 VAL A O 1
ATOM 5172 N N . PRO A 1 691 ? -19.412 2.737 -4.637 1.00 39.38 691 PRO A N 1
ATOM 5173 C CA . PRO A 1 691 ? -19.545 1.953 -3.415 1.00 39.38 691 PRO A CA 1
ATOM 5174 C C . PRO A 1 691 ? -18.832 0.595 -3.540 1.00 39.38 691 PRO A C 1
ATOM 5176 O O . PRO A 1 691 ? -19.437 -0.319 -4.079 1.00 39.38 691 PRO A O 1
ATOM 5179 N N . THR A 1 692 ? -17.609 0.417 -3.018 1.00 42.31 692 THR A N 1
ATOM 5180 C CA . THR A 1 692 ? -17.120 -0.918 -2.582 1.00 42.31 692 THR A CA 1
ATOM 5181 C C . THR A 1 692 ? -15.825 -0.889 -1.745 1.00 42.31 692 THR A C 1
ATOM 5183 O O . THR A 1 692 ? -14.760 -0.553 -2.235 1.00 42.31 692 THR A O 1
ATOM 5186 N N . ILE A 1 693 ? -15.975 -1.316 -0.481 1.00 48.47 693 ILE A N 1
ATOM 5187 C CA . ILE A 1 693 ? -15.151 -2.216 0.362 1.00 48.47 693 ILE A CA 1
ATOM 5188 C C . ILE A 1 693 ? -13.614 -2.051 0.350 1.00 48.47 693 ILE A C 1
ATOM 5190 O O . ILE A 1 693 ? -12.921 -2.641 -0.479 1.00 48.47 693 ILE A O 1
ATOM 5194 N N . GLY A 1 694 ? -13.091 -1.440 1.422 1.00 51.47 694 GLY A N 1
ATOM 5195 C CA . GLY A 1 694 ? -11.794 -1.819 1.981 1.00 51.47 694 GLY A CA 1
ATOM 5196 C C . GLY A 1 694 ? -11.827 -1.900 3.512 1.00 51.47 694 GLY A C 1
ATOM 5197 O O . GLY A 1 694 ? -12.300 -0.965 4.159 1.00 51.47 694 GLY A O 1
ATOM 5198 N N . GLN A 1 695 ? -11.398 -3.028 4.089 1.00 66.62 695 GLN A N 1
ATOM 5199 C CA . GLN A 1 695 ? -11.236 -3.194 5.541 1.00 66.62 695 GLN A CA 1
ATOM 5200 C C . GLN A 1 695 ? -9.755 -3.035 5.888 1.00 66.62 695 GLN A C 1
ATOM 5202 O O . GLN A 1 695 ? -8.911 -3.746 5.339 1.00 66.62 695 GLN A O 1
ATOM 5207 N N . LEU A 1 696 ? -9.452 -2.113 6.802 1.00 80.25 696 LEU A N 1
ATOM 5208 C CA . LEU A 1 696 ? -8.171 -2.126 7.502 1.00 80.25 696 LEU A CA 1
ATOM 5209 C C . LEU A 1 696 ? -8.356 -2.998 8.739 1.00 80.25 696 LEU A C 1
ATOM 5211 O O . LEU A 1 696 ? -9.281 -2.771 9.521 1.00 80.25 696 LEU A O 1
ATOM 5215 N N . ARG A 1 697 ? -7.496 -3.987 8.926 1.00 87.56 697 ARG A N 1
ATOM 5216 C CA . ARG A 1 697 ? -7.532 -4.881 10.078 1.00 87.56 697 ARG A CA 1
ATOM 5217 C C . ARG A 1 697 ? -6.215 -4.812 10.826 1.00 87.56 697 ARG A C 1
ATOM 5219 O O . ARG A 1 697 ? -5.149 -4.773 10.219 1.00 87.56 697 ARG A O 1
ATOM 5226 N N . ALA A 1 698 ? -6.296 -4.821 12.142 1.00 93.00 698 ALA A N 1
ATOM 5227 C CA . ALA A 1 698 ? -5.172 -5.115 13.006 1.00 93.00 698 ALA A CA 1
ATOM 5228 C C . ALA A 1 698 ? -5.581 -6.262 13.931 1.00 93.00 698 ALA A C 1
ATOM 5230 O O . ALA A 1 698 ? -6.658 -6.229 14.529 1.00 93.00 698 ALA A O 1
ATOM 5231 N N . GLU A 1 699 ? -4.746 -7.285 14.037 1.00 94.44 699 GLU A N 1
ATOM 5232 C CA . GLU A 1 699 ? -4.996 -8.446 14.891 1.00 94.44 699 GLU A CA 1
ATOM 5233 C C . GLU A 1 699 ? -3.712 -8.910 15.584 1.00 94.44 699 GLU A C 1
ATOM 5235 O O . GLU A 1 699 ? -2.611 -8.548 15.173 1.00 94.44 699 GLU A O 1
ATOM 5240 N N . ASP A 1 700 ? -3.846 -9.674 16.667 1.00 93.06 700 ASP A N 1
ATOM 5241 C CA . ASP A 1 700 ? -2.732 -10.332 17.363 1.00 93.06 700 ASP A CA 1
ATOM 5242 C C . ASP A 1 700 ? -1.570 -9.373 17.721 1.00 93.06 700 ASP A C 1
ATOM 5244 O O . ASP A 1 700 ? -0.397 -9.696 17.535 1.00 93.06 700 ASP A O 1
ATOM 5248 N N . GLY A 1 701 ? -1.887 -8.169 18.211 1.00 92.56 701 GLY A N 1
ATOM 5249 C CA . GLY A 1 701 ? -0.919 -7.126 18.583 1.00 92.56 701 GLY A CA 1
ATOM 5250 C C . GLY A 1 701 ? -0.538 -6.137 17.473 1.00 92.56 701 GLY A C 1
ATOM 5251 O O . GLY A 1 701 ? 0.088 -5.116 17.775 1.00 92.56 701 GLY A O 1
ATOM 5252 N N . GLY A 1 702 ? -0.958 -6.383 16.226 1.00 96.62 702 GLY A N 1
ATOM 5253 C CA . GLY A 1 702 ? -0.671 -5.519 15.077 1.00 96.62 702 GLY A CA 1
ATOM 5254 C C . GLY A 1 702 ? -1.160 -4.079 15.262 1.00 96.62 702 GLY A C 1
ATOM 5255 O O . GLY A 1 702 ? -1.996 -3.786 16.123 1.00 96.62 702 GLY A O 1
ATOM 5256 N N . THR A 1 703 ? -0.637 -3.153 14.456 1.00 95.75 703 THR A N 1
ATOM 5257 C CA . THR A 1 703 ? -0.942 -1.719 14.591 1.00 95.75 703 THR A CA 1
ATOM 5258 C C . THR A 1 703 ? -1.381 -1.081 13.275 1.00 95.75 703 THR A C 1
ATOM 5260 O O . THR A 1 703 ? -0.733 -1.246 12.243 1.00 95.75 703 THR A O 1
ATOM 5263 N N . ILE A 1 704 ? -2.444 -0.278 13.323 1.00 91.44 704 ILE A N 1
ATOM 5264 C CA . ILE A 1 704 ? -2.758 0.722 12.294 1.00 91.44 704 ILE A CA 1
ATOM 5265 C C . ILE A 1 704 ? -2.352 2.095 12.832 1.00 91.44 704 ILE A C 1
ATOM 5267 O O . ILE A 1 704 ? -2.769 2.486 13.920 1.00 91.44 704 ILE A O 1
ATOM 5271 N N . GLU A 1 705 ? -1.549 2.839 12.077 1.00 89.50 705 GLU A N 1
ATOM 5272 C CA . GLU A 1 705 ? -0.984 4.124 12.492 1.00 89.50 705 GLU A CA 1
ATOM 5273 C C . GLU A 1 705 ? -1.335 5.243 11.502 1.00 89.50 705 GLU A C 1
ATOM 5275 O O . GLU A 1 705 ? -1.114 5.134 10.296 1.00 89.50 705 GLU A O 1
ATOM 5280 N N . VAL A 1 706 ? -1.848 6.359 12.013 1.00 82.06 706 VAL A N 1
ATOM 5281 C CA . VAL A 1 706 ? -2.189 7.564 11.246 1.00 82.06 706 VAL A CA 1
ATOM 5282 C C . VAL A 1 706 ? -1.387 8.731 11.804 1.00 82.06 706 VAL A C 1
ATOM 5284 O O . VAL A 1 706 ? -1.672 9.217 12.902 1.00 82.06 706 VAL A O 1
ATOM 5287 N N . THR A 1 707 ? -0.378 9.186 11.059 1.00 76.00 707 THR A N 1
ATOM 5288 C CA . THR A 1 707 ? 0.579 10.196 11.552 1.00 76.00 707 THR A CA 1
ATOM 5289 C C . THR A 1 707 ? 0.399 11.589 10.964 1.00 76.00 707 THR A C 1
ATOM 5291 O O . THR A 1 707 ? 0.913 12.562 11.512 1.00 76.00 707 THR A O 1
ATOM 5294 N N . SER A 1 708 ? -0.368 11.718 9.884 1.00 68.06 708 SER A N 1
ATOM 5295 C CA . SER A 1 708 ? -0.689 13.007 9.265 1.00 68.06 708 SER A CA 1
ATOM 5296 C C . SER A 1 708 ? -2.159 13.371 9.450 1.00 68.06 708 SER A C 1
ATOM 5298 O O . SER A 1 708 ? -2.977 12.529 9.821 1.00 68.06 708 SER A O 1
ATOM 5300 N N . ALA A 1 709 ? -2.505 14.640 9.222 1.00 61.88 709 ALA A N 1
ATOM 5301 C CA . ALA A 1 709 ? -3.905 15.034 9.195 1.00 61.88 709 ALA A CA 1
ATOM 5302 C C . ALA A 1 709 ? -4.584 14.374 7.986 1.00 61.88 709 ALA A C 1
ATOM 5304 O O . ALA A 1 709 ? -4.282 14.740 6.854 1.00 61.88 709 ALA A O 1
ATOM 5305 N N . ILE A 1 710 ? -5.467 13.401 8.214 1.00 60.59 710 ILE A N 1
ATOM 5306 C CA . ILE A 1 710 ? -6.208 12.721 7.148 1.00 60.59 710 ILE A CA 1
ATOM 5307 C C . ILE A 1 710 ? -7.617 13.309 7.110 1.00 60.59 710 ILE A C 1
ATOM 5309 O O . ILE A 1 710 ? -8.369 13.220 8.083 1.00 60.59 710 ILE A O 1
ATOM 5313 N N . GLN A 1 711 ? -7.983 13.906 5.973 1.00 51.25 711 GLN A N 1
ATOM 5314 C CA . GLN A 1 711 ? -9.294 14.547 5.805 1.00 51.25 711 GLN A CA 1
ATOM 5315 C C . GLN A 1 711 ? -10.438 13.536 5.591 1.00 51.25 711 GLN A C 1
ATOM 5317 O O . GLN A 1 711 ? -11.608 13.890 5.748 1.00 51.25 711 GLN A O 1
ATOM 5322 N N . TYR A 1 712 ? -10.111 12.279 5.273 1.00 52.34 712 TYR A N 1
ATOM 5323 C CA . TYR A 1 712 ? -11.066 11.200 5.023 1.00 52.34 712 TYR A CA 1
ATOM 5324 C C . TYR A 1 712 ? -10.465 9.854 5.442 1.00 52.34 712 TYR A C 1
ATOM 5326 O O . TYR A 1 712 ? -9.844 9.156 4.645 1.00 52.34 712 TYR A O 1
ATOM 5334 N N . PHE A 1 713 ? -10.607 9.496 6.718 1.00 56.66 713 PHE A N 1
ATOM 5335 C CA . PHE A 1 713 ? -10.305 8.133 7.164 1.00 56.66 713 PHE A CA 1
ATOM 5336 C C . PHE A 1 713 ? -11.254 7.149 6.448 1.00 56.66 713 PHE A C 1
ATOM 5338 O O . PHE A 1 713 ? -12.418 7.522 6.259 1.00 56.66 713 PHE A O 1
ATOM 5345 N N . PRO A 1 714 ? -10.805 5.954 6.004 1.00 53.56 714 PRO A N 1
ATOM 5346 C CA . PRO A 1 714 ? -11.574 5.102 5.098 1.00 53.56 714 PRO A CA 1
ATOM 5347 C C . PRO A 1 714 ? -13.018 4.896 5.568 1.00 53.56 714 PRO A C 1
ATOM 5349 O O . PRO A 1 714 ? -13.282 4.525 6.712 1.00 53.56 714 PRO A O 1
ATOM 5352 N N . VAL A 1 715 ? -13.959 5.167 4.662 1.00 45.91 715 VAL A N 1
ATOM 5353 C CA . VAL A 1 715 ? -15.407 5.091 4.883 1.00 45.91 715 VAL A CA 1
ATOM 5354 C C . VAL A 1 715 ? -16.055 4.202 3.833 1.00 45.91 715 VAL A C 1
ATOM 5356 O O . VAL A 1 715 ? -15.713 4.263 2.655 1.00 45.91 715 VAL A O 1
ATOM 5359 N N . G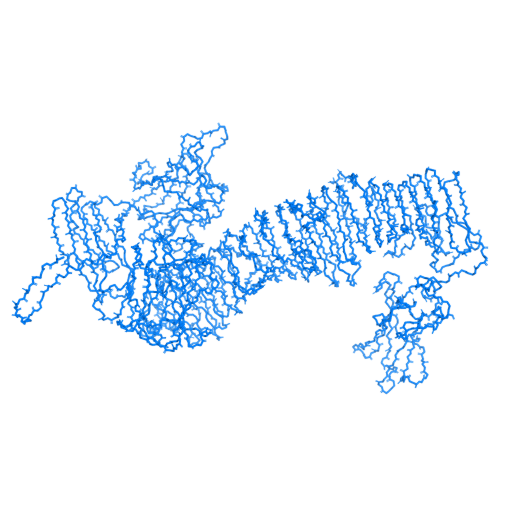LY A 1 716 ? -17.018 3.383 4.259 1.00 42.44 716 GLY A N 1
ATOM 5360 C CA . GLY A 1 716 ? -17.942 2.703 3.350 1.00 42.44 716 GLY A CA 1
ATOM 5361 C C . GLY A 1 716 ? -19.313 3.369 3.343 1.00 42.44 716 GLY A C 1
ATOM 5362 O O . GLY A 1 716 ? -19.742 3.950 4.338 1.00 42.44 716 GLY A O 1
ATOM 5363 N N . THR A 1 717 ? -20.020 3.252 2.224 1.00 37.97 717 THR A N 1
ATOM 5364 C CA . THR A 1 717 ? -21.436 3.612 2.102 1.00 37.97 717 THR A CA 1
ATOM 5365 C C . THR A 1 717 ? -22.318 2.504 2.665 1.00 37.97 717 THR A C 1
ATOM 5367 O O . THR A 1 717 ? -22.115 1.334 2.343 1.00 37.97 717 THR A O 1
ATOM 5370 N N . VAL A 1 718 ? -23.317 2.864 3.478 1.00 36.56 718 VAL A N 1
ATOM 5371 C CA . VAL A 1 718 ? -24.384 1.945 3.889 1.00 36.56 718 VAL A CA 1
ATOM 5372 C C . VAL A 1 718 ? -25.492 2.007 2.849 1.00 36.56 718 VAL A C 1
ATOM 5374 O O . VAL A 1 718 ? -26.113 3.051 2.673 1.00 36.56 718 VAL A O 1
ATOM 5377 N N . THR A 1 719 ? -25.755 0.898 2.154 1.00 35.97 719 THR A N 1
ATOM 5378 C CA . THR A 1 719 ? -27.048 0.713 1.479 1.00 35.97 719 THR A CA 1
ATOM 5379 C C . THR A 1 719 ? -27.838 -0.365 2.212 1.00 35.97 719 THR A C 1
ATOM 5381 O O . THR A 1 719 ? -27.292 -1.355 2.693 1.00 35.97 719 THR A O 1
ATOM 5384 N N . ASN A 1 720 ? -29.114 -0.069 2.406 1.00 37.25 720 ASN A N 1
ATOM 5385 C CA . ASN A 1 720 ? -30.075 -0.751 3.259 1.00 37.25 720 ASN A CA 1
ATOM 5386 C C . ASN A 1 720 ? -30.556 -2.109 2.702 1.00 37.25 720 ASN A C 1
ATOM 5388 O O . ASN A 1 720 ? -30.476 -2.388 1.510 1.00 37.25 720 ASN A O 1
ATOM 5392 N N . ASP A 1 721 ? -31.079 -2.920 3.629 1.00 34.62 721 ASP A N 1
ATOM 5393 C CA . ASP A 1 721 ? -31.866 -4.162 3.504 1.00 34.62 721 ASP A CA 1
ATOM 5394 C C . ASP A 1 721 ? -31.191 -5.497 3.118 1.00 34.62 721 ASP A C 1
ATOM 5396 O O . ASP A 1 721 ? -31.847 -6.533 3.226 1.00 34.62 721 ASP A O 1
ATOM 5400 N N . GLU A 1 722 ? -29.885 -5.548 2.826 1.00 35.03 722 GLU A N 1
ATOM 5401 C CA . GLU A 1 722 ? -29.148 -6.831 2.680 1.00 35.03 722 GLU A CA 1
ATOM 5402 C C . GLU A 1 722 ? -27.973 -7.030 3.658 1.00 35.03 722 GLU A C 1
ATOM 5404 O O . GLU A 1 722 ? -27.216 -7.989 3.537 1.00 35.03 722 GLU A O 1
ATOM 5409 N N . GLY A 1 723 ? -27.830 -6.181 4.679 1.00 36.22 723 GLY A N 1
ATOM 5410 C CA . GLY A 1 723 ? -26.877 -6.439 5.767 1.00 36.22 723 GLY A CA 1
ATOM 5411 C C . GLY A 1 723 ? -25.399 -6.414 5.359 1.00 36.22 723 GLY A C 1
ATOM 5412 O O . GLY A 1 723 ? -24.574 -6.989 6.062 1.00 36.22 723 GLY A O 1
ATOM 5413 N N . VAL A 1 724 ? -25.035 -5.748 4.259 1.00 37.50 724 VAL A N 1
ATOM 5414 C CA . VAL A 1 724 ? -23.624 -5.546 3.912 1.00 37.50 724 VAL A CA 1
ATOM 5415 C C . VAL A 1 724 ? -23.361 -4.094 3.555 1.00 37.50 724 VAL A C 1
ATOM 5417 O O . VAL A 1 724 ? -23.638 -3.626 2.455 1.00 37.50 724 VAL A O 1
ATOM 5420 N N . ALA A 1 725 ? -22.732 -3.410 4.495 1.00 36.50 725 ALA A N 1
ATOM 5421 C CA . ALA A 1 725 ? -21.863 -2.283 4.232 1.00 36.50 725 ALA A CA 1
ATOM 5422 C C . ALA A 1 725 ? -20.868 -2.187 5.377 1.00 36.50 725 ALA A C 1
ATOM 5424 O O . ALA A 1 725 ? -21.298 -2.355 6.513 1.00 36.50 725 ALA A O 1
ATOM 5425 N N . GLN A 1 726 ? -19.592 -1.905 5.087 1.00 47.25 726 GLN A N 1
ATOM 5426 C CA . GLN A 1 726 ? -18.731 -1.016 5.883 1.00 47.25 726 GLN A CA 1
ATOM 5427 C C . GLN A 1 726 ? -17.280 -1.064 5.375 1.00 47.25 726 GLN A C 1
ATOM 5429 O O . GLN A 1 726 ? -16.641 -2.113 5.367 1.00 47.25 726 GLN A O 1
ATOM 5434 N N . GLY A 1 727 ? -16.742 0.100 5.003 1.00 50.47 727 GLY A N 1
ATOM 5435 C CA . GLY A 1 727 ? -15.328 0.375 5.233 1.00 50.47 727 GLY A CA 1
ATOM 5436 C C . GLY A 1 727 ? -15.173 0.460 6.747 1.00 50.47 727 GLY A C 1
ATOM 5437 O O . GLY A 1 727 ? -15.846 1.274 7.382 1.00 50.47 727 GLY A O 1
ATOM 5438 N N . ARG A 1 728 ? -14.417 -0.478 7.310 1.00 65.81 728 ARG A N 1
ATOM 5439 C CA . ARG A 1 728 ? -14.343 -0.767 8.745 1.00 65.81 728 ARG A CA 1
ATOM 5440 C C . ARG A 1 728 ? -12.874 -0.825 9.124 1.00 65.81 728 ARG A C 1
ATOM 5442 O O . ARG A 1 728 ? -12.087 -1.439 8.399 1.00 65.81 728 ARG A O 1
ATOM 5449 N N . VAL A 1 729 ? -12.525 -0.209 10.246 1.00 79.31 729 VAL A N 1
ATOM 5450 C CA . VAL A 1 729 ? -11.306 -0.592 10.961 1.00 79.31 729 VAL A CA 1
ATOM 5451 C C . VAL A 1 729 ? -11.678 -1.702 11.919 1.00 79.31 729 VAL A C 1
ATOM 5453 O O . VAL A 1 729 ? -12.547 -1.501 12.762 1.00 79.31 729 VAL A O 1
ATOM 5456 N N . VAL A 1 730 ? -11.055 -2.863 11.770 1.00 85.75 730 VAL A N 1
ATOM 5457 C CA . VAL A 1 730 ? -11.293 -4.032 12.619 1.00 85.75 730 VAL A CA 1
ATOM 5458 C C . VAL A 1 730 ? -10.087 -4.238 13.519 1.00 85.75 730 VAL A C 1
ATOM 5460 O O . VAL A 1 730 ? -8.973 -4.383 13.022 1.00 85.75 730 VAL A O 1
ATOM 5463 N N . LEU A 1 731 ? -10.306 -4.258 14.829 1.00 90.62 731 LEU A N 1
ATOM 5464 C CA . LEU A 1 731 ? -9.279 -4.545 15.826 1.00 90.62 731 LEU A CA 1
ATOM 5465 C C . LEU A 1 731 ? -9.580 -5.877 16.518 1.00 90.62 731 LEU A C 1
ATOM 5467 O O . LEU A 1 731 ? -10.710 -6.120 16.931 1.00 90.62 731 LEU A O 1
ATOM 5471 N N . ARG A 1 732 ? -8.572 -6.731 16.684 1.00 92.38 732 ARG A N 1
ATOM 5472 C CA . ARG A 1 732 ? -8.678 -7.970 17.465 1.00 92.38 732 ARG A CA 1
ATOM 5473 C C . ARG A 1 732 ? -7.441 -8.135 18.341 1.00 92.38 732 ARG A C 1
ATOM 5475 O O . ARG A 1 732 ? -6.423 -8.644 17.881 1.00 92.38 732 ARG A O 1
ATOM 5482 N N . GLY A 1 733 ? -7.505 -7.631 19.574 1.00 91.38 733 GLY A N 1
ATOM 5483 C CA . GLY A 1 733 ? -6.341 -7.584 20.468 1.00 91.38 733 GLY A CA 1
ATOM 5484 C C . GLY A 1 733 ? -5.193 -6.770 19.879 1.00 91.38 733 GLY A C 1
ATOM 5485 O O . GLY A 1 733 ? -4.043 -7.201 19.903 1.00 91.38 733 GLY A O 1
ATOM 5486 N N . ALA A 1 734 ? -5.527 -5.631 19.273 1.00 94.75 734 ALA A N 1
ATOM 5487 C CA . ALA A 1 734 ? -4.632 -4.868 18.410 1.00 94.75 734 ALA A CA 1
ATOM 5488 C C . ALA A 1 734 ? -4.750 -3.354 18.635 1.00 94.75 734 ALA A C 1
ATOM 5490 O O . ALA A 1 734 ? -5.585 -2.896 19.418 1.00 94.75 734 ALA A O 1
ATOM 5491 N N . ASN A 1 735 ? -3.912 -2.580 17.942 1.00 94.25 735 ASN A N 1
ATOM 5492 C CA . ASN A 1 735 ? -3.721 -1.156 18.203 1.00 94.25 735 ASN A CA 1
ATOM 5493 C C . ASN A 1 735 ? -4.157 -0.271 17.025 1.00 94.25 735 ASN A C 1
ATOM 5495 O O . ASN A 1 735 ? -3.837 -0.539 15.865 1.00 94.25 735 ASN A O 1
ATOM 5499 N N . LEU A 1 736 ? -4.809 0.846 17.339 1.00 91.56 736 LEU A N 1
ATOM 5500 C CA . LEU A 1 736 ? -5.020 1.981 16.444 1.00 91.56 736 LEU A CA 1
ATOM 5501 C C . LEU A 1 736 ? -4.360 3.225 17.051 1.00 91.56 736 LEU A C 1
ATOM 5503 O O . LEU A 1 736 ? -4.695 3.647 18.157 1.00 91.56 736 LEU A O 1
ATOM 5507 N N . VAL A 1 737 ? -3.425 3.830 16.327 1.00 90.25 737 VAL A N 1
ATOM 5508 C CA . VAL A 1 737 ? -2.632 4.974 16.793 1.00 90.25 737 VAL A CA 1
ATOM 5509 C C . VAL A 1 737 ? -2.930 6.189 15.920 1.00 90.25 737 VAL A C 1
ATOM 5511 O O . VAL A 1 737 ? -2.654 6.185 14.721 1.00 90.25 737 VAL A O 1
ATOM 5514 N N . LEU A 1 738 ? -3.481 7.245 16.519 1.00 83.75 738 LEU A N 1
ATOM 5515 C CA . LEU A 1 738 ? -3.941 8.454 15.832 1.00 83.75 738 LEU A CA 1
ATOM 5516 C C . LEU A 1 738 ? -3.127 9.666 16.298 1.00 83.75 738 LEU A C 1
ATOM 5518 O O . LEU A 1 738 ? -3.512 10.368 17.227 1.00 83.75 738 LEU A O 1
ATOM 5522 N N . THR A 1 739 ? -1.976 9.929 15.685 1.00 76.19 739 THR A N 1
ATOM 5523 C CA . THR A 1 739 ? -1.141 11.091 16.055 1.00 76.19 739 THR A CA 1
ATOM 5524 C C . THR A 1 739 ? -1.424 12.327 15.196 1.00 76.19 739 THR A C 1
ATOM 5526 O O . THR A 1 739 ? -1.181 13.450 15.641 1.00 76.19 739 THR A O 1
ATOM 5529 N N . GLY A 1 740 ? -1.995 12.148 14.002 1.00 64.56 740 GLY A N 1
ATOM 5530 C CA . GLY A 1 740 ? -2.495 13.233 13.154 1.00 64.56 740 GLY A CA 1
ATOM 5531 C C . GLY A 1 740 ? -3.973 13.577 13.393 1.00 64.56 740 GLY A C 1
ATOM 5532 O O . GLY A 1 740 ? -4.747 12.761 13.891 1.00 64.56 740 GLY A O 1
ATOM 5533 N N . GLN A 1 741 ? -4.400 14.791 13.010 1.00 64.25 741 GLN A N 1
ATOM 5534 C CA . GLN A 1 741 ? -5.823 15.162 13.053 1.00 64.25 741 GLN A CA 1
ATOM 5535 C C . GLN A 1 741 ? -6.627 14.299 12.075 1.00 64.25 741 GLN A C 1
ATOM 5537 O O . GLN A 1 741 ? -6.530 14.468 10.863 1.00 64.25 741 GLN A O 1
ATOM 5542 N N . THR A 1 742 ? -7.435 13.385 12.601 1.00 61.66 742 THR A N 1
ATOM 5543 C CA . THR A 1 742 ? -8.275 12.506 11.782 1.00 61.66 742 THR A CA 1
ATOM 5544 C C . THR A 1 742 ? -9.694 13.055 11.759 1.00 61.66 742 THR A C 1
ATOM 5546 O O . THR A 1 742 ? -10.331 13.087 12.809 1.00 61.66 742 THR A O 1
ATOM 5549 N N . GLU A 1 743 ? -10.183 13.498 10.595 1.00 60.22 743 GLU A N 1
ATOM 5550 C CA . GLU A 1 743 ? -11.566 13.968 10.438 1.00 60.22 743 GLU A CA 1
ATOM 5551 C C . GLU A 1 743 ? -12.500 12.840 9.967 1.00 60.22 743 GLU A C 1
ATOM 5553 O O . GLU A 1 743 ? -12.184 12.069 9.060 1.00 60.22 743 GLU A O 1
ATOM 5558 N N . THR A 1 744 ? -13.706 12.777 10.539 1.00 55.81 744 THR A N 1
ATOM 5559 C CA . THR A 1 744 ? -14.814 11.972 9.992 1.00 55.81 744 THR A CA 1
ATOM 5560 C C . THR A 1 744 ? -15.251 12.521 8.626 1.00 55.81 744 THR A C 1
ATOM 5562 O O . THR A 1 744 ? -15.330 13.741 8.460 1.00 55.81 744 THR A O 1
ATOM 5565 N N . SER A 1 745 ? -15.585 11.650 7.667 1.00 52.66 745 SER A N 1
ATOM 5566 C CA . SER A 1 745 ? -15.915 12.036 6.280 1.00 52.66 745 SER A CA 1
ATOM 5567 C C . SER A 1 745 ? -17.103 13.014 6.136 1.00 52.66 745 SER A C 1
ATOM 5569 O O . SER A 1 745 ? -17.919 13.181 7.043 1.00 52.66 745 SER A O 1
ATOM 5571 N N . ARG A 1 746 ? -17.203 13.688 4.976 1.00 47.06 746 ARG A N 1
ATOM 5572 C CA . ARG A 1 746 ? -18.330 14.570 4.614 1.00 47.06 746 ARG A CA 1
ATOM 5573 C C . ARG A 1 746 ? -19.411 13.754 3.899 1.00 47.06 746 ARG A C 1
ATOM 5575 O O . ARG A 1 746 ? -19.178 13.287 2.793 1.00 47.06 746 ARG A O 1
ATOM 5582 N N . ALA A 1 747 ? -20.604 13.660 4.481 1.00 46.12 747 ALA A N 1
ATOM 5583 C CA . ALA A 1 747 ? -21.791 13.206 3.764 1.00 46.12 747 ALA A CA 1
ATOM 5584 C C . ALA A 1 747 ? -22.381 14.387 2.970 1.00 46.12 747 ALA A C 1
ATOM 5586 O O . ALA A 1 747 ? -23.117 15.196 3.531 1.00 46.12 747 ALA A O 1
ATOM 5587 N N . ASP A 1 748 ? -22.059 14.533 1.682 1.00 41.22 748 ASP A N 1
ATOM 5588 C CA . ASP A 1 748 ? -22.793 15.460 0.796 1.00 41.22 748 ASP A CA 1
ATOM 5589 C C . ASP A 1 748 ? -23.985 14.762 0.122 1.00 41.22 748 ASP A C 1
ATOM 5591 O O . ASP A 1 748 ? -24.162 14.770 -1.094 1.00 41.22 748 ASP A O 1
ATOM 5595 N N . GLY A 1 749 ? -24.805 14.086 0.926 1.00 39.38 749 GLY A N 1
ATOM 5596 C CA . GLY A 1 749 ? -25.965 13.371 0.422 1.00 39.38 749 GLY A CA 1
ATOM 5597 C C . GLY A 1 749 ? -26.937 13.040 1.536 1.00 39.38 749 GLY A C 1
ATOM 5598 O O . GLY A 1 749 ? -26.718 12.123 2.317 1.00 39.38 749 GLY A O 1
ATOM 5599 N N . THR A 1 750 ? -28.054 13.762 1.583 1.00 36.59 750 THR A N 1
ATOM 5600 C CA . THR A 1 750 ? -29.256 13.210 2.208 1.00 36.59 750 THR A CA 1
ATOM 5601 C C . THR A 1 750 ? -29.713 12.057 1.320 1.00 36.59 750 THR A C 1
ATOM 5603 O O . THR A 1 750 ? -30.031 12.273 0.148 1.00 36.59 750 THR A O 1
ATOM 5606 N N . ALA A 1 751 ? -29.732 10.829 1.843 1.00 40.78 751 ALA A N 1
ATOM 5607 C CA . ALA A 1 751 ? -30.465 9.762 1.176 1.00 40.78 751 ALA A CA 1
ATOM 5608 C C . ALA A 1 751 ? -31.916 10.234 0.991 1.00 40.78 751 ALA A C 1
ATOM 5610 O O . ALA A 1 751 ? -32.489 10.894 1.863 1.00 40.78 751 ALA A O 1
ATOM 5611 N N . ALA A 1 752 ? -32.510 9.938 -0.165 1.00 35.94 752 ALA A N 1
ATOM 5612 C CA . ALA A 1 752 ? -33.842 10.422 -0.534 1.00 35.94 752 ALA A CA 1
ATOM 5613 C C . ALA A 1 752 ? -34.970 9.954 0.418 1.00 35.94 752 ALA A C 1
ATOM 5615 O O . ALA A 1 752 ? -36.106 10.412 0.286 1.00 35.94 752 ALA A O 1
ATOM 5616 N N . ASP A 1 753 ? -34.667 9.066 1.369 1.00 40.69 753 ASP A N 1
ATOM 5617 C CA . ASP A 1 753 ? -35.569 8.537 2.394 1.00 40.69 753 ASP A CA 1
ATOM 5618 C C . ASP A 1 753 ? -35.374 9.145 3.800 1.00 40.69 753 ASP A C 1
ATOM 5620 O O . ASP A 1 753 ? -36.155 8.845 4.703 1.00 40.69 753 ASP A O 1
ATOM 5624 N N . GLY A 1 754 ? -34.393 10.034 3.994 1.00 35.06 754 GLY A N 1
ATOM 5625 C CA . GLY A 1 754 ? -34.115 10.656 5.291 1.00 35.06 754 GLY A CA 1
ATOM 5626 C C . GLY A 1 754 ? -33.334 9.783 6.281 1.00 35.06 754 GLY A C 1
ATOM 5627 O O . GLY A 1 754 ? -33.301 10.125 7.463 1.00 35.06 754 GLY A O 1
ATOM 5628 N N . THR A 1 755 ? -32.705 8.692 5.835 1.00 41.84 755 THR A N 1
ATOM 5629 C CA . THR A 1 755 ? -31.765 7.906 6.650 1.00 41.84 755 THR A CA 1
ATOM 5630 C C . THR A 1 755 ? -30.314 8.367 6.427 1.00 41.84 755 THR A C 1
ATOM 5632 O O . THR A 1 755 ? -29.879 8.588 5.299 1.00 41.84 755 THR A O 1
ATOM 5635 N N . ASP A 1 756 ? -29.563 8.586 7.512 1.00 43.25 756 ASP A N 1
ATOM 5636 C CA . ASP A 1 756 ? -28.131 8.941 7.469 1.00 43.25 756 ASP A CA 1
ATOM 5637 C C . ASP A 1 756 ? -27.318 7.767 6.883 1.00 43.25 756 ASP A C 1
ATOM 5639 O O . ASP A 1 756 ? -27.165 6.743 7.548 1.00 43.25 756 ASP A O 1
ATOM 5643 N N . ALA A 1 757 ? -26.800 7.894 5.654 1.00 47.44 757 ALA A N 1
ATOM 5644 C CA . ALA A 1 757 ? -26.302 6.754 4.865 1.00 47.44 757 ALA A CA 1
ATOM 5645 C C . ALA A 1 757 ? -24.768 6.546 4.818 1.00 47.44 757 ALA A C 1
ATOM 5647 O O . ALA A 1 757 ? -24.291 5.651 4.120 1.00 47.44 757 ALA A O 1
ATOM 5648 N N . THR A 1 758 ? -23.967 7.292 5.579 1.00 50.91 758 THR A N 1
ATOM 5649 C CA . THR A 1 758 ? -22.511 7.056 5.710 1.00 50.91 758 THR A CA 1
ATOM 5650 C C . THR A 1 758 ? -22.084 7.293 7.156 1.00 50.91 758 THR A C 1
ATOM 5652 O O . THR A 1 758 ? -22.469 8.311 7.725 1.00 50.91 758 THR A O 1
ATOM 5655 N N . ARG A 1 759 ? -21.318 6.370 7.757 1.00 56.16 759 ARG A N 1
ATOM 5656 C CA . ARG A 1 759 ? -20.691 6.521 9.085 1.00 56.16 759 ARG A CA 1
ATOM 5657 C C . ARG A 1 759 ? -19.296 5.894 9.072 1.00 56.16 759 ARG A C 1
ATOM 5659 O O . ARG A 1 759 ? -19.101 4.858 8.441 1.00 56.16 759 ARG A O 1
ATOM 5666 N N . THR A 1 760 ? -18.345 6.496 9.783 1.00 62.88 760 THR A N 1
ATOM 5667 C CA . THR A 1 760 ? -17.058 5.853 10.092 1.00 62.88 760 THR A CA 1
ATOM 5668 C C . THR A 1 760 ? -17.271 4.881 11.253 1.00 62.88 760 THR A C 1
ATOM 5670 O O . THR A 1 760 ? -17.731 5.307 12.314 1.00 62.88 76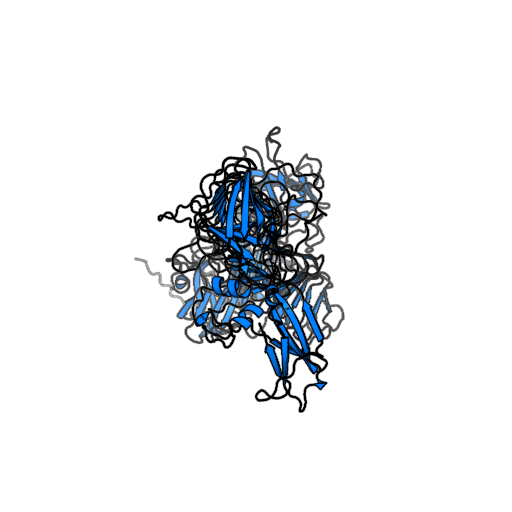0 THR A O 1
ATOM 5673 N N . VAL A 1 761 ? -16.959 3.596 11.049 1.00 71.88 761 VAL A N 1
ATOM 5674 C CA . VAL A 1 761 ? -17.104 2.540 12.065 1.00 71.88 761 VAL A CA 1
ATOM 5675 C C . VAL A 1 761 ? -15.732 1.967 12.409 1.00 71.88 761 VAL A C 1
ATOM 5677 O O . VAL A 1 761 ? -15.034 1.435 11.540 1.00 71.88 761 VAL A O 1
ATOM 5680 N N . ILE A 1 762 ? -15.361 2.067 13.682 1.00 80.38 762 ILE A N 1
ATOM 5681 C CA . ILE A 1 762 ? -14.264 1.304 14.279 1.00 80.38 762 ILE A CA 1
ATOM 5682 C C . ILE A 1 762 ? -14.914 0.133 15.004 1.00 80.38 762 ILE A C 1
ATOM 5684 O O . ILE A 1 762 ? -15.831 0.339 15.790 1.00 80.38 762 ILE A O 1
ATOM 5688 N N . SER A 1 763 ? -14.481 -1.090 14.739 1.00 84.12 763 SER A N 1
ATOM 5689 C CA . SER A 1 763 ? -15.048 -2.271 15.380 1.00 84.12 763 SER A CA 1
ATOM 5690 C C . SER A 1 763 ? -13.991 -3.123 16.044 1.00 84.12 763 SER A C 1
ATOM 5692 O O . SER A 1 763 ? -12.873 -3.210 15.531 1.00 84.12 763 SER A O 1
ATOM 5694 N N . THR A 1 764 ? -14.374 -3.826 17.100 1.00 85.81 764 THR A N 1
ATOM 5695 C CA . THR A 1 764 ? -13.571 -4.917 17.647 1.00 85.81 764 THR A CA 1
ATOM 5696 C C . THR A 1 764 ? -14.166 -6.276 17.301 1.00 85.81 764 THR A C 1
ATOM 5698 O O . THR A 1 764 ? -15.366 -6.414 17.066 1.00 85.81 764 THR A O 1
ATOM 5701 N N . GLU A 1 765 ? -13.311 -7.289 17.276 1.00 89.25 765 GLU A N 1
ATOM 5702 C CA . GLU A 1 765 ? -13.699 -8.694 17.347 1.00 89.25 765 GLU A CA 1
ATOM 5703 C C . GLU A 1 765 ? -13.270 -9.286 18.692 1.00 89.25 765 GLU A C 1
ATOM 5705 O O . GLU A 1 765 ? -12.275 -8.848 19.277 1.00 89.25 765 GLU A O 1
ATOM 5710 N N . ALA A 1 766 ? -13.989 -10.319 19.141 1.00 84.81 766 ALA A N 1
ATOM 5711 C CA . ALA A 1 766 ? -13.700 -11.027 20.383 1.00 84.81 766 ALA A CA 1
ATOM 5712 C C . ALA A 1 766 ? -12.241 -11.524 20.435 1.00 84.81 766 ALA A C 1
ATOM 5714 O O . ALA A 1 766 ? -11.726 -12.146 19.491 1.00 84.81 766 ALA A O 1
ATOM 5715 N N . SER A 1 767 ? -11.574 -11.244 21.553 1.00 86.81 767 SER A N 1
ATOM 5716 C CA . SER A 1 767 ? -10.142 -11.467 21.743 1.00 86.81 767 SER A CA 1
ATOM 5717 C C . SER A 1 767 ? -9.806 -11.667 23.221 1.00 86.81 767 SER A C 1
ATOM 5719 O O . SER A 1 767 ? -10.377 -11.003 24.077 1.00 86.81 767 SER A O 1
ATOM 5721 N N . ASP A 1 768 ? -8.813 -12.511 23.514 1.00 89.00 768 ASP A N 1
ATOM 5722 C CA . ASP A 1 768 ? -8.251 -12.689 24.868 1.00 89.00 768 ASP A CA 1
ATOM 5723 C C . ASP A 1 768 ? -7.348 -11.510 25.298 1.00 89.00 768 ASP A C 1
ATOM 5725 O O . ASP A 1 768 ? -6.736 -11.524 26.368 1.00 89.00 768 ASP A O 1
ATOM 5729 N N . VAL A 1 769 ? -7.222 -10.493 24.441 1.00 89.12 769 VAL A N 1
ATOM 5730 C CA . VAL A 1 769 ? -6.444 -9.270 24.655 1.00 89.12 769 VAL A CA 1
ATOM 5731 C C . VAL A 1 769 ? -7.297 -8.062 24.272 1.00 89.12 769 VAL A C 1
ATOM 5733 O O . VAL A 1 769 ? -7.883 -8.046 23.188 1.00 89.12 769 VAL A O 1
ATOM 5736 N N . THR A 1 770 ? -7.311 -7.039 25.127 1.00 86.31 770 THR A N 1
ATOM 5737 C CA . THR A 1 770 ? -7.979 -5.749 24.896 1.00 86.31 770 THR A CA 1
ATOM 5738 C C . THR A 1 770 ? -7.415 -5.026 23.674 1.00 86.31 770 THR A C 1
ATOM 5740 O O . THR A 1 770 ? -6.199 -4.853 23.553 1.00 86.31 770 THR A O 1
ATOM 5743 N N . SER A 1 771 ? -8.290 -4.556 22.784 1.00 92.75 771 SER A N 1
ATOM 5744 C CA . SER A 1 771 ? -7.894 -3.671 21.679 1.00 92.75 771 SER A CA 1
ATOM 5745 C C . SER A 1 771 ? -7.706 -2.239 22.180 1.00 92.75 771 SER A C 1
ATOM 5747 O O . SER A 1 771 ? -8.429 -1.811 23.075 1.00 92.75 771 SER A O 1
ATOM 5749 N N . LYS A 1 772 ? -6.763 -1.479 21.612 1.00 92.50 772 LYS A N 1
ATOM 5750 C CA . LYS A 1 772 ? -6.406 -0.136 22.105 1.00 92.50 772 LYS A CA 1
ATOM 5751 C C . LYS A 1 772 ? -6.465 0.935 21.024 1.00 92.50 772 LYS A C 1
ATOM 5753 O O . LYS A 1 772 ? -5.986 0.728 19.911 1.00 92.50 772 LYS A O 1
ATOM 5758 N N . ILE A 1 773 ? -6.983 2.109 21.372 1.00 89.56 773 ILE A N 1
ATOM 5759 C CA . ILE A 1 773 ? -6.934 3.327 20.552 1.00 89.56 773 ILE A CA 1
ATOM 5760 C C . ILE A 1 773 ? -6.155 4.391 21.316 1.00 89.56 773 ILE A C 1
ATOM 5762 O O . ILE A 1 773 ? -6.516 4.698 22.444 1.00 89.56 773 ILE A O 1
ATOM 5766 N N . THR A 1 774 ? -5.130 4.986 20.704 1.00 87.81 774 THR A N 1
ATOM 5767 C CA . THR A 1 774 ? -4.306 6.039 21.329 1.00 87.81 774 THR A CA 1
ATOM 5768 C C . THR A 1 774 ? -4.240 7.309 20.476 1.00 87.81 774 THR A C 1
ATOM 5770 O O . THR A 1 774 ? -4.349 7.246 19.249 1.00 87.81 774 THR A O 1
ATOM 5773 N N . GLY A 1 775 ? -4.030 8.470 21.109 1.00 80.62 775 GLY A N 1
ATOM 5774 C CA . GLY A 1 775 ? -3.734 9.739 20.424 1.00 80.62 775 GLY A CA 1
ATOM 5775 C C . GLY A 1 775 ? -4.887 10.758 20.380 1.00 80.62 775 GLY A C 1
ATOM 5776 O O . GLY A 1 775 ? -5.522 11.022 21.398 1.00 80.62 775 GLY A O 1
ATOM 5777 N N . LEU A 1 776 ? -5.125 11.408 19.235 1.00 72.88 776 LEU A N 1
ATOM 5778 C CA . LEU A 1 776 ? -6.138 12.457 19.039 1.00 72.88 776 LEU A CA 1
ATOM 5779 C C . LEU A 1 776 ? -7.122 12.071 17.928 1.00 72.88 776 LEU A C 1
ATOM 5781 O O . LEU A 1 776 ? -6.750 11.969 16.760 1.00 72.88 776 LEU A O 1
ATOM 5785 N N . TYR A 1 777 ? -8.404 11.959 18.274 1.00 71.69 777 TYR A N 1
ATOM 5786 C CA . TYR A 1 777 ? -9.475 11.640 17.333 1.00 71.69 777 TYR A CA 1
ATOM 5787 C C . TYR A 1 777 ? -10.491 12.785 17.236 1.00 71.69 777 TYR A C 1
ATOM 5789 O O . TYR A 1 777 ? -11.125 13.151 18.226 1.00 71.69 777 TYR A O 1
ATOM 5797 N N . VAL A 1 778 ? -10.646 13.379 16.044 1.00 66.44 778 VAL A N 1
ATOM 5798 C CA . VAL A 1 778 ? -11.434 14.608 15.862 1.00 66.44 778 VAL A CA 1
ATOM 5799 C C . VAL A 1 778 ? -12.730 14.360 15.069 1.00 66.44 778 VAL A C 1
ATOM 5801 O O . VAL A 1 778 ? -12.761 14.196 13.852 1.00 66.44 778 VAL A O 1
ATOM 5804 N N . VAL A 1 779 ? -13.853 14.412 15.772 1.00 64.56 779 VAL A N 1
ATOM 5805 C CA . VAL A 1 779 ? -15.209 14.106 15.316 1.00 64.56 779 VAL A CA 1
ATOM 5806 C C . VAL A 1 779 ? -15.932 15.388 14.862 1.00 64.56 779 VAL A C 1
ATOM 5808 O O . VAL A 1 779 ? -16.787 15.947 15.550 1.00 64.56 779 VAL A O 1
ATOM 5811 N N . ASN A 1 780 ? -15.558 15.911 13.690 1.00 59.94 780 ASN A N 1
ATOM 5812 C CA . ASN A 1 780 ? -16.014 17.229 13.215 1.00 59.94 780 ASN A CA 1
ATOM 5813 C C . ASN A 1 780 ? -17.240 17.223 12.288 1.00 59.94 780 ASN A C 1
ATOM 5815 O O . ASN A 1 780 ? -17.831 18.287 12.094 1.00 59.94 780 ASN A O 1
ATOM 5819 N N . ARG A 1 781 ? -17.624 16.085 11.688 1.00 60.69 781 ARG A N 1
ATOM 5820 C CA . ARG A 1 781 ? -18.661 16.057 10.630 1.00 60.69 781 ARG A CA 1
ATOM 5821 C C . ARG A 1 781 ? -19.845 15.124 10.898 1.00 60.69 781 ARG A C 1
ATOM 5823 O O . ARG A 1 781 ? -20.940 15.453 10.452 1.00 60.69 781 ARG A O 1
ATOM 5830 N N . GLN A 1 782 ? -19.650 14.009 11.605 1.00 62.31 782 GLN A N 1
ATOM 5831 C CA . GLN A 1 782 ? -20.692 13.037 11.985 1.00 62.31 782 GLN A CA 1
ATOM 5832 C C . GLN A 1 782 ? -20.308 12.302 13.275 1.00 62.31 782 GLN A C 1
ATOM 5834 O O . GLN A 1 782 ? -19.164 12.405 13.696 1.00 62.31 782 GLN A O 1
ATOM 5839 N N . HIS A 1 783 ? -21.234 11.549 13.888 1.00 64.19 783 HIS A N 1
ATOM 5840 C CA . HIS A 1 783 ? -20.922 10.744 15.077 1.00 64.19 783 HIS A CA 1
ATOM 5841 C C . HIS A 1 783 ? -19.883 9.656 14.764 1.00 64.19 783 HIS A C 1
ATOM 5843 O O . HIS A 1 783 ? -19.982 8.987 13.734 1.00 64.19 783 HIS A O 1
ATOM 5849 N N . ALA A 1 784 ? -18.939 9.442 15.679 1.00 69.06 784 ALA A N 1
ATOM 5850 C CA . ALA A 1 784 ? -18.041 8.290 15.639 1.00 69.06 784 ALA A CA 1
ATOM 5851 C C . ALA A 1 784 ? -18.773 7.032 16.119 1.00 69.06 784 ALA A C 1
ATOM 5853 O O . ALA A 1 784 ? -19.420 7.085 17.164 1.00 69.06 784 ALA A O 1
ATOM 5854 N N . VAL A 1 785 ? -18.674 5.917 15.390 1.00 74.25 785 VAL A N 1
ATOM 5855 C CA . VAL A 1 785 ? -19.288 4.640 15.788 1.00 74.25 785 VAL A CA 1
ATOM 5856 C C . VAL A 1 785 ? -18.209 3.650 16.217 1.00 74.25 785 VAL A C 1
ATOM 5858 O O . VAL A 1 785 ? -17.293 3.371 15.442 1.00 74.25 785 VAL A O 1
ATOM 5861 N N . PHE A 1 786 ? -18.350 3.105 17.424 1.00 78.88 786 PHE A N 1
ATOM 5862 C CA . PHE A 1 786 ? -17.570 1.985 17.941 1.00 78.88 786 PHE A CA 1
ATOM 5863 C C . PHE A 1 786 ? -18.470 0.755 18.055 1.00 78.88 786 PHE A C 1
ATOM 5865 O O . PHE A 1 786 ? -19.372 0.748 18.884 1.00 78.88 786 PHE A O 1
ATOM 5872 N N . ASP A 1 787 ? -18.243 -0.267 17.237 1.00 79.19 787 ASP A N 1
ATOM 5873 C CA . ASP A 1 787 ? -18.959 -1.550 17.288 1.00 79.19 787 ASP A CA 1
ATOM 5874 C C . ASP A 1 787 ? -18.087 -2.585 18.007 1.00 79.19 787 ASP A C 1
ATOM 5876 O O . ASP A 1 787 ? -17.148 -3.123 17.422 1.00 79.19 787 ASP A O 1
ATOM 5880 N N . VAL A 1 788 ? -18.322 -2.791 19.300 1.00 80.62 788 VAL A N 1
ATOM 5881 C CA . VAL A 1 788 ? -17.424 -3.578 20.156 1.00 80.62 788 VAL A CA 1
ATOM 5882 C C . VAL A 1 788 ? -18.051 -4.934 20.446 1.00 80.62 788 VAL A C 1
ATOM 5884 O O . VAL A 1 788 ? -19.103 -5.015 21.086 1.00 80.62 788 VAL A O 1
ATOM 5887 N N . ALA A 1 789 ? -17.401 -5.986 19.959 1.00 80.88 789 ALA A N 1
ATOM 5888 C CA . ALA A 1 789 ? -17.781 -7.366 20.220 1.00 80.88 789 ALA A CA 1
ATOM 5889 C C . ALA A 1 789 ? -17.367 -7.794 21.632 1.00 80.88 789 ALA A C 1
ATOM 5891 O O . ALA A 1 789 ? -16.306 -7.390 22.096 1.00 80.88 789 ALA A O 1
ATOM 5892 N N . ASP A 1 790 ? -18.200 -8.630 22.250 1.00 80.44 790 ASP A N 1
ATOM 5893 C CA . ASP A 1 790 ? -17.979 -9.211 23.575 1.00 80.44 790 ASP A CA 1
ATOM 5894 C C . ASP A 1 790 ? -16.897 -10.299 23.534 1.00 80.44 790 ASP A C 1
ATOM 5896 O O . ASP A 1 790 ? -16.945 -11.218 22.703 1.00 80.44 790 ASP A O 1
ATOM 5900 N N . GLY A 1 791 ? -15.901 -10.167 24.402 1.00 73.81 791 GLY A N 1
ATOM 5901 C CA . GLY A 1 791 ? -14.757 -11.058 24.533 1.00 73.81 791 GLY A CA 1
ATOM 5902 C C . GLY A 1 791 ? -14.505 -11.466 25.989 1.00 73.81 791 GLY A C 1
ATOM 5903 O O . GLY A 1 791 ? -15.103 -10.945 26.920 1.00 73.81 791 GLY A O 1
ATOM 5904 N N . PRO A 1 792 ? -13.604 -12.432 26.237 1.00 77.56 792 PRO A N 1
ATOM 5905 C CA . PRO A 1 792 ? -13.354 -12.958 27.584 1.00 77.56 792 PRO A CA 1
ATOM 5906 C C . PRO A 1 792 ? -12.510 -12.030 28.481 1.00 77.56 792 PRO A C 1
ATOM 5908 O O . PRO A 1 792 ? -12.064 -12.450 29.552 1.00 77.56 792 PRO A O 1
ATOM 5911 N N . VAL A 1 793 ? -12.229 -10.803 28.042 1.00 69.31 793 VAL A N 1
ATOM 5912 C CA . VAL A 1 793 ? -11.427 -9.806 28.762 1.00 69.31 793 VAL A CA 1
ATOM 5913 C C . VAL A 1 793 ? -12.330 -8.788 29.449 1.00 69.31 793 VAL A C 1
ATOM 5915 O O . VAL A 1 793 ? -13.416 -8.509 28.973 1.00 69.31 793 VAL A O 1
ATOM 5918 N N . GLY A 1 794 ? -11.862 -8.178 30.543 1.00 63.09 794 GLY A N 1
ATOM 5919 C CA . GLY A 1 794 ? -12.657 -7.170 31.260 1.00 63.09 794 GLY A CA 1
ATOM 5920 C C . GLY A 1 794 ? -12.891 -5.864 30.489 1.00 63.09 794 GLY A C 1
ATOM 5921 O O . GLY A 1 794 ? -13.716 -5.074 30.897 1.00 63.09 794 GLY A O 1
ATOM 5922 N N . TYR A 1 795 ? -12.150 -5.598 29.408 1.00 74.44 795 TYR A N 1
ATOM 5923 C CA . TYR A 1 795 ? -12.464 -4.521 28.465 1.00 74.44 795 TYR A CA 1
ATOM 5924 C C . TYR A 1 795 ? -12.076 -4.977 27.060 1.00 74.44 795 TYR A C 1
ATOM 5926 O O . TYR A 1 795 ? -10.912 -5.315 26.826 1.00 74.44 795 TYR A O 1
ATOM 5934 N N . ASP A 1 796 ? -13.007 -4.955 26.113 1.00 79.81 796 ASP A N 1
ATOM 5935 C CA . ASP A 1 796 ? -12.763 -5.357 24.722 1.00 79.81 796 ASP A CA 1
ATOM 5936 C C . ASP A 1 796 ? -12.116 -4.232 23.904 1.00 79.81 796 ASP A C 1
ATOM 5938 O O . ASP A 1 796 ? -11.319 -4.479 22.987 1.00 79.81 796 ASP A O 1
ATOM 5942 N N . LEU A 1 797 ? -12.417 -2.981 24.270 1.00 84.88 797 LEU A N 1
ATOM 5943 C CA . LEU A 1 797 ? -11.838 -1.779 23.680 1.00 84.88 797 LEU A CA 1
ATOM 5944 C C . LEU A 1 797 ? -11.434 -0.756 24.746 1.00 84.88 797 LEU A C 1
ATOM 5946 O O . LEU A 1 797 ? -12.280 -0.220 25.453 1.00 84.88 797 LEU A O 1
ATOM 5950 N N . GLU A 1 798 ? -10.156 -0.397 24.784 1.00 86.50 798 GLU A N 1
ATOM 5951 C CA . GLU A 1 798 ? -9.619 0.714 25.571 1.00 86.50 798 GLU A CA 1
ATOM 5952 C C . GLU A 1 798 ? -9.343 1.918 24.662 1.00 86.50 798 GLU A C 1
ATOM 5954 O O . GLU A 1 798 ? -8.600 1.827 23.683 1.00 86.50 798 GLU A O 1
ATOM 5959 N N . VAL A 1 799 ? -9.932 3.067 24.985 1.00 82.44 799 VAL A N 1
ATOM 5960 C CA . VAL A 1 799 ? -9.716 4.335 24.282 1.00 82.44 799 VAL A CA 1
ATOM 5961 C C . VAL A 1 799 ? -8.906 5.277 25.163 1.00 82.44 799 VAL A C 1
ATOM 5963 O O . VAL A 1 799 ? -9.431 6.034 25.983 1.00 82.44 799 VAL A O 1
ATOM 5966 N N . ASP A 1 800 ? -7.601 5.237 24.927 1.00 82.12 800 ASP A N 1
ATOM 5967 C CA . ASP A 1 800 ? -6.563 6.130 25.441 1.00 82.12 800 ASP A CA 1
ATOM 5968 C C . ASP A 1 800 ? -6.300 7.289 24.457 1.00 82.12 800 ASP A C 1
ATOM 5970 O O . ASP A 1 800 ? -5.171 7.641 24.105 1.00 82.12 800 ASP A O 1
ATOM 5974 N N . ALA A 1 801 ? -7.380 7.862 23.925 1.00 73.62 801 ALA A N 1
ATOM 5975 C CA . ALA A 1 801 ? -7.329 8.942 22.950 1.00 73.62 801 ALA A CA 1
ATOM 5976 C C . ALA A 1 801 ? -8.274 10.078 23.341 1.00 73.62 801 ALA A C 1
ATOM 5978 O O . ALA A 1 801 ? -9.384 9.838 23.819 1.00 73.62 801 ALA A O 1
ATOM 5979 N N . LEU A 1 802 ? -7.864 11.322 23.082 1.00 71.06 802 LEU A N 1
ATOM 5980 C CA . LEU A 1 802 ? -8.760 12.470 23.194 1.00 71.06 802 LEU A CA 1
ATOM 5981 C C . LEU A 1 802 ? -9.749 12.437 22.026 1.00 71.06 802 LEU A C 1
ATOM 5983 O O . LEU A 1 802 ? -9.359 12.682 20.883 1.00 71.06 802 LEU A O 1
ATOM 5987 N N . VAL A 1 803 ? -11.026 12.186 22.312 1.00 69.62 803 VAL A N 1
ATOM 5988 C CA . VAL A 1 803 ? -12.114 12.328 21.340 1.00 69.62 803 VAL A CA 1
ATOM 5989 C C . VAL A 1 803 ? -12.711 13.731 21.460 1.00 69.62 803 VAL A C 1
ATOM 5991 O O . VAL A 1 803 ? -13.266 14.099 22.501 1.00 69.62 803 VAL A O 1
ATOM 5994 N N . ALA A 1 804 ? -12.586 14.535 20.401 1.00 64.12 804 ALA A N 1
ATOM 5995 C CA . ALA A 1 804 ? -13.020 15.935 20.385 1.00 64.12 804 ALA A CA 1
ATOM 5996 C C . ALA A 1 804 ? -13.813 16.297 19.124 1.00 64.12 804 ALA A C 1
ATOM 5998 O O . ALA A 1 804 ? -13.544 15.734 18.077 1.00 64.12 804 ALA A O 1
ATOM 5999 N N . GLY A 1 805 ? -14.735 17.265 19.163 1.00 61.03 805 GLY A N 1
ATOM 6000 C CA . GLY A 1 805 ? -15.384 17.785 17.944 1.00 61.03 805 GLY A CA 1
ATOM 6001 C C . GLY A 1 805 ? -16.864 18.144 18.090 1.00 61.03 805 GLY A C 1
ATOM 6002 O O . GLY A 1 805 ? -17.410 18.113 19.186 1.00 61.03 805 GLY A O 1
ATOM 6003 N N . ALA A 1 806 ? -17.505 18.529 16.979 1.00 56.56 806 ALA A N 1
ATOM 6004 C CA . ALA A 1 806 ? -18.894 19.015 16.916 1.00 56.56 806 ALA A CA 1
ATOM 6005 C C . ALA A 1 806 ? -19.979 17.927 17.028 1.00 56.56 806 ALA A C 1
ATOM 6007 O O . ALA A 1 806 ? -21.169 18.259 17.062 1.00 56.56 806 ALA A O 1
ATOM 6008 N N . TYR A 1 807 ? -19.575 16.657 17.061 1.00 59.41 807 TYR A N 1
ATOM 6009 C CA . TYR A 1 807 ? -20.446 15.485 17.051 1.00 59.41 807 TYR A CA 1
ATOM 6010 C C . TYR A 1 807 ? -20.043 14.472 18.140 1.00 59.41 807 TYR A C 1
ATOM 6012 O O . TYR A 1 807 ? -18.898 14.449 18.586 1.00 59.41 807 TYR A O 1
ATOM 6020 N N . GLY A 1 808 ? -21.002 13.643 18.577 1.00 60.91 808 GLY A N 1
ATOM 6021 C CA . GLY A 1 808 ? -20.824 12.684 19.674 1.00 60.91 808 GLY A CA 1
ATOM 6022 C C . GLY A 1 808 ? -20.307 11.303 19.250 1.00 60.91 808 GLY A C 1
ATOM 6023 O O . GLY A 1 808 ? -19.918 11.076 18.105 1.00 60.91 808 GLY A O 1
ATOM 6024 N N . ILE A 1 809 ? -20.349 10.364 20.196 1.00 69.69 809 ILE A N 1
ATOM 6025 C CA . ILE A 1 809 ? -19.975 8.957 20.007 1.00 69.69 809 ILE A CA 1
ATOM 6026 C C . ILE A 1 809 ? -21.234 8.079 20.028 1.00 69.69 809 ILE A C 1
ATOM 6028 O O . ILE A 1 809 ? -22.206 8.380 20.727 1.00 69.69 809 ILE A O 1
ATOM 6032 N N . ILE A 1 810 ? -21.212 6.996 19.260 1.00 68.75 810 ILE A N 1
ATOM 6033 C CA . ILE A 1 810 ? -22.147 5.880 19.329 1.00 68.75 810 ILE A CA 1
ATOM 6034 C C . ILE A 1 810 ? -21.321 4.637 19.639 1.00 68.75 810 ILE A C 1
ATOM 6036 O O . ILE A 1 810 ? -20.384 4.320 18.914 1.00 68.75 810 ILE A O 1
ATOM 6040 N N . LYS A 1 811 ? -21.678 3.941 20.711 1.00 71.69 811 LYS A N 1
ATOM 6041 C CA . LYS A 1 811 ? -21.212 2.584 20.987 1.00 71.69 811 LYS A CA 1
ATOM 6042 C C . LYS A 1 811 ? -22.314 1.617 20.557 1.00 71.69 811 LYS A C 1
ATOM 6044 O O . LYS A 1 811 ? -23.485 1.916 20.783 1.00 71.69 811 LYS A O 1
ATOM 6049 N N . GLU A 1 812 ? -21.928 0.539 19.894 1.00 71.62 812 GLU A N 1
ATOM 6050 C CA . GLU A 1 812 ? -22.740 -0.588 19.430 1.00 71.62 812 GLU A CA 1
ATOM 6051 C C . GLU A 1 812 ? -22.045 -1.900 19.853 1.00 71.62 812 GLU A C 1
ATOM 6053 O O . GLU A 1 812 ? -20.871 -1.890 20.238 1.00 71.62 812 GLU A O 1
ATOM 6058 N N . GLY A 1 813 ? -22.768 -3.020 19.826 1.00 66.00 813 GLY A N 1
ATOM 6059 C CA . GLY A 1 813 ? -22.259 -4.327 20.260 1.00 66.00 813 GLY A CA 1
ATOM 6060 C C . GLY A 1 813 ? -22.259 -4.525 21.782 1.00 66.00 813 GLY A C 1
ATOM 6061 O O . GLY A 1 813 ? -22.381 -3.564 22.551 1.00 66.00 813 GLY A O 1
ATOM 6062 N N . ASP A 1 814 ? -22.147 -5.784 22.200 1.00 69.38 814 ASP A N 1
ATOM 6063 C CA . ASP A 1 814 ? -22.321 -6.207 23.596 1.00 69.38 814 ASP A CA 1
ATOM 6064 C C . ASP A 1 814 ? -21.040 -6.102 24.440 1.00 69.38 814 ASP A C 1
ATOM 6066 O O . ASP A 1 814 ? -21.140 -6.080 25.661 1.00 69.38 814 ASP A O 1
ATOM 6070 N N . GLY A 1 815 ? -19.867 -5.956 23.812 1.00 65.94 815 GLY A N 1
ATOM 6071 C CA . GLY A 1 815 ? -18.580 -5.914 24.512 1.00 65.94 815 GLY A CA 1
ATOM 6072 C C . GLY A 1 815 ? -18.303 -4.617 25.268 1.00 65.94 815 GLY A C 1
ATOM 6073 O O . GLY A 1 815 ? -18.883 -3.558 24.966 1.00 65.94 815 GLY A O 1
ATOM 6074 N N . GLU A 1 816 ? -17.378 -4.696 26.222 1.00 72.00 816 GLU A N 1
ATOM 6075 C CA . GLU A 1 816 ? -17.073 -3.637 27.190 1.00 72.00 816 GLU A CA 1
ATOM 6076 C C . GLU A 1 816 ? -16.082 -2.609 26.616 1.00 72.00 816 GLU A C 1
ATOM 6078 O O . GLU A 1 816 ? -15.079 -2.949 25.981 1.00 72.00 816 GLU A O 1
ATOM 6083 N N . MET A 1 817 ? -16.350 -1.317 26.835 1.00 76.25 817 MET A N 1
ATOM 6084 C CA . MET A 1 817 ? -15.516 -0.216 26.335 1.00 76.25 817 MET A CA 1
ATOM 6085 C C . MET A 1 817 ? -15.049 0.699 27.472 1.00 76.25 817 MET A C 1
ATOM 6087 O O . MET A 1 817 ? -15.864 1.247 28.214 1.00 76.25 817 MET A O 1
ATOM 6091 N N . LEU A 1 818 ? -13.737 0.923 27.550 1.00 73.75 818 LEU A N 1
ATOM 6092 C CA . LEU A 1 818 ? -13.072 1.760 28.544 1.00 73.75 818 LEU A CA 1
ATOM 6093 C C . LEU A 1 818 ? -12.616 3.090 27.939 1.00 73.75 818 LEU A C 1
ATOM 6095 O O . LEU A 1 818 ? -11.919 3.097 26.925 1.00 73.75 818 LEU A O 1
ATOM 6099 N N . PHE A 1 819 ? -12.920 4.215 28.585 1.00 72.81 819 PHE A N 1
ATOM 6100 C CA . PHE A 1 819 ? -12.324 5.516 28.249 1.00 72.81 819 PHE A CA 1
ATOM 6101 C C . PHE A 1 819 ? -11.369 5.975 29.350 1.00 72.81 819 PHE A C 1
ATOM 6103 O O . PHE A 1 819 ? -11.769 6.063 30.507 1.00 72.81 819 PHE A O 1
ATOM 6110 N N . LEU A 1 820 ? -10.128 6.316 28.985 1.00 66.00 820 LEU A N 1
ATOM 6111 C CA . LEU A 1 820 ? -9.100 6.742 29.949 1.00 66.00 820 LEU A CA 1
ATOM 6112 C C . LEU A 1 820 ? -8.926 8.269 30.049 1.00 66.00 820 LEU A C 1
ATOM 6114 O O . LEU A 1 820 ? -8.422 8.767 31.057 1.00 66.00 820 LEU A O 1
ATOM 6118 N N . TYR A 1 821 ? -9.378 9.034 29.046 1.00 54.84 821 TYR A N 1
ATOM 6119 C CA . TYR A 1 821 ? -9.312 10.501 29.043 1.00 54.84 821 TYR A CA 1
ATOM 6120 C C . TYR A 1 821 ? -10.692 11.171 29.159 1.00 54.84 821 TYR A C 1
ATOM 6122 O O . TYR A 1 821 ? -11.672 10.685 28.586 1.00 54.84 821 TYR A O 1
ATOM 6130 N N . PRO A 1 822 ? -10.785 12.351 29.814 1.00 50.72 822 PRO A N 1
ATOM 6131 C CA . PRO A 1 822 ? -11.944 13.228 29.685 1.00 50.72 822 PRO A CA 1
ATOM 6132 C C . PRO A 1 822 ? -12.116 13.647 28.221 1.00 50.72 822 PRO A C 1
ATOM 6134 O O . PRO A 1 822 ? -11.231 14.272 27.638 1.00 50.72 822 PRO A O 1
ATOM 6137 N N . ASN A 1 823 ? -13.264 13.331 27.629 1.00 47.84 823 ASN A N 1
ATOM 6138 C CA . ASN A 1 823 ? -13.562 13.701 26.248 1.00 47.84 823 ASN A CA 1
ATOM 6139 C C . ASN A 1 823 ? -14.284 15.060 26.194 1.00 47.84 823 ASN A C 1
ATOM 6141 O O . ASN A 1 823 ? -14.973 15.464 27.134 1.00 47.84 823 ASN A O 1
ATOM 6145 N N . SER A 1 824 ? -14.113 15.804 25.099 1.00 41.66 824 SER A N 1
ATOM 6146 C CA . SER A 1 824 ? -14.738 17.120 24.905 1.00 41.66 824 SER A CA 1
ATOM 6147 C C . SER A 1 824 ? -15.520 17.126 23.599 1.00 41.66 824 SER A C 1
ATOM 6149 O O . SER A 1 824 ? -14.977 17.379 22.529 1.00 41.66 824 SER A O 1
ATOM 6151 N N . TYR A 1 825 ? -16.812 16.825 23.678 1.00 43.44 825 TYR A N 1
ATOM 6152 C CA . TYR A 1 825 ? -17.708 16.816 22.523 1.00 43.44 825 TYR A CA 1
ATOM 6153 C C . TYR A 1 825 ? -18.591 18.080 22.465 1.00 43.44 825 TYR A C 1
ATOM 6155 O O . TYR A 1 825 ? -18.768 18.769 23.468 1.00 43.44 825 TYR A O 1
ATOM 6163 N N . GLN A 1 826 ? -19.152 18.360 21.288 1.00 33.50 826 GLN A N 1
ATOM 6164 C CA . GLN A 1 826 ? -20.331 19.183 20.961 1.00 33.50 826 GLN A CA 1
ATOM 6165 C C . GLN A 1 826 ? -21.313 18.242 20.188 1.00 33.50 826 GLN A C 1
ATOM 6167 O O . GLN A 1 826 ? -20.870 17.233 19.657 1.00 33.50 826 GLN A O 1
ATOM 6172 N N . GLY A 1 827 ? -22.646 18.442 20.189 1.00 34.41 827 GLY A N 1
ATOM 6173 C CA . GLY A 1 827 ? -23.624 17.481 19.601 1.00 34.41 827 GLY A CA 1
ATOM 6174 C C . GLY A 1 827 ? -24.416 16.555 20.564 1.00 34.41 827 GLY A C 1
ATOM 6175 O O . GLY A 1 827 ? -24.514 16.829 21.753 1.00 34.41 827 GLY A O 1
ATOM 6176 N N . LYS A 1 828 ? -25.086 15.511 20.041 1.00 36.84 828 LYS A N 1
ATOM 6177 C CA . LYS A 1 828 ? -25.914 14.538 20.797 1.00 36.84 828 LYS A CA 1
ATOM 6178 C C . LYS A 1 828 ? -25.176 13.204 20.903 1.00 36.84 828 LYS A C 1
ATOM 6180 O O . LYS A 1 828 ? -24.924 12.581 19.877 1.00 36.84 828 LYS A O 1
ATOM 6185 N N . THR A 1 829 ? -24.911 12.715 22.110 1.00 41.88 829 THR A N 1
ATOM 6186 C CA . THR A 1 829 ? -24.356 11.365 22.320 1.00 41.88 829 THR A CA 1
ATOM 6187 C C . THR A 1 829 ? -25.513 10.375 22.456 1.00 41.88 829 THR A C 1
ATOM 6189 O O . THR A 1 829 ? -26.395 10.558 23.296 1.00 41.88 829 THR A O 1
ATOM 6192 N N . THR A 1 830 ? -25.570 9.361 21.587 1.00 40.31 830 THR A N 1
ATOM 6193 C CA . THR A 1 830 ? -26.560 8.274 21.685 1.00 40.31 830 THR A CA 1
ATOM 6194 C C . THR A 1 830 ? -25.818 6.986 21.963 1.00 40.31 830 THR A C 1
ATOM 6196 O O . THR A 1 830 ? -25.140 6.459 21.087 1.00 40.31 830 THR A O 1
ATOM 6199 N N . THR A 1 831 ? -25.966 6.500 23.183 1.00 40.28 831 THR A N 1
ATOM 6200 C CA . THR A 1 831 ? -25.271 5.325 23.678 1.00 40.28 831 THR A CA 1
ATOM 6201 C C . THR A 1 831 ? -26.214 4.117 23.583 1.00 40.28 831 THR A C 1
ATOM 6203 O O . THR A 1 831 ? -27.297 4.139 24.176 1.00 40.28 831 THR A O 1
ATOM 6206 N N . TYR A 1 832 ? -25.832 3.084 22.821 1.00 32.16 832 TYR A N 1
ATOM 6207 C CA . TYR A 1 832 ? -26.431 1.743 22.880 1.00 32.16 832 TYR A CA 1
ATOM 6208 C C . TYR A 1 832 ? -25.417 0.844 23.592 1.00 32.16 832 TYR A C 1
ATOM 6210 O O . TYR A 1 832 ? -24.408 0.484 23.002 1.00 32.16 832 TYR A O 1
ATOM 6218 N N . VAL A 1 833 ? -25.585 0.566 24.882 1.00 39.38 833 VAL A N 1
ATOM 6219 C CA . VAL A 1 833 ? -24.503 -0.045 25.675 1.00 39.38 833 VAL A CA 1
ATOM 6220 C C . VAL A 1 833 ? -25.017 -1.156 26.568 1.00 39.38 833 VAL A C 1
ATOM 6222 O O . VAL A 1 833 ? -26.146 -1.062 27.026 1.00 39.38 833 VAL A O 1
ATOM 6225 N N . GLN A 1 834 ? -24.175 -2.173 26.799 1.00 34.06 834 GLN A N 1
ATOM 6226 C CA . GLN A 1 834 ? -24.231 -3.092 27.941 1.00 34.06 834 GLN A CA 1
ATOM 6227 C C . GLN A 1 834 ? -23.269 -2.669 29.083 1.00 34.06 834 GLN A C 1
ATOM 6229 O O . GLN A 1 834 ? -23.727 -2.689 30.221 1.00 34.06 834 GLN A O 1
ATOM 6234 N N . SER A 1 835 ? -22.061 -2.128 28.830 1.00 36.91 835 SER A N 1
ATOM 6235 C CA . SER A 1 835 ? -21.252 -1.365 29.820 1.00 36.91 835 SER A CA 1
ATOM 6236 C C . SER A 1 835 ? -20.276 -0.321 29.195 1.00 36.91 835 SER A C 1
ATOM 6238 O O . SER A 1 835 ? -19.726 -0.533 28.112 1.00 36.91 835 SER A O 1
ATOM 6240 N N . ILE A 1 836 ? -20.081 0.848 29.836 1.00 48.84 836 ILE A N 1
ATOM 6241 C CA . ILE A 1 836 ? -18.947 1.784 29.614 1.00 48.84 836 ILE A CA 1
ATOM 6242 C C . ILE A 1 836 ? -18.373 2.130 30.989 1.00 48.84 836 ILE A C 1
ATOM 6244 O O . ILE A 1 836 ? -19.109 2.679 31.813 1.00 48.84 836 ILE A O 1
ATOM 6248 N N . ASP A 1 837 ? -17.075 1.904 31.187 1.00 44.25 837 ASP A N 1
ATOM 6249 C CA . ASP A 1 837 ? -16.336 2.273 32.401 1.00 44.25 837 ASP A CA 1
ATOM 6250 C C . ASP A 1 837 ? -15.377 3.454 32.121 1.00 44.25 837 ASP A C 1
ATOM 6252 O O . ASP A 1 837 ? -14.837 3.610 31.021 1.00 44.25 837 ASP A O 1
ATOM 6256 N N . ASN A 1 838 ? -15.171 4.329 33.113 1.00 48.47 838 ASN A N 1
ATOM 6257 C CA . ASN A 1 838 ? -14.254 5.481 33.042 1.00 48.47 838 ASN A CA 1
ATOM 6258 C C . ASN A 1 838 ? -13.458 5.634 34.357 1.00 48.47 838 ASN A C 1
ATOM 6260 O O . ASN A 1 838 ? -13.884 6.388 35.241 1.00 48.47 838 ASN A O 1
ATOM 6264 N N . PRO A 1 839 ? -12.333 4.916 34.529 1.00 39.38 839 PRO A N 1
ATOM 6265 C CA . PRO A 1 839 ? -11.524 4.959 35.736 1.00 39.38 839 PRO A CA 1
ATOM 6266 C C . PRO A 1 839 ? -10.431 6.025 35.616 1.00 39.38 839 PRO A C 1
ATOM 6268 O O . PRO A 1 839 ? -9.419 5.846 34.943 1.00 39.38 839 PRO A O 1
ATOM 6271 N N . THR A 1 840 ? -10.565 7.132 36.346 1.00 44.28 840 THR A N 1
ATOM 6272 C CA . THR A 1 840 ? -9.443 8.062 36.533 1.00 44.28 840 THR A CA 1
ATOM 6273 C C . THR A 1 840 ? -8.709 7.712 37.820 1.00 44.28 840 THR A C 1
ATOM 6275 O O . THR A 1 840 ? -9.019 8.280 38.861 1.00 44.28 840 THR A O 1
ATOM 6278 N N . ASN A 1 841 ? -7.747 6.788 37.798 1.00 36.66 841 ASN A N 1
ATOM 6279 C CA . ASN A 1 841 ? -6.814 6.663 38.924 1.00 36.66 841 ASN A CA 1
ATOM 6280 C C . ASN A 1 841 ? -5.442 6.102 38.515 1.00 36.66 841 ASN A C 1
ATOM 6282 O O . ASN A 1 841 ? -5.036 5.043 38.988 1.00 36.66 841 ASN A O 1
ATOM 6286 N N . ASP A 1 842 ? -4.704 6.825 37.666 1.00 32.97 842 ASP A N 1
ATOM 6287 C CA . ASP A 1 842 ? -3.259 6.609 37.521 1.00 32.97 842 ASP A CA 1
ATOM 6288 C C . ASP A 1 842 ? -2.478 7.775 38.149 1.00 32.97 842 ASP A C 1
ATOM 6290 O O . ASP A 1 842 ? -2.585 8.936 37.749 1.00 32.97 842 ASP A O 1
ATOM 6294 N N . ALA A 1 843 ? -1.682 7.454 39.168 1.00 30.02 843 ALA A N 1
ATOM 6295 C CA . ALA A 1 843 ? -0.872 8.393 39.935 1.00 30.02 843 ALA A CA 1
ATOM 6296 C C . ALA A 1 843 ? 0.410 8.852 39.204 1.00 30.02 843 ALA A C 1
ATOM 6298 O O . ALA A 1 843 ? 1.231 9.544 39.813 1.00 30.02 843 ALA A O 1
ATOM 6299 N N . ASN A 1 844 ? 0.604 8.488 37.930 1.00 30.45 844 ASN A N 1
ATOM 6300 C CA . ASN A 1 844 ? 1.827 8.773 37.168 1.00 30.45 844 ASN A CA 1
ATOM 6301 C C . ASN A 1 844 ? 1.701 9.798 36.024 1.00 30.45 844 ASN A C 1
ATOM 6303 O O . ASN A 1 844 ? 2.642 9.936 35.242 1.00 30.45 844 ASN A O 1
ATOM 6307 N N . PHE A 1 845 ? 0.609 10.564 35.934 1.00 31.56 845 PHE A N 1
ATOM 6308 C CA . PHE A 1 845 ? 0.418 11.527 34.839 1.00 31.56 845 PHE A CA 1
ATOM 6309 C C . PHE A 1 845 ? 0.694 12.991 35.239 1.00 31.56 845 PHE A C 1
ATOM 6311 O O . PHE A 1 845 ? 0.146 13.514 36.211 1.00 31.56 845 PHE A O 1
ATOM 6318 N N . ASP A 1 846 ? 1.568 13.659 34.477 1.00 31.03 846 ASP A N 1
ATOM 6319 C CA . ASP A 1 846 ? 2.000 15.051 34.671 1.00 31.03 846 ASP A CA 1
ATOM 6320 C C . ASP A 1 846 ? 0.853 16.041 34.382 1.00 31.03 846 ASP A C 1
ATOM 6322 O O . ASP A 1 846 ? 0.460 16.272 33.240 1.00 31.03 846 ASP A O 1
ATOM 6326 N N . GLN A 1 847 ? 0.323 16.648 35.447 1.00 31.48 847 GLN A N 1
ATOM 6327 C CA . GLN A 1 847 ? -0.834 17.552 35.429 1.00 31.48 847 GLN A CA 1
ATOM 6328 C C . GLN A 1 847 ? -0.532 18.984 34.937 1.00 31.48 847 GLN A C 1
ATOM 6330 O O . GLN A 1 847 ? -1.362 19.880 35.100 1.00 31.48 847 GLN A O 1
ATOM 6335 N N . THR A 1 848 ? 0.641 19.273 34.367 1.00 27.62 848 THR A N 1
ATOM 6336 C CA . THR A 1 848 ? 1.057 20.674 34.162 1.00 27.62 848 THR A CA 1
ATOM 6337 C C . THR A 1 848 ? 0.546 21.361 32.885 1.00 27.62 848 THR A C 1
ATOM 6339 O O . THR A 1 848 ? 0.752 22.567 32.759 1.00 27.62 848 THR A O 1
ATOM 6342 N N . ASN A 1 849 ? -0.177 20.678 31.979 1.00 25.78 849 ASN A N 1
ATOM 6343 C CA . ASN A 1 849 ? -0.541 21.238 30.660 1.00 25.78 849 ASN A CA 1
ATOM 6344 C C . ASN A 1 849 ? -1.985 21.014 30.149 1.00 25.78 849 ASN A C 1
ATOM 6346 O O . ASN A 1 849 ? -2.196 21.005 28.938 1.00 25.78 849 ASN A O 1
ATOM 6350 N N . VAL A 1 850 ? -3.015 20.920 31.002 1.00 25.88 850 VAL A N 1
ATOM 6351 C CA . VAL A 1 850 ? -4.413 20.923 30.507 1.00 25.88 850 VAL A CA 1
ATOM 6352 C C . VAL A 1 850 ? -5.294 21.873 31.312 1.00 25.88 850 VAL A C 1
ATOM 6354 O O . VAL A 1 850 ? -5.679 21.615 32.444 1.00 25.88 850 VAL A O 1
ATOM 6357 N N . THR A 1 851 ? -5.639 23.002 30.696 1.00 27.59 851 THR A N 1
ATOM 6358 C CA . THR A 1 851 ? -6.723 23.882 31.149 1.00 27.59 851 THR A CA 1
ATOM 6359 C C . THR A 1 851 ? -7.902 23.725 30.187 1.00 27.59 851 THR A C 1
ATOM 6361 O O . THR A 1 851 ? -8.053 24.562 29.306 1.00 27.59 851 THR A O 1
ATOM 6364 N N . ALA A 1 852 ? -8.726 22.675 30.293 1.00 24.75 852 ALA A N 1
ATOM 6365 C CA . ALA A 1 852 ? -10.008 22.624 29.570 1.00 24.75 852 ALA A CA 1
ATOM 6366 C C . ALA A 1 852 ? -10.970 21.531 30.078 1.00 24.75 852 ALA A C 1
ATOM 6368 O O . ALA A 1 852 ? -10.780 20.350 29.834 1.00 24.75 852 ALA A O 1
ATOM 6369 N N . LYS A 1 853 ? -12.005 22.005 30.779 1.00 28.08 853 LYS A N 1
ATOM 6370 C CA . LYS A 1 853 ? -13.434 21.645 30.732 1.00 28.08 853 LYS A CA 1
ATOM 6371 C C . LYS A 1 853 ? -13.864 20.266 30.192 1.00 28.08 853 LYS A C 1
ATOM 6373 O O . LYS A 1 853 ? -13.693 19.957 29.018 1.00 28.08 853 LYS A O 1
ATOM 6378 N N . ALA A 1 854 ? -14.601 19.565 31.055 1.00 31.45 854 ALA A N 1
ATOM 6379 C CA . ALA A 1 854 ? -15.524 18.485 30.730 1.00 31.45 854 ALA A CA 1
ATOM 6380 C C . ALA A 1 854 ? -16.494 18.872 29.594 1.00 31.45 854 ALA A C 1
ATOM 6382 O O . ALA A 1 854 ? -16.981 20.001 29.575 1.00 31.45 854 ALA A O 1
ATOM 6383 N N . PHE A 1 855 ? -16.746 17.931 28.674 1.00 36.88 855 PHE A N 1
ATOM 6384 C CA . PHE A 1 855 ? -17.996 17.735 27.924 1.00 36.88 855 PHE A CA 1
ATOM 6385 C C . PHE A 1 855 ? -18.972 18.947 27.908 1.00 36.88 855 PHE A C 1
ATOM 6387 O O . PHE A 1 855 ? -19.863 19.049 28.752 1.00 36.88 855 PHE A O 1
ATOM 6394 N N . ASP A 1 856 ? -18.836 19.865 26.945 1.00 32.94 856 ASP A N 1
ATOM 6395 C CA . ASP A 1 856 ? -19.732 21.027 26.779 1.00 32.94 856 ASP A CA 1
ATOM 6396 C C . ASP A 1 856 ? -20.682 20.777 25.584 1.00 32.94 856 ASP A C 1
ATOM 6398 O O . ASP A 1 856 ? -20.367 21.126 24.444 1.00 32.94 856 ASP A O 1
ATOM 6402 N N . LEU A 1 857 ? -21.835 20.118 25.816 1.00 42.09 857 LEU A N 1
ATOM 6403 C CA . LEU A 1 857 ? -22.850 19.843 24.779 1.00 42.09 857 LEU A CA 1
ATOM 6404 C C . LEU A 1 857 ? -24.055 20.775 24.841 1.00 42.09 857 LEU A C 1
ATOM 6406 O O . LEU A 1 857 ? -24.715 20.936 25.864 1.00 42.09 857 LEU A O 1
ATOM 6410 N N . ALA A 1 858 ? -24.506 21.207 23.669 1.00 41.12 858 ALA A N 1
ATOM 6411 C CA . ALA A 1 858 ? -25.824 21.810 23.505 1.00 41.12 858 ALA A CA 1
ATOM 6412 C C . ALA A 1 858 ? -27.005 20.798 23.543 1.00 41.12 858 ALA A C 1
ATOM 6414 O O . ALA A 1 858 ? -28.146 21.255 23.480 1.00 41.12 858 ALA A O 1
ATOM 6415 N N . GLN A 1 859 ? -26.783 19.463 23.597 1.00 50.72 859 GLN A N 1
ATOM 6416 C CA . GLN A 1 859 ? -27.855 18.447 23.428 1.00 50.72 859 GLN A CA 1
ATOM 6417 C C . GLN A 1 859 ? -27.912 17.234 24.402 1.00 50.72 859 GLN A C 1
ATOM 6419 O O . GLN A 1 859 ? -28.891 16.495 24.321 1.00 50.72 859 GLN A O 1
ATOM 6424 N N . GLY A 1 860 ? -26.973 17.038 25.341 1.00 62.97 860 GLY A N 1
ATOM 6425 C CA . GLY A 1 860 ? -27.079 16.008 26.406 1.00 62.97 860 GLY A CA 1
ATOM 6426 C C . GLY A 1 860 ? -26.664 14.562 26.045 1.00 62.97 860 GLY A C 1
ATOM 6427 O O . GLY A 1 860 ? -26.379 14.259 24.884 1.00 62.97 860 GLY A O 1
ATOM 6428 N N . THR A 1 861 ? -26.626 13.676 27.051 1.00 73.25 861 THR A N 1
ATOM 6429 C CA . THR A 1 861 ? -26.292 12.233 26.984 1.00 73.25 861 THR A CA 1
ATOM 6430 C C . THR A 1 861 ? -27.560 11.381 27.075 1.00 73.25 861 THR A C 1
ATOM 6432 O O . THR A 1 861 ? -28.406 11.651 27.921 1.00 73.25 861 THR A O 1
ATOM 6435 N N . VAL A 1 862 ? -27.705 10.334 26.251 1.00 69.31 862 VAL A N 1
ATOM 6436 C CA . VAL A 1 862 ? -28.851 9.400 26.317 1.00 69.31 862 VAL A CA 1
ATOM 6437 C C . VAL A 1 862 ? -28.381 7.947 26.447 1.00 69.31 862 VAL A C 1
ATOM 6439 O O . VAL A 1 862 ? -27.692 7.454 25.553 1.00 69.31 862 VAL A O 1
ATOM 6442 N N . ILE A 1 863 ? -28.810 7.261 27.510 1.00 71.25 863 ILE A N 1
ATOM 6443 C CA . ILE A 1 863 ? -28.607 5.830 27.781 1.00 71.25 863 ILE A CA 1
ATOM 6444 C C . ILE A 1 863 ? -29.899 5.092 27.425 1.00 71.25 863 ILE A C 1
ATOM 6446 O O . ILE A 1 863 ? -30.896 5.199 28.137 1.00 71.25 863 ILE A O 1
ATOM 6450 N N . ARG A 1 864 ? -29.912 4.362 26.306 1.00 60.53 864 ARG A N 1
ATOM 6451 C CA . ARG A 1 864 ? -31.116 3.638 25.851 1.00 60.53 864 ARG A CA 1
ATOM 6452 C C . ARG A 1 864 ? -31.249 2.232 26.458 1.00 60.53 864 ARG A C 1
ATOM 6454 O O . ARG A 1 864 ? -32.360 1.717 26.571 1.00 60.53 864 ARG A O 1
ATOM 6461 N N . GLY A 1 865 ? -30.115 1.631 26.825 1.00 58.09 865 GLY A N 1
ATOM 6462 C CA . GLY A 1 865 ? -29.929 0.234 27.239 1.00 58.09 865 GLY A CA 1
ATOM 6463 C C . GLY A 1 865 ? -28.675 0.065 28.117 1.00 58.09 865 GLY A C 1
ATOM 6464 O O . GLY A 1 865 ? -27.822 0.953 28.066 1.00 58.09 865 GLY A O 1
ATOM 6465 N N . GLY A 1 866 ? -28.608 -1.022 28.907 1.00 63.69 866 GLY A N 1
ATOM 6466 C CA . GLY A 1 866 ? -27.453 -1.499 29.707 1.00 63.69 866 GLY A CA 1
ATOM 6467 C C . GLY A 1 866 ? -26.846 -0.497 30.691 1.00 63.69 866 GLY A C 1
ATOM 6468 O O . GLY A 1 866 ? -27.559 0.391 31.135 1.00 63.69 866 GLY A O 1
ATOM 6469 N N . LEU A 1 867 ? -25.584 -0.657 31.110 1.00 68.00 867 LEU A N 1
ATOM 6470 C CA . LEU A 1 867 ? -24.956 0.135 32.183 1.00 68.00 867 LEU A CA 1
ATOM 6471 C C . LEU A 1 867 ? -23.999 1.219 31.644 1.00 68.00 867 LEU A C 1
ATOM 6473 O O . LEU A 1 867 ? -23.155 0.965 30.800 1.00 68.00 867 LEU A O 1
ATOM 6477 N N . LEU A 1 868 ? -24.084 2.445 32.156 1.00 75.31 868 LEU A N 1
ATOM 6478 C CA . LEU A 1 868 ? -23.010 3.441 32.067 1.00 75.31 868 LEU A CA 1
ATOM 6479 C C . LEU A 1 868 ? -22.446 3.655 33.468 1.00 75.31 868 LEU A C 1
ATOM 6481 O O . LEU A 1 868 ? -23.148 4.211 34.315 1.00 75.31 868 LEU A O 1
ATOM 6485 N N . THR A 1 869 ? -21.196 3.274 33.700 1.00 74.81 869 THR A N 1
ATOM 6486 C CA . THR A 1 869 ? -20.512 3.488 34.976 1.00 74.81 869 THR A CA 1
ATOM 6487 C C . THR A 1 869 ? -19.727 4.792 34.927 1.00 74.81 869 THR A C 1
ATOM 6489 O O . THR A 1 869 ? -18.870 5.020 34.072 1.00 74.81 869 THR A O 1
ATOM 6492 N N . VAL A 1 870 ? -19.996 5.680 35.875 1.00 75.12 870 VAL A N 1
ATOM 6493 C CA . VAL A 1 870 ? -19.281 6.947 36.027 1.00 75.12 870 VAL A CA 1
ATOM 6494 C C . VAL A 1 870 ? -18.377 6.846 37.250 1.00 75.12 870 VAL A C 1
ATOM 6496 O O . VAL A 1 870 ? -18.884 6.764 38.361 1.00 75.12 870 VAL A O 1
ATOM 6499 N N . ALA A 1 871 ? -17.052 6.878 37.077 1.00 70.44 871 ALA A N 1
ATOM 6500 C CA . ALA A 1 871 ? -16.072 6.753 38.172 1.00 70.44 871 ALA A CA 1
ATOM 6501 C C . ALA A 1 871 ? -15.015 7.881 38.178 1.00 70.44 871 ALA A C 1
ATOM 6503 O O . ALA A 1 871 ? -13.895 7.725 38.667 1.00 70.44 871 ALA A O 1
ATOM 6504 N N . ASN A 1 872 ? -15.361 9.048 37.628 1.00 65.88 872 ASN A N 1
ATOM 6505 C CA . ASN A 1 872 ? -14.450 10.187 37.537 1.00 65.88 872 ASN A CA 1
ATOM 6506 C C . ASN A 1 872 ? -14.185 10.841 38.913 1.00 65.88 872 ASN A C 1
ATOM 6508 O O . ASN A 1 872 ? -15.118 11.094 39.676 1.00 65.88 872 ASN A O 1
ATOM 6512 N N . LEU A 1 873 ? -12.920 11.180 39.202 1.00 61.12 873 LEU A N 1
ATOM 6513 C CA . LEU A 1 873 ? -12.507 11.809 40.473 1.00 61.12 873 LEU A CA 1
ATOM 6514 C C . LEU A 1 873 ? -12.764 13.324 40.529 1.00 61.12 873 LEU A C 1
ATOM 6516 O O . LEU A 1 873 ? -13.001 13.879 41.602 1.00 61.12 873 LEU A O 1
ATOM 6520 N N . GLU A 1 874 ? -12.700 14.004 39.383 1.00 61.22 874 GLU A N 1
ATOM 6521 C CA . GLU A 1 874 ? -12.936 15.444 39.243 1.00 61.22 874 GLU A CA 1
ATOM 6522 C C . GLU A 1 874 ? -13.755 15.742 37.977 1.00 61.22 874 GLU A C 1
ATOM 6524 O O . GLU A 1 874 ? -13.816 14.934 37.047 1.00 61.22 874 GLU A O 1
ATOM 6529 N N . GLY A 1 875 ? -14.390 16.918 37.926 1.00 65.12 875 GLY A N 1
ATOM 6530 C CA . GLY A 1 875 ? -15.241 17.319 36.798 1.00 65.12 875 GLY A CA 1
ATOM 6531 C C . GLY A 1 875 ? -16.517 16.482 36.690 1.00 65.12 875 GLY A C 1
ATOM 6532 O O . GLY A 1 875 ? -16.840 15.734 37.602 1.00 65.12 875 GLY A O 1
ATOM 6533 N N . SER A 1 876 ? -17.273 16.628 35.601 1.00 73.88 876 SER A N 1
ATOM 6534 C CA . SER A 1 876 ? -18.427 15.764 35.343 1.00 73.88 876 SER A CA 1
ATOM 6535 C C . SER A 1 876 ? -18.086 14.654 34.351 1.00 73.88 876 SER A C 1
ATOM 6537 O O . SER A 1 876 ? -17.586 14.954 33.269 1.00 73.88 876 SER A O 1
ATOM 6539 N N . GLY A 1 877 ? -18.436 13.405 34.671 1.00 66.25 877 GLY A N 1
ATOM 6540 C CA . GLY A 1 877 ? -18.229 12.230 33.821 1.00 66.25 877 GLY A CA 1
ATOM 6541 C C . GLY A 1 877 ? -19.055 12.198 32.532 1.00 66.25 877 GLY A C 1
ATOM 6542 O O . GLY A 1 877 ? -18.713 11.456 31.621 1.00 66.25 877 GLY A O 1
ATOM 6543 N N . THR A 1 878 ? -20.100 13.023 32.418 1.00 70.31 878 THR A N 1
ATOM 6544 C CA . THR A 1 878 ? -20.906 13.177 31.189 1.00 70.31 878 THR A CA 1
ATOM 6545 C C . THR A 1 878 ? -20.990 14.626 30.701 1.00 70.31 878 THR A C 1
ATOM 6547 O O . THR A 1 878 ? -21.553 14.883 29.634 1.00 70.31 878 THR A O 1
ATOM 6550 N N . GLY A 1 879 ? -20.455 15.574 31.477 1.00 67.94 879 GLY A N 1
ATOM 6551 C CA . GLY A 1 879 ? -20.543 17.010 31.221 1.00 67.94 879 GLY A CA 1
ATOM 6552 C C . GLY A 1 879 ? -21.657 17.747 31.942 1.00 67.94 879 GLY A C 1
ATOM 6553 O O . GLY A 1 879 ? -22.364 17.208 32.792 1.00 67.94 879 GLY A O 1
ATOM 6554 N N . ASP A 1 880 ? -21.810 19.016 31.570 1.00 71.75 880 ASP A N 1
ATOM 6555 C CA . ASP A 1 880 ? -22.781 19.934 32.184 1.00 71.75 880 ASP A CA 1
ATOM 6556 C C . ASP A 1 880 ? -24.197 19.794 31.586 1.00 71.75 880 ASP A C 1
ATOM 6558 O O . ASP A 1 880 ? -25.162 20.393 32.069 1.00 71.75 880 ASP A O 1
ATOM 6562 N N . SER A 1 881 ? -24.336 19.012 30.518 1.00 69.69 881 SER A N 1
ATOM 6563 C CA . SER A 1 881 ? -25.568 18.855 29.742 1.00 69.69 881 SER A CA 1
ATOM 6564 C C . SER A 1 881 ? -26.471 17.746 30.298 1.00 69.69 881 SER A C 1
ATOM 6566 O O . SER A 1 881 ? -25.976 16.849 30.977 1.00 69.69 881 SER A O 1
ATOM 6568 N N . PRO A 1 882 ? -27.788 17.758 30.005 1.00 82.56 882 PRO A N 1
ATOM 6569 C CA . PRO A 1 882 ? -28.716 16.773 30.561 1.00 82.56 882 PRO A CA 1
ATOM 6570 C C . PRO A 1 882 ? -28.359 15.319 30.225 1.00 82.56 882 PRO A C 1
ATOM 6572 O O . PRO A 1 882 ? -27.892 15.044 29.123 1.00 82.56 882 PRO A O 1
ATOM 6575 N N . VAL A 1 883 ? -28.643 14.394 31.138 1.00 85.25 883 VAL A N 1
ATOM 6576 C CA . VAL A 1 883 ? -28.528 12.942 30.961 1.00 85.25 883 VAL A CA 1
ATOM 6577 C C . VAL A 1 883 ? -29.928 12.330 30.992 1.00 85.25 883 VAL A C 1
ATOM 6579 O O . VAL A 1 883 ? -30.682 12.590 31.922 1.00 85.25 883 VAL A O 1
ATOM 6582 N N . LEU A 1 884 ? -30.278 11.516 29.999 1.00 83.56 884 LEU A N 1
ATOM 6583 C CA . LEU A 1 884 ? -31.531 10.763 29.933 1.00 83.56 884 LEU A CA 1
ATOM 6584 C C . LEU A 1 884 ? -31.231 9.263 29.968 1.00 83.56 884 LEU A C 1
ATOM 6586 O O . LEU A 1 884 ? -30.464 8.773 29.144 1.00 83.56 884 LEU A O 1
ATOM 6590 N N . VAL A 1 885 ? -31.861 8.533 30.878 1.00 84.94 885 VAL A N 1
ATOM 6591 C CA . VAL A 1 885 ? -31.774 7.076 31.009 1.00 84.94 885 VAL A CA 1
ATOM 6592 C C . VAL A 1 885 ? -33.139 6.497 30.657 1.00 84.94 885 VAL A C 1
ATOM 6594 O O . VAL A 1 885 ? -34.071 6.585 31.450 1.00 84.94 885 VAL A O 1
ATOM 6597 N N . GLU A 1 886 ? -33.282 5.943 29.455 1.00 82.94 886 GLU A N 1
ATOM 6598 C CA . GLU A 1 886 ? -34.525 5.299 29.008 1.00 82.94 886 GLU A CA 1
ATOM 6599 C C . GLU A 1 886 ? -34.722 3.949 29.726 1.00 82.94 886 GLU A C 1
ATOM 6601 O O . GLU A 1 886 ? -33.809 3.438 30.371 1.00 82.94 886 GLU A O 1
ATOM 6606 N N . SER A 1 887 ? -35.904 3.335 29.600 1.00 82.00 887 SER A N 1
ATOM 6607 C CA . SER A 1 887 ? -36.330 2.174 30.404 1.00 82.00 887 SER A CA 1
ATOM 6608 C C . SER A 1 887 ? -35.395 0.953 30.390 1.00 82.00 887 SER A C 1
ATOM 6610 O O . SER A 1 887 ? -35.471 0.129 31.296 1.00 82.00 887 SER A O 1
ATOM 6612 N N . GLY A 1 888 ? -34.557 0.798 29.360 1.00 70.00 888 GLY A N 1
ATOM 6613 C CA . GLY A 1 888 ? -33.577 -0.289 29.263 1.00 70.00 888 GLY A CA 1
ATOM 6614 C C . GLY A 1 888 ? -32.196 0.042 29.840 1.00 70.00 888 GLY A C 1
ATOM 6615 O O . GLY A 1 888 ? -31.368 -0.859 29.947 1.00 70.00 888 GLY A O 1
ATOM 6616 N N . GLY A 1 889 ? -31.921 1.311 30.154 1.00 67.88 889 GLY A N 1
ATOM 6617 C CA . GLY A 1 889 ? -30.617 1.807 30.594 1.00 67.88 889 GLY A CA 1
ATOM 6618 C C . GLY A 1 889 ? -30.448 1.846 32.111 1.00 67.88 889 GLY A C 1
ATOM 6619 O O . GLY A 1 889 ? -31.418 1.895 32.862 1.00 67.88 889 GLY A O 1
ATOM 6620 N N . THR A 1 890 ? -29.202 1.872 32.563 1.00 80.00 890 THR A N 1
ATOM 6621 C CA . THR A 1 890 ? -28.766 2.006 33.951 1.00 80.00 890 THR A CA 1
ATOM 6622 C C . THR A 1 890 ? -27.617 3.009 34.006 1.00 80.00 890 THR A C 1
ATOM 6624 O O . THR A 1 890 ? -26.649 2.883 33.265 1.00 80.00 890 THR A O 1
ATOM 6627 N N . LEU A 1 891 ? -27.703 4.003 34.887 1.00 84.81 891 LEU A N 1
ATOM 6628 C CA . LEU A 1 891 ? -26.578 4.872 35.241 1.00 84.81 891 LEU A CA 1
ATOM 6629 C C . LEU A 1 891 ? -25.996 4.404 36.580 1.00 84.81 891 LEU A C 1
ATOM 6631 O O . LEU A 1 891 ? -26.739 4.336 37.556 1.00 84.81 891 LEU A O 1
ATOM 6635 N N . GLY A 1 892 ? -24.703 4.110 36.651 1.00 80.75 892 GLY A N 1
ATOM 6636 C CA . GLY A 1 892 ? -24.050 3.655 37.878 1.00 80.75 892 GLY A CA 1
ATOM 6637 C C . GLY A 1 892 ? -22.675 4.261 38.123 1.00 80.75 892 GLY A C 1
ATOM 6638 O O . GLY A 1 892 ? -22.299 5.241 37.476 1.00 80.75 892 GLY A O 1
ATOM 6639 N N . GLY A 1 893 ? -21.929 3.703 39.075 1.00 76.94 893 GLY A N 1
ATOM 6640 C CA . GLY A 1 893 ? -20.580 4.144 39.436 1.00 76.94 893 GLY A CA 1
ATOM 6641 C C . GLY A 1 893 ? -20.506 5.004 40.702 1.00 76.94 893 GLY A C 1
ATOM 6642 O O . GLY A 1 893 ? -21.457 5.123 41.475 1.00 76.94 893 GLY A O 1
ATOM 6643 N N . THR A 1 894 ? -19.338 5.605 40.928 1.00 78.00 894 THR A N 1
ATOM 6644 C CA . THR A 1 894 ? -18.988 6.370 42.144 1.00 78.00 894 THR A CA 1
ATOM 6645 C C . THR A 1 894 ? -18.562 7.823 41.878 1.00 78.00 894 THR A C 1
ATOM 6647 O O . THR A 1 894 ? -18.065 8.517 42.766 1.00 78.00 894 THR A O 1
ATOM 6650 N N . GLY A 1 895 ? -18.723 8.293 40.640 1.00 77.75 895 GLY A N 1
ATOM 6651 C CA . GLY A 1 895 ? -18.259 9.596 40.165 1.00 77.75 895 GLY A CA 1
ATOM 6652 C C . GLY A 1 895 ? -19.304 10.714 40.252 1.00 77.75 895 GLY A C 1
ATOM 6653 O O . GLY A 1 895 ? -20.263 10.656 41.028 1.00 77.75 895 GLY A O 1
ATOM 6654 N N . TYR A 1 896 ? -19.108 11.766 39.447 1.00 82.06 896 TYR A N 1
ATOM 6655 C CA . TYR A 1 896 ? -19.945 12.973 39.447 1.00 82.06 896 TYR A CA 1
ATOM 6656 C C . TYR A 1 896 ? -20.537 13.300 38.067 1.00 82.06 896 TYR A C 1
ATOM 6658 O O . TYR A 1 896 ? -19.823 13.421 37.075 1.00 82.06 896 TYR A O 1
ATOM 6666 N N . VAL A 1 897 ? -21.843 13.554 38.005 1.00 86.19 897 VAL A N 1
ATOM 6667 C CA . VAL A 1 897 ? -22.587 14.058 36.840 1.00 86.19 897 VAL A CA 1
ATOM 6668 C C . VAL A 1 897 ? -23.123 15.457 37.163 1.00 86.19 897 VAL A C 1
ATOM 6670 O O . VAL A 1 897 ? -23.884 15.612 38.110 1.00 86.19 897 VAL A O 1
ATOM 6673 N N . ALA A 1 898 ? -22.742 16.492 36.410 1.00 82.94 898 ALA A N 1
ATOM 6674 C CA . ALA A 1 898 ? -23.146 17.872 36.704 1.00 82.94 898 ALA A CA 1
ATOM 6675 C C . ALA A 1 898 ? -24.506 18.237 36.095 1.00 82.94 898 ALA A C 1
ATOM 6677 O O . ALA A 1 898 ? -25.279 18.979 36.707 1.00 82.94 898 ALA A O 1
ATOM 6678 N N . GLY A 1 899 ? -24.793 17.730 34.894 1.00 83.12 899 GLY A N 1
ATOM 6679 C CA . GLY A 1 899 ? -26.051 17.974 34.200 1.00 83.12 899 GLY A CA 1
ATOM 6680 C C . GLY A 1 899 ? -27.283 17.437 34.933 1.00 83.12 899 GLY A C 1
ATOM 6681 O O . GLY A 1 899 ? -27.196 16.622 35.851 1.00 83.12 899 GLY A O 1
ATOM 6682 N N . THR A 1 900 ? -28.463 17.904 34.521 1.00 91.06 900 THR A N 1
ATOM 6683 C CA . THR A 1 900 ? -29.737 17.366 35.023 1.00 91.06 900 THR A CA 1
ATOM 6684 C C . THR A 1 900 ? -29.929 15.928 34.555 1.00 91.06 900 THR A C 1
ATOM 6686 O O . THR A 1 900 ? -29.665 15.654 33.389 1.00 91.06 900 THR A O 1
ATOM 6689 N N . VAL A 1 901 ? -30.440 15.037 35.398 1.00 94.12 901 VAL A N 1
ATOM 6690 C CA . VAL A 1 901 ? -30.595 13.611 35.075 1.00 94.12 901 VAL A CA 1
ATOM 6691 C C . VAL A 1 901 ? -32.077 13.223 35.063 1.00 94.12 901 VAL A C 1
ATOM 6693 O O . VAL A 1 901 ? -32.800 13.522 36.006 1.00 94.12 901 VAL A O 1
ATOM 6696 N N . GLU A 1 902 ? -32.547 12.563 34.011 1.00 94.88 902 GLU A N 1
ATOM 6697 C CA . GLU A 1 902 ? -33.895 11.988 33.902 1.00 94.88 902 GLU A CA 1
ATOM 6698 C C . GLU A 1 902 ? -33.770 10.470 33.748 1.00 94.88 902 GLU A C 1
ATOM 6700 O O . GLU A 1 902 ? -33.054 10.004 32.866 1.00 94.88 902 GLU A O 1
ATOM 6705 N N . ILE A 1 903 ? -34.400 9.694 34.631 1.00 94.81 903 ILE A N 1
ATOM 6706 C CA . ILE A 1 903 ? -34.178 8.250 34.764 1.00 94.81 903 ILE A CA 1
ATOM 6707 C C . ILE A 1 903 ? -35.513 7.507 34.698 1.00 94.81 903 ILE A C 1
ATOM 6709 O O . ILE A 1 903 ? -36.141 7.272 35.730 1.00 94.81 903 ILE A O 1
ATOM 6713 N N . ASP A 1 904 ? -35.897 7.085 33.495 1.00 91.56 904 ASP A N 1
ATOM 6714 C CA . ASP A 1 904 ? -36.971 6.113 33.244 1.00 91.56 904 ASP A CA 1
ATOM 6715 C C . ASP A 1 904 ? -36.483 4.659 33.402 1.00 91.56 904 ASP A C 1
ATOM 6717 O O . ASP A 1 904 ? -37.284 3.761 33.664 1.00 91.56 904 ASP A O 1
ATOM 6721 N N . GLY A 1 905 ? -35.179 4.422 33.224 1.00 89.88 905 GLY A N 1
ATOM 6722 C CA . GLY A 1 905 ? -34.504 3.132 33.399 1.00 89.88 905 GLY A CA 1
ATOM 6723 C C . GLY A 1 905 ? -34.121 2.841 34.843 1.00 89.88 905 GLY A C 1
ATOM 6724 O O . GLY A 1 905 ? -34.978 2.731 35.715 1.00 89.88 905 GLY A O 1
ATOM 6725 N N . SER A 1 906 ? -32.829 2.671 35.109 1.00 89.12 906 SER A N 1
ATOM 6726 C CA . SER A 1 906 ? -32.301 2.432 36.452 1.00 89.12 906 SER A CA 1
ATOM 6727 C C . SER A 1 906 ? -31.172 3.390 36.832 1.00 89.12 906 SER A C 1
ATOM 6729 O O . SER A 1 906 ? -30.450 3.909 35.984 1.00 89.12 906 SER A O 1
ATOM 6731 N N . VAL A 1 907 ? -30.982 3.582 38.133 1.00 92.88 907 VAL A N 1
ATOM 6732 C CA . VAL A 1 907 ? -29.756 4.138 38.714 1.00 92.88 907 VAL A CA 1
ATOM 6733 C C . VAL A 1 907 ? -29.208 3.164 39.748 1.00 92.88 907 VAL A C 1
ATOM 6735 O O . VAL A 1 907 ? -29.983 2.620 40.534 1.00 92.88 907 VAL A O 1
ATOM 6738 N N . ALA A 1 908 ? -27.903 2.919 39.708 1.00 87.69 908 ALA A N 1
ATOM 6739 C CA . ALA A 1 908 ? -27.191 1.948 40.535 1.00 87.69 908 ALA A CA 1
ATOM 6740 C C . ALA A 1 908 ? -25.843 2.543 40.989 1.00 87.69 908 ALA A C 1
ATOM 6742 O O . ALA A 1 908 ? -24.819 2.290 40.356 1.00 87.69 908 ALA A O 1
ATOM 6743 N N . PRO A 1 909 ? -25.833 3.423 42.007 1.00 88.38 909 PRO A N 1
ATOM 6744 C CA . PRO A 1 909 ? -24.598 3.916 42.613 1.00 88.38 909 PRO A CA 1
ATOM 6745 C C . PRO A 1 909 ? -23.728 2.753 43.099 1.00 88.38 909 PRO A C 1
ATOM 6747 O O . PRO A 1 909 ? -24.275 1.729 43.470 1.00 88.38 909 PRO A O 1
ATOM 6750 N N . GLY A 1 910 ? -22.406 2.926 43.115 1.00 74.50 910 GLY A N 1
ATOM 6751 C CA . GLY A 1 910 ? -21.465 1.842 43.424 1.00 74.50 910 GLY A CA 1
ATOM 6752 C C . GLY A 1 910 ? -20.753 1.307 42.179 1.00 74.50 910 GLY A C 1
ATOM 6753 O O . GLY A 1 910 ? -21.137 1.617 41.051 1.00 74.50 910 GLY A O 1
ATOM 6754 N N . ASP A 1 911 ? -19.657 0.574 42.387 1.00 61.59 911 ASP A N 1
ATOM 6755 C CA . ASP A 1 911 ? -18.820 0.020 41.317 1.00 61.59 911 ASP A CA 1
ATOM 6756 C C . ASP A 1 911 ? -18.656 -1.501 41.508 1.00 61.59 911 ASP A C 1
ATOM 6758 O O . ASP A 1 911 ? -17.986 -1.930 42.457 1.00 61.59 911 ASP A O 1
ATOM 6762 N N . PRO A 1 912 ? -19.251 -2.333 40.635 1.00 50.94 912 PRO A N 1
ATOM 6763 C CA . PRO A 1 912 ? -19.133 -3.779 40.743 1.00 50.94 912 PRO A CA 1
ATOM 6764 C C . PRO A 1 912 ? -17.724 -4.294 40.398 1.00 50.94 912 PRO A C 1
ATOM 6766 O O . PRO A 1 912 ? -17.396 -5.412 40.788 1.00 50.94 912 PRO A O 1
ATOM 6769 N N . SER A 1 913 ? -16.860 -3.525 39.729 1.00 48.66 913 SER A N 1
ATOM 6770 C CA . SER A 1 913 ? -15.595 -3.992 39.133 1.00 48.66 913 SER A CA 1
ATOM 6771 C C . SER A 1 913 ? -14.396 -4.012 40.099 1.00 48.66 913 SER A C 1
ATOM 6773 O O . SER A 1 913 ? -13.430 -4.740 39.863 1.00 48.66 913 SER A O 1
ATOM 6775 N N . TYR A 1 914 ? -14.432 -3.284 41.227 1.00 37.53 914 TYR A N 1
ATOM 6776 C CA . TYR A 1 914 ? -13.255 -3.101 42.110 1.00 37.53 914 TYR A CA 1
ATOM 6777 C C . TYR A 1 914 ? -13.314 -3.780 43.489 1.00 37.53 914 TYR A C 1
ATOM 6779 O O . TYR A 1 914 ? -12.447 -3.539 44.333 1.00 37.53 914 TYR A O 1
ATOM 6787 N N . GLY A 1 915 ? -14.300 -4.636 43.764 1.00 40.50 915 GLY A N 1
ATOM 6788 C CA . GLY A 1 915 ? -14.388 -5.334 45.058 1.00 40.50 915 GLY A CA 1
ATOM 6789 C C . GLY A 1 915 ? -14.636 -4.411 46.265 1.00 40.50 915 GLY A C 1
ATOM 6790 O O . GLY A 1 915 ? -14.487 -4.840 47.411 1.00 40.50 915 GLY A O 1
ATOM 6791 N N . LEU A 1 916 ? -15.028 -3.158 46.012 1.00 47.41 916 LEU A N 1
ATOM 6792 C CA . LEU A 1 916 ? -15.640 -2.235 46.965 1.00 47.41 916 LEU A CA 1
ATOM 6793 C C . LEU A 1 916 ? -17.124 -2.120 46.573 1.00 47.41 916 LEU A C 1
ATOM 6795 O O . LEU A 1 916 ? -17.458 -1.248 45.778 1.00 47.41 916 LEU A O 1
ATOM 6799 N N . PRO A 1 917 ? -18.019 -2.985 47.086 1.00 51.75 917 PRO A N 1
ATOM 6800 C CA . PRO A 1 917 ? -19.378 -3.144 46.552 1.00 51.75 917 PRO A CA 1
ATOM 6801 C C . PRO A 1 917 ? -20.327 -1.979 46.873 1.00 51.75 917 PRO A C 1
ATOM 6803 O O . PRO A 1 917 ? -21.527 -2.119 46.710 1.00 51.75 917 PRO A O 1
ATOM 6806 N N . TYR A 1 918 ? -19.824 -0.873 47.429 1.00 64.38 918 TYR A N 1
ATOM 6807 C CA . TYR A 1 918 ? -20.652 0.222 47.930 1.00 64.38 918 TYR A CA 1
ATOM 6808 C C . TYR A 1 918 ? -20.018 1.557 47.580 1.00 64.38 918 TYR A C 1
ATOM 6810 O O . TYR A 1 918 ? -18.824 1.765 47.831 1.00 64.38 918 TYR A O 1
ATOM 6818 N N . GLY A 1 919 ? -20.807 2.494 47.062 1.00 73.62 919 GLY A N 1
ATOM 6819 C CA . GLY A 1 919 ? -20.275 3.802 46.695 1.00 73.62 919 GLY A CA 1
ATOM 6820 C C . GLY A 1 919 ? -21.310 4.906 46.527 1.00 73.62 919 GLY A C 1
ATOM 6821 O O . GLY A 1 919 ? -22.518 4.680 46.506 1.00 73.62 919 GLY A O 1
ATOM 6822 N N . ALA A 1 920 ? -20.815 6.144 46.449 1.00 83.88 920 ALA A N 1
ATOM 6823 C CA . ALA A 1 920 ? -21.655 7.317 46.250 1.00 83.88 920 ALA A CA 1
ATOM 6824 C C . ALA A 1 920 ? -21.630 7.764 44.787 1.00 83.88 920 ALA A C 1
ATOM 6826 O O . ALA A 1 920 ? -20.584 8.190 44.313 1.00 83.88 920 ALA A O 1
ATOM 6827 N N . LEU A 1 921 ? -22.777 7.761 44.109 1.00 88.06 921 LEU A N 1
ATOM 6828 C CA . LEU A 1 921 ? -22.931 8.412 42.808 1.00 88.06 921 LEU A CA 1
ATOM 6829 C C . LEU A 1 921 ? -23.487 9.815 43.021 1.00 88.06 921 LEU A C 1
ATOM 6831 O O . LEU A 1 921 ? -24.558 9.989 43.605 1.00 88.06 921 LEU A O 1
ATOM 6835 N N . SER A 1 922 ? -22.771 10.822 42.539 1.00 91.19 922 SER A N 1
ATOM 6836 C CA . SER A 1 922 ? -23.165 12.221 42.661 1.00 91.19 922 SER A CA 1
ATOM 6837 C C . SER A 1 922 ? -23.702 12.734 41.325 1.00 91.19 922 SER A C 1
ATOM 6839 O O . SER A 1 922 ? -23.054 12.589 40.298 1.00 91.19 922 SER A O 1
ATOM 6841 N N . VAL A 1 923 ? -24.887 13.335 41.310 1.00 93.75 923 VAL A N 1
ATOM 6842 C CA . VAL A 1 923 ? -25.595 13.782 40.099 1.00 93.75 923 VAL A CA 1
ATOM 6843 C C . VAL A 1 923 ? -26.135 15.209 40.257 1.00 93.75 923 VAL A C 1
ATOM 6845 O O . VAL A 1 923 ? -26.202 15.732 41.373 1.00 93.75 923 VAL A O 1
ATOM 6848 N N . GLY A 1 924 ? -26.513 15.868 39.157 1.00 93.25 924 GLY A N 1
ATOM 6849 C CA . GLY A 1 924 ? -27.225 17.150 39.160 1.00 93.25 924 GLY A CA 1
ATOM 6850 C C . GLY A 1 924 ? -28.697 16.990 39.560 1.00 93.25 924 GLY A C 1
ATOM 6851 O O . GLY A 1 924 ? -29.093 15.962 40.103 1.00 93.25 924 GLY A O 1
ATOM 6852 N N . SER A 1 925 ? -29.543 17.997 39.299 1.00 95.94 925 SER A N 1
ATOM 6853 C CA . SER A 1 925 ? -30.991 17.866 39.587 1.00 95.94 925 SER A CA 1
ATOM 6854 C C . SER A 1 925 ? -31.571 16.654 38.853 1.00 95.94 925 SER A C 1
ATOM 6856 O O . SER A 1 925 ? -31.321 16.502 37.659 1.00 95.94 925 SER A O 1
ATOM 6858 N N . THR A 1 926 ? -32.320 15.805 39.554 1.00 97.50 926 THR A N 1
ATOM 6859 C CA . THR A 1 926 ? -32.691 14.466 39.083 1.00 97.50 926 THR A CA 1
ATOM 6860 C C . THR A 1 926 ? -34.201 14.242 39.111 1.00 97.50 926 THR A C 1
ATOM 6862 O O . THR A 1 926 ? -34.854 14.509 40.119 1.00 97.50 926 THR A O 1
ATOM 6865 N N . VAL A 1 927 ? -34.743 13.704 38.019 1.00 97.62 927 VAL A N 1
ATOM 6866 C CA . VAL A 1 927 ? -36.089 13.127 37.928 1.00 97.62 927 VAL A CA 1
ATOM 6867 C C . VAL A 1 927 ? -35.934 11.619 37.784 1.00 97.62 927 VAL A C 1
ATOM 6869 O O . VAL A 1 927 ? -35.405 11.143 36.787 1.00 97.62 927 VAL A O 1
ATOM 6872 N N . LEU A 1 928 ? -36.374 10.867 38.784 1.00 97.31 928 LEU A N 1
ATOM 6873 C CA . LEU A 1 928 ? -36.344 9.412 38.815 1.00 97.31 928 LEU A CA 1
ATOM 6874 C C . LEU A 1 928 ? -37.780 8.882 38.753 1.00 97.31 928 LEU A C 1
ATOM 6876 O O . LEU A 1 928 ? -38.562 9.057 39.686 1.00 97.31 928 LEU A O 1
ATOM 6880 N N . THR A 1 929 ? -38.107 8.212 37.656 1.00 95.25 929 THR A N 1
ATOM 6881 C CA . THR A 1 929 ? -39.395 7.551 37.379 1.00 95.25 929 THR A CA 1
ATOM 6882 C C . THR A 1 929 ? -39.238 6.032 37.285 1.00 95.25 929 THR A C 1
ATOM 6884 O O . THR A 1 929 ? -40.201 5.302 37.507 1.00 95.25 929 THR A O 1
ATOM 6887 N N . GLY A 1 930 ? -38.026 5.559 36.991 1.00 93.81 930 GLY A N 1
ATOM 6888 C CA . GLY A 1 930 ? -37.643 4.156 36.917 1.00 93.81 930 GLY A CA 1
ATOM 6889 C C . GLY A 1 930 ? -37.219 3.551 38.260 1.00 93.81 930 GLY A C 1
ATOM 6890 O O . GLY A 1 930 ? -37.851 3.766 39.297 1.00 93.81 930 GLY A O 1
ATOM 6891 N N . THR A 1 931 ? -36.153 2.751 38.249 1.00 93.94 931 THR A N 1
ATOM 6892 C CA . THR A 1 931 ? -35.704 1.955 39.402 1.00 93.94 931 THR A CA 1
ATOM 6893 C C . THR A 1 931 ? -34.427 2.510 40.025 1.00 93.94 931 THR A C 1
ATOM 6895 O O . THR A 1 931 ? -33.400 2.630 39.368 1.00 93.94 931 THR A O 1
ATOM 6898 N N . TYR A 1 932 ? -34.443 2.779 41.326 1.00 94.88 932 TYR A N 1
ATOM 6899 C CA . TYR A 1 932 ? -33.219 2.935 42.106 1.00 94.88 932 TYR A CA 1
ATOM 6900 C C . TYR A 1 932 ? -32.806 1.562 42.646 1.00 94.88 932 TYR A C 1
ATOM 6902 O O . TYR A 1 932 ? -33.521 0.986 43.467 1.00 94.88 932 TYR A O 1
ATOM 6910 N N . LYS A 1 933 ? -31.687 1.026 42.156 1.00 89.88 933 LYS A N 1
ATOM 6911 C CA . LYS A 1 933 ? -31.037 -0.176 42.683 1.00 89.88 933 LYS A CA 1
ATOM 6912 C C . LYS A 1 933 ? -30.075 0.249 43.788 1.00 89.88 933 LYS A C 1
ATOM 6914 O O . LYS A 1 933 ? -29.184 1.054 43.540 1.00 89.88 933 LYS A O 1
ATOM 6919 N N . TRP A 1 934 ? -30.317 -0.233 45.000 1.00 87.06 934 TRP A N 1
ATOM 6920 C CA . TRP A 1 934 ? -29.560 0.146 46.187 1.00 87.06 934 TRP A CA 1
ATOM 6921 C C . TRP A 1 934 ? -28.988 -1.102 46.860 1.00 87.06 934 TRP A C 1
ATOM 6923 O O . TRP A 1 934 ? -29.753 -1.932 47.370 1.00 87.06 934 TRP A O 1
ATOM 6933 N N . GLU A 1 935 ? -27.663 -1.235 46.845 1.00 79.69 935 GLU A N 1
ATOM 6934 C CA . GLU A 1 935 ? -26.928 -2.362 47.421 1.00 79.69 935 GLU A CA 1
ATOM 6935 C C . GLU A 1 935 ? -26.484 -2.073 48.859 1.00 79.69 935 GLU A C 1
ATOM 6937 O O . GLU A 1 935 ? -26.229 -0.931 49.256 1.00 79.69 935 GLU A O 1
ATOM 6942 N N . VAL A 1 936 ? -26.439 -3.120 49.689 1.00 74.75 936 VAL A N 1
ATOM 6943 C CA . VAL A 1 936 ? -26.171 -2.989 51.130 1.00 74.75 936 VAL A CA 1
ATOM 6944 C C . VAL A 1 936 ? -25.664 -4.274 51.775 1.00 74.75 936 VAL A C 1
ATOM 6946 O O . VAL A 1 936 ? -26.193 -5.367 51.565 1.00 74.75 936 VAL A O 1
ATOM 6949 N N . ASN A 1 937 ? -24.708 -4.120 52.693 1.00 67.12 937 ASN A N 1
ATOM 6950 C CA . ASN A 1 937 ? -24.198 -5.188 53.544 1.00 67.12 937 ASN A CA 1
ATOM 6951 C C . ASN A 1 937 ? -24.176 -4.801 55.027 1.00 67.12 937 ASN A C 1
ATOM 6953 O O . ASN A 1 937 ? -23.502 -3.868 55.467 1.00 67.12 937 ASN A O 1
ATOM 6957 N N . GLY A 1 938 ? -24.886 -5.587 55.840 1.00 55.19 938 GLY A N 1
ATOM 6958 C CA . GLY A 1 938 ? -25.066 -5.354 57.274 1.00 55.19 938 GLY A CA 1
ATOM 6959 C C . GLY A 1 938 ? -23.873 -5.604 58.188 1.00 55.19 938 GLY A C 1
ATOM 6960 O O . GLY A 1 938 ? -24.055 -5.516 59.403 1.00 55.19 938 GLY A O 1
ATOM 6961 N N . THR A 1 939 ? -22.684 -5.941 57.680 1.00 49.78 939 THR A N 1
ATOM 6962 C CA . THR A 1 939 ? -21.536 -6.323 58.533 1.00 49.78 939 THR A CA 1
ATOM 6963 C C . THR A 1 939 ? -20.429 -5.265 58.669 1.00 49.78 939 THR A C 1
ATOM 6965 O O . THR A 1 939 ? -19.557 -5.410 59.530 1.00 49.78 939 THR A O 1
ATOM 6968 N N . GLY A 1 940 ? -20.458 -4.177 57.891 1.00 45.47 940 GLY A N 1
ATOM 6969 C CA . GLY A 1 940 ? -19.361 -3.200 57.821 1.00 45.47 940 GLY A CA 1
ATOM 6970 C C . GLY A 1 940 ? -19.320 -2.163 58.955 1.00 45.47 940 GLY A C 1
ATOM 6971 O O . GLY A 1 940 ? -20.266 -1.406 59.163 1.00 45.47 940 GLY A O 1
ATOM 6972 N N . GLN A 1 941 ? -18.184 -2.073 59.660 1.00 43.28 941 GLN A N 1
ATOM 6973 C CA . GLN A 1 941 ? -17.797 -0.871 60.418 1.00 43.28 941 GLN A CA 1
ATOM 6974 C C . GLN A 1 941 ? -17.611 0.322 59.453 1.00 43.28 941 GLN A C 1
ATOM 6976 O O . GLN A 1 941 ? -17.194 0.103 58.319 1.00 43.28 941 GLN A O 1
ATOM 6981 N N . PRO A 1 942 ? -17.874 1.573 59.877 1.00 43.81 942 PRO A N 1
ATOM 6982 C CA . PRO A 1 942 ? -17.723 2.748 59.017 1.00 43.81 942 PRO A CA 1
ATOM 6983 C C . PRO A 1 942 ? -16.270 2.936 58.551 1.00 43.81 942 PRO A C 1
ATOM 6985 O O . PRO A 1 942 ? -15.364 3.045 59.382 1.00 43.81 942 PRO A O 1
ATOM 6988 N N . GLU A 1 943 ? -16.049 3.031 57.238 1.00 41.25 943 GLU A N 1
ATOM 6989 C CA . GLU A 1 943 ? -14.781 3.507 56.682 1.00 41.25 943 GLU A CA 1
ATOM 6990 C C . GLU A 1 943 ? -14.716 5.037 56.772 1.00 41.25 943 GLU A C 1
ATOM 6992 O O . GLU A 1 943 ? -15.547 5.773 56.240 1.00 41.25 943 GLU A O 1
ATOM 6997 N N . ALA A 1 944 ? -13.728 5.544 57.506 1.00 33.72 944 ALA A N 1
ATOM 6998 C CA . ALA A 1 944 ? -13.568 6.973 57.723 1.00 33.72 944 ALA A CA 1
ATOM 6999 C C . ALA A 1 944 ? -12.928 7.647 56.496 1.00 33.72 944 ALA A C 1
ATOM 7001 O O . ALA A 1 944 ? -11.755 7.413 56.218 1.00 33.72 944 ALA A O 1
ATOM 7002 N N . GLY A 1 945 ? -13.653 8.547 55.821 1.00 41.72 945 GLY A N 1
ATOM 7003 C CA . GLY A 1 945 ? -13.056 9.450 54.823 1.00 41.72 945 GLY A CA 1
ATOM 7004 C C . GLY A 1 945 ? -13.971 9.961 53.708 1.00 41.72 945 GLY A C 1
ATOM 7005 O O . GLY A 1 945 ? -13.685 11.024 53.170 1.00 41.72 945 GLY A O 1
ATOM 7006 N N . LEU A 1 946 ? -15.077 9.268 53.401 1.00 40.28 946 LEU A N 1
ATOM 7007 C CA . LEU A 1 946 ? -15.931 9.573 52.233 1.00 40.28 946 LEU A CA 1
ATOM 7008 C C . LEU A 1 946 ? -17.328 10.130 52.570 1.00 40.28 946 LEU A C 1
ATOM 7010 O O . LEU A 1 946 ? -18.124 10.392 51.678 1.00 40.28 946 LEU A O 1
ATOM 7014 N N . GLY A 1 947 ? -17.663 10.317 53.852 1.00 43.03 947 GLY A N 1
ATOM 7015 C CA . GLY A 1 947 ? -19.010 10.757 54.258 1.00 43.03 947 GLY A CA 1
ATOM 7016 C C . GLY A 1 947 ? -20.113 9.703 54.057 1.00 43.03 947 GLY A C 1
ATOM 7017 O O . GLY A 1 947 ? -21.291 10.021 54.231 1.00 43.03 947 GLY A O 1
ATOM 7018 N N . LEU A 1 948 ? -19.722 8.471 53.720 1.00 51.44 948 LEU A N 1
ATOM 7019 C CA . LEU A 1 948 ? -20.559 7.277 53.690 1.00 51.44 948 LEU A CA 1
ATOM 7020 C C . LEU A 1 948 ? -20.700 6.737 55.118 1.00 51.44 948 LEU A C 1
ATOM 7022 O O . LEU A 1 948 ? -19.715 6.365 55.760 1.00 51.44 948 LEU A O 1
ATOM 7026 N N . GLU A 1 949 ? -21.923 6.719 55.639 1.00 47.25 949 GLU A N 1
ATOM 7027 C CA . GLU A 1 949 ? -22.233 5.929 56.824 1.00 47.25 949 GLU A CA 1
ATOM 7028 C C . GLU A 1 949 ? -22.623 4.531 56.342 1.00 47.25 949 GLU A C 1
ATOM 7030 O O . GLU A 1 949 ? -23.679 4.379 55.744 1.00 47.25 949 GLU A O 1
ATOM 7035 N N . THR A 1 950 ? -21.796 3.523 56.650 1.00 57.53 950 THR A N 1
ATOM 7036 C CA . THR A 1 950 ? -22.057 2.071 56.491 1.00 57.53 950 THR A CA 1
ATOM 7037 C C . THR A 1 950 ? -21.993 1.522 55.057 1.00 57.53 950 THR A C 1
ATOM 7039 O O . THR A 1 950 ? -22.241 2.253 54.113 1.00 57.53 950 THR A O 1
ATOM 7042 N N . GLY A 1 951 ? -21.594 0.251 54.897 1.00 66.25 951 GLY A N 1
ATOM 7043 C CA . GLY A 1 951 ? -21.390 -0.423 53.603 1.00 66.25 951 GLY A CA 1
ATOM 7044 C C . GLY A 1 951 ? -22.681 -0.595 52.801 1.00 66.25 951 GLY A C 1
ATOM 7045 O O . GLY A 1 951 ? -23.251 -1.683 52.778 1.00 66.25 951 GLY A O 1
ATOM 7046 N N . ALA A 1 952 ? -23.147 0.504 52.217 1.00 76.12 952 ALA A N 1
ATOM 7047 C CA . ALA A 1 952 ? -24.322 0.621 51.376 1.00 76.12 952 ALA A CA 1
ATOM 7048 C C . ALA A 1 952 ? -24.134 1.751 50.356 1.00 76.12 952 ALA A C 1
ATOM 7050 O O . ALA A 1 952 ? -23.360 2.686 50.592 1.00 76.12 952 ALA A O 1
ATOM 7051 N N . ASP A 1 953 ? -24.878 1.686 49.261 1.00 84.25 953 ASP A N 1
ATOM 7052 C CA . ASP A 1 953 ? -24.841 2.700 48.212 1.00 84.25 953 ASP A CA 1
ATOM 7053 C C . ASP A 1 953 ? -25.449 4.035 48.638 1.00 84.25 953 ASP A C 1
ATOM 7055 O O . ASP A 1 953 ? -26.276 4.121 49.553 1.00 84.25 953 ASP A O 1
ATOM 7059 N N . LEU A 1 954 ? -25.066 5.108 47.944 1.00 88.88 954 LEU A N 1
ATOM 7060 C CA . LEU A 1 954 ? -25.622 6.437 48.173 1.00 88.88 954 LEU A CA 1
ATOM 7061 C C . LEU A 1 954 ? -25.812 7.214 46.868 1.00 88.88 954 LEU A C 1
ATOM 7063 O O . LEU A 1 954 ? -24.859 7.490 46.146 1.00 88.88 954 LEU A O 1
ATOM 7067 N N . LEU A 1 955 ? -27.032 7.689 46.621 1.00 93.56 955 LEU A N 1
ATOM 7068 C CA . LEU A 1 955 ? -27.300 8.654 45.556 1.00 93.56 955 LEU A CA 1
ATOM 7069 C C . LEU A 1 955 ? -27.237 10.086 46.108 1.00 93.56 955 LEU A C 1
ATOM 7071 O O . LEU A 1 955 ? -28.011 10.459 46.992 1.00 93.56 955 LEU A O 1
ATOM 7075 N N . ILE A 1 956 ? -26.334 10.914 45.589 1.00 93.81 956 ILE A N 1
ATOM 7076 C CA . ILE A 1 956 ? -26.179 12.320 45.985 1.00 93.81 956 ILE A CA 1
ATOM 7077 C C . ILE A 1 956 ? -26.685 13.216 44.857 1.00 93.81 956 ILE A C 1
ATOM 7079 O O . ILE A 1 956 ? -26.100 13.267 43.787 1.00 93.81 956 ILE A O 1
ATOM 7083 N N . VAL A 1 957 ? -27.746 13.977 45.103 1.00 96.81 957 VAL A N 1
ATOM 7084 C CA . VAL A 1 957 ? -28.392 14.847 44.114 1.00 96.81 957 VAL A CA 1
ATOM 7085 C C . VAL A 1 957 ? -28.089 16.309 44.432 1.00 96.81 957 VAL A C 1
ATOM 7087 O O . VAL A 1 957 ? -28.628 16.906 45.364 1.00 96.81 957 VAL A O 1
ATOM 7090 N N . ASN A 1 958 ? -27.240 16.945 43.637 1.00 94.38 958 ASN A N 1
ATOM 7091 C CA . ASN A 1 958 ? -26.837 18.342 43.810 1.00 94.38 958 ASN A CA 1
ATOM 7092 C C . ASN A 1 958 ? -27.877 19.311 43.222 1.00 94.38 958 ASN A C 1
ATOM 7094 O O . ASN A 1 958 ? -27.551 20.212 42.450 1.00 94.38 958 ASN A O 1
ATOM 7098 N N . GLY A 1 959 ? -29.145 19.123 43.583 1.00 95.62 959 GLY A N 1
ATOM 7099 C CA . GLY A 1 959 ? -30.259 19.948 43.138 1.00 95.62 959 GLY A CA 1
ATOM 7100 C C . GLY A 1 959 ? -31.610 19.401 43.586 1.00 95.62 959 GLY A C 1
ATOM 7101 O O . GLY A 1 959 ? -31.717 18.803 44.660 1.00 95.62 959 GLY A O 1
ATOM 7102 N N . ASP A 1 960 ? -32.642 19.647 42.781 1.00 97.31 960 ASP A N 1
ATOM 7103 C CA . ASP A 1 960 ? -33.984 19.107 43.020 1.00 97.31 960 ASP A CA 1
ATOM 7104 C C . ASP A 1 960 ? -34.013 17.593 42.739 1.00 97.31 960 ASP A C 1
ATOM 7106 O O . ASP A 1 960 ? -33.333 17.120 41.829 1.00 97.31 960 ASP A O 1
ATOM 7110 N N . LEU A 1 961 ? -34.794 16.844 43.522 1.00 97.75 961 LEU A N 1
ATOM 7111 C CA . LEU A 1 961 ? -34.975 15.394 43.397 1.00 97.75 961 LEU A CA 1
ATOM 7112 C C . LEU A 1 961 ? -36.468 15.070 43.267 1.00 97.75 961 LEU A C 1
ATOM 7114 O O . LEU A 1 961 ? -37.211 15.183 44.239 1.00 97.75 961 LEU A O 1
ATOM 7118 N N . ASP A 1 962 ? -36.923 14.647 42.096 1.00 97.62 962 ASP A N 1
ATOM 7119 C CA . ASP A 1 962 ? -38.269 14.099 41.910 1.00 97.62 962 ASP A CA 1
ATOM 7120 C C . ASP A 1 962 ? -38.202 12.570 41.886 1.00 97.62 962 ASP A C 1
ATOM 7122 O O . ASP A 1 962 ? -37.498 12.004 41.059 1.00 97.62 962 ASP A O 1
ATOM 7126 N N . VAL A 1 963 ? -38.908 11.904 42.800 1.00 97.25 963 VAL A N 1
ATOM 7127 C CA . VAL A 1 963 ? -39.008 10.429 42.871 1.00 97.25 963 VAL A CA 1
ATOM 7128 C C . VAL A 1 963 ? -40.428 9.937 42.581 1.00 97.25 963 VAL A C 1
ATOM 7130 O O . VAL A 1 963 ? -40.789 8.805 42.913 1.00 97.25 963 VAL A O 1
ATOM 7133 N N . THR A 1 964 ? -41.279 10.792 42.007 1.00 94.88 964 THR A N 1
ATOM 7134 C CA . THR A 1 964 ? -42.673 10.457 41.708 1.00 94.88 964 THR A CA 1
ATOM 7135 C C . THR A 1 964 ? -42.747 9.294 40.722 1.00 94.88 964 THR A C 1
ATOM 7137 O O . THR A 1 964 ? -42.404 9.432 39.554 1.00 94.88 964 THR A O 1
ATOM 7140 N N . GLY A 1 965 ? -43.276 8.155 41.173 1.00 88.31 965 GLY A N 1
ATOM 7141 C CA . GLY A 1 965 ? -43.420 6.964 40.328 1.00 88.31 965 GLY A CA 1
ATOM 7142 C C . GLY A 1 965 ? -42.240 5.992 40.397 1.00 88.31 965 GLY A C 1
ATOM 7143 O O . GLY A 1 965 ? -42.386 4.871 39.922 1.00 88.31 965 GLY A O 1
ATOM 7144 N N . ALA A 1 966 ? -41.136 6.375 41.046 1.00 95.75 966 ALA A N 1
ATOM 7145 C CA . ALA A 1 966 ? -39.944 5.545 41.170 1.00 95.75 966 ALA A CA 1
ATOM 7146 C C . ALA A 1 966 ? -40.181 4.265 41.981 1.00 95.75 966 ALA A C 1
ATOM 7148 O O . ALA A 1 966 ? -40.973 4.240 42.931 1.00 95.75 966 ALA A O 1
ATOM 7149 N N . THR A 1 967 ? -39.403 3.230 41.672 1.00 95.00 967 THR A N 1
ATOM 7150 C CA . THR A 1 967 ? -39.300 2.003 42.470 1.00 95.00 967 THR A CA 1
ATOM 7151 C C . THR A 1 967 ? -37.938 1.913 43.146 1.00 95.00 967 THR A C 1
ATOM 7153 O O . THR A 1 967 ? -36.916 2.116 42.501 1.00 95.00 967 THR A O 1
ATOM 7156 N N . LEU A 1 968 ? -37.907 1.581 44.437 1.00 93.69 968 LEU A N 1
ATOM 7157 C CA . LEU A 1 968 ? -36.672 1.257 45.154 1.00 93.69 968 LEU A CA 1
ATOM 7158 C C . LEU A 1 968 ? -36.487 -0.265 45.253 1.00 93.69 968 LEU A C 1
ATOM 7160 O O . LEU A 1 968 ? -37.271 -0.957 45.915 1.00 93.69 968 LEU A O 1
ATOM 7164 N N . SER A 1 969 ? -35.429 -0.768 44.621 1.00 88.81 969 SER A N 1
ATOM 7165 C CA . SER A 1 969 ? -34.997 -2.166 44.666 1.00 88.81 969 SER A CA 1
ATOM 7166 C C . SER A 1 969 ? -33.843 -2.318 45.653 1.00 88.81 969 SER A C 1
ATOM 7168 O O . SER A 1 969 ? -32.779 -1.739 45.448 1.00 88.81 969 SER A O 1
ATOM 7170 N N . VAL A 1 970 ? -34.055 -3.084 46.723 1.00 82.88 970 VAL A N 1
ATOM 7171 C CA . VAL A 1 970 ? -33.066 -3.313 47.786 1.00 82.88 970 VAL A CA 1
ATOM 7172 C C . VAL A 1 970 ? -32.321 -4.617 47.512 1.00 82.88 970 VAL A C 1
ATOM 7174 O O . VAL A 1 970 ? -32.961 -5.659 47.383 1.00 82.88 970 VAL A O 1
ATOM 7177 N N . ILE A 1 971 ? -30.988 -4.567 47.455 1.00 75.69 971 ILE A N 1
ATOM 7178 C CA . ILE A 1 971 ? -30.132 -5.703 47.078 1.00 75.69 971 ILE A CA 1
ATOM 7179 C C . ILE A 1 971 ? -29.153 -6.024 48.232 1.00 75.69 971 ILE A C 1
ATOM 7181 O O . ILE A 1 971 ? -28.153 -5.329 48.410 1.00 75.69 971 ILE A O 1
ATOM 7185 N N . PRO A 1 972 ? -29.432 -7.039 49.074 1.00 70.38 972 PRO A N 1
ATOM 7186 C CA . PRO A 1 972 ? -28.565 -7.399 50.199 1.00 70.38 972 PRO A CA 1
ATOM 7187 C C . PRO A 1 972 ? -27.405 -8.333 49.793 1.00 70.38 972 PRO A C 1
ATOM 7189 O O . PRO A 1 972 ? -27.645 -9.440 49.318 1.00 70.38 972 PRO A O 1
ATOM 7192 N N . THR A 1 973 ? -26.153 -7.956 50.082 1.00 63.12 973 THR A N 1
ATOM 7193 C CA . THR A 1 973 ? -24.927 -8.674 49.644 1.00 63.12 973 THR A CA 1
ATOM 7194 C C . THR A 1 973 ? -24.174 -9.384 50.790 1.00 63.12 973 THR A C 1
ATOM 7196 O O . THR A 1 973 ? -22.993 -9.170 51.055 1.00 63.12 973 THR A O 1
ATOM 7199 N N . GLY A 1 974 ? -24.866 -10.265 51.528 1.00 53.06 974 GLY A N 1
ATOM 7200 C CA . GLY A 1 974 ? -24.202 -11.269 52.391 1.00 53.06 974 GLY A CA 1
ATOM 7201 C C . GLY A 1 974 ? -24.132 -10.994 53.906 1.00 53.06 974 GLY A C 1
ATOM 7202 O O . GLY A 1 974 ? -23.564 -11.801 54.641 1.00 53.06 974 GLY A O 1
ATOM 7203 N N . GLY A 1 975 ? -24.746 -9.914 54.409 1.00 56.25 975 GLY A N 1
ATOM 7204 C CA . GLY A 1 975 ? -24.792 -9.591 55.852 1.00 56.25 975 GLY A CA 1
ATOM 7205 C C . GLY A 1 975 ? -26.185 -9.413 56.474 1.00 56.25 975 GLY A C 1
ATOM 7206 O O . GLY A 1 975 ? -26.310 -9.386 57.701 1.00 56.25 975 GLY A O 1
ATOM 7207 N N . GLY A 1 976 ? -27.229 -9.288 55.643 1.00 54.03 976 GLY A N 1
ATOM 7208 C CA . GLY A 1 976 ? -28.589 -8.918 56.062 1.00 54.03 976 GLY A CA 1
ATOM 7209 C C . GLY A 1 976 ? -28.678 -7.512 56.675 1.00 54.03 976 GLY A C 1
ATOM 7210 O O . GLY A 1 976 ? -27.702 -6.777 56.709 1.00 54.03 976 GLY A O 1
ATOM 7211 N N . PHE A 1 977 ? -29.848 -7.117 57.182 1.00 63.31 977 PHE A N 1
ATOM 7212 C CA . PHE A 1 977 ? -30.040 -5.853 57.908 1.00 63.31 977 PHE A CA 1
ATOM 7213 C C . PHE A 1 977 ? -30.057 -6.087 59.418 1.00 63.31 977 PHE A C 1
ATOM 7215 O O . PHE A 1 977 ? -30.629 -7.068 59.901 1.00 63.31 977 PHE A O 1
ATOM 7222 N N . THR A 1 978 ? -29.551 -5.128 60.199 1.00 60.69 978 THR A N 1
ATOM 7223 C CA . THR A 1 978 ? -29.905 -5.074 61.624 1.00 60.69 978 THR A CA 1
ATOM 7224 C C . THR A 1 978 ? -31.340 -4.550 61.741 1.00 60.69 978 THR A C 1
ATOM 7226 O O . THR A 1 978 ? -31.612 -3.407 61.382 1.00 60.69 978 THR A O 1
ATOM 7229 N N . ALA A 1 979 ? -32.277 -5.378 62.217 1.00 61.75 979 ALA A N 1
ATOM 7230 C CA . ALA A 1 979 ? -33.687 -4.994 62.359 1.00 61.75 979 ALA A CA 1
ATOM 7231 C C . ALA A 1 979 ? -33.851 -3.703 63.182 1.00 61.75 979 ALA A C 1
ATOM 7233 O O . ALA A 1 979 ? -33.340 -3.602 64.301 1.00 61.75 979 ALA A O 1
ATOM 7234 N N . GLY A 1 980 ? -34.567 -2.723 62.621 1.00 66.12 980 GLY A N 1
ATOM 7235 C CA . GLY A 1 980 ? -34.761 -1.399 63.218 1.00 66.12 980 GLY A CA 1
ATOM 7236 C C . GLY A 1 980 ? -33.613 -0.397 63.022 1.00 66.12 980 GLY A C 1
ATOM 7237 O O . GLY A 1 980 ? -33.707 0.704 63.561 1.00 66.12 980 GLY A O 1
ATOM 7238 N N . ALA A 1 981 ? -32.551 -0.739 62.283 1.00 70.38 981 ALA A N 1
ATOM 7239 C CA . ALA A 1 981 ? -31.533 0.225 61.860 1.00 70.38 981 ALA A CA 1
ATOM 7240 C C . ALA A 1 981 ? -32.022 1.066 60.667 1.00 70.38 981 ALA A C 1
ATOM 7242 O O . ALA A 1 981 ? -32.770 0.578 59.816 1.00 70.38 981 ALA A O 1
ATOM 7243 N N . THR A 1 982 ? -31.587 2.325 60.620 1.00 77.56 982 THR A N 1
ATOM 7244 C CA . THR A 1 982 ? -31.928 3.292 59.571 1.00 77.56 982 THR A CA 1
ATOM 7245 C C . THR A 1 982 ? -30.682 3.631 58.757 1.00 77.56 982 THR A C 1
ATOM 7247 O O . THR A 1 982 ? -29.642 3.914 59.347 1.00 77.56 982 THR A O 1
ATOM 7250 N N . TYR A 1 983 ? -30.801 3.628 57.428 1.00 81.94 983 TYR A N 1
ATOM 7251 C CA . TYR A 1 983 ? -29.722 3.930 56.479 1.00 81.94 983 TYR A CA 1
ATOM 7252 C C . TYR A 1 983 ? -30.128 5.091 55.571 1.00 81.94 983 TYR A C 1
ATOM 7254 O O . TYR A 1 983 ? -31.292 5.167 55.179 1.00 81.94 983 TYR A O 1
ATOM 7262 N N . VAL A 1 984 ? -29.198 5.989 55.233 1.00 87.81 984 VAL A N 1
ATOM 7263 C CA . VAL A 1 984 ? -29.440 7.067 54.259 1.00 87.81 984 VAL A CA 1
ATOM 7264 C C . VAL A 1 984 ? -29.212 6.515 52.857 1.00 87.81 984 VAL A C 1
ATOM 7266 O O . VAL A 1 984 ? -28.105 6.095 52.549 1.00 87.81 984 VAL A O 1
ATOM 7269 N N . ILE A 1 985 ? -30.245 6.539 52.014 1.00 90.19 985 ILE A N 1
ATOM 7270 C CA . ILE A 1 985 ? -30.180 6.008 50.641 1.00 90.19 985 ILE A CA 1
ATOM 7271 C C . ILE A 1 985 ? -30.002 7.111 49.600 1.00 90.19 985 ILE A C 1
ATOM 7273 O O . ILE A 1 985 ? -29.481 6.868 48.517 1.00 90.19 985 ILE A O 1
ATOM 7277 N N . ALA A 1 986 ? -30.445 8.331 49.903 1.00 93.94 986 ALA A N 1
ATOM 7278 C CA . ALA A 1 986 ? -30.278 9.466 49.009 1.00 93.94 986 ALA A CA 1
ATOM 7279 C C . ALA A 1 986 ? -30.128 10.770 49.792 1.00 93.94 986 ALA A C 1
ATOM 7281 O O . ALA A 1 986 ? -30.810 10.983 50.799 1.00 93.94 986 ALA A O 1
ATOM 7282 N N . LYS A 1 987 ? -29.272 11.660 49.293 1.00 94.94 987 LYS A N 1
ATOM 7283 C CA . LYS A 1 987 ? -29.107 13.040 49.771 1.00 94.94 987 LYS A CA 1
ATOM 7284 C C . LYS A 1 987 ? -29.432 14.003 48.647 1.00 94.94 987 LYS A C 1
ATOM 7286 O O . LYS A 1 987 ? -29.137 13.712 47.493 1.00 94.94 987 LYS A O 1
ATOM 7291 N N . TYR A 1 988 ? -30.006 15.153 48.971 1.00 96.94 988 TYR A N 1
ATOM 7292 C CA . TYR A 1 988 ? -30.279 16.198 47.985 1.00 96.94 988 TYR A CA 1
ATOM 7293 C C . TYR A 1 988 ? -29.976 17.591 48.541 1.00 96.94 988 TYR A C 1
ATOM 7295 O O . TYR A 1 988 ? -29.876 17.780 49.747 1.00 96.94 988 TYR A O 1
ATOM 7303 N N . THR A 1 989 ? -29.791 18.595 47.685 1.00 96.50 989 THR A N 1
ATOM 7304 C CA . THR A 1 989 ? -29.555 19.984 48.141 1.00 96.50 989 THR A CA 1
ATOM 7305 C C . THR A 1 989 ? -30.736 20.915 47.866 1.00 96.50 989 THR A C 1
ATOM 7307 O O . THR A 1 989 ? -30.896 21.925 48.556 1.00 96.50 989 THR A O 1
ATOM 7310 N N . GLY A 1 990 ? -31.591 20.570 46.899 1.00 94.38 990 GLY A N 1
ATOM 7311 C CA . GLY A 1 990 ? -32.781 21.320 46.500 1.00 94.38 990 GLY A CA 1
ATOM 7312 C C . GLY A 1 990 ? -34.072 20.834 47.165 1.00 94.38 990 GLY A C 1
ATOM 7313 O O . GLY A 1 990 ? -34.148 20.604 48.380 1.00 94.38 990 GLY A O 1
ATOM 7314 N N . THR A 1 991 ? -35.131 20.735 46.368 1.00 95.44 991 THR A N 1
ATOM 7315 C CA . THR A 1 991 ? -36.474 20.309 46.781 1.00 95.44 991 THR A CA 1
ATOM 7316 C C . THR A 1 991 ? -36.726 18.865 46.366 1.00 95.44 991 THR A C 1
ATOM 7318 O O . THR A 1 991 ? -36.516 18.516 45.207 1.00 95.44 991 THR A O 1
ATOM 7321 N N . ARG A 1 992 ? -37.232 18.042 47.293 1.00 96.56 992 ARG A N 1
ATOM 7322 C CA . ARG A 1 992 ? -37.764 16.720 46.961 1.00 96.56 992 ARG A CA 1
ATOM 7323 C C . ARG A 1 992 ? -39.224 16.831 46.516 1.00 96.56 992 ARG A C 1
ATOM 7325 O O . ARG A 1 992 ? -40.027 17.463 47.205 1.00 96.56 992 ARG A O 1
ATOM 7332 N N . THR A 1 993 ? -39.574 16.188 45.406 1.00 96.94 993 THR A N 1
ATOM 7333 C CA . THR A 1 993 ? -40.953 16.037 44.919 1.00 96.94 993 THR A CA 1
ATOM 7334 C C . THR A 1 993 ? -41.339 14.557 44.892 1.00 96.94 993 THR A C 1
ATOM 7336 O O . THR A 1 993 ? -40.537 13.706 44.521 1.00 96.94 993 THR A O 1
ATOM 7339 N N . GLY A 1 994 ? -42.570 14.250 45.311 1.00 93.69 994 GLY A N 1
ATOM 7340 C CA . GLY A 1 994 ? -43.106 12.887 45.287 1.00 93.69 994 GLY A CA 1
ATOM 7341 C C . GLY A 1 994 ? -42.558 11.948 46.364 1.00 93.69 994 GLY A C 1
ATOM 7342 O O . GLY A 1 994 ? -41.734 12.311 47.202 1.00 93.69 994 GLY A O 1
ATOM 7343 N N . GLU A 1 995 ? -43.059 10.718 46.339 1.00 94.38 995 GLU A N 1
ATOM 7344 C CA . GLU A 1 995 ? -42.609 9.581 47.147 1.00 94.38 995 GLU A CA 1
ATOM 7345 C C . GLU A 1 995 ? -42.403 8.388 46.206 1.00 94.38 995 GLU A C 1
ATOM 7347 O O . GLU A 1 995 ? -43.059 8.319 45.160 1.00 94.38 995 GLU A O 1
ATOM 7352 N N . PHE A 1 996 ? -41.529 7.450 46.584 1.00 95.38 996 PHE A N 1
ATOM 7353 C CA . PHE A 1 996 ? -41.381 6.187 45.859 1.00 95.38 996 PHE A CA 1
ATOM 7354 C C . PHE A 1 996 ? -42.740 5.482 45.763 1.00 95.38 996 PHE A C 1
ATOM 7356 O O . PHE A 1 996 ? -43.435 5.313 46.769 1.00 95.38 996 PHE A O 1
ATOM 7363 N N . ALA A 1 997 ? -43.119 5.064 44.556 1.00 93.00 997 ALA A N 1
ATOM 7364 C CA . ALA A 1 997 ? -44.375 4.360 44.308 1.00 93.00 997 ALA A CA 1
ATOM 7365 C C . ALA A 1 997 ? -44.353 2.937 44.881 1.00 93.00 997 ALA A C 1
ATOM 7367 O O . ALA A 1 997 ? -45.379 2.443 45.355 1.00 93.00 997 ALA A O 1
ATOM 7368 N N . SER A 1 998 ? -43.182 2.300 44.868 1.00 91.06 998 SER A N 1
ATOM 7369 C CA . SER A 1 998 ? -42.941 1.006 45.502 1.00 91.06 998 SER A CA 1
ATOM 7370 C C . SER A 1 998 ? -41.528 0.898 46.057 1.00 91.06 998 SER A C 1
ATOM 7372 O O . SER A 1 998 ? -40.580 1.481 45.537 1.00 91.06 998 SER A O 1
ATOM 7374 N N . VAL A 1 999 ? -41.397 0.103 47.112 1.00 89.69 999 VAL A N 1
ATOM 7375 C CA . VAL A 1 999 ? -40.132 -0.357 47.683 1.00 89.69 999 VAL A CA 1
ATOM 7376 C C . VAL A 1 999 ? -40.213 -1.873 47.838 1.00 89.69 999 VAL A C 1
ATOM 7378 O O . VAL A 1 999 ? -41.311 -2.424 47.958 1.00 89.69 999 VAL A O 1
ATOM 7381 N N . THR A 1 1000 ? -39.064 -2.547 47.821 1.00 84.12 1000 THR A N 1
ATOM 7382 C CA . THR A 1 1000 ? -38.956 -3.975 48.163 1.00 84.12 1000 THR A CA 1
ATOM 7383 C C . THR A 1 1000 ? -39.697 -4.273 49.480 1.00 84.12 1000 THR A C 1
ATOM 7385 O O . THR A 1 1000 ? -39.643 -3.481 50.422 1.00 84.12 1000 THR A O 1
ATOM 7388 N N . SER A 1 1001 ? -40.431 -5.390 49.548 1.00 79.31 1001 SER A N 1
ATOM 7389 C CA . SER A 1 1001 ? -41.233 -5.752 50.730 1.00 79.31 1001 SER A CA 1
ATOM 7390 C C . SER A 1 1001 ? -40.357 -5.948 51.976 1.00 79.31 1001 SER A C 1
ATOM 7392 O O . SER A 1 1001 ? -39.238 -6.439 51.870 1.00 79.31 1001 SER A O 1
ATOM 7394 N N . GLY A 1 1002 ? -40.867 -5.583 53.158 1.00 76.56 1002 GLY A N 1
ATOM 7395 C CA . GLY A 1 1002 ? -40.132 -5.646 54.434 1.00 76.56 1002 GLY A CA 1
ATOM 7396 C C . GLY A 1 1002 ? -39.345 -4.376 54.789 1.00 76.56 1002 GLY A C 1
ATOM 7397 O O . GLY A 1 1002 ? -38.698 -4.315 55.837 1.00 76.56 1002 GLY A O 1
ATOM 7398 N N . TYR A 1 1003 ? -39.411 -3.339 53.948 1.00 82.81 1003 TYR A N 1
ATOM 7399 C CA . TYR A 1 1003 ? -38.723 -2.068 54.164 1.00 82.81 1003 TYR A CA 1
ATOM 7400 C C . TYR A 1 1003 ? -39.692 -0.887 54.201 1.00 82.81 1003 TYR A C 1
ATOM 7402 O O . TYR A 1 1003 ? -40.675 -0.829 53.461 1.00 82.81 1003 TYR A O 1
ATOM 7410 N N . ALA A 1 1004 ? -39.381 0.088 55.052 1.00 87.12 1004 ALA A N 1
ATOM 7411 C CA . ALA A 1 1004 ? -40.108 1.342 55.174 1.00 87.12 1004 ALA A CA 1
ATOM 7412 C C . ALA A 1 1004 ? -39.183 2.527 54.886 1.00 87.12 1004 ALA A C 1
ATOM 7414 O O . ALA A 1 1004 ? -38.032 2.543 55.322 1.00 87.12 1004 ALA A O 1
ATOM 7415 N N . LEU A 1 1005 ? -39.705 3.530 54.180 1.00 92.81 1005 LEU A N 1
ATOM 7416 C CA . LEU A 1 1005 ? -38.985 4.760 53.857 1.00 92.81 1005 LEU A CA 1
ATOM 7417 C C . LEU A 1 1005 ? -39.420 5.911 54.764 1.00 92.81 1005 LEU A C 1
ATOM 7419 O O . LEU A 1 1005 ? -40.595 6.037 55.114 1.00 92.81 1005 LEU A O 1
ATOM 7423 N N . SER A 1 1006 ? -38.468 6.773 55.111 1.00 92.56 1006 SER A N 1
ATOM 7424 C CA . SER A 1 1006 ? -38.701 8.038 55.803 1.00 92.56 1006 SER A CA 1
ATOM 7425 C C . SER A 1 1006 ? -38.011 9.171 55.052 1.00 92.56 1006 SER A C 1
ATOM 7427 O O . SER A 1 1006 ? -36.843 9.069 54.674 1.00 92.56 1006 SER A O 1
ATOM 7429 N N . TYR A 1 1007 ? -38.745 10.262 54.858 1.00 94.62 1007 TYR A N 1
ATOM 7430 C CA . TYR A 1 1007 ? -38.303 11.432 54.110 1.00 94.62 1007 TYR A CA 1
ATOM 7431 C C . TYR A 1 1007 ? -38.081 12.594 55.078 1.00 94.62 1007 TYR A C 1
ATOM 7433 O O . TYR A 1 1007 ? -39.036 13.073 55.694 1.00 94.62 1007 TYR A O 1
ATOM 7441 N N . ASP A 1 1008 ? -36.835 13.042 55.217 1.00 93.44 1008 ASP A N 1
ATOM 7442 C CA . ASP A 1 1008 ? -36.478 14.195 56.041 1.00 93.44 1008 ASP A CA 1
ATOM 7443 C C . ASP A 1 1008 ? -36.109 15.377 55.137 1.00 93.44 1008 ASP A C 1
ATOM 7445 O O . ASP A 1 1008 ? -34.966 15.541 54.714 1.00 93.44 1008 ASP A O 1
ATOM 7449 N N . ASP A 1 1009 ? -37.107 16.203 54.811 1.00 91.75 1009 ASP A N 1
ATOM 7450 C CA . ASP A 1 1009 ? -36.935 17.376 53.944 1.00 91.75 1009 ASP A CA 1
ATOM 7451 C C . ASP A 1 1009 ? -36.165 18.533 54.625 1.00 91.75 1009 ASP A C 1
ATOM 7453 O O . ASP A 1 1009 ? -35.732 19.465 53.934 1.00 91.75 1009 ASP A O 1
ATOM 7457 N N . GLU A 1 1010 ? -35.985 18.494 55.956 1.00 91.00 1010 GLU A N 1
ATOM 7458 C CA . GLU A 1 1010 ? -35.190 19.467 56.723 1.00 91.00 1010 GLU A CA 1
ATOM 7459 C C . GLU A 1 1010 ? -33.707 19.073 56.730 1.00 91.00 1010 GLU A C 1
ATOM 7461 O O . GLU A 1 1010 ? -32.855 19.925 56.467 1.00 91.00 1010 GLU A O 1
ATOM 7466 N N . ALA A 1 1011 ? -33.406 17.787 56.945 1.00 90.38 1011 ALA A N 1
ATOM 7467 C CA . ALA A 1 1011 ? -32.059 17.221 56.816 1.00 90.38 1011 ALA A CA 1
ATOM 7468 C C . ALA A 1 1011 ? -31.628 16.999 55.356 1.00 90.38 1011 ALA A C 1
ATOM 7470 O O . ALA A 1 1011 ? -30.435 16.891 55.085 1.00 90.38 1011 ALA A O 1
ATOM 7471 N N . LYS A 1 1012 ? -32.588 16.997 54.421 1.00 95.06 1012 LYS A N 1
ATOM 7472 C CA . LYS A 1 1012 ? -32.413 16.710 52.990 1.00 95.06 1012 LYS A CA 1
ATOM 7473 C C . LYS A 1 1012 ? -31.945 15.283 52.693 1.00 95.06 1012 LYS A C 1
ATOM 7475 O O . LYS A 1 1012 ? -31.094 15.053 51.831 1.00 95.06 1012 LYS A O 1
ATOM 7480 N N . GLU A 1 1013 ? -32.540 14.321 53.391 1.00 94.50 1013 GLU A N 1
ATOM 7481 C CA . GLU A 1 1013 ? -32.186 12.902 53.308 1.00 94.50 1013 GLU A CA 1
ATOM 7482 C C . GLU A 1 1013 ? -33.430 12.033 53.071 1.00 94.50 1013 GLU A C 1
ATOM 7484 O O . GLU A 1 1013 ? -34.525 12.315 53.570 1.00 94.50 1013 GLU A O 1
ATOM 7489 N N . ILE A 1 1014 ? -33.266 10.955 52.302 1.00 94.62 1014 ILE A N 1
ATOM 7490 C CA . ILE A 1 1014 ? -34.208 9.831 52.257 1.00 94.62 1014 ILE A CA 1
ATOM 7491 C C . ILE A 1 1014 ? -33.546 8.671 52.984 1.00 94.62 1014 ILE A C 1
ATOM 7493 O O . ILE A 1 1014 ? -32.398 8.324 52.703 1.00 94.62 1014 ILE A O 1
ATOM 7497 N N . THR A 1 1015 ? -34.277 8.073 53.916 1.00 91.25 1015 THR A N 1
ATOM 7498 C CA . THR A 1 1015 ? -33.787 6.974 54.743 1.00 91.25 1015 THR A CA 1
ATOM 7499 C C . THR A 1 1015 ? -34.661 5.739 54.609 1.00 91.25 1015 THR A C 1
ATOM 7501 O O . THR A 1 1015 ? -35.865 5.846 54.378 1.00 91.25 1015 THR A O 1
ATOM 7504 N N . ILE A 1 1016 ? -34.057 4.567 54.784 1.00 88.25 1016 ILE A N 1
ATOM 7505 C CA . ILE A 1 1016 ? -34.730 3.269 54.774 1.00 88.25 1016 ILE A CA 1
ATOM 7506 C C . ILE A 1 1016 ? -34.549 2.560 56.116 1.00 88.25 1016 ILE A C 1
ATOM 7508 O O . ILE A 1 1016 ? -33.487 2.633 56.736 1.00 88.25 1016 ILE A O 1
ATOM 7512 N N . THR A 1 1017 ? -35.587 1.862 56.567 1.00 84.81 1017 THR A N 1
ATOM 7513 C CA . THR A 1 1017 ? -35.582 1.028 57.772 1.00 84.81 1017 THR A CA 1
ATOM 7514 C C . THR A 1 1017 ? -36.141 -0.351 57.443 1.00 84.81 1017 THR A C 1
ATOM 7516 O O . THR A 1 1017 ? -37.215 -0.463 56.856 1.00 84.81 1017 THR A O 1
ATOM 7519 N N . TYR A 1 1018 ? -35.435 -1.404 57.854 1.00 78.12 1018 TYR A N 1
ATOM 7520 C CA . TYR A 1 1018 ? -35.942 -2.774 57.785 1.00 78.12 1018 TYR A CA 1
ATOM 7521 C C . TYR A 1 1018 ? -36.869 -3.053 58.977 1.00 78.12 1018 TYR A C 1
ATOM 7523 O O . TYR A 1 1018 ? -36.450 -2.933 60.136 1.00 78.12 1018 TYR A O 1
ATOM 7531 N N . ASP A 1 1019 ? -38.124 -3.409 58.698 1.00 71.69 1019 ASP A N 1
ATOM 7532 C CA . ASP A 1 1019 ? -39.183 -3.520 59.712 1.00 71.69 1019 ASP A CA 1
ATOM 7533 C C . ASP A 1 1019 ? -39.269 -4.904 60.385 1.00 71.69 1019 ASP A C 1
ATOM 7535 O O . ASP A 1 1019 ? -39.960 -5.062 61.394 1.00 71.69 1019 ASP A O 1
ATOM 7539 N N . GLY A 1 1020 ? -38.527 -5.892 59.872 1.00 64.62 1020 GLY A N 1
ATOM 7540 C CA . GLY A 1 1020 ? -38.476 -7.248 60.419 1.00 64.62 1020 GLY A CA 1
ATOM 7541 C C . GLY A 1 1020 ? -39.733 -8.089 60.179 1.00 64.62 1020 GLY A C 1
ATOM 7542 O O . GLY A 1 1020 ? -39.885 -9.119 60.837 1.00 64.62 1020 GLY A O 1
ATOM 7543 N N . SER A 1 1021 ? -40.645 -7.649 59.306 1.00 66.19 1021 SER A N 1
ATOM 7544 C CA . SER A 1 1021 ? -41.931 -8.312 59.050 1.00 66.19 1021 SER A CA 1
ATOM 7545 C C . SER A 1 1021 ? -41.835 -9.563 58.171 1.00 66.19 1021 SER A C 1
ATOM 7547 O O . SER A 1 1021 ? -42.677 -10.448 58.311 1.00 66.19 1021 SER A O 1
ATOM 7549 N N . GLU A 1 1022 ? -40.793 -9.677 57.348 1.00 62.06 1022 GLU A N 1
ATOM 7550 C CA . GLU A 1 1022 ? -40.523 -10.805 56.446 1.00 62.06 1022 GLU A CA 1
ATOM 7551 C C . GLU A 1 1022 ? -39.059 -11.252 56.596 1.00 62.06 1022 GLU A C 1
ATOM 7553 O O . GLU A 1 1022 ? -38.210 -10.386 56.790 1.00 62.06 1022 GLU A O 1
ATOM 7558 N N . PRO A 1 1023 ? -38.718 -12.557 56.539 1.00 59.28 1023 PRO A N 1
ATOM 7559 C CA . PRO A 1 1023 ? -37.324 -12.993 56.526 1.00 59.28 1023 PRO A CA 1
ATOM 7560 C C . PRO A 1 1023 ? -36.576 -12.378 55.336 1.00 59.28 1023 PRO A C 1
ATOM 7562 O O . PRO A 1 1023 ? -37.114 -12.270 54.239 1.00 59.28 1023 PRO A O 1
ATOM 7565 N N . GLN A 1 1024 ? -35.334 -11.962 55.584 1.00 60.72 1024 GLN A N 1
ATOM 7566 C CA . GLN A 1 1024 ? -34.476 -11.331 54.583 1.00 60.72 1024 GLN A CA 1
ATOM 7567 C C . GLN A 1 1024 ? -34.312 -12.249 53.362 1.00 60.72 1024 GLN A C 1
ATOM 7569 O O . GLN A 1 1024 ? -33.982 -13.421 53.573 1.00 60.72 1024 GLN A O 1
ATOM 7574 N N . PRO A 1 1025 ? -34.491 -11.742 52.126 1.00 63.69 1025 PRO A N 1
ATOM 7575 C CA . PRO A 1 1025 ? -34.144 -12.493 50.929 1.00 63.69 1025 PRO A CA 1
ATOM 7576 C C . PRO A 1 1025 ? -32.672 -12.891 51.015 1.00 63.69 1025 PRO A C 1
ATOM 7578 O O . PRO A 1 1025 ? -31.800 -12.048 51.247 1.00 63.69 1025 PRO A O 1
ATOM 7581 N N . THR A 1 1026 ? -32.392 -14.182 50.896 1.00 71.50 1026 THR A N 1
ATOM 7582 C CA . THR A 1 1026 ? -31.023 -14.659 50.716 1.00 71.50 1026 THR A CA 1
ATOM 7583 C C . THR A 1 1026 ? -30.534 -14.266 49.321 1.00 71.50 1026 THR A C 1
ATOM 7585 O O . THR A 1 1026 ? -31.336 -13.956 48.441 1.00 71.50 1026 THR A O 1
ATOM 7588 N N . ALA A 1 1027 ? -29.222 -14.290 49.083 1.00 74.31 1027 ALA A N 1
ATOM 7589 C CA . ALA A 1 1027 ? -28.697 -14.014 47.744 1.00 74.31 1027 ALA A CA 1
ATOM 7590 C C . ALA A 1 1027 ? -29.260 -14.993 46.690 1.00 74.31 1027 ALA A C 1
ATOM 7592 O O . ALA A 1 1027 ? -29.509 -14.595 45.555 1.00 74.31 1027 ALA A O 1
ATOM 7593 N N . TYR A 1 1028 ? -29.569 -16.230 47.095 1.00 82.69 1028 TYR A N 1
ATOM 7594 C CA . TYR A 1 1028 ? -30.303 -17.188 46.269 1.00 82.69 1028 TYR A CA 1
ATOM 7595 C C . TYR A 1 1028 ? -31.734 -16.722 45.935 1.00 82.69 1028 TYR A C 1
ATOM 7597 O O . TYR A 1 1028 ? -32.144 -16.791 44.780 1.00 82.69 1028 TYR A O 1
ATOM 7605 N N . ASP A 1 1029 ? -32.490 -16.198 46.907 1.00 78.44 1029 ASP A N 1
ATOM 7606 C CA . ASP A 1 1029 ? -33.858 -15.707 46.658 1.00 78.44 1029 ASP A CA 1
ATOM 7607 C C . ASP A 1 1029 ? -33.858 -14.530 45.672 1.00 78.44 1029 ASP A C 1
ATOM 7609 O O . ASP A 1 1029 ? -34.719 -14.441 44.795 1.00 78.44 1029 ASP A O 1
ATOM 7613 N N . THR A 1 1030 ? -32.857 -13.652 45.781 1.00 78.75 1030 THR A N 1
ATOM 7614 C CA . THR A 1 1030 ? -32.632 -12.549 44.840 1.00 78.75 1030 THR A CA 1
ATOM 7615 C C . THR A 1 1030 ? -32.268 -13.063 43.447 1.00 78.75 1030 THR A C 1
ATOM 7617 O O . THR A 1 1030 ? -32.834 -12.595 42.462 1.00 78.75 1030 THR A O 1
ATOM 7620 N N . PHE A 1 1031 ? -31.372 -14.050 43.346 1.00 83.25 1031 PHE A N 1
ATOM 7621 C CA . PHE A 1 1031 ? -30.987 -14.688 42.082 1.00 83.25 1031 PHE A CA 1
ATOM 7622 C C . PHE A 1 1031 ? -32.198 -15.277 41.339 1.00 83.25 1031 PHE A C 1
ATOM 7624 O O . PHE A 1 1031 ? -32.403 -14.998 40.156 1.00 83.25 1031 PHE A O 1
ATOM 7631 N N . ILE A 1 1032 ? -33.062 -16.007 42.044 1.00 87.19 1032 ILE A N 1
ATOM 7632 C CA . ILE A 1 1032 ? -34.273 -16.603 41.462 1.00 87.19 1032 ILE A CA 1
ATOM 7633 C C . ILE A 1 1032 ? -35.299 -15.544 41.062 1.00 87.19 1032 ILE A C 1
ATOM 7635 O O . ILE A 1 1032 ? -35.877 -15.623 39.976 1.00 87.19 1032 ILE A O 1
ATOM 7639 N N . ALA A 1 1033 ? -35.497 -14.521 41.897 1.00 75.69 1033 ALA A N 1
ATOM 7640 C CA . ALA A 1 1033 ? -36.392 -13.415 41.573 1.00 75.69 1033 ALA A CA 1
ATOM 7641 C C . ALA A 1 1033 ? -35.923 -12.640 40.329 1.00 75.69 1033 ALA A C 1
ATOM 7643 O O . ALA A 1 1033 ? -36.744 -12.314 39.470 1.00 75.69 1033 ALA A O 1
ATOM 7644 N N . ASN A 1 1034 ? -34.615 -12.396 40.205 1.00 77.44 1034 ASN A N 1
ATOM 7645 C CA . ASN A 1 1034 ? -34.013 -11.729 39.047 1.00 77.44 1034 ASN A CA 1
ATOM 7646 C C . ASN A 1 1034 ? -34.125 -12.562 37.767 1.00 77.44 1034 ASN A C 1
ATOM 7648 O O . ASN A 1 1034 ? -34.279 -11.997 36.688 1.00 77.44 1034 ASN A O 1
ATOM 7652 N N . SER A 1 1035 ? -34.125 -13.887 37.896 1.00 78.44 1035 SER A N 1
ATOM 7653 C CA . SER A 1 1035 ? -34.327 -14.817 36.779 1.00 78.44 1035 SER A CA 1
ATOM 7654 C C . SER A 1 1035 ? -35.800 -14.935 36.356 1.00 78.44 1035 SER A C 1
ATOM 7656 O O . SER A 1 1035 ? -36.132 -15.614 35.391 1.00 78.44 1035 SER A O 1
ATOM 7658 N N . GLY A 1 1036 ? -36.725 -14.290 37.078 1.00 82.69 1036 GLY A N 1
ATOM 7659 C CA . GLY A 1 1036 ? -38.158 -14.312 36.771 1.00 82.69 1036 GLY A CA 1
ATOM 7660 C C . GLY A 1 1036 ? -38.856 -15.650 37.053 1.00 82.69 1036 GLY A C 1
ATOM 7661 O O . GLY A 1 1036 ? -40.019 -15.821 36.676 1.00 82.69 1036 GLY A O 1
ATOM 7662 N N . LEU A 1 1037 ? -38.182 -16.588 37.725 1.00 82.19 1037 LEU A N 1
ATOM 7663 C CA . LEU A 1 1037 ? -38.725 -17.898 38.081 1.00 82.19 1037 LEU A CA 1
ATOM 7664 C C . LEU A 1 1037 ? -39.687 -17.791 39.273 1.00 82.19 1037 LEU A C 1
ATOM 7666 O O . LEU A 1 1037 ? -39.481 -17.023 40.213 1.00 82.19 1037 LEU A O 1
ATOM 7670 N N . THR A 1 1038 ? -40.776 -18.567 39.246 1.00 86.75 1038 THR A N 1
ATOM 7671 C CA . THR A 1 1038 ? -41.802 -18.560 40.304 1.00 86.75 1038 THR A CA 1
ATOM 7672 C C . THR A 1 1038 ? -42.380 -19.956 40.536 1.00 86.75 1038 THR A C 1
ATOM 7674 O O . THR A 1 1038 ? -42.348 -20.808 39.655 1.00 86.75 1038 THR A O 1
ATOM 7677 N N . GLY A 1 1039 ? -42.979 -20.189 41.708 1.00 87.94 1039 GLY A N 1
ATOM 7678 C CA . GLY A 1 1039 ? -43.668 -21.452 41.995 1.00 87.94 1039 GLY A CA 1
ATOM 7679 C C . GLY A 1 1039 ? -42.709 -22.637 42.141 1.00 87.94 1039 GLY A C 1
ATOM 7680 O O . GLY A 1 1039 ? -41.673 -22.501 42.783 1.00 87.94 1039 GLY A O 1
ATOM 7681 N N . ASP A 1 1040 ? -43.071 -23.794 41.581 1.00 88.44 1040 ASP A N 1
ATOM 7682 C CA . ASP A 1 1040 ? -42.250 -25.014 41.668 1.00 88.44 1040 ASP A CA 1
ATOM 7683 C C . ASP A 1 1040 ? -40.933 -24.880 40.875 1.00 88.44 1040 ASP A C 1
ATOM 7685 O O . ASP A 1 1040 ? -39.929 -25.474 41.261 1.00 88.44 1040 ASP A O 1
ATOM 7689 N N . ASP A 1 1041 ? -40.908 -24.034 39.837 1.00 90.44 1041 ASP A N 1
ATOM 7690 C CA . ASP A 1 1041 ? -39.720 -23.762 39.013 1.00 90.44 1041 ASP A CA 1
ATOM 7691 C C . ASP A 1 1041 ? -38.659 -22.932 39.762 1.00 90.44 1041 ASP A C 1
ATOM 7693 O O . ASP A 1 1041 ? -37.513 -22.855 39.336 1.00 90.44 1041 ASP A O 1
ATOM 7697 N N . ALA A 1 1042 ? -39.024 -22.326 40.898 1.00 89.12 1042 ALA A N 1
ATOM 7698 C CA . ALA A 1 1042 ? -38.136 -21.545 41.762 1.00 89.12 1042 ALA A CA 1
ATOM 7699 C C . ALA A 1 1042 ? -37.456 -22.384 42.868 1.00 89.12 1042 ALA A C 1
ATOM 7701 O O . ALA A 1 1042 ? -36.750 -21.832 43.711 1.00 89.12 1042 ALA A O 1
ATOM 7702 N N . ALA A 1 1043 ? -37.696 -23.700 42.930 1.00 90.12 1043 ALA A N 1
ATOM 7703 C CA . ALA A 1 1043 ? -37.109 -24.555 43.962 1.00 90.12 1043 ALA A CA 1
ATOM 7704 C C . ALA A 1 1043 ? -35.595 -24.758 43.754 1.00 90.12 1043 ALA A C 1
ATOM 7706 O O . ALA A 1 1043 ? -35.106 -24.769 42.629 1.00 90.12 1043 ALA A O 1
ATOM 7707 N N . THR A 1 1044 ? -34.841 -24.970 44.835 1.00 92.56 1044 THR A N 1
ATOM 7708 C CA . THR A 1 1044 ? -33.370 -25.137 44.806 1.00 92.56 1044 THR A CA 1
ATOM 7709 C C . THR A 1 1044 ? -32.896 -26.365 44.035 1.00 92.56 1044 THR A C 1
ATOM 7711 O O . THR A 1 1044 ? -31.778 -26.383 43.515 1.00 92.56 1044 THR A O 1
ATOM 7714 N N . ASP A 1 1045 ? -33.746 -27.382 43.957 1.00 92.81 1045 ASP A N 1
ATOM 7715 C CA . ASP A 1 1045 ? -33.546 -28.631 43.233 1.00 92.81 1045 ASP A CA 1
ATOM 7716 C C . ASP A 1 1045 ? -34.301 -28.693 41.893 1.00 92.81 1045 ASP A C 1
ATOM 7718 O O . ASP A 1 1045 ? -34.251 -29.731 41.232 1.00 92.81 1045 ASP A O 1
ATOM 7722 N N . ALA A 1 1046 ? -34.982 -27.614 41.486 1.00 94.94 1046 ALA A N 1
ATOM 7723 C CA . ALA A 1 1046 ? -35.585 -27.515 40.161 1.00 94.94 1046 ALA A CA 1
ATOM 7724 C C . ALA A 1 1046 ? -34.521 -27.252 39.085 1.00 94.94 1046 ALA A C 1
ATOM 7726 O O . ALA A 1 1046 ? -33.478 -26.672 39.372 1.00 94.94 1046 ALA A O 1
ATOM 7727 N N . ASP A 1 1047 ? -34.825 -27.704 37.872 1.00 94.69 1047 ASP A N 1
ATOM 7728 C CA . ASP A 1 1047 ? -34.040 -27.576 36.636 1.00 94.69 1047 ASP A CA 1
ATOM 7729 C C . ASP A 1 1047 ? -35.061 -27.252 35.522 1.00 94.69 1047 ASP A C 1
ATOM 7731 O O . ASP A 1 1047 ? -35.571 -28.159 34.848 1.00 94.69 1047 ASP A O 1
ATOM 7735 N N . PRO A 1 1048 ? -35.567 -26.003 35.475 1.00 94.81 1048 PRO A N 1
ATOM 7736 C CA . PRO A 1 1048 ? -36.704 -25.650 34.626 1.00 94.81 1048 PRO A CA 1
ATOM 7737 C C . PRO A 1 1048 ? -36.337 -25.593 33.135 1.00 94.81 1048 PRO A C 1
ATOM 7739 O O . PRO A 1 1048 ? -37.202 -25.821 32.279 1.00 94.81 1048 PRO A O 1
ATOM 7742 N N . ASP A 1 1049 ? -35.074 -25.350 32.805 1.00 92.56 1049 ASP A N 1
ATOM 7743 C CA . ASP A 1 1049 ? -34.540 -25.307 31.445 1.00 92.56 1049 ASP A CA 1
ATOM 7744 C C . ASP A 1 1049 ? -34.000 -26.669 30.951 1.00 92.56 1049 ASP A C 1
ATOM 7746 O O . ASP A 1 1049 ? -33.922 -26.892 29.739 1.00 92.56 1049 ASP A O 1
ATOM 7750 N N . ASN A 1 1050 ? -33.850 -27.651 31.844 1.00 93.06 1050 ASN A N 1
ATOM 7751 C CA . ASN A 1 1050 ? -33.509 -29.056 31.584 1.00 93.06 1050 ASN A CA 1
ATOM 7752 C C . ASN A 1 1050 ? -32.092 -29.265 31.035 1.00 93.06 1050 ASN A C 1
ATOM 7754 O O . ASN A 1 1050 ? -31.884 -30.147 30.185 1.00 93.06 1050 ASN A O 1
ATOM 7758 N N . ASP A 1 1051 ? -31.119 -28.485 31.497 1.00 91.19 1051 ASP A N 1
ATOM 7759 C CA . ASP A 1 1051 ? -29.712 -28.663 31.125 1.00 91.19 1051 ASP A CA 1
ATOM 7760 C C . ASP A 1 1051 ? -28.937 -29.601 32.068 1.00 91.19 1051 ASP A C 1
ATOM 7762 O O . ASP A 1 1051 ? -27.852 -30.090 31.725 1.00 91.19 1051 ASP A O 1
ATOM 7766 N N . GLY A 1 1052 ? -29.555 -29.972 33.191 1.00 90.94 1052 GLY A N 1
ATOM 7767 C CA . GLY A 1 1052 ? -29.009 -30.881 34.189 1.00 90.94 1052 GLY A CA 1
ATOM 7768 C C . GLY A 1 1052 ? -28.356 -30.191 35.385 1.00 90.94 1052 GLY A C 1
ATOM 7769 O O . GLY A 1 1052 ? -27.876 -30.906 36.277 1.00 90.94 1052 GLY A O 1
ATOM 7770 N N . PHE A 1 1053 ? -28.332 -28.859 35.442 1.00 93.38 1053 PHE A N 1
ATOM 7771 C CA . PHE A 1 1053 ? -28.019 -28.105 36.648 1.00 93.38 1053 PHE A CA 1
ATOM 7772 C C . PHE A 1 1053 ? -29.296 -27.769 37.412 1.00 93.38 1053 PHE A C 1
ATOM 7774 O O . PHE A 1 1053 ? -30.334 -27.463 36.850 1.00 93.38 1053 PHE A O 1
ATOM 7781 N N . SER A 1 1054 ? -29.236 -27.881 38.740 1.00 94.88 1054 SER A N 1
ATOM 7782 C CA . SER A 1 1054 ? -30.325 -27.368 39.561 1.00 94.88 1054 SER A CA 1
ATOM 7783 C C . SER A 1 1054 ? -30.116 -25.882 39.803 1.00 94.88 1054 SER A C 1
ATOM 7785 O O . SER A 1 1054 ? -28.971 -25.457 39.959 1.00 94.88 1054 SER A O 1
ATOM 7787 N N . ASN A 1 1055 ? -31.192 -25.131 40.011 1.00 94.44 1055 ASN A N 1
ATOM 7788 C CA . ASN A 1 1055 ? -31.148 -23.706 40.337 1.00 94.44 1055 ASN A CA 1
ATOM 7789 C C . ASN A 1 1055 ? -30.095 -23.352 41.416 1.00 94.44 1055 ASN A C 1
ATOM 7791 O O . ASN A 1 1055 ? -29.459 -22.302 41.371 1.00 94.44 1055 ASN A O 1
ATOM 7795 N N . LEU A 1 1056 ? -29.898 -24.210 42.430 1.00 94.38 1056 LEU A N 1
ATOM 7796 C CA . LEU A 1 1056 ? -28.867 -24.010 43.462 1.00 94.38 1056 LEU A CA 1
ATOM 7797 C C . LEU A 1 1056 ? -27.427 -24.161 42.939 1.00 94.38 1056 LEU A C 1
ATOM 7799 O O . LEU A 1 1056 ? -26.536 -23.457 43.411 1.00 94.38 1056 LEU A O 1
ATOM 7803 N N . LEU A 1 1057 ? -27.179 -25.082 42.007 1.00 94.62 1057 LEU A N 1
ATOM 7804 C CA . LEU A 1 1057 ? -25.884 -25.209 41.335 1.00 94.62 1057 LEU A CA 1
ATOM 7805 C C . LEU A 1 1057 ? -25.655 -24.054 40.366 1.00 94.62 1057 LEU A C 1
ATOM 7807 O O . LEU A 1 1057 ? -24.540 -23.552 40.305 1.00 94.62 1057 LEU A O 1
ATOM 7811 N N . GLU A 1 1058 ? -26.691 -23.587 39.686 1.00 94.31 1058 GLU A N 1
ATOM 7812 C CA . GLU A 1 1058 ? -26.606 -22.430 38.795 1.00 94.31 1058 GLU A CA 1
ATOM 7813 C C . GLU A 1 1058 ? -26.299 -21.141 39.548 1.00 94.31 1058 GLU A C 1
ATOM 7815 O O . GLU A 1 1058 ? -25.430 -20.370 39.147 1.00 94.31 1058 GLU A O 1
ATOM 7820 N N . PHE A 1 1059 ? -26.887 -20.975 40.735 1.00 94.06 1059 PHE A N 1
ATOM 7821 C CA . PHE A 1 1059 ? -26.514 -19.899 41.647 1.00 94.06 1059 PHE A CA 1
ATOM 7822 C C . PHE A 1 1059 ? -25.027 -19.944 42.036 1.00 94.06 1059 PHE A C 1
ATOM 7824 O O . PHE A 1 1059 ? -24.382 -18.899 42.135 1.00 94.06 1059 PHE A O 1
ATOM 7831 N N . VAL A 1 1060 ? -24.462 -21.141 42.245 1.00 94.62 1060 VAL A N 1
ATOM 7832 C CA . VAL A 1 1060 ? -23.024 -21.311 42.518 1.00 94.62 1060 VAL A CA 1
ATOM 7833 C C . VAL A 1 1060 ? -22.193 -21.013 41.274 1.00 94.62 1060 VAL A C 1
ATOM 7835 O O . VAL A 1 1060 ? -21.180 -20.331 41.386 1.00 94.62 1060 VAL A O 1
ATOM 7838 N N . LEU A 1 1061 ? -22.601 -21.506 40.107 1.00 93.81 1061 LEU A N 1
ATOM 7839 C CA . LEU A 1 1061 ? -21.865 -21.361 38.850 1.00 93.81 1061 LEU A CA 1
ATOM 7840 C C . LEU A 1 1061 ? -22.022 -19.973 38.212 1.00 93.81 1061 LEU A C 1
ATOM 7842 O O . LEU A 1 1061 ? -21.276 -19.659 37.287 1.00 93.81 1061 LEU A O 1
ATOM 7846 N N . ALA A 1 1062 ? -22.932 -19.146 38.737 1.00 91.69 1062 ALA A N 1
ATOM 7847 C CA . ALA A 1 1062 ? -23.356 -17.880 38.148 1.00 91.69 1062 ALA A CA 1
ATOM 7848 C C . ALA A 1 1062 ? -23.898 -18.051 36.711 1.00 91.69 1062 ALA A C 1
ATOM 7850 O O . ALA A 1 1062 ? -23.561 -17.259 35.835 1.00 91.69 1062 ALA A O 1
ATOM 7851 N N . SER A 1 1063 ? -24.706 -19.094 36.476 1.00 89.19 1063 SER A N 1
ATOM 7852 C CA . SER A 1 1063 ? -25.391 -19.353 35.197 1.00 89.19 1063 SER A CA 1
ATOM 7853 C C . SER A 1 1063 ? -26.860 -18.899 35.221 1.00 89.19 1063 SER A C 1
ATOM 7855 O O . SER A 1 1063 ? -27.400 -18.591 36.286 1.00 89.19 1063 SER A O 1
ATOM 7857 N N . ASP A 1 1064 ? -27.488 -18.803 34.042 1.00 89.00 1064 ASP A N 1
ATOM 7858 C CA . ASP A 1 1064 ? -28.892 -18.395 33.873 1.00 89.00 1064 ASP A CA 1
ATOM 7859 C C . ASP A 1 1064 ? -29.841 -19.607 33.957 1.00 89.00 1064 ASP A C 1
ATOM 7861 O O . ASP A 1 1064 ? -29.875 -20.386 33.003 1.00 89.00 1064 ASP A O 1
ATOM 7865 N N . PRO A 1 1065 ? -30.694 -19.696 34.998 1.00 92.75 1065 PRO A N 1
ATOM 7866 C CA . PRO A 1 1065 ? -31.572 -20.839 35.240 1.00 92.75 1065 PRO A CA 1
ATOM 7867 C C . PRO A 1 1065 ? -32.773 -20.921 34.297 1.00 92.75 1065 PRO A C 1
ATOM 7869 O O . PRO A 1 1065 ? -33.708 -21.688 34.512 1.00 92.75 1065 PRO A O 1
ATOM 7872 N N . THR A 1 1066 ? -32.825 -20.079 33.267 1.00 90.81 1066 THR A N 1
ATOM 7873 C CA . THR A 1 1066 ? -33.868 -20.099 32.238 1.00 90.81 1066 THR A CA 1
ATOM 7874 C C . THR A 1 1066 ? -33.340 -20.498 30.862 1.00 90.81 1066 THR A C 1
ATOM 7876 O O . THR A 1 1066 ? -34.128 -20.610 29.912 1.00 90.81 1066 THR A O 1
ATOM 7879 N N . SER A 1 1067 ? -32.031 -20.727 30.737 1.00 91.00 1067 SER A N 1
ATOM 7880 C CA . SER A 1 1067 ? -31.346 -20.891 29.463 1.00 91.00 1067 SER A CA 1
ATOM 7881 C C . SER A 1 1067 ? -30.463 -22.135 29.447 1.00 91.00 1067 SER A C 1
ATOM 7883 O O . SER A 1 1067 ? -29.300 -22.077 29.834 1.00 91.00 1067 SER A O 1
ATOM 7885 N N . ALA A 1 1068 ? -30.958 -23.189 28.790 1.00 91.62 1068 ALA A N 1
ATOM 7886 C CA . ALA A 1 1068 ? -30.273 -24.474 28.734 1.00 91.62 1068 ALA A CA 1
ATOM 7887 C C . ALA A 1 1068 ? -28.856 -24.391 28.123 1.00 91.62 1068 ALA A C 1
ATOM 7889 O O . ALA A 1 1068 ? -28.701 -24.405 26.891 1.00 91.62 1068 ALA A O 1
ATOM 7890 N N . SER A 1 1069 ? -27.819 -24.331 28.967 1.00 86.19 1069 SER A N 1
ATOM 7891 C CA . SER A 1 1069 ? -26.443 -24.030 28.559 1.00 86.19 1069 SER A CA 1
ATOM 7892 C C . SER A 1 1069 ? -25.401 -24.710 29.443 1.00 86.19 1069 SER A C 1
ATOM 7894 O O . SER A 1 1069 ? -25.300 -24.493 30.640 1.00 86.19 1069 SER A O 1
ATOM 7896 N N . LEU A 1 1070 ? -24.488 -25.448 28.807 1.00 88.25 1070 LEU A N 1
ATOM 7897 C CA . LEU A 1 1070 ? -23.358 -26.079 29.498 1.00 88.25 1070 LEU A CA 1
ATOM 7898 C C . LEU A 1 1070 ? -22.067 -25.247 29.445 1.00 88.25 1070 LEU A C 1
ATOM 7900 O O . LEU A 1 1070 ? -20.999 -25.773 29.764 1.00 88.25 1070 LEU A O 1
ATOM 7904 N N . ALA A 1 1071 ? -22.131 -23.988 29.002 1.00 85.06 1071 ALA A N 1
ATOM 7905 C CA . ALA A 1 1071 ? -20.945 -23.140 28.840 1.00 85.06 1071 ALA A CA 1
ATOM 7906 C C . ALA A 1 1071 ? -20.197 -22.917 30.167 1.00 85.06 1071 ALA A C 1
ATOM 7908 O O . ALA A 1 1071 ? -18.967 -22.897 30.185 1.00 85.06 1071 ALA A O 1
ATOM 7909 N N . ASP A 1 1072 ? -20.941 -22.857 31.272 1.00 88.69 1072 ASP A N 1
ATOM 7910 C CA . ASP A 1 1072 ? -20.426 -22.551 32.612 1.00 88.69 1072 ASP A CA 1
ATOM 7911 C C . ASP A 1 1072 ? -20.200 -23.800 33.476 1.00 88.69 1072 ASP A C 1
ATOM 7913 O O . ASP A 1 1072 ? -19.919 -23.718 34.676 1.00 88.69 1072 ASP A O 1
ATOM 7917 N N . ALA A 1 1073 ? -20.298 -24.979 32.857 1.00 91.69 1073 ALA A N 1
ATOM 7918 C CA . ALA A 1 1073 ? -20.091 -26.251 33.520 1.00 91.69 1073 ALA A CA 1
ATOM 7919 C C . ALA A 1 1073 ? -18.659 -26.377 34.080 1.00 91.69 1073 ALA A C 1
ATOM 7921 O O . ALA A 1 1073 ? -17.690 -25.955 33.440 1.00 91.69 1073 ALA A O 1
ATOM 7922 N N . PRO A 1 1074 ? -18.475 -27.047 35.233 1.00 95.00 1074 PRO A N 1
ATOM 7923 C CA . PRO A 1 1074 ? -17.149 -27.392 35.717 1.00 95.00 1074 PRO A CA 1
ATOM 7924 C C . PRO A 1 1074 ? -16.331 -28.166 34.678 1.00 95.00 1074 PRO A C 1
ATOM 7926 O O . PRO A 1 1074 ? -16.813 -29.120 34.062 1.00 95.00 1074 PRO A O 1
ATOM 7929 N N . THR A 1 1075 ? -15.059 -27.811 34.539 1.00 94.25 1075 THR A N 1
ATOM 7930 C CA . THR A 1 1075 ? -14.118 -28.504 33.654 1.00 94.25 1075 THR A CA 1
ATOM 7931 C C . THR A 1 1075 ? -13.173 -29.387 34.456 1.00 94.25 1075 THR A C 1
ATOM 7933 O O . THR A 1 1075 ? -12.895 -29.144 35.632 1.00 94.25 1075 THR A O 1
ATOM 7936 N N . SER A 1 1076 ? -12.664 -30.445 33.825 1.00 92.44 1076 SER A N 1
ATOM 7937 C CA . SER A 1 1076 ? -11.669 -31.316 34.446 1.00 92.44 1076 SER A CA 1
ATOM 7938 C C . SER A 1 1076 ? -10.537 -31.653 33.486 1.00 92.44 1076 SER A C 1
ATOM 7940 O O . SER A 1 1076 ? -10.792 -32.125 32.377 1.00 92.44 1076 SER A O 1
ATOM 7942 N N . THR A 1 1077 ? -9.297 -31.491 33.934 1.00 94.38 1077 THR A N 1
ATOM 7943 C CA . THR A 1 1077 ? -8.080 -31.891 33.215 1.00 94.38 1077 THR A CA 1
ATOM 7944 C C . THR A 1 1077 ? -7.210 -32.794 34.088 1.00 94.38 1077 THR A C 1
ATOM 7946 O O . THR A 1 1077 ? -7.498 -33.017 35.263 1.00 94.38 1077 THR A O 1
ATOM 7949 N N . VAL A 1 1078 ? -6.132 -33.333 33.517 1.00 91.12 1078 VAL A N 1
ATOM 7950 C CA . VAL A 1 1078 ? -5.103 -34.069 34.262 1.00 91.12 1078 VAL A CA 1
ATOM 7951 C C . VAL A 1 1078 ? -3.788 -33.306 34.137 1.00 91.12 1078 VAL A C 1
ATOM 7953 O O . VAL A 1 1078 ? -3.399 -32.963 33.020 1.00 91.12 1078 VAL A O 1
ATOM 7956 N N . ASP A 1 1079 ? -3.137 -33.005 35.260 1.00 91.62 1079 ASP A N 1
ATOM 7957 C CA . ASP A 1 1079 ? -1.849 -32.300 35.270 1.00 91.62 1079 ASP A CA 1
ATOM 7958 C C . ASP A 1 1079 ? -0.667 -33.220 34.901 1.00 91.62 1079 ASP A C 1
ATOM 7960 O O . ASP A 1 1079 ? -0.816 -34.422 34.657 1.00 91.62 1079 ASP A O 1
ATOM 7964 N N . THR A 1 1080 ? 0.537 -32.648 34.844 1.00 90.12 1080 THR A N 1
ATOM 7965 C CA . THR A 1 1080 ? 1.778 -33.368 34.514 1.00 90.12 1080 THR A CA 1
ATOM 7966 C C . THR A 1 1080 ? 2.148 -34.461 35.520 1.00 90.12 1080 THR A C 1
ATOM 7968 O O . THR A 1 1080 ? 2.869 -35.401 35.179 1.00 90.12 1080 THR A O 1
ATOM 7971 N N . GLU A 1 1081 ? 1.638 -34.368 36.744 1.00 89.88 1081 GLU A N 1
ATOM 7972 C CA . GLU A 1 1081 ? 1.826 -35.301 37.849 1.00 89.88 1081 GLU A CA 1
ATOM 7973 C C . GLU A 1 1081 ? 0.740 -36.395 37.890 1.00 89.88 1081 GLU A C 1
ATOM 7975 O O . GLU A 1 1081 ? 0.845 -37.339 38.679 1.00 89.88 1081 GLU A O 1
ATOM 7980 N N . GLY A 1 1082 ? -0.269 -36.317 37.015 1.00 88.44 1082 GLY A N 1
ATOM 7981 C CA . GLY A 1 1082 ? -1.369 -37.275 36.909 1.00 88.44 1082 GLY A CA 1
ATOM 7982 C C . GLY A 1 1082 ? -2.543 -37.003 37.854 1.00 88.44 1082 GLY A C 1
ATOM 7983 O O . GLY A 1 1082 ? -3.413 -37.866 37.994 1.00 88.44 1082 GLY A O 1
ATOM 7984 N N . ASN A 1 1083 ? -2.579 -35.849 38.523 1.00 92.88 1083 ASN A N 1
ATOM 7985 C CA . ASN A 1 1083 ? -3.682 -35.443 39.392 1.00 92.88 1083 ASN A CA 1
ATOM 7986 C C . ASN A 1 1083 ? -4.859 -34.932 38.556 1.00 92.88 1083 ASN A C 1
ATOM 7988 O O . ASN A 1 1083 ? -4.665 -34.315 37.509 1.00 92.88 1083 ASN A O 1
ATOM 7992 N N . LEU A 1 1084 ? -6.084 -35.152 39.036 1.00 94.50 1084 LEU A N 1
ATOM 7993 C CA . LEU A 1 1084 ? -7.279 -34.594 38.407 1.00 94.50 1084 LEU A CA 1
ATOM 7994 C C . LEU A 1 1084 ? -7.467 -33.151 38.888 1.00 94.50 1084 LEU A C 1
ATOM 7996 O O . LEU A 1 1084 ? -7.658 -32.915 40.080 1.00 94.50 1084 LEU A O 1
ATOM 8000 N N . VAL A 1 1085 ? -7.420 -32.199 37.963 1.00 96.25 1085 VAL A N 1
ATOM 8001 C CA . VAL A 1 1085 ? -7.644 -30.773 38.213 1.00 96.25 1085 VAL A CA 1
ATOM 8002 C C . VAL A 1 1085 ? -9.078 -30.452 37.818 1.00 96.25 1085 VAL A C 1
ATOM 8004 O O . VAL A 1 1085 ? -9.420 -30.549 36.644 1.00 96.25 1085 VAL A O 1
ATOM 8007 N N . PHE A 1 1086 ? -9.918 -30.114 38.791 1.00 97.12 1086 PHE A N 1
ATOM 8008 C CA . PHE A 1 1086 ? -11.331 -29.790 38.609 1.00 97.12 1086 PHE A CA 1
ATOM 8009 C C . PHE A 1 1086 ? -11.544 -28.292 38.842 1.00 97.12 1086 PHE A C 1
ATOM 8011 O O . PHE A 1 1086 ? -11.260 -27.798 39.933 1.00 97.12 1086 PHE A O 1
ATOM 8018 N N . ILE A 1 1087 ? -12.004 -27.567 37.825 1.00 95.88 1087 ILE A N 1
ATOM 8019 C CA . ILE A 1 1087 ? -12.165 -26.109 37.855 1.00 95.88 1087 ILE A CA 1
ATOM 8020 C C . ILE A 1 1087 ? -13.645 -25.775 37.724 1.00 95.88 1087 ILE A C 1
ATOM 8022 O O . ILE A 1 1087 ? -14.301 -26.250 36.799 1.00 95.88 1087 ILE A O 1
ATOM 8026 N N . PHE A 1 1088 ? -14.164 -24.942 38.621 1.00 95.62 1088 PHE A N 1
ATOM 8027 C CA . PHE A 1 1088 ? -15.536 -24.445 38.544 1.00 95.62 1088 PHE A CA 1
ATOM 8028 C C . PHE A 1 1088 ? -15.621 -22.960 38.908 1.00 95.62 1088 PHE A C 1
ATOM 8030 O O . PHE A 1 1088 ? -14.737 -22.416 39.581 1.00 95.62 1088 PHE A O 1
ATOM 8037 N N . ARG A 1 1089 ? -16.691 -22.319 38.433 1.00 94.69 1089 ARG A N 1
ATOM 8038 C CA . ARG A 1 1089 ? -17.061 -20.941 38.765 1.00 94.69 1089 ARG A CA 1
ATOM 8039 C C . ARG A 1 1089 ? -17.731 -20.928 40.135 1.00 94.69 1089 ARG A C 1
ATOM 8041 O O . ARG A 1 1089 ? -18.532 -21.813 40.427 1.00 94.69 1089 ARG A O 1
ATOM 8048 N N . ARG A 1 1090 ? -17.411 -19.954 40.982 1.00 93.31 1090 ARG A N 1
ATOM 8049 C CA . ARG A 1 1090 ? -18.108 -19.760 42.256 1.00 93.31 1090 ARG A CA 1
ATOM 8050 C C . ARG A 1 1090 ? -18.537 -18.311 42.399 1.00 93.31 1090 ARG A C 1
ATOM 8052 O O . ARG A 1 1090 ? -17.699 -17.453 42.660 1.00 93.31 1090 ARG A O 1
ATOM 8059 N N . ASN A 1 1091 ? -19.839 -18.067 42.321 1.00 88.31 1091 ASN A N 1
ATOM 8060 C CA . ASN A 1 1091 ? -20.444 -16.827 42.779 1.00 88.31 1091 ASN A CA 1
ATOM 8061 C C . ASN A 1 1091 ? -20.043 -16.588 44.243 1.00 88.31 1091 ASN A C 1
ATOM 8063 O O . ASN A 1 1091 ? -20.281 -17.443 45.102 1.00 88.31 1091 ASN A O 1
ATOM 8067 N N . SER A 1 1092 ? -19.430 -15.447 44.535 1.00 81.56 1092 SER A N 1
ATOM 8068 C CA . SER A 1 1092 ? -18.949 -15.083 45.871 1.00 81.56 1092 SER A CA 1
ATOM 8069 C C . SER A 1 1092 ? -20.077 -15.100 46.905 1.00 81.56 1092 SER A C 1
ATOM 8071 O O . SER A 1 1092 ? -19.883 -15.566 48.036 1.00 81.56 1092 SER A O 1
ATOM 8073 N N . ASP A 1 1093 ? -21.286 -14.722 46.485 1.00 79.94 1093 ASP A N 1
ATOM 8074 C CA . ASP A 1 1093 ? -22.485 -14.738 47.320 1.00 79.94 1093 ASP A CA 1
ATOM 8075 C C . ASP A 1 1093 ? -22.969 -16.155 47.644 1.00 79.94 1093 ASP A C 1
ATOM 8077 O O . ASP A 1 1093 ? -23.705 -16.351 48.607 1.00 79.94 1093 ASP A O 1
ATOM 8081 N N . SER A 1 1094 ? -22.514 -17.176 46.913 1.00 84.88 1094 SER A N 1
ATOM 8082 C CA . SER A 1 1094 ? -22.870 -18.577 47.166 1.00 84.88 1094 SER A CA 1
ATOM 8083 C C . SER A 1 1094 ? -22.076 -19.225 48.306 1.00 84.88 1094 SER A C 1
ATOM 8085 O O . SER A 1 1094 ? -22.314 -20.377 48.665 1.00 84.88 1094 SER A O 1
ATOM 8087 N N . THR A 1 1095 ? -21.151 -18.505 48.948 1.00 78.62 1095 THR A N 1
ATOM 8088 C CA . THR A 1 1095 ? -20.280 -19.082 49.989 1.00 78.62 1095 THR A CA 1
ATOM 8089 C C . THR A 1 1095 ? -21.068 -19.729 51.140 1.00 78.62 1095 THR A C 1
ATOM 8091 O O . THR A 1 1095 ? -20.640 -20.750 51.681 1.00 78.62 1095 THR A O 1
ATOM 8094 N N . TYR A 1 1096 ? -22.243 -19.191 51.494 1.00 78.69 1096 TYR A N 1
ATOM 8095 C CA . TYR A 1 1096 ? -23.075 -19.726 52.581 1.00 78.69 1096 TYR A CA 1
ATOM 8096 C C . TYR A 1 1096 ? -23.781 -21.046 52.239 1.00 78.69 1096 TYR A C 1
ATOM 8098 O O . TYR A 1 1096 ? -24.189 -21.753 53.161 1.00 78.69 1096 TYR A O 1
ATOM 8106 N N . VAL A 1 1097 ? -23.879 -21.409 50.953 1.00 82.81 1097 VAL A N 1
ATOM 8107 C CA . VAL A 1 1097 ? -24.433 -22.702 50.506 1.00 82.81 1097 VAL A CA 1
ATOM 8108 C C . VAL A 1 1097 ? -23.363 -23.794 50.407 1.00 82.81 1097 VAL A C 1
ATOM 8110 O O . VAL A 1 1097 ? -23.583 -24.843 49.807 1.00 82.81 1097 VAL A O 1
ATOM 8113 N N . ASN A 1 1098 ? -22.190 -23.556 51.006 1.00 85.94 1098 ASN A N 1
ATOM 8114 C CA . ASN A 1 1098 ? -21.084 -24.506 51.148 1.00 85.94 1098 ASN A CA 1
ATOM 8115 C C . ASN A 1 1098 ? -20.745 -25.276 49.852 1.00 85.94 1098 ASN A C 1
ATOM 8117 O O . ASN A 1 1098 ? -20.763 -26.511 49.865 1.00 85.94 1098 ASN A O 1
ATOM 8121 N N . PRO A 1 1099 ? -20.431 -24.588 48.734 1.00 91.38 1099 PRO A N 1
ATOM 8122 C CA . PRO A 1 1099 ? -20.071 -25.259 47.492 1.00 91.38 1099 PRO A CA 1
ATOM 8123 C C . PRO A 1 1099 ? -18.809 -26.110 47.690 1.00 91.38 1099 PRO A C 1
ATOM 8125 O O . PRO A 1 1099 ? -17.763 -25.611 48.115 1.00 91.38 1099 PRO A O 1
ATOM 8128 N N . GLY A 1 1100 ? -18.911 -27.405 47.395 1.00 90.31 1100 GLY A N 1
ATOM 8129 C CA . GLY A 1 1100 ? -17.878 -28.397 47.680 1.00 90.31 1100 GLY A CA 1
ATOM 8130 C C . GLY A 1 1100 ? -17.736 -29.443 46.579 1.00 90.31 1100 GLY A C 1
ATOM 8131 O O . GLY A 1 1100 ? -18.701 -29.798 45.902 1.00 90.31 1100 GLY A O 1
ATOM 8132 N N . VAL A 1 1101 ? -16.515 -29.954 46.408 1.00 94.75 1101 VAL A N 1
ATOM 8133 C CA . VAL A 1 1101 ? -16.216 -31.023 45.448 1.00 94.75 1101 VAL A CA 1
ATOM 8134 C C . VAL A 1 1101 ? -16.223 -32.373 46.154 1.00 94.75 1101 VAL A C 1
ATOM 8136 O O . VAL A 1 1101 ? -15.630 -32.544 47.220 1.00 94.75 1101 VAL A O 1
ATOM 8139 N N . GLU A 1 1102 ? -16.853 -33.356 45.527 1.00 95.44 1102 GLU A N 1
ATOM 8140 C CA . GLU A 1 1102 ? -16.776 -34.759 45.923 1.00 95.44 1102 GLU A CA 1
ATOM 8141 C C . GLU A 1 1102 ? -16.120 -35.583 44.817 1.00 95.44 1102 GLU A C 1
ATOM 8143 O O . GLU A 1 1102 ? -16.203 -35.237 43.638 1.00 95.44 1102 GLU A O 1
ATOM 8148 N N . TYR A 1 1103 ? -15.505 -36.706 45.182 1.00 94.62 1103 TYR A N 1
ATOM 8149 C CA . TYR A 1 1103 ? -14.908 -37.644 44.238 1.00 94.62 1103 TYR A CA 1
ATOM 8150 C C . TYR A 1 1103 ? -15.391 -39.082 44.448 1.00 94.62 1103 TYR A C 1
ATOM 8152 O O . TYR A 1 1103 ? -15.829 -39.472 45.533 1.00 94.62 1103 TYR A O 1
ATOM 8160 N N . SER A 1 1104 ? -15.296 -39.894 43.398 1.00 94.06 1104 SER A N 1
ATOM 8161 C CA . SER A 1 1104 ? -15.544 -41.336 43.453 1.00 94.06 1104 SER A CA 1
ATOM 8162 C C . SER A 1 1104 ? -14.723 -42.077 42.398 1.00 94.06 1104 SER A C 1
ATOM 8164 O O . SER A 1 1104 ? -14.267 -41.497 41.414 1.00 94.06 1104 SER A O 1
ATOM 8166 N N . THR A 1 1105 ? -14.551 -43.386 42.571 1.00 91.88 1105 THR A N 1
ATOM 8167 C CA . THR A 1 1105 ? -13.959 -44.280 41.557 1.00 91.88 1105 THR A CA 1
ATOM 8168 C C . THR A 1 1105 ? -15.024 -44.927 40.660 1.00 91.88 1105 THR A C 1
ATOM 8170 O O . THR A 1 1105 ? -14.704 -45.685 39.740 1.00 91.88 1105 THR A O 1
ATOM 8173 N N . SER A 1 1106 ? -16.305 -44.612 40.890 1.00 88.25 1106 SER A N 1
ATOM 8174 C CA . SER A 1 1106 ? -17.457 -45.092 40.125 1.00 88.25 1106 SER A CA 1
ATOM 8175 C C . SER A 1 1106 ? -18.505 -43.990 39.961 1.00 88.25 1106 SER A C 1
ATOM 8177 O O . SER A 1 1106 ? -18.810 -43.281 40.910 1.00 88.25 1106 SER A O 1
ATOM 8179 N N . LEU A 1 1107 ? -19.134 -43.908 38.783 1.00 88.00 1107 LEU A N 1
ATOM 8180 C CA . LEU A 1 1107 ? -20.298 -43.036 38.554 1.00 88.00 1107 LEU A CA 1
ATOM 8181 C C . LEU A 1 1107 ? -21.566 -43.535 39.268 1.00 88.00 1107 LEU A C 1
ATOM 8183 O O . LEU A 1 1107 ? -22.526 -42.793 39.442 1.00 88.00 1107 LEU A O 1
ATOM 8187 N N . THR A 1 1108 ? -21.579 -44.805 39.679 1.00 81.31 1108 THR A N 1
ATOM 8188 C CA . THR A 1 1108 ? -22.671 -45.421 40.437 1.00 81.31 1108 THR A CA 1
ATOM 8189 C C . THR A 1 1108 ? -22.091 -45.981 41.735 1.00 81.31 1108 THR A C 1
ATOM 8191 O O . THR A 1 1108 ? -21.452 -47.039 41.719 1.00 81.31 1108 THR A O 1
ATOM 8194 N N . GLY A 1 1109 ? -22.237 -45.260 42.845 1.00 81.12 1109 GLY A N 1
ATOM 8195 C CA . GLY A 1 1109 ? -21.640 -45.618 44.133 1.00 81.12 1109 GLY A CA 1
ATOM 8196 C C . GLY A 1 1109 ? -21.637 -44.457 45.128 1.00 81.12 1109 GLY A C 1
ATOM 8197 O O . GLY A 1 1109 ? -22.225 -43.411 44.864 1.00 81.12 1109 GLY A O 1
ATOM 8198 N N . GLU A 1 1110 ? -20.981 -44.665 46.270 1.00 89.25 1110 GLU A N 1
ATOM 8199 C CA . GLU A 1 1110 ? -20.758 -43.623 47.278 1.00 89.25 1110 GLU A CA 1
ATOM 8200 C C . GLU A 1 1110 ? -19.765 -42.573 46.750 1.00 89.25 1110 GLU A C 1
ATOM 8202 O O . GLU A 1 1110 ? -18.777 -42.908 46.082 1.00 89.25 1110 GLU A O 1
ATOM 8207 N N . TRP A 1 1111 ? -20.030 -41.309 47.069 1.00 94.19 1111 TRP A N 1
ATOM 8208 C CA . TRP A 1 1111 ? -19.157 -40.171 46.790 1.00 94.19 1111 TRP A CA 1
ATOM 8209 C C . TRP A 1 1111 ? -18.497 -39.720 48.091 1.00 94.19 1111 TRP A C 1
ATOM 8211 O O . TRP A 1 1111 ? -19.083 -39.829 49.165 1.00 94.19 1111 TRP A O 1
ATOM 8221 N N . THR A 1 1112 ? -17.245 -39.282 48.008 1.00 93.81 1112 THR A N 1
ATOM 8222 C CA . THR A 1 1112 ? -16.439 -38.878 49.167 1.00 93.81 1112 THR A CA 1
ATOM 8223 C C . THR A 1 1112 ? -16.075 -37.406 49.036 1.00 93.81 1112 THR A C 1
ATOM 8225 O O . THR A 1 1112 ? -15.592 -36.996 47.983 1.00 93.81 1112 THR A O 1
ATOM 8228 N N . ALA A 1 1113 ? -16.268 -36.617 50.095 1.00 91.56 1113 ALA A N 1
ATOM 8229 C CA . ALA A 1 1113 ? -15.850 -35.217 50.126 1.00 91.56 1113 ALA A CA 1
ATOM 8230 C C . ALA A 1 1113 ? -14.341 -35.074 49.864 1.00 91.56 1113 ALA A C 1
ATOM 8232 O O . ALA A 1 1113 ? -13.521 -35.846 50.374 1.00 91.56 1113 ALA A O 1
ATOM 8233 N N . ALA A 1 1114 ? -13.964 -34.082 49.061 1.00 90.25 1114 ALA A N 1
ATOM 8234 C CA . ALA A 1 1114 ? -12.584 -33.816 48.664 1.00 90.25 1114 ALA A CA 1
ATOM 8235 C C . ALA A 1 1114 ? -11.769 -33.066 49.741 1.00 90.25 1114 ALA A C 1
ATOM 8237 O O . ALA A 1 1114 ? -10.967 -32.196 49.416 1.00 90.25 1114 ALA A O 1
ATOM 8238 N N . ASP A 1 1115 ? -11.921 -33.414 51.022 1.00 81.56 1115 ASP A N 1
ATOM 8239 C CA . ASP A 1 1115 ? -11.330 -32.678 52.158 1.00 81.56 1115 ASP A CA 1
ATOM 8240 C C . ASP A 1 1115 ? -9.790 -32.621 52.137 1.00 81.56 1115 ASP A C 1
ATOM 8242 O O . ASP A 1 1115 ? -9.176 -31.753 52.755 1.00 81.56 1115 ASP A O 1
ATOM 8246 N N . SER A 1 1116 ? -9.147 -33.569 51.449 1.00 74.12 1116 SER A N 1
ATOM 8247 C CA . SER A 1 1116 ? -7.690 -33.643 51.291 1.00 74.12 1116 SER A CA 1
ATOM 8248 C C . SER A 1 1116 ? -7.173 -33.064 49.968 1.00 74.12 1116 SER A C 1
ATOM 8250 O O . SER A 1 1116 ? -5.994 -33.245 49.658 1.00 74.12 1116 SER A O 1
ATOM 8252 N N . ALA A 1 1117 ? -8.035 -32.448 49.153 1.00 85.62 1117 ALA A N 1
ATOM 8253 C CA . ALA A 1 1117 ? -7.645 -31.829 47.890 1.00 85.62 1117 ALA A CA 1
ATOM 8254 C C . ALA A 1 1117 ? -6.907 -30.506 48.116 1.00 85.62 1117 ALA A C 1
ATOM 8256 O O . ALA A 1 1117 ? -7.115 -29.811 49.111 1.00 85.62 1117 ALA A O 1
ATOM 8257 N N . THR A 1 1118 ? -6.046 -30.139 47.167 1.00 90.06 1118 THR A N 1
ATOM 8258 C CA . THR A 1 1118 ? -5.478 -28.786 47.152 1.00 90.06 1118 THR A CA 1
ATOM 8259 C C . THR A 1 1118 ? -6.481 -27.867 46.472 1.00 90.06 1118 THR A C 1
ATOM 8261 O O . THR A 1 1118 ? -6.851 -28.128 45.332 1.00 90.06 1118 THR A O 1
ATOM 8264 N N . VAL A 1 1119 ? -6.931 -26.821 47.166 1.00 91.31 1119 VAL A N 1
ATOM 8265 C CA . VAL A 1 1119 ? -7.884 -25.843 46.627 1.00 91.31 1119 VAL A CA 1
ATOM 8266 C C . VAL A 1 1119 ? -7.192 -24.496 46.496 1.00 91.31 1119 VAL A C 1
ATOM 8268 O O . VAL A 1 1119 ? -6.664 -23.973 47.479 1.00 91.31 1119 VAL A O 1
ATOM 8271 N N . THR A 1 1120 ? -7.211 -23.927 45.297 1.00 93.31 1120 THR A N 1
ATOM 8272 C CA . THR A 1 1120 ? -6.799 -22.544 45.047 1.00 93.31 1120 THR A CA 1
ATOM 8273 C C . THR A 1 1120 ? -7.989 -21.757 44.530 1.00 93.31 1120 THR A C 1
ATOM 8275 O O . THR A 1 1120 ? -8.680 -22.199 43.613 1.00 93.31 1120 THR A O 1
ATOM 8278 N N . VAL A 1 1121 ? -8.220 -20.596 45.133 1.00 89.06 1121 VAL A N 1
ATOM 8279 C CA . VAL A 1 1121 ? -9.261 -19.658 44.722 1.00 89.06 1121 VAL A CA 1
ATOM 8280 C C . VAL A 1 1121 ? -8.567 -18.452 44.117 1.00 89.06 1121 VAL A C 1
ATOM 8282 O O . VAL A 1 1121 ? -7.766 -17.800 44.787 1.00 89.06 1121 VAL A O 1
ATOM 8285 N N . GLU A 1 1122 ? -8.862 -18.189 42.855 1.00 89.31 1122 GLU A N 1
ATOM 8286 C CA . GLU A 1 1122 ? -8.525 -16.942 42.185 1.00 89.31 1122 GLU A CA 1
ATOM 8287 C C . GLU A 1 1122 ? -9.771 -16.056 42.227 1.00 89.31 1122 GLU A C 1
ATOM 8289 O O . GLU A 1 1122 ? -10.770 -16.332 41.556 1.00 89.31 1122 GLU A O 1
ATOM 8294 N N . THR A 1 1123 ? -9.736 -15.049 43.103 1.00 78.75 1123 THR A N 1
ATOM 8295 C CA . THR A 1 1123 ? -10.850 -14.114 43.280 1.00 78.75 1123 THR A CA 1
ATOM 8296 C C . THR A 1 1123 ? -11.117 -13.373 41.976 1.00 78.75 1123 THR A C 1
ATOM 8298 O O . THR A 1 1123 ? -10.170 -12.881 41.367 1.00 78.75 1123 THR A O 1
ATOM 8301 N N . ASN A 1 1124 ? -12.381 -13.311 41.552 1.00 72.19 1124 ASN A N 1
ATOM 8302 C CA . ASN A 1 1124 ? -12.798 -12.748 40.257 1.00 72.19 1124 ASN A CA 1
ATOM 8303 C C . ASN A 1 1124 ? -12.121 -13.393 39.027 1.00 72.19 1124 ASN A C 1
ATOM 8305 O O . ASN A 1 1124 ? -11.964 -12.754 37.992 1.00 72.19 1124 ASN A O 1
ATOM 8309 N N . GLY A 1 1125 ? -11.693 -14.657 39.120 1.00 74.00 1125 GLY A N 1
ATOM 8310 C CA . GLY A 1 1125 ? -10.970 -15.336 38.037 1.00 74.00 1125 GLY A CA 1
ATOM 8311 C C . GLY A 1 1125 ? -11.799 -15.680 36.789 1.00 74.00 1125 GLY A C 1
ATOM 8312 O O . GLY A 1 1125 ? -11.238 -16.236 35.846 1.00 74.00 1125 GLY A O 1
ATOM 8313 N N . PHE A 1 1126 ? -13.109 -15.403 36.785 1.00 69.75 1126 PHE A N 1
ATOM 8314 C CA . PHE A 1 1126 ? -13.980 -15.541 35.607 1.00 69.75 1126 PHE A CA 1
ATOM 8315 C C . PHE A 1 1126 ? -14.754 -14.266 35.260 1.00 69.75 1126 PHE A C 1
ATOM 8317 O O . PHE A 1 1126 ? -14.925 -13.979 34.083 1.00 69.75 1126 PHE A O 1
ATOM 8324 N N . ALA A 1 1127 ? -15.262 -13.553 36.262 1.00 70.06 1127 ALA A N 1
ATOM 8325 C CA . ALA A 1 1127 ? -15.953 -12.269 36.145 1.00 70.06 1127 ALA A CA 1
ATOM 8326 C C . ALA A 1 1127 ? -15.944 -11.599 37.528 1.00 70.06 1127 ALA A C 1
ATOM 8328 O O . ALA A 1 1127 ? -15.623 -12.258 38.526 1.00 70.06 1127 ALA A O 1
ATOM 8329 N N . SER A 1 1128 ? -16.310 -10.319 37.630 1.00 69.50 1128 SER A N 1
ATOM 8330 C CA . SER A 1 1128 ? -16.441 -9.698 38.953 1.00 69.50 1128 SER A CA 1
ATOM 8331 C C . SER A 1 1128 ? -17.490 -10.424 39.803 1.00 69.50 1128 SER A C 1
ATOM 8333 O O . SER A 1 1128 ? -18.565 -10.777 39.321 1.00 69.50 1128 SER A O 1
ATOM 8335 N N . GLY A 1 1129 ? -17.150 -10.719 41.058 1.00 70.06 1129 GLY A N 1
ATOM 8336 C CA . GLY A 1 1129 ? -17.983 -11.511 41.963 1.00 70.06 1129 GLY A CA 1
ATOM 8337 C C . GLY A 1 1129 ? -17.979 -13.017 41.673 1.00 70.06 1129 GLY A C 1
ATOM 8338 O O . GLY A 1 1129 ? -18.520 -13.777 42.477 1.00 70.06 1129 GLY A O 1
ATOM 8339 N N . VAL A 1 1130 ? -17.332 -13.480 40.596 1.00 84.25 1130 VAL A N 1
ATOM 8340 C CA . VAL A 1 1130 ? -17.268 -14.896 40.204 1.00 84.25 1130 VAL A CA 1
ATOM 8341 C C . VAL A 1 1130 ? -15.831 -15.404 40.288 1.00 84.25 1130 VAL A C 1
ATOM 8343 O O . VAL A 1 1130 ? -14.989 -15.181 39.414 1.00 84.25 1130 VAL A O 1
ATOM 8346 N N . ASP A 1 1131 ? -15.556 -16.144 41.355 1.00 85.38 1131 ASP A N 1
ATOM 8347 C CA . ASP A 1 1131 ? -14.256 -16.746 41.608 1.00 85.38 1131 ASP A CA 1
ATOM 8348 C C . ASP A 1 1131 ? -13.989 -17.927 40.673 1.00 85.38 1131 ASP A C 1
ATOM 8350 O O . ASP A 1 1131 ? -14.883 -18.723 40.361 1.00 85.38 1131 ASP A O 1
ATOM 8354 N N . LYS A 1 1132 ? -12.715 -18.129 40.333 1.00 93.31 1132 LYS A N 1
ATOM 8355 C CA . LYS A 1 1132 ? -12.232 -19.374 39.739 1.00 93.31 1132 LYS A CA 1
ATOM 8356 C C . LYS A 1 1132 ? -11.688 -20.285 40.828 1.00 93.31 1132 LYS A C 1
ATOM 8358 O O . LYS A 1 1132 ? -10.632 -20.032 41.414 1.00 93.31 1132 LYS A O 1
ATOM 8363 N N . VAL A 1 1133 ? -12.402 -21.375 41.095 1.00 94.38 1133 VAL A N 1
ATOM 8364 C CA . VAL A 1 1133 ? -12.008 -22.364 42.102 1.00 94.38 1133 VAL A CA 1
ATOM 8365 C C . VAL A 1 1133 ? -11.380 -23.559 41.406 1.00 94.38 1133 VAL A C 1
ATOM 8367 O O . VAL A 1 1133 ? -12.034 -24.271 40.649 1.00 94.38 1133 VAL A O 1
ATOM 8370 N N . THR A 1 1134 ? -10.100 -23.791 41.683 1.00 96.19 1134 THR A N 1
ATOM 8371 C CA . THR A 1 1134 ? -9.356 -24.952 41.184 1.00 96.19 1134 THR A CA 1
ATOM 8372 C C . THR A 1 1134 ? -9.157 -25.949 42.317 1.00 96.19 1134 THR A C 1
ATOM 8374 O O . THR A 1 1134 ? -8.553 -25.626 43.341 1.00 96.19 1134 THR A O 1
ATOM 8377 N N . VAL A 1 1135 ? -9.660 -27.167 42.131 1.00 96.31 1135 VAL A N 1
ATOM 8378 C CA . VAL A 1 1135 ? -9.553 -28.282 43.075 1.00 96.31 1135 VAL A CA 1
ATOM 8379 C C . VAL A 1 1135 ? -8.702 -29.383 42.456 1.00 96.31 1135 VAL A C 1
ATOM 8381 O O . VAL A 1 1135 ? -9.115 -30.051 41.510 1.00 96.31 1135 VAL A O 1
ATOM 8384 N N . THR A 1 1136 ? -7.515 -29.605 43.014 1.00 96.00 1136 THR A N 1
ATOM 8385 C CA . THR A 1 1136 ? -6.583 -30.640 42.556 1.00 96.00 1136 THR A CA 1
ATOM 8386 C C . THR A 1 1136 ? -6.689 -31.880 43.439 1.00 96.00 1136 THR A C 1
ATOM 8388 O O . THR A 1 1136 ? -6.302 -31.873 44.614 1.00 96.00 1136 THR A O 1
ATOM 8391 N N . LEU A 1 1137 ? -7.206 -32.962 42.855 1.00 94.38 1137 LEU A N 1
ATOM 8392 C CA . LEU A 1 1137 ? -7.365 -34.279 43.464 1.00 94.38 1137 LEU A CA 1
ATOM 8393 C C . LEU A 1 1137 ? -6.155 -35.175 43.140 1.00 94.38 1137 LEU A C 1
ATOM 8395 O O . LEU A 1 1137 ? -5.911 -35.461 41.965 1.00 94.38 1137 LEU A O 1
ATOM 8399 N N . PRO A 1 1138 ? -5.415 -35.670 44.151 1.00 92.31 1138 PRO A N 1
ATOM 8400 C CA . PRO A 1 1138 ? -4.222 -36.478 43.925 1.00 92.31 1138 PRO A CA 1
ATOM 8401 C C . PRO A 1 1138 ? -4.483 -37.760 43.128 1.00 92.31 1138 PRO A C 1
ATOM 8403 O O . PRO A 1 1138 ? -5.445 -38.483 43.397 1.00 92.31 1138 PRO A O 1
ATOM 8406 N N . ALA A 1 1139 ? -3.548 -38.126 42.247 1.00 89.31 1139 ALA A N 1
ATOM 8407 C CA . ALA A 1 1139 ? -3.593 -39.379 41.480 1.00 89.31 1139 ALA A CA 1
ATOM 8408 C C . ALA A 1 1139 ? -3.718 -40.638 42.366 1.00 89.31 1139 ALA A C 1
ATOM 8410 O O . ALA A 1 1139 ? -4.238 -41.668 41.939 1.00 89.31 1139 ALA A O 1
ATOM 8411 N N . SER A 1 1140 ? -3.267 -40.564 43.624 1.00 89.88 1140 SER A N 1
ATOM 8412 C CA . SER A 1 1140 ? -3.376 -41.651 44.604 1.00 89.88 1140 SER A CA 1
ATOM 8413 C C . SER A 1 1140 ? -4.818 -42.019 44.976 1.00 89.88 1140 SER A C 1
ATOM 8415 O O . SER A 1 1140 ? -5.028 -43.097 45.529 1.00 89.88 1140 SER A O 1
ATOM 8417 N N . LEU A 1 1141 ? -5.801 -41.166 44.664 1.00 89.50 1141 LEU A N 1
ATOM 8418 C CA . LEU A 1 1141 ? -7.228 -41.434 44.867 1.00 89.50 1141 LEU A CA 1
ATOM 8419 C C . LEU A 1 1141 ? -7.840 -42.312 43.757 1.00 89.50 1141 LEU A C 1
ATOM 8421 O O . LEU A 1 1141 ? -8.932 -42.850 43.934 1.00 89.50 1141 LEU A O 1
ATOM 8425 N N . ALA A 1 1142 ? -7.148 -42.489 42.627 1.00 84.31 1142 ALA A N 1
ATOM 8426 C CA . ALA A 1 1142 ? -7.641 -43.217 41.457 1.00 84.31 1142 ALA A CA 1
ATOM 8427 C C . ALA A 1 1142 ? -7.435 -44.745 41.569 1.00 84.31 1142 ALA A C 1
ATOM 8429 O O . ALA A 1 1142 ? -6.630 -45.334 40.838 1.00 84.31 1142 ALA A O 1
ATOM 8430 N N . ASP A 1 1143 ? -8.163 -45.419 42.469 1.00 74.62 1143 ASP A N 1
ATOM 8431 C CA . ASP A 1 1143 ? -8.124 -46.890 42.568 1.00 74.62 1143 ASP A CA 1
ATOM 8432 C C . ASP A 1 1143 ? -8.599 -47.541 41.253 1.00 74.62 1143 ASP A C 1
ATOM 8434 O O . ASP A 1 1143 ? -9.691 -47.272 40.749 1.00 74.62 1143 ASP A O 1
ATOM 8438 N N . GLY A 1 1144 ? -7.747 -48.371 40.644 1.00 72.62 1144 GLY A N 1
ATOM 8439 C CA . GLY A 1 1144 ? -7.998 -48.958 39.322 1.00 72.62 1144 GLY A CA 1
ATOM 8440 C C . GLY A 1 1144 ? -7.876 -47.989 38.134 1.00 72.62 1144 GLY A C 1
ATOM 8441 O O . GLY A 1 1144 ? -8.331 -48.329 37.039 1.00 72.62 1144 GLY A O 1
ATOM 8442 N N . GLY A 1 1145 ? -7.262 -46.813 38.320 1.00 81.25 1145 GLY A N 1
ATOM 8443 C CA . GLY A 1 1145 ? -6.984 -45.842 37.253 1.00 81.25 1145 GLY A CA 1
ATOM 8444 C C . GLY A 1 1145 ? -8.193 -45.015 36.810 1.00 81.25 1145 GLY A C 1
ATOM 8445 O O . GLY A 1 1145 ? -8.192 -44.482 35.703 1.00 81.25 1145 GLY A O 1
ATOM 8446 N N . LYS A 1 1146 ? -9.240 -44.939 37.639 1.00 87.50 1146 LYS A N 1
ATOM 8447 C CA . LYS A 1 1146 ? -10.446 -44.143 37.383 1.00 87.50 1146 LYS A CA 1
ATOM 8448 C C . LYS A 1 1146 ? -10.727 -43.228 38.564 1.00 87.50 1146 LYS A C 1
ATOM 8450 O O . LYS A 1 1146 ? -10.708 -43.682 39.705 1.00 87.50 1146 LYS A O 1
ATOM 8455 N N . LEU A 1 1147 ? -11.022 -41.968 38.274 1.00 91.69 1147 LEU A N 1
ATOM 8456 C CA . LEU A 1 1147 ? -11.387 -40.962 39.260 1.00 91.69 1147 LEU A CA 1
ATOM 8457 C C . LEU A 1 1147 ? -12.392 -40.005 38.620 1.00 91.69 1147 LEU A C 1
ATOM 8459 O O . LEU A 1 1147 ? -12.165 -39.526 37.512 1.00 91.69 1147 LEU A O 1
ATOM 8463 N N . PHE A 1 1148 ? -13.503 -39.769 39.303 1.00 92.88 1148 PHE A N 1
ATOM 8464 C CA . PHE A 1 1148 ? -14.564 -38.851 38.905 1.00 92.88 1148 PHE A CA 1
ATOM 8465 C C . PHE A 1 1148 ? -14.709 -37.787 39.986 1.00 92.88 1148 PHE A C 1
ATOM 8467 O O . PHE A 1 1148 ? -14.549 -38.106 41.164 1.00 92.88 1148 PHE A O 1
ATOM 8474 N N . ALA A 1 1149 ? -15.037 -36.561 39.591 1.00 94.06 1149 ALA A N 1
ATOM 8475 C CA . ALA A 1 1149 ? -15.343 -35.460 40.495 1.00 94.06 1149 ALA A CA 1
ATOM 8476 C C . ALA A 1 1149 ? -16.726 -34.886 40.166 1.00 94.06 1149 ALA A C 1
ATOM 8478 O O . ALA A 1 1149 ? -17.161 -34.950 39.015 1.00 94.06 1149 ALA A O 1
ATOM 8479 N N . ARG A 1 1150 ? -17.414 -34.346 41.172 1.00 93.44 1150 ARG A N 1
ATOM 8480 C CA . ARG A 1 1150 ? -18.659 -33.588 41.005 1.00 93.44 1150 ARG A CA 1
ATOM 8481 C C . ARG A 1 1150 ? -18.696 -32.397 41.950 1.00 93.44 1150 ARG A C 1
ATOM 8483 O O . ARG A 1 1150 ? -18.116 -32.455 43.035 1.00 93.44 1150 ARG A O 1
ATOM 8490 N N . LEU A 1 1151 ? -19.416 -31.358 41.543 1.00 94.88 1151 LEU A N 1
ATOM 8491 C CA . LEU A 1 1151 ? -19.732 -30.211 42.384 1.00 94.88 1151 LEU A CA 1
ATOM 8492 C C . LEU A 1 1151 ? -21.024 -30.477 43.167 1.00 94.88 1151 LEU A C 1
ATOM 8494 O O . LEU A 1 1151 ? -21.951 -31.106 42.659 1.00 94.88 1151 LEU A O 1
ATOM 8498 N N . THR A 1 1152 ? -21.069 -30.010 44.407 1.00 92.00 1152 THR A N 1
ATOM 8499 C CA . THR A 1 1152 ? -22.227 -30.094 45.301 1.00 92.00 1152 THR A CA 1
ATOM 8500 C C . THR A 1 1152 ? -22.420 -28.764 46.019 1.00 92.00 1152 THR A C 1
ATOM 8502 O O . THR A 1 1152 ? -21.450 -28.048 46.256 1.00 92.00 1152 THR A O 1
ATOM 8505 N N . ALA A 1 1153 ? -23.663 -28.446 46.369 1.00 89.50 1153 ALA A N 1
ATOM 8506 C CA . ALA A 1 1153 ? -24.028 -27.284 47.171 1.00 89.50 1153 ALA A CA 1
ATOM 8507 C C . ALA A 1 1153 ? -25.163 -27.672 48.127 1.00 89.50 1153 ALA A C 1
ATOM 8509 O O . ALA A 1 1153 ? -26.017 -28.492 47.781 1.00 89.50 1153 ALA A O 1
ATOM 8510 N N . THR A 1 1154 ? -25.158 -27.120 49.338 1.00 81.50 1154 THR A N 1
ATOM 8511 C CA . THR A 1 1154 ? -26.123 -27.445 50.397 1.00 81.50 1154 THR A CA 1
ATOM 8512 C C . THR A 1 1154 ? -26.484 -26.207 51.215 1.00 81.50 1154 THR A C 1
ATOM 8514 O O . THR A 1 1154 ? -25.597 -25.571 51.786 1.00 81.50 1154 THR A O 1
ATOM 8517 N N . LEU A 1 1155 ? -27.786 -25.924 51.305 1.00 67.12 1155 LEU A N 1
ATOM 8518 C CA . LEU A 1 1155 ? -28.390 -24.904 52.173 1.00 67.12 1155 LEU A CA 1
ATOM 8519 C C . LEU A 1 1155 ? -28.574 -25.381 53.619 1.00 67.12 1155 LEU A C 1
ATOM 8521 O O . LEU A 1 1155 ? -28.920 -26.572 53.816 1.00 67.12 1155 LEU A O 1
#

Sequence (1155 aa):
MKPKLKLNGRFRAISAIAAVITTTVCFTASAQALSEVTYQYYRFTTTAANGGDGNYEQQLSEIAFYNHGVRLNLNGNLTSGDAVPVTVTEQGVDPVEDDAEGPMNLVDGLLTTKWYSGGAPEDTPTAYTPLVFAFEAPVTISSYDFASANDYMYRHPRSWTLEGSSDGVNYTVIDTRTDVAPVSRDSYFAYQGGFDIPSSSGLTFDYFDCYPDPAIVAAGDTSSLGWGILGDTSTGGAPTSITLMPGNIDLTSLSQTTTSGTQTTTYGYIDLTSIDPSGTYTIVASNANGTVYQDFSYRVVDGSSVTCQYVRFTPLAFRGTPNSIQLSEFEFYNGDTLVPVTSVTNPNGNTPAAEGVANVIDGDYSTKWLDFNKGGLVFNLGSSQTFDSYQFVTANDAIARDPVQWQMEISNDGTTWTVLDYVGSGGFVYPTPEARNTATGKIKFPDPTASTSTPIVWEGTGETAPWDTFDVAYTDGATVLFDDTSEATAINVDASVAPGEIIFNNSSKDYSLQGSGLYGSANLVKNGSGILSLDSDNYLSGSVQVNAGTLSVNSGLAFGDPLSPGTLYMGAGTTLEIQSTVATNRVLSLTDATVDVPTDVSFYHYGKLILDGTFTKTGPGLMKLSGYGGSTTSGADSHEIVVEDGVLDFSTDMFNQTVFNTRFFATARGSGVLRASAYSGFGGDYIEYVPTIGQLRAEDGGTIEVTSAIQYFPVGTVTNDEGVAQGRVVLRGANLVLTGQTETSRADGTAADGTDATRTVISTEASDVTSKITGLYVVNRQHAVFDVADGPVGYDLEVDALVAGAYGIIKEGDGEMLFLYPNSYQGKTTTYVQSIDNPTNDANFDQTNVTAKAFDLAQGTVIRGGLLTVANLEGSGTGDSPVLVESGGTLGGTGYVAGTVEIDGSVAPGDPSYGLPYGALSVGSTVLTGTYKWEVNGTGQPEAGLGLETGADLLIVNGDLDVTGATLSVIPTGGGFTAGATYVIAKYTGTRTGEFASVTSGYALSYDDEAKEITITYDGSEPQPTAYDTFIANSGLTGDDAATDADPDNDGFSNLLEFVLASDPTSASLADAPTSTVDTEGNLVFIFRRNSDSTYVNPGVEYSTSLTGEWTAADSATVTVETNGFASGVDKVTVTLPASLADGGKLFARLTATL

Solvent-accessible surface area (backbone atoms only — not comparable to full-atom values): 58578 Å² total; per-residue (Å²): 141,83,88,86,84,86,88,86,82,93,83,82,87,81,93,79,89,80,88,71,89,68,92,72,91,70,65,77,67,80,56,64,30,30,20,78,48,74,26,26,21,39,34,46,32,57,74,36,26,63,63,51,70,86,58,34,43,37,39,31,2,32,54,47,46,17,43,88,86,42,64,61,13,51,61,60,77,36,84,62,57,75,61,44,62,55,48,50,35,51,66,93,55,80,84,73,87,87,53,92,39,32,54,54,29,24,39,64,76,41,54,87,40,26,20,62,46,67,57,61,96,88,49,75,47,91,57,54,74,29,39,34,41,43,37,87,55,71,46,66,33,23,27,33,38,42,20,30,28,78,82,59,74,42,25,26,58,16,17,34,36,37,27,37,12,82,76,76,74,63,71,42,82,54,42,80,49,73,83,56,66,69,90,64,59,59,36,58,69,43,64,85,73,37,53,63,24,63,46,76,18,42,53,37,53,72,43,67,44,65,37,62,59,24,62,36,39,36,70,87,56,83,40,34,41,36,43,30,35,35,6,29,56,91,43,47,24,50,68,77,40,32,32,35,32,82,82,70,42,71,44,50,87,53,45,49,78,50,75,59,90,59,40,21,39,39,30,36,64,46,57,57,86,78,64,77,72,65,47,73,33,35,43,40,36,28,38,93,49,34,48,30,44,46,79,50,60,42,40,70,30,73,42,27,73,49,77,35,23,25,40,36,43,36,63,73,40,44,62,37,90,53,74,35,32,42,30,2,31,54,48,38,19,39,83,90,42,78,53,71,72,68,48,63,44,43,71,84,55,48,47,54,92,89,20,35,60,64,28,27,71,66,87,42,54,86,42,33,19,36,24,52,64,46,57,35,44,40,37,32,39,82,44,75,45,69,34,25,29,32,34,42,20,30,30,86,87,64,65,37,24,32,60,25,20,33,38,34,30,35,16,79,77,78,78,61,74,43,76,45,44,61,49,34,51,44,52,45,64,50,85,58,60,72,58,57,51,31,68,48,35,60,35,44,30,41,35,74,82,50,61,70,60,83,48,44,39,40,39,57,83,82,82,95,65,66,61,40,32,107,88,49,82,62,55,73,50,38,35,36,32,40,44,66,82,34,78,48,45,74,43,67,30,87,55,72,44,34,37,13,29,39,38,36,49,18,57,87,41,59,36,35,38,33,56,61,23,46,31,53,15,18,32,39,38,33,34,37,61,20,42,39,33,30,57,21,47,24,40,32,40,24,36,38,37,35,59,26,21,32,44,35,28,55,23,45,31,38,77,10,51,38,82,32,84,21,39,41,38,33,26,60,72,16,37,41,36,36,76,24,51,29,54,36,33,31,32,40,35,37,25,40,18,35,41,36,20,41,74,97,20,39,42,39,36,41,25,45,45,32,45,34,50,41,41,36,36,34,38,60,9,38,38,36,44,47,21,79,60,60,31,40,59,54,95,54,81,55,38,36,40,36,25,53,22,16,38,44,33,23,52,32,44,40,54,33,87,77,43,44,81,32,40,40,37,39,38,12,26,42,70,2,28,42,32,26,60,23,55,27,21,86,39,49,94,74,84,85,81,79,88,52,45,43,39,45,35,14,28,65,52,0,26,37,37,33,60,26,51,21,66,35,56,72,62,19,57,52,58,85,93,74,88,66,59,58,8,30,41,40,28,27,22,9,35,39,40,25,75,12,59,37,30,44,50,82,80,93,60,80,41,97,83,76,52,91,42,65,57,50,38,40,30,39,47,60,29,90,40,53,15,39,33,36,44,40,43,35,22,64,63,42,50,43,33,38,38,26,31,58,36,90,37,96,35,33,33,38,32,57,31,45,44,32,32,56,23,22,52,28,44,36,53,67,16,32,37,35,40,62,50,86,42,38,34,22,38,58,30,51,38,45,33,49,39,36,46,31,69,62,82,73,95,83,69,85,78,86,82,76,94,75,75,52,18,63,34,92,60,22,42,37,32,53,28,32,34,41,36,28,40,29,82,68,73,29,65,71,7,66,25,41,36,39,25,35,70,55,7,30,46,28,10,49,13,30,33,56,12,40,34,40,27,48,10,31,37,33,35,12,39,75,82,75,83,48,75,41,22,48,23,34,32,14,32,31,41,36,44,19,34,40,44,42,37,34,32,51,74,52,74,67,67,88,84,78,88,55,82,38,46,34,22,25,40,36,26,68,21,37,39,32,29,51,59,11,32,41,42,74,46,55,70,85,48,52,76,60,71,73,46,76,46,69,49,32,39,43,71,55,54,79,39,74,54,64,68,43,60,46,87,46,54,46,79,48,79,37,83,88,82,29,37,34,30,40,30,38,72,66,81,52,85,78,72,48,57,65,54,48,51,37,55,74,67,69,46,58,75,76,56,50,35,59,81,25,46,74,45,66,66,80,54,27,42,48,52,24,52,27,36,66,52,63,69,76,54,66,63,72,86,60,54,69,47,75,50,67,52,99,86,54,23,43,36,37,37,36,45,33,24,59,77,32,59,84,29,53,70,43,51,29,34,26,66,48,99,79,70,78,73,41,76,49,84,84,40,50,75,48,76,40,81,45,60,76,39,72,60,21,21,30,37,39,39,39,38,60,47,88,69,28,66,95,79,32,73,48,74,47,83,46,68,51,126

Secondary structure (DSSP, 8-state):
--PPPP---------------------------B--EEEEEEEEEEEEETT-SSS--EEESEEEEEETTEEP-SSS---SSS---EEEEETTS---S--TT-GGGGGSS-TTS-EEE---TTS--SSPPPEEEEEEEEEEESEEEEEPPSS-GGGSEEEEEEEEESSSSS-EEEEEE-S----SSSSBTTTTT-EEPBPSS-EEEEEEEEESS-SEEETTS--EEEEEEEEETTTT-S-SEEEEETTTEE-GGGEEEEEETTEEEEEEEEEGGGS-S-EEEEEEEEETTEEEEEEEEEEEE----EEEEEEEEEEEEESS--SSEEESEEEEEETTEEEPP-EEE-TT----TTS-GGGGGSS-TTS-EEETT---EEEEEEEEEEESEEEEE--SS-GGGSEEEEEEEEESSSSS-EEEEEETGGG------SSTT-B---EEPPPSSS-SSS-EE-----SSSSSEETTEE--TT-EEEEETT-S--EEEESS-B--SEEEEE-SSS-EEEEES-BEET-EEEEESSSEEEE-S--EE-S-EEE-SSEEEE-STTTTS-TT---EEEE-TT-EEEE-S-EEE-SEEEEEEEEEE--TT-EEEE-S-EEEEEEEEEESS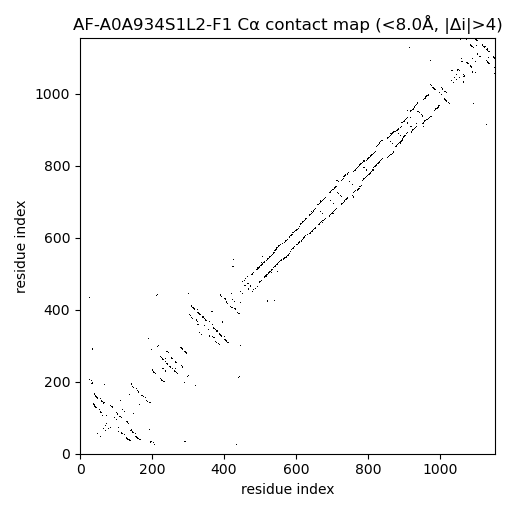SEEEE---S--EE-S-SEEEEEE-SSEEEE-S----TTGGGSEEEEEEETT-EEEE-STTTT--SS-SS----EEEEEETT-EEEE-S-BS----PBP-SSSS----EEEEES-EEEEEEEEEPPP-----TTS---B--EEEE---SS-EEEEEEEE--SS-EEEE----SSS-SEEEEEEEEESS-EEEESSS-EEE-S--EE-S-EEE--SEEE-B---TT--GGG----S---SS-EEEEEEEEEEB-SSS-SS-SS-EEEEEEEEEEESSB--S-EEESSEEEEB-TTSS----EEEESSEEE-SEEEEEE-TTPPPPTTSS--SSB-EEEESS-EE-TT-EEEEEE-SS---TT-EEEEEEESS-EES--SEE-TTEEEEEETTTTEEEEEE-SSSPPPPHHHHHHHHTT--GGGGSTT--SS-SS--HHHHHHHT--TTS---TT--EEEE-TTS-EEEEEEEEGGGGGG--EEEEES-SSS--EE-TTSEEEEEEEEEETTEEEEEEEE-GGG-GGG--EEEEE---

Radius of gyration: 41.63 Å; Cα contacts (8 Å, |Δi|>4): 3319; chains: 1; bounding box: 85×91×140 Å

Mean predicted aligned error: 20.44 Å

InterPro domains:
  IPR008979 Galactose-binding-like domain superfamily [SSF49785] (96-177)
  IPR008979 Galactose-binding-like domain superfamily [SSF49785] (352-429)
  IPR013425 Autotransporter-associated beta strand repeat [TIGR02601] (523-554)

Foldseek 3Di:
DDDDDDDDDDDDDDDDDDPDPPPPDFDPPQQFFWAKDWFQKKKKFFPAFQQGPQQLKAKFQAKWFADVQHTAQDQCQALPDDRWDKDKAFPPDDDDPDDQQGRVSHRNLDLAGMHIDGDDPVCRDPGHTMMMIGTPGIDIGFFMWTAAHDDDQRRYGQWIWMWHHHPSPDTDTQDTGHRRGQPDHSDISFPRPHGGGHDQQQKGKPDWDWPPDDLEEAQPPQIKIKTKMKHFQVRFAFFPWKAKPDVRHTCVVQWDWDDDDRIIMIMGMDGPNVVDDWDKMWIWTDGPRGIGIGIDTGHYANQDKDWFFKKKKFFDAFQADDLKAKFQAKWFAAVPHTQAWPDKDFAVFDWDPQQDPVRHRVPDLAHMHMGSVSTMMMTGSVAIDMTFWMKTFAYDDDRRNYGFWIWMWGHHPSPDIQTFDTCQQLHNGTPATPDHSGMSPTNGTHDSPPPPPPALEAAPPDDDAQGHDPPDGDDAQGHHEYEPNHPDQEHEDAAEHHYREYEYHYAPDEHEYDYSAYAGAYEYEYHHAHEYEQQYAYAHLHAYAYAYHEYEYNDQRSPHSLNRAYAYHDEAHYEYEDNAAYHHQYEYEDANYEYEYEPPHEYHYAHAYEFHAEYEYHYAEEYEYHYDDHHAYRPDQEYEYEYAHHEYEQEDQNDHPHRQVHAYEYEFEDHGEYEYPYQQSVHADDPPDDAGYYEYEYEHAGEYYYAEEHQEDDKGWDDDDPPDITREHEYALYEYEYAYEYEYYADPDQDPVRDPTIAYEYEYDAYPHAYEYAEEYEYAHEEHEYEYEAYQDPANYEYRYAYEYQDYYEYHYAGEYEYADQHEYEYEYEYPYQEYDYDDDDPPDDPPDDDDDHYDYPYEYEFQAHEYEQADPDHASGHLAEYEYDQHYEYEYAHEHNHEYEHQHEYYYADLAPPLREHEYHYEAYAAQEEYEKEFAAPDDDDPDHPADHSIYEYEYAEEYEQANYEYEYHYQAHDHDAFDKHWHYAYDYHYHHDHPYYDPQKDWDQDRPRRTIMIGRHPPDPDQQNLNVLLVVLVDDDPCSDQQHQPCPLPDGSLVCQQLVHRSNHNDCPQPWDWDADPQRWIKIKHKGQLSQVVQPKFKWKDLDPPDDTHTLPVWDWDWDQCPRHRSIIIIITTGDCVRNDVNGMDMDIDTHD

Nearest PDB structures (foldseek):
  2e9w-assembly1_A  TM=2.704E-01  e=1.076E-03  Homo sapiens
  4wrl-assembly1_C  TM=4.008E-01  e=2.775E-02  Homo sapiens
  5lgj-assembly2_B  TM=2.229E-01  e=7.068E-02  Homo sapiens
  8vvm-assembly1_I  TM=3.156E-01  e=1.068E+00  Homo sapiens
  8vvo-assembly1_I  TM=3.339E-01  e=4.440E+00  Homo sapiens

Organism: NCBI:txid454153

pLDDT: mean 75.31, std 18.63, range [24.12, 98.38]